Protein AF-A0A139ALV4-F1 (afdb_monomer)

Nearest PDB structures (foldseek):
  3fex-assembly3_C  TM=6.689E-01  e=2.279E-05  Homo sapiens
  5gxw-assembly1_A  TM=6.193E-01  e=1.418E-04  Mus musculus
  7jtk-assembly1_X  TM=6.219E-01  e=1.433E-03  Chlamydomonas reinhardtii
  3now-assembly1_A  TM=2.029E-01  e=1.352E-05  Drosophila melanogaster
  7ux2-assembly1_A  TM=3.585E-01  e=1.202E-02  Homo sapiens

Foldseek 3Di:
DDDDDDDDDDDDDDDDDDDDDDDDPDFWDKDKAWDAWAADPPAQWIKTKIWIWIWGQDPPPRDTDTDDDTDIDIDIGHDDDDDDLVCLLVSLVVCCVVPVNDDPVCSVVSSVRNVVSVVVVPPPDDDDDDDDDDDDDDDDDDDDDDDDDDDDDDDDDDDDDDDDDDDDDDDDDDDDDDDDDYDDDDDDDDDDDDDDDDDDDDDDDDDDDDDDDDDDDDDDDDDDDDDDDDDDDDDDDDDDDDDDDDDDPPPPDDPDPDPPPPLVLPVDPPDPDQQDPVCLVVLQVLLVDDDVSLLVSLSSLLSQLVDPVSVVVCLPPLSSLLSLLCCLQPVCVVDLSSLSSSLSSLLSLLVDPVSLVSCVVSVVLVSLLVVLVVVLVVLVVLLVVLVVLVVVCVVPVVPVVSVVVSVVSVVVSVVVVVSSLSSNLSSLSSLQSSVSPDVVVLVVCLVSCVLVSLLSQLQQDDADDSNLSSLLSLLVNLQDPSSLVVVLVQDVVLDLDDDPPPSPRRNDGSLLSLLVCLQRYDPSSVLSSLSSLLSNLVDVSSLVSNCSRRVQSLLVSLLCCLVPPPDCSNNVSSLSSLLSNLPDPVSLPDPSCLSVLLSLLVCLLVPPDLEDDLSSLSSLLSNLLDVVSLVSNCPPPCSLVSLVVSCLVSVHLSSLSNNLSSLLDPVCLVSCVVCLLSLLLSLLVCLVVVPLSSLLSSLSSNLSNLDAPDPVVCSCVVSVLLVSLLVLLVVLLVCLVDPVNQPDADPVGDRDDPPPDSSVSNNLSSLSSLLSCLQRDLVSLQVCLVVLVLLSLLSVCLSPVVPVSSVLSSLSNLLSNLQRVAPSSVVSNDPVNLVVLLVQCPPPDPSSVVSSVSSLVSVLVRDPVSVVVSVVSVVCVVCVVVVVVVCPDDDPVVVVVCVCVVPPDDDPDDPDPPVPPVVVVVVVPPDPDDDDDDDDDDDDDPDDDPPCVVVPPPDDPDDDDD

Sequence (962 aa):
MSGSSGAAITRSNASGSAGLSGDRERDVKKRLSFVAVYPHPSELALTLEYTQQPYVADPATGKNVPVGEKATKSKTIRLQSLSSPADIPPLAAEILDKCKFIPPSRAKDIHDQILVVLARSSSSFPASSTSTLAPKPPHSPDRDRHLYPASSTPAPSSTPSSPPRRPTTARPASASPTRATSANASRVPNPRADSPSTPPRTAPSPPTRPSPSSSASGSVSASPGYSYSPARSATSATSGWDDSGAGKRDGGFSFGRGTSIGTGLDDDNDDPTPPTMSLLPEYTELLYEDLPDKVKATRCLAKLARSRANLAVLSVNESLLSALSRVLRDDSRRSLDLATHIATFFYLLSLHPAYHHLITSHKVGDACLRIVQAEERRSEVWEDELRKVIRRVRENPGDQKRVREAEGEGRRYEVMRAKQERLLFACIHLLLNLSLHNATLDLKIVRRAILPLLLHCLRRSRPGDLQTLVVSYLARLACWRENVEEWERVVEEEGVGVVDTQDELGGGTVWGSVGEALERGGPPLVTQLLRLLSNIALHPPLRASLLKITGPSIVATLCKSFVTSPSPTISTPATRTLYLLTVEDRNRRHETMEAVVPLLTRLMVDYPSERVPPELAAAAVNLAHNARLAKLFGTPPGSFKTLLQRGIKTRDPLLLKLCRTLAVLPEHKTLMLDQIDDLAALVARCFDAADPDRGVEAVGVLAEVAVDGMDWARLTTKYSLLERIDAHLVDAIRRAEDPSSVTGFDVAGEAMPQGLSLNDDWLLEVIVLLGTMTQTDPTVAQMVVRRGIVKHLVEIMVAKEEDDEIILQVIYAMGGVWRWAGVESLEQSGAEFVAYLIDLLYDRNPEIRQLCDTCLDIITEMSPEWGPRIRYQRFRWHNAEWFLVALPNHDSSEFSTYSHQAGGRYVPEVEFHGKRSVARQLERSGGLSRLSDDNEDSGDNESDIYNFNDRRAMLDLEDIEP

pLDDT: mean 71.62, std 25.55, range [20.3, 98.25]

InterPro domains:
  IPR008658 Kinesin-associated protein 3 [PTHR15605] (274-891)
  IPR011989 Armadillo-like helical [G3DSA:1.25.10.10] (279-866)
  IPR016024 Armadillo-type fold [SSF48371] (290-906)

Structure (mmCIF, N/CA/C/O backbone):
data_AF-A0A139ALV4-F1
#
_entry.id   AF-A0A139ALV4-F1
#
loop_
_atom_site.group_PDB
_atom_site.id
_atom_site.type_symbol
_atom_site.label_atom_id
_atom_site.label_alt_id
_atom_site.label_comp_id
_atom_site.label_asym_id
_atom_site.label_entity_id
_atom_site.label_seq_id
_atom_site.pdbx_PDB_ins_code
_atom_site.Cartn_x
_atom_site.Cartn_y
_atom_site.Cartn_z
_atom_site.occupancy
_atom_site.B_iso_or_equiv
_atom_site.auth_seq_id
_atom_site.auth_comp_id
_atom_site.auth_asym_id
_atom_site.auth_atom_id
_atom_site.pdbx_PDB_model_num
ATOM 1 N N . MET A 1 1 ? -62.126 -40.297 -7.983 1.00 30.03 1 MET A N 1
ATOM 2 C CA . MET A 1 1 ? -60.876 -40.546 -7.220 1.00 30.03 1 MET A CA 1
ATOM 3 C C . MET A 1 1 ? -59.776 -39.675 -7.816 1.00 30.03 1 MET A C 1
ATOM 5 O O . MET A 1 1 ? -59.970 -39.259 -8.948 1.00 30.03 1 MET A O 1
ATOM 9 N N . SER A 1 2 ? -58.695 -39.404 -7.069 1.00 31.03 2 SER A N 1
ATOM 10 C CA . SER A 1 2 ? -57.429 -38.767 -7.513 1.00 31.03 2 SER A CA 1
ATOM 11 C C . SER A 1 2 ? -57.511 -37.512 -8.404 1.00 31.03 2 SER A C 1
ATOM 13 O O . SER A 1 2 ? -57.848 -37.588 -9.581 1.00 31.03 2 SER A O 1
ATOM 15 N N . GLY A 1 3 ? -57.051 -36.376 -7.878 1.00 31.62 3 GLY A N 1
ATOM 16 C CA . GLY A 1 3 ? -56.701 -35.190 -8.663 1.00 31.62 3 GLY A CA 1
ATOM 17 C C . GLY A 1 3 ? -55.470 -34.496 -8.076 1.00 31.62 3 GLY A C 1
ATOM 18 O O . GLY A 1 3 ? -55.074 -34.792 -6.949 1.00 31.62 3 GLY A O 1
ATOM 19 N N . SER A 1 4 ? -54.881 -33.564 -8.824 1.00 26.03 4 SER A N 1
ATOM 20 C CA . SER A 1 4 ? -53.775 -32.706 -8.378 1.00 26.03 4 SER A CA 1
ATOM 21 C C . SER A 1 4 ? -53.976 -31.286 -8.910 1.00 26.03 4 SER A C 1
ATOM 23 O O . SER A 1 4 ? -54.326 -31.113 -10.076 1.00 26.03 4 SER A O 1
ATOM 25 N N . SER A 1 5 ? -53.783 -30.277 -8.057 1.00 29.06 5 SER A N 1
ATOM 26 C CA . SER A 1 5 ? -54.089 -28.871 -8.366 1.00 29.06 5 SER A CA 1
ATOM 27 C C . SER A 1 5 ? -52.879 -28.106 -8.903 1.00 29.06 5 SER A C 1
ATOM 29 O O . SER A 1 5 ? -51.747 -28.392 -8.524 1.00 29.06 5 SER A O 1
ATOM 31 N N . GLY A 1 6 ? -53.128 -27.077 -9.718 1.00 26.08 6 GLY A N 1
ATOM 32 C CA . GLY A 1 6 ? -52.135 -26.064 -10.091 1.00 26.08 6 GLY A CA 1
ATOM 33 C C . GLY A 1 6 ? -52.351 -24.729 -9.364 1.00 26.08 6 GLY A C 1
ATOM 34 O O . GLY A 1 6 ? -53.472 -24.425 -8.963 1.00 26.08 6 GLY A O 1
ATOM 35 N N . ALA A 1 7 ? -51.268 -23.961 -9.202 1.00 24.88 7 ALA A N 1
ATOM 36 C CA . ALA A 1 7 ? -51.169 -22.535 -8.835 1.00 24.88 7 ALA A CA 1
ATOM 37 C C . ALA A 1 7 ? -49.668 -22.188 -8.667 1.00 24.88 7 ALA A C 1
ATOM 39 O O . ALA A 1 7 ? -48.880 -23.082 -8.379 1.00 24.88 7 ALA A O 1
ATOM 40 N N . ALA A 1 8 ? -49.174 -20.950 -8.754 1.00 23.88 8 ALA A N 1
ATOM 41 C CA . ALA A 1 8 ? -49.579 -19.765 -9.518 1.00 23.88 8 ALA A CA 1
ATOM 42 C C . ALA A 1 8 ? -48.360 -18.809 -9.552 1.00 23.88 8 ALA A C 1
ATOM 44 O O . ALA A 1 8 ? -47.697 -18.642 -8.530 1.00 23.88 8 ALA A O 1
ATOM 45 N N . ILE A 1 9 ? -48.048 -18.169 -10.687 1.00 27.97 9 ILE A N 1
ATOM 46 C CA . ILE A 1 9 ? -46.930 -17.204 -10.766 1.00 27.97 9 ILE A CA 1
ATOM 47 C C . ILE A 1 9 ? -47.459 -15.794 -10.489 1.00 27.97 9 ILE A C 1
ATOM 49 O O . ILE A 1 9 ? -48.195 -15.225 -11.295 1.00 27.97 9 ILE A O 1
ATOM 53 N N . THR A 1 10 ? -47.078 -15.221 -9.349 1.00 25.75 10 THR A N 1
ATOM 54 C CA . THR A 1 10 ? -47.499 -13.881 -8.927 1.00 25.75 10 THR A CA 1
ATOM 55 C C . THR A 1 10 ? -46.716 -12.780 -9.648 1.00 25.75 10 THR A C 1
ATOM 57 O O . THR A 1 10 ? -45.487 -12.767 -9.667 1.00 25.75 10 THR A O 1
ATOM 60 N N . ARG A 1 11 ? -47.441 -11.812 -10.226 1.00 25.70 11 ARG A N 1
ATOM 61 C CA . ARG A 1 11 ? -46.883 -10.527 -10.675 1.00 25.70 11 ARG A CA 1
ATOM 62 C C . ARG A 1 11 ? -47.036 -9.502 -9.554 1.00 25.70 11 ARG A C 1
ATOM 64 O O . ARG A 1 11 ? -48.137 -9.340 -9.034 1.00 25.70 11 ARG A O 1
ATOM 71 N N . SER A 1 12 ? -45.970 -8.784 -9.221 1.00 26.97 12 SER A N 1
ATOM 72 C CA . SER A 1 12 ? -46.042 -7.567 -8.410 1.00 26.97 12 SER A CA 1
ATOM 73 C C . SER A 1 12 ? -46.326 -6.360 -9.309 1.00 26.97 12 SER A C 1
ATOM 75 O O . SER A 1 12 ? -45.596 -6.103 -10.265 1.00 26.97 12 SER A O 1
ATOM 77 N N . ASN A 1 13 ? -47.387 -5.610 -9.003 1.00 25.58 13 ASN A N 1
ATOM 78 C CA . ASN A 1 13 ? -47.654 -4.319 -9.638 1.00 25.58 13 ASN A CA 1
ATOM 79 C C . ASN A 1 13 ? -46.879 -3.211 -8.912 1.00 25.58 13 ASN A C 1
ATOM 81 O O . ASN A 1 13 ? -46.843 -3.191 -7.682 1.00 25.58 13 ASN A O 1
ATOM 85 N N . ALA A 1 14 ? -46.332 -2.260 -9.669 1.00 27.58 14 ALA A N 1
ATOM 86 C CA . ALA A 1 14 ? -45.897 -0.967 -9.148 1.00 27.58 14 ALA A CA 1
ATOM 87 C C . ALA A 1 14 ? -47.008 0.077 -9.360 1.00 27.58 14 ALA A C 1
ATOM 89 O O . ALA A 1 14 ? -47.741 0.017 -10.349 1.00 27.58 14 ALA A O 1
ATOM 90 N N . SER A 1 15 ? -47.142 1.024 -8.431 1.00 28.75 15 SER A N 1
ATOM 91 C CA . SER A 1 15 ? -48.076 2.153 -8.523 1.00 28.75 15 SER A CA 1
ATOM 92 C C . SER A 1 15 ? -47.635 3.166 -9.585 1.00 28.75 15 SER A C 1
ATOM 94 O O . SER A 1 15 ? -46.443 3.436 -9.716 1.00 28.75 15 SER A O 1
ATOM 96 N N . GLY A 1 16 ? -48.588 3.736 -10.326 1.00 25.72 16 GLY A N 1
ATOM 97 C CA . GLY A 1 16 ? -48.305 4.668 -11.422 1.00 25.72 16 GLY A CA 1
ATOM 98 C C . GLY A 1 16 ? -48.315 6.152 -11.038 1.00 25.72 16 GLY A C 1
ATOM 99 O O . GLY A 1 16 ? -48.794 6.540 -9.974 1.00 25.72 16 GLY A O 1
ATOM 100 N N . SER A 1 17 ? -47.850 6.974 -11.977 1.00 26.61 17 SER A N 1
ATOM 101 C CA . SER A 1 17 ? -48.138 8.409 -12.103 1.00 26.61 17 SER A CA 1
ATOM 102 C C . SER A 1 17 ? -48.842 8.661 -13.448 1.00 26.61 17 SER A C 1
ATOM 104 O O . SER A 1 17 ? -48.895 7.768 -14.298 1.00 26.61 17 SER A O 1
ATOM 106 N N . ALA A 1 18 ? -49.479 9.823 -13.621 1.00 28.48 18 ALA A N 1
ATOM 107 C CA . ALA A 1 18 ? -50.549 9.988 -14.606 1.00 28.48 18 ALA A CA 1
ATOM 108 C C . ALA A 1 18 ? -50.206 10.890 -15.805 1.00 28.48 18 ALA A C 1
ATOM 110 O O . ALA A 1 18 ? -49.665 11.975 -15.632 1.00 28.48 18 ALA A O 1
ATOM 111 N N . GLY A 1 19 ? -50.699 10.474 -16.979 1.00 27.06 19 GLY A N 1
ATOM 112 C CA . GLY A 1 19 ? -51.191 11.361 -18.038 1.00 27.06 19 GLY A CA 1
ATOM 113 C C . GLY A 1 19 ? -50.177 11.941 -19.028 1.00 27.06 19 GLY A C 1
ATOM 114 O O . GLY A 1 19 ? -49.373 12.792 -18.675 1.00 27.06 19 GLY A O 1
ATOM 115 N N . LEU A 1 20 ? -50.349 11.600 -20.311 1.00 28.73 20 LEU A N 1
ATOM 116 C CA . LEU A 1 20 ? -50.591 12.584 -21.378 1.00 28.73 20 LEU A CA 1
ATOM 117 C C . LEU A 1 20 ? -51.175 11.903 -22.634 1.00 28.73 20 LEU A C 1
ATOM 119 O O . LEU A 1 20 ? -51.195 10.681 -22.756 1.00 28.73 20 LEU A O 1
ATOM 123 N N . SER A 1 21 ? -51.745 12.713 -23.520 1.00 29.77 21 SER A N 1
ATOM 124 C CA . SER A 1 21 ? -52.635 12.353 -24.633 1.00 29.77 21 SER A CA 1
ATOM 125 C C . SER A 1 21 ? -52.043 11.494 -25.769 1.00 29.77 21 SER A C 1
ATOM 127 O O . SER A 1 21 ? -51.047 11.880 -26.370 1.00 29.77 21 SER A O 1
ATOM 129 N N . GLY A 1 22 ? -52.787 10.453 -26.168 1.00 33.97 22 GLY A N 1
ATOM 130 C CA . GLY A 1 22 ? -53.322 10.271 -27.535 1.00 33.97 22 GLY A CA 1
ATOM 131 C C . GLY A 1 22 ? -52.390 10.148 -28.761 1.00 33.97 22 GLY A C 1
ATOM 132 O O . GLY A 1 22 ? -51.729 11.095 -29.171 1.00 33.97 22 GLY A O 1
ATOM 133 N N . ASP A 1 23 ? -52.511 9.011 -29.459 1.00 34.47 23 ASP A N 1
ATOM 134 C CA . ASP A 1 23 ? -52.347 8.858 -30.923 1.00 34.47 23 ASP A CA 1
ATOM 135 C C . ASP A 1 23 ? -50.991 9.165 -31.606 1.00 34.47 23 ASP A C 1
ATOM 137 O O . ASP A 1 23 ? -50.940 9.569 -32.769 1.00 34.47 23 ASP A O 1
ATOM 141 N N . ARG A 1 24 ? -49.859 8.821 -30.968 1.00 37.72 24 ARG A N 1
ATOM 142 C CA . ARG A 1 24 ? -48.585 8.548 -31.692 1.00 37.72 24 ARG A CA 1
ATOM 143 C C . ARG A 1 24 ? -47.844 7.260 -31.295 1.00 37.72 24 ARG A C 1
ATOM 145 O O . ARG A 1 24 ? -46.740 7.006 -31.767 1.00 37.72 24 ARG A O 1
ATOM 152 N N . GLU A 1 25 ? -48.438 6.401 -30.471 1.00 39.44 25 GLU A N 1
ATOM 153 C CA . GLU A 1 25 ? -47.726 5.312 -29.774 1.00 39.44 25 GLU A CA 1
ATOM 154 C C . GLU A 1 25 ? -47.538 4.002 -30.586 1.00 39.44 25 GLU A C 1
ATOM 156 O O . GLU A 1 25 ? -47.671 2.909 -30.039 1.00 39.44 25 GLU A O 1
ATOM 161 N N . ARG A 1 26 ? -47.264 4.065 -31.904 1.00 48.06 26 ARG A N 1
ATOM 162 C CA . ARG A 1 26 ? -47.329 2.868 -32.783 1.00 48.06 26 ARG A CA 1
ATOM 163 C C . ARG A 1 26 ? -46.021 2.301 -33.363 1.00 48.06 26 ARG A C 1
ATOM 165 O O . ARG A 1 26 ? -46.059 1.161 -33.808 1.00 48.06 26 ARG A O 1
ATOM 172 N N . ASP A 1 27 ? -44.878 2.997 -33.291 1.00 56.38 27 ASP A N 1
ATOM 173 C CA . ASP A 1 27 ? -43.600 2.505 -33.872 1.00 56.38 27 ASP A CA 1
ATOM 174 C C . ASP A 1 27 ? -42.332 2.721 -33.004 1.00 56.38 27 ASP A C 1
ATOM 176 O O . ASP A 1 27 ? -41.206 2.770 -33.505 1.00 56.38 27 ASP A O 1
ATOM 180 N N . VAL A 1 28 ? -42.477 2.805 -31.672 1.00 67.12 28 VAL A N 1
ATOM 181 C CA . VAL A 1 28 ? -41.322 2.875 -30.748 1.00 67.12 28 VAL A CA 1
ATOM 182 C C . VAL A 1 28 ? -40.752 1.475 -30.477 1.00 67.12 28 VAL A C 1
ATOM 184 O O . VAL A 1 28 ? -41.260 0.722 -29.639 1.00 67.12 28 VAL A O 1
ATOM 187 N N . LYS A 1 29 ? -39.653 1.127 -31.151 1.00 69.56 29 LYS A N 1
ATOM 188 C CA . LYS A 1 29 ? -38.923 -0.141 -30.969 1.00 69.56 29 LYS A CA 1
ATOM 189 C C . LYS A 1 29 ? -37.903 0.002 -29.836 1.00 69.56 29 LYS A C 1
ATOM 191 O O . LYS A 1 29 ? -37.263 1.035 -29.685 1.00 69.56 29 LYS A O 1
ATOM 196 N N . LYS A 1 30 ? -37.748 -1.025 -28.997 1.00 79.44 30 LYS A N 1
ATOM 197 C CA . LYS A 1 30 ? -36.866 -0.986 -27.813 1.00 79.44 30 LYS A CA 1
ATOM 198 C C . LYS A 1 30 ? -35.690 -1.935 -28.018 1.00 79.44 30 LYS A C 1
ATOM 200 O O . LYS A 1 30 ? -35.897 -3.144 -28.100 1.00 79.44 30 LYS A O 1
ATOM 205 N N . ARG A 1 31 ? -34.466 -1.401 -28.085 1.00 78.12 31 ARG A N 1
ATOM 206 C CA . ARG A 1 31 ? -33.239 -2.211 -28.063 1.00 78.12 31 ARG A CA 1
ATOM 207 C C . ARG A 1 31 ? -32.874 -2.504 -26.613 1.00 78.12 31 ARG A C 1
ATOM 209 O O . ARG A 1 31 ? -33.001 -1.642 -25.743 1.00 78.12 31 ARG A O 1
ATOM 216 N N . LEU A 1 32 ? -32.430 -3.728 -26.379 1.00 81.38 32 LEU A N 1
ATOM 217 C CA . LEU A 1 32 ? -32.040 -4.246 -25.077 1.00 81.38 32 LEU A CA 1
ATOM 218 C C . LEU A 1 32 ? -30.589 -4.710 -25.192 1.00 81.38 32 LEU A C 1
ATOM 220 O O . LEU A 1 32 ? -30.269 -5.453 -26.119 1.00 81.38 32 LEU A O 1
ATOM 224 N N . SER A 1 33 ? -29.737 -4.269 -24.273 1.00 79.38 33 SER A N 1
ATOM 225 C CA . SER A 1 33 ? -28.330 -4.671 -24.213 1.00 79.38 33 SER A CA 1
ATOM 226 C C . SER A 1 33 ? -28.015 -5.211 -22.825 1.00 79.38 33 SER A C 1
ATOM 228 O O . SER A 1 33 ? -28.257 -4.528 -21.830 1.00 79.38 33 SER A O 1
ATOM 230 N N . PHE A 1 34 ? -27.479 -6.428 -22.765 1.00 85.19 34 PHE A N 1
ATOM 231 C CA . PHE A 1 34 ? -26.946 -7.035 -21.546 1.00 85.19 34 PHE A CA 1
ATOM 232 C C . PHE A 1 34 ? -25.893 -6.131 -20.891 1.00 85.19 34 PHE A C 1
ATOM 234 O O . PHE A 1 34 ? -25.127 -5.475 -21.598 1.00 85.19 34 PHE A O 1
ATOM 241 N N . VAL A 1 35 ? -25.862 -6.111 -19.558 1.00 87.12 35 VAL A N 1
ATOM 242 C CA . VAL A 1 35 ? -24.795 -5.475 -18.771 1.00 87.12 35 VAL A CA 1
ATOM 243 C C . VAL A 1 35 ? -24.060 -6.546 -17.969 1.00 87.12 35 VAL A C 1
ATOM 245 O O . VAL A 1 35 ? -22.888 -6.797 -18.226 1.00 87.12 35 VAL A O 1
ATOM 248 N N . ALA A 1 36 ? -24.756 -7.218 -17.049 1.00 85.00 36 ALA A N 1
ATOM 249 C CA . ALA A 1 36 ? -24.170 -8.230 -16.174 1.00 85.00 36 ALA A CA 1
ATOM 250 C C . ALA A 1 36 ? -25.219 -9.246 -15.697 1.00 85.00 36 ALA A C 1
ATOM 252 O O . ALA A 1 36 ? -26.421 -8.972 -15.701 1.00 85.00 36 ALA A O 1
ATOM 253 N N . VAL A 1 37 ? -24.762 -10.404 -15.214 1.00 87.69 37 VAL A N 1
ATOM 254 C CA . VAL A 1 37 ? -25.572 -11.317 -14.397 1.00 87.69 37 VAL A CA 1
ATOM 255 C C . VAL A 1 37 ? -24.777 -11.695 -13.149 1.00 87.69 37 VAL A C 1
ATOM 257 O O . VAL A 1 37 ? -23.580 -11.959 -13.239 1.00 87.69 37 VAL A O 1
ATOM 260 N N . TYR A 1 38 ? -25.415 -11.676 -11.981 1.00 88.94 38 TYR A N 1
ATOM 261 C CA . TYR A 1 38 ? -24.754 -11.896 -10.690 1.00 88.94 38 TYR A CA 1
ATOM 262 C C . TYR A 1 38 ? -25.682 -12.604 -9.681 1.00 88.94 38 TYR A C 1
ATOM 264 O O . TYR A 1 38 ? -26.892 -12.696 -9.918 1.00 88.94 38 TYR A O 1
ATOM 272 N N . PRO A 1 39 ? -25.167 -13.141 -8.557 1.00 85.94 39 PRO A N 1
ATOM 273 C CA . PRO A 1 39 ? -25.973 -13.865 -7.577 1.00 85.94 39 PRO A CA 1
ATOM 274 C C . PRO A 1 39 ? -26.910 -12.901 -6.846 1.00 85.94 39 PRO A C 1
ATOM 276 O O . PRO A 1 39 ? -26.476 -11.842 -6.390 1.00 85.94 39 PRO A O 1
ATOM 279 N N . HIS A 1 40 ? -28.177 -13.268 -6.648 1.00 83.00 40 HIS A N 1
ATOM 280 C CA . HIS A 1 40 ? -29.069 -12.451 -5.827 1.00 83.00 40 HIS A CA 1
ATOM 281 C C . HIS A 1 40 ? -28.552 -12.411 -4.373 1.00 83.00 40 HIS A C 1
ATOM 283 O O . HIS A 1 40 ? -28.168 -13.452 -3.822 1.00 83.00 40 HIS A O 1
ATOM 289 N N . PRO A 1 41 ? -28.529 -11.246 -3.698 1.00 73.50 41 PRO A N 1
ATOM 290 C CA . PRO A 1 41 ? -27.889 -11.119 -2.388 1.00 73.50 41 PRO A CA 1
ATOM 291 C C . PRO A 1 41 ? -28.553 -11.958 -1.285 1.00 73.50 41 PRO A C 1
ATOM 293 O O . PRO A 1 41 ? -27.886 -12.285 -0.306 1.00 73.50 41 PRO A O 1
ATOM 296 N N . SER A 1 42 ? -29.820 -12.359 -1.436 1.00 71.81 42 SER A N 1
ATOM 297 C CA . SER A 1 42 ? -30.603 -13.015 -0.372 1.00 71.81 42 SER A CA 1
ATOM 298 C C . SER A 1 42 ? -31.563 -14.135 -0.809 1.00 71.81 42 SER A C 1
ATOM 300 O O . SER A 1 42 ? -32.249 -14.691 0.043 1.00 71.81 42 SER A O 1
ATOM 302 N N . GLU A 1 43 ? -31.638 -14.483 -2.099 1.00 77.62 43 GLU A N 1
ATOM 303 C CA . GLU A 1 43 ? -32.560 -15.522 -2.601 1.00 77.62 43 GLU A CA 1
ATOM 304 C C . GLU A 1 43 ? -31.810 -16.556 -3.451 1.00 77.62 43 GLU A C 1
ATOM 306 O O . GLU A 1 43 ? -30.731 -16.267 -3.969 1.00 77.62 43 GLU A O 1
ATOM 311 N N . LEU A 1 44 ? -32.417 -17.732 -3.654 1.00 82.62 44 LEU A N 1
ATOM 312 C CA . LEU A 1 44 ? -32.030 -18.693 -4.694 1.00 82.62 44 LEU A CA 1
ATOM 313 C C . LEU A 1 44 ? -32.392 -18.131 -6.080 1.00 82.62 44 LEU A C 1
ATOM 315 O O . LEU A 1 44 ? -33.375 -18.526 -6.706 1.00 82.62 44 LEU A O 1
ATOM 319 N N . ALA A 1 45 ? -31.636 -17.133 -6.527 1.00 84.88 45 ALA A N 1
ATOM 320 C CA . ALA A 1 45 ? -31.898 -16.400 -7.753 1.00 84.88 45 ALA A CA 1
ATOM 321 C C . ALA A 1 45 ? -30.624 -15.780 -8.337 1.00 84.88 45 ALA A C 1
ATOM 323 O O . ALA A 1 45 ? -29.657 -15.515 -7.623 1.00 84.88 45 ALA A O 1
ATOM 324 N N . LEU A 1 46 ? -30.670 -15.479 -9.631 1.00 87.62 46 LEU A N 1
ATOM 325 C CA . LEU A 1 46 ? -29.748 -14.566 -10.300 1.00 87.62 46 LEU A CA 1
ATOM 326 C C . LEU A 1 46 ? -30.403 -13.187 -10.436 1.00 87.62 46 LEU A C 1
ATOM 328 O O . LEU A 1 46 ? -31.608 -13.092 -10.679 1.00 87.62 46 LEU A O 1
ATOM 332 N N . THR A 1 47 ? -29.613 -12.125 -10.351 1.00 88.31 47 THR A N 1
ATOM 333 C CA . THR A 1 47 ? -30.000 -10.790 -10.813 1.00 88.31 47 THR A CA 1
ATOM 334 C C . THR A 1 47 ? -29.360 -10.554 -12.173 1.00 88.31 47 THR A C 1
ATOM 336 O O . THR A 1 47 ? -28.146 -10.655 -12.319 1.00 88.31 47 THR A O 1
ATOM 339 N N . LEU A 1 48 ? -30.181 -10.242 -13.169 1.00 89.56 48 LEU A N 1
ATOM 340 C CA . LEU A 1 48 ? -29.751 -9.791 -14.488 1.00 89.56 48 LEU A CA 1
ATOM 341 C C . LEU A 1 48 ? -29.864 -8.270 -14.560 1.00 89.56 48 LEU A C 1
ATOM 343 O O . LEU A 1 48 ? -30.943 -7.742 -14.296 1.00 89.56 48 LEU A O 1
ATOM 347 N N . GLU A 1 49 ? -28.818 -7.591 -15.018 1.00 89.00 49 GLU A N 1
ATOM 348 C CA . GLU A 1 49 ? -28.863 -6.190 -15.433 1.00 89.00 49 GLU A CA 1
ATOM 349 C C . GLU A 1 49 ? -28.784 -6.044 -16.952 1.00 89.00 49 GLU A C 1
ATOM 351 O O . GLU A 1 49 ? -28.000 -6.702 -17.642 1.00 89.00 49 GLU A O 1
ATOM 356 N N . TYR A 1 50 ? -29.615 -5.150 -17.477 1.00 87.25 50 TYR A N 1
ATOM 357 C CA . TYR A 1 50 ? -29.680 -4.804 -18.888 1.00 87.25 50 TYR A CA 1
ATOM 358 C C . TYR A 1 50 ? -30.028 -3.321 -19.048 1.00 87.25 50 TYR A C 1
ATOM 360 O O . TYR A 1 50 ? -30.720 -2.724 -18.224 1.00 87.25 50 TYR A O 1
ATOM 368 N N . THR A 1 51 ? -29.576 -2.716 -20.140 1.00 85.00 51 THR A N 1
ATOM 369 C CA . THR A 1 51 ? -29.975 -1.360 -20.533 1.00 85.00 51 THR A CA 1
ATOM 370 C C . THR A 1 51 ? -31.049 -1.421 -21.610 1.00 85.00 51 THR A C 1
ATOM 372 O O . THR A 1 51 ? -31.026 -2.286 -22.488 1.00 85.00 51 THR A O 1
ATOM 375 N N . GLN A 1 52 ? -32.019 -0.512 -21.529 1.00 87.31 52 GLN A N 1
ATOM 376 C CA . GLN A 1 52 ? -33.142 -0.407 -22.453 1.00 87.31 52 GLN A CA 1
ATOM 377 C C . GLN A 1 52 ? -33.127 0.974 -23.116 1.00 87.31 52 GLN A C 1
ATOM 379 O O . GLN A 1 52 ? -33.395 1.978 -22.462 1.00 87.31 52 GLN A O 1
ATOM 384 N N . GLN A 1 53 ? -32.885 1.008 -24.425 1.00 84.75 53 GLN A N 1
ATOM 385 C CA . GLN A 1 53 ? -32.897 2.230 -25.231 1.00 84.75 53 GLN A CA 1
ATOM 386 C C . GLN A 1 53 ? -34.110 2.208 -26.179 1.00 84.75 53 GLN A C 1
ATOM 388 O O . GLN A 1 53 ? -34.241 1.254 -26.959 1.00 84.75 53 GLN A O 1
ATOM 393 N N . PRO A 1 54 ? -35.012 3.206 -26.146 1.00 83.12 54 PRO A N 1
ATOM 394 C CA . PRO A 1 54 ? -36.048 3.355 -27.162 1.00 83.12 54 PRO A CA 1
ATOM 395 C C . PRO A 1 54 ? -35.464 3.929 -28.461 1.00 83.12 54 PRO A C 1
ATOM 397 O O . PRO A 1 54 ? -34.517 4.717 -28.441 1.00 83.12 54 PRO A O 1
ATOM 400 N N . TYR A 1 55 ? -36.052 3.525 -29.582 1.00 78.06 55 TYR A N 1
ATOM 401 C CA . TYR A 1 55 ? -35.747 3.971 -30.937 1.00 78.06 55 TYR A CA 1
ATOM 402 C C . TYR A 1 55 ? -37.044 4.190 -31.719 1.00 78.06 55 TYR A C 1
ATOM 404 O O . TYR A 1 55 ? -38.037 3.491 -31.502 1.00 78.06 55 TYR A O 1
ATOM 412 N N . VAL A 1 56 ? -37.005 5.104 -32.682 1.00 81.62 56 VAL A N 1
ATOM 413 C CA . VAL A 1 56 ? -38.034 5.284 -33.714 1.00 81.62 56 VAL A CA 1
ATOM 414 C C . VAL A 1 56 ? -37.360 5.129 -35.077 1.00 81.62 56 VAL A C 1
ATOM 416 O O . VAL A 1 56 ? -36.209 5.528 -35.249 1.00 81.62 56 VAL A O 1
ATOM 419 N N . ALA A 1 57 ? -38.044 4.513 -36.041 1.00 73.31 57 ALA A N 1
ATOM 420 C CA . ALA A 1 57 ? -37.552 4.466 -37.414 1.00 73.31 57 ALA A CA 1
ATOM 421 C C . ALA A 1 57 ? -37.752 5.838 -38.075 1.00 73.31 57 ALA A C 1
ATOM 423 O O . ALA A 1 57 ? -38.875 6.337 -38.122 1.00 73.31 57 ALA A O 1
ATOM 424 N N . ASP A 1 58 ? -36.675 6.440 -38.574 1.00 68.50 58 ASP A N 1
ATOM 425 C CA . ASP A 1 58 ? -36.737 7.674 -39.355 1.00 68.50 58 ASP A CA 1
ATOM 426 C C . ASP A 1 58 ? -37.481 7.422 -40.685 1.00 68.50 58 ASP A C 1
ATOM 428 O O . ASP A 1 58 ? -37.020 6.592 -41.477 1.00 68.50 58 ASP A O 1
ATOM 432 N N . PRO A 1 59 ? -38.597 8.125 -40.970 1.00 60.16 59 PRO A N 1
ATOM 433 C CA . PRO A 1 59 ? -39.337 7.971 -42.222 1.00 60.16 59 PRO A CA 1
ATOM 434 C C . PRO A 1 59 ? -38.536 8.315 -43.486 1.00 60.16 59 PRO A C 1
ATOM 436 O O . PRO A 1 59 ? -38.904 7.847 -44.561 1.00 60.16 59 PRO A O 1
ATOM 439 N N . ALA A 1 60 ? -37.477 9.127 -43.383 1.00 65.12 60 ALA A N 1
ATOM 440 C CA . ALA A 1 60 ? -36.682 9.568 -44.530 1.00 65.12 60 ALA A CA 1
ATOM 441 C C . ALA A 1 60 ? -35.525 8.612 -44.873 1.00 65.12 60 ALA A C 1
ATOM 443 O O . ALA A 1 60 ? -35.259 8.381 -46.051 1.00 65.12 60 ALA A O 1
ATOM 444 N N . THR A 1 61 ? -34.837 8.045 -43.873 1.00 70.56 61 THR A N 1
ATOM 445 C CA . THR A 1 61 ? -33.667 7.165 -44.093 1.00 70.56 61 THR A CA 1
ATOM 446 C C . THR A 1 61 ? -33.882 5.695 -43.726 1.00 70.56 61 THR A C 1
ATOM 448 O O . THR A 1 61 ? -33.003 4.870 -43.978 1.00 70.56 61 THR A O 1
ATOM 451 N N . GLY A 1 62 ? -35.004 5.342 -43.090 1.00 66.12 62 GLY A N 1
ATOM 452 C CA . GLY A 1 62 ? -35.291 3.987 -42.601 1.00 66.12 62 GLY A CA 1
ATOM 453 C C . GLY A 1 62 ? -34.408 3.520 -41.433 1.00 66.12 62 GLY A C 1
ATOM 454 O O . GLY A 1 62 ? -34.572 2.399 -40.946 1.00 66.12 62 GLY A O 1
ATOM 455 N N . LYS A 1 63 ? -33.469 4.352 -40.961 1.00 65.56 63 LYS A N 1
ATOM 456 C CA . LYS A 1 63 ? -32.577 4.031 -39.840 1.00 65.56 63 LYS A CA 1
ATOM 457 C C . LYS A 1 63 ? -33.307 4.201 -38.507 1.00 65.56 63 LYS A C 1
ATOM 459 O O . LYS A 1 63 ? -34.128 5.096 -38.332 1.00 65.56 63 LYS A O 1
ATOM 464 N N . ASN A 1 64 ? -32.988 3.342 -37.540 1.00 75.12 64 ASN A N 1
ATOM 465 C CA . ASN A 1 64 ? -33.511 3.464 -36.179 1.00 75.12 64 ASN A CA 1
ATOM 466 C C . ASN A 1 64 ? -32.725 4.553 -35.430 1.00 75.12 64 ASN A C 1
ATOM 468 O O . ASN A 1 64 ? -31.556 4.346 -35.105 1.00 75.12 64 ASN A O 1
ATOM 472 N N . VAL A 1 65 ? -33.369 5.679 -35.126 1.00 74.06 65 VAL A N 1
ATOM 473 C CA . VAL A 1 65 ? -32.806 6.795 -34.349 1.00 74.06 65 VAL A CA 1
ATOM 474 C C . VAL A 1 65 ? -33.186 6.616 -32.871 1.00 74.06 65 VAL A C 1
ATOM 476 O O . VAL A 1 65 ? -34.352 6.321 -32.594 1.00 74.06 65 VAL A O 1
ATOM 479 N N . PRO A 1 66 ? -32.249 6.731 -31.909 1.00 79.00 66 PRO A N 1
ATOM 480 C CA . PRO A 1 66 ? -32.568 6.615 -30.487 1.00 79.00 66 PRO A CA 1
ATOM 481 C C . PRO A 1 66 ? -33.422 7.800 -30.015 1.00 79.00 66 PRO A C 1
ATOM 483 O O . PRO A 1 66 ? -33.177 8.940 -30.397 1.00 79.00 66 PRO A O 1
ATOM 486 N N . VAL A 1 67 ? -34.417 7.533 -29.166 1.00 72.19 67 VAL A N 1
ATOM 487 C CA . VAL A 1 67 ? -35.325 8.552 -28.615 1.00 72.19 67 VAL A CA 1
ATOM 488 C C . VAL A 1 67 ? -35.470 8.344 -27.108 1.00 72.19 67 VAL A C 1
ATOM 490 O O . VAL A 1 67 ? -35.883 7.272 -26.669 1.00 72.19 67 VAL A O 1
ATOM 493 N N . GLY A 1 68 ? -35.157 9.374 -26.320 1.00 73.25 68 GLY A N 1
ATOM 494 C CA . GLY A 1 68 ? -35.160 9.315 -24.854 1.00 73.25 68 GLY A CA 1
ATOM 495 C C . GLY A 1 68 ? -33.921 8.640 -24.250 1.00 73.25 68 GLY A C 1
ATOM 496 O O . GLY A 1 68 ? -33.057 8.122 -24.958 1.00 73.25 68 GLY A O 1
ATOM 497 N N . GLU A 1 69 ? -33.831 8.668 -22.922 1.00 71.19 69 GLU A N 1
ATOM 498 C CA . GLU A 1 69 ? -32.647 8.238 -22.169 1.00 71.19 69 GLU A CA 1
ATOM 499 C C . GLU A 1 69 ? -32.454 6.711 -22.100 1.00 71.19 69 GLU A C 1
ATOM 501 O O . GLU A 1 69 ? -33.400 5.916 -22.156 1.00 71.19 69 GLU A O 1
ATOM 506 N N . LYS A 1 70 ? -31.193 6.303 -21.911 1.00 82.00 70 LYS A N 1
ATOM 507 C CA . LYS A 1 70 ? -30.764 4.907 -21.769 1.00 82.00 70 LYS A CA 1
ATOM 508 C C . LYS A 1 70 ? -30.999 4.406 -20.339 1.00 82.00 70 LYS A C 1
ATOM 510 O O . LYS A 1 70 ? -30.112 4.470 -19.494 1.00 82.00 70 LYS A O 1
ATOM 515 N N . ALA A 1 71 ? -32.178 3.854 -20.067 1.00 78.81 71 ALA A N 1
ATOM 516 C CA . ALA A 1 71 ? -32.511 3.349 -18.734 1.00 78.81 71 ALA A CA 1
ATOM 517 C C . ALA A 1 71 ? -31.860 1.980 -18.438 1.00 78.81 71 ALA A C 1
ATOM 519 O O . ALA A 1 71 ? -32.182 0.983 -19.094 1.00 78.81 71 ALA A O 1
ATOM 520 N N . THR A 1 72 ? -31.007 1.903 -17.412 1.00 85.75 72 THR A N 1
ATOM 521 C CA . THR A 1 72 ? -30.561 0.631 -16.807 1.00 85.75 72 THR A CA 1
ATOM 522 C C . THR A 1 72 ? -31.690 0.017 -15.978 1.00 85.75 72 THR A C 1
ATOM 524 O O . THR A 1 72 ? -32.408 0.724 -15.271 1.00 85.75 72 THR A O 1
ATOM 527 N N . LYS A 1 73 ? -31.878 -1.302 -16.074 1.00 82.50 73 LYS A N 1
ATOM 528 C CA . LYS A 1 73 ? -32.914 -2.057 -15.360 1.00 82.50 73 LYS A CA 1
ATOM 529 C C . LYS A 1 73 ? -32.385 -3.414 -14.913 1.00 82.50 73 LYS A C 1
ATOM 531 O O . LYS A 1 73 ? -31.628 -4.060 -15.633 1.00 82.50 73 LYS A O 1
ATOM 536 N N . SER A 1 74 ? -32.855 -3.872 -13.759 1.00 85.62 74 SER A N 1
ATOM 537 C CA . SER A 1 74 ? -32.586 -5.215 -13.251 1.00 85.62 74 SER A CA 1
ATOM 538 C C . SER A 1 74 ? -33.810 -6.134 -13.371 1.00 85.62 74 SER A C 1
ATOM 540 O O . SER A 1 74 ? -34.955 -5.683 -13.485 1.00 85.62 74 SER A O 1
ATOM 542 N N . LYS A 1 75 ? -33.578 -7.449 -13.387 1.00 84.62 75 LYS A N 1
ATOM 543 C CA . LYS A 1 75 ? -34.613 -8.490 -13.345 1.00 84.62 75 LYS A CA 1
ATOM 544 C C . LYS A 1 75 ? -34.105 -9.716 -12.586 1.00 84.62 75 LYS A C 1
ATOM 546 O O . LYS A 1 75 ? -33.103 -10.312 -12.967 1.00 84.62 75 LYS A O 1
ATOM 551 N N . THR A 1 76 ? -34.844 -10.135 -11.564 1.00 85.19 76 THR A N 1
ATOM 552 C CA . THR A 1 76 ? -34.551 -11.356 -10.803 1.00 85.19 76 THR A CA 1
ATOM 553 C C . THR A 1 76 ? -35.033 -12.604 -11.553 1.00 85.19 76 THR A C 1
ATOM 555 O O . THR A 1 76 ? -36.179 -12.669 -12.004 1.00 85.19 76 THR A O 1
ATOM 558 N N . ILE A 1 77 ? -34.166 -13.609 -11.668 1.00 85.50 77 ILE A N 1
ATOM 559 C CA . ILE A 1 77 ? -34.431 -14.935 -12.236 1.00 85.50 77 ILE A CA 1
ATOM 560 C C . ILE A 1 77 ? -34.318 -15.941 -11.087 1.00 85.50 77 ILE A C 1
ATOM 562 O O . ILE A 1 77 ? -33.215 -16.294 -10.676 1.00 85.50 77 ILE A O 1
ATOM 566 N N . ARG A 1 78 ? -35.454 -16.370 -10.527 1.00 81.38 78 ARG A N 1
ATOM 567 C CA . ARG A 1 78 ? -35.480 -17.359 -9.437 1.00 81.38 78 ARG A CA 1
ATOM 568 C C . ARG A 1 78 ? -35.136 -18.749 -9.966 1.00 81.38 78 ARG A C 1
ATOM 570 O O . ARG A 1 78 ? -35.711 -19.186 -10.961 1.00 81.38 78 ARG A O 1
ATOM 577 N N . LEU A 1 79 ? -34.212 -19.420 -9.287 1.00 80.12 79 LEU A N 1
ATOM 578 C CA . LEU A 1 79 ? -33.798 -20.789 -9.574 1.00 80.12 79 LEU A CA 1
ATOM 579 C C . LEU A 1 79 ? -34.718 -21.766 -8.827 1.00 80.12 79 LEU A C 1
ATOM 581 O O . LEU A 1 79 ? -35.232 -21.452 -7.752 1.00 80.12 79 LEU A O 1
ATOM 585 N N . GLN A 1 80 ? -34.923 -22.956 -9.387 1.00 69.94 80 GLN A N 1
ATOM 586 C CA . GLN A 1 80 ? -35.575 -24.053 -8.665 1.00 69.94 80 GLN A CA 1
ATOM 587 C C . GLN A 1 80 ? -34.551 -24.777 -7.777 1.00 69.94 80 GLN A C 1
ATOM 589 O O . GLN A 1 80 ? -33.347 -24.699 -8.024 1.00 69.94 80 GLN A O 1
ATOM 594 N N . SER A 1 81 ? -35.013 -25.478 -6.737 1.00 59.06 81 SER A N 1
ATOM 595 C CA . SER A 1 81 ? -34.119 -26.277 -5.887 1.00 59.06 81 SER A CA 1
ATOM 596 C C . SER A 1 81 ? -33.620 -27.492 -6.667 1.00 59.06 81 SER A C 1
ATOM 598 O O . SER A 1 81 ? -34.380 -28.430 -6.899 1.00 59.06 81 SER A O 1
ATOM 600 N N . LEU A 1 82 ? -32.350 -27.469 -7.069 1.00 61.41 82 LEU A N 1
ATOM 601 C CA . LEU A 1 82 ? -31.701 -28.594 -7.741 1.00 61.41 82 LEU A CA 1
ATOM 602 C C . LEU A 1 82 ? -31.399 -29.729 -6.757 1.00 61.41 82 LEU A C 1
ATOM 604 O O . LEU A 1 82 ? -31.238 -29.498 -5.557 1.00 61.41 82 LEU A O 1
ATOM 608 N N . SER A 1 83 ? -31.330 -30.955 -7.276 1.00 55.12 83 SER A N 1
ATOM 609 C CA . SER A 1 83 ? -31.076 -32.164 -6.479 1.00 55.12 83 SER A CA 1
ATOM 610 C C . SER A 1 83 ? -29.629 -32.645 -6.603 1.00 55.12 83 SER A C 1
ATOM 612 O O . SER A 1 83 ? -29.117 -33.305 -5.701 1.00 55.12 83 SER A O 1
ATOM 614 N N . SER A 1 84 ? -28.963 -32.303 -7.707 1.00 61.41 84 SER A N 1
ATOM 615 C CA . SER A 1 84 ? -27.602 -32.708 -8.047 1.00 61.41 84 SER A CA 1
ATOM 616 C C . SER A 1 84 ? -26.843 -31.564 -8.735 1.00 61.41 84 SER A C 1
ATOM 618 O O . SER A 1 84 ? -27.440 -30.812 -9.507 1.00 61.41 84 SER A O 1
ATOM 620 N N . PRO A 1 85 ? -25.512 -31.437 -8.560 1.00 61.09 85 PRO A N 1
ATOM 621 C CA . PRO A 1 85 ? -24.705 -30.537 -9.389 1.00 61.09 85 PRO A CA 1
ATOM 622 C C . PRO A 1 85 ? -24.722 -30.915 -10.884 1.00 61.09 85 PRO A C 1
ATOM 624 O O . PRO A 1 85 ? -24.423 -30.072 -11.726 1.00 61.09 85 PRO A O 1
ATOM 627 N N . ALA A 1 86 ? -25.125 -32.144 -11.237 1.00 62.78 86 ALA A N 1
ATOM 628 C CA . ALA A 1 86 ? -25.352 -32.546 -12.628 1.00 62.78 86 ALA A CA 1
ATOM 629 C C . ALA A 1 86 ? -26.537 -31.810 -13.292 1.00 62.78 86 ALA A C 1
ATOM 631 O O . ALA A 1 86 ? -26.610 -31.755 -14.518 1.00 62.78 86 ALA A O 1
ATOM 632 N N . ASP A 1 87 ? -27.434 -31.210 -12.501 1.00 71.12 87 ASP A N 1
ATOM 633 C CA . ASP A 1 87 ? -28.614 -30.491 -12.991 1.00 71.12 87 ASP A CA 1
ATOM 634 C C . ASP A 1 87 ? -28.275 -29.056 -13.466 1.00 71.12 87 ASP A C 1
ATOM 636 O O . ASP A 1 87 ? -29.126 -28.366 -14.028 1.00 71.12 87 ASP A O 1
ATOM 640 N N . ILE A 1 88 ? -27.041 -28.575 -13.250 1.00 76.25 88 ILE A N 1
ATOM 641 C CA . ILE A 1 88 ? -26.650 -27.177 -13.509 1.00 76.25 88 ILE A CA 1
ATOM 642 C C . ILE A 1 88 ? -26.535 -26.852 -15.014 1.00 76.25 88 ILE A C 1
ATOM 644 O O . ILE A 1 88 ? -27.128 -25.852 -15.429 1.00 76.25 88 ILE A O 1
ATOM 648 N N . PRO A 1 89 ? -25.854 -27.651 -15.867 1.00 77.25 89 PRO A N 1
ATOM 649 C CA . PRO A 1 89 ? -25.790 -27.381 -17.306 1.00 77.25 89 PRO A CA 1
ATOM 650 C C . PRO A 1 89 ? -27.158 -27.280 -18.015 1.00 77.25 89 PRO A C 1
ATOM 652 O O . PRO A 1 89 ? -27.345 -26.312 -18.758 1.00 77.25 89 PRO A O 1
ATOM 655 N N . PRO A 1 90 ? -28.145 -28.183 -17.800 1.00 78.00 90 PRO A N 1
ATOM 656 C CA . PRO A 1 90 ? -29.459 -28.024 -18.423 1.00 78.00 90 PRO A CA 1
ATOM 657 C C . PRO A 1 90 ? -30.234 -26.814 -17.877 1.00 78.00 90 PRO A C 1
ATOM 659 O O . PRO A 1 90 ? -30.921 -26.154 -18.654 1.00 78.00 90 PRO A O 1
ATOM 662 N N . LEU A 1 91 ? -30.084 -26.452 -16.594 1.00 79.31 91 LEU A N 1
ATOM 663 C CA . LEU A 1 91 ? -30.726 -25.255 -16.028 1.00 79.31 91 LEU A CA 1
ATOM 664 C C . LEU A 1 91 ? -30.133 -23.961 -16.621 1.00 79.31 91 LEU A C 1
ATOM 666 O O . LEU A 1 91 ? -30.869 -23.031 -16.948 1.00 79.31 91 LEU A O 1
ATOM 670 N N . ALA A 1 92 ? -28.814 -23.909 -16.837 1.00 81.69 92 ALA A N 1
ATOM 671 C CA . ALA A 1 92 ? -28.161 -22.788 -17.518 1.00 81.69 92 ALA A CA 1
ATOM 672 C C . ALA A 1 92 ? -28.651 -22.634 -18.973 1.00 81.69 92 ALA A C 1
ATOM 674 O O . ALA A 1 92 ? -28.948 -21.519 -19.409 1.00 81.69 92 ALA A O 1
ATOM 675 N N . ALA A 1 93 ? -28.815 -23.746 -19.700 1.00 80.06 93 ALA A N 1
ATOM 676 C CA . ALA A 1 93 ? -29.391 -23.752 -21.046 1.00 80.06 93 ALA A CA 1
ATOM 677 C C . ALA A 1 93 ? -30.870 -23.308 -21.061 1.00 80.06 93 ALA A C 1
ATOM 679 O O . ALA A 1 93 ? -31.262 -22.498 -21.902 1.00 80.06 93 ALA A O 1
ATOM 680 N N . GLU A 1 94 ? -31.680 -23.765 -20.099 1.00 81.38 94 GLU A N 1
ATOM 681 C CA . GLU A 1 94 ? -33.077 -23.342 -19.936 1.00 81.38 94 GLU A CA 1
ATOM 682 C C . GLU A 1 94 ? -33.191 -21.829 -19.668 1.00 81.38 94 GLU A C 1
ATOM 684 O O . GLU A 1 94 ? -34.074 -21.156 -20.208 1.00 81.38 94 GLU A O 1
ATOM 689 N N . ILE A 1 95 ? -32.285 -21.274 -18.857 1.00 82.25 95 ILE A N 1
ATOM 690 C CA . ILE A 1 95 ? -32.238 -19.838 -18.561 1.00 82.25 95 ILE A CA 1
ATOM 691 C C . ILE A 1 95 ? -31.869 -19.030 -19.807 1.00 82.25 95 ILE A C 1
ATOM 693 O O . ILE A 1 95 ? -32.481 -17.987 -20.022 1.00 82.25 95 ILE A O 1
ATOM 697 N N . LEU A 1 96 ? -30.944 -19.496 -20.651 1.00 82.75 96 LEU A N 1
ATOM 698 C CA . LEU A 1 96 ? -30.611 -18.829 -21.918 1.00 82.75 96 LEU A CA 1
ATOM 699 C C . LEU A 1 96 ? -31.803 -18.788 -22.886 1.00 82.75 96 LEU A C 1
ATOM 701 O O . LEU A 1 96 ? -32.148 -17.714 -23.379 1.00 82.75 96 LEU A O 1
ATOM 705 N N . ASP A 1 97 ? -32.474 -19.922 -23.109 1.00 77.81 97 ASP A N 1
ATOM 706 C CA . ASP A 1 97 ? -33.643 -20.006 -24.000 1.00 77.81 97 ASP A CA 1
ATOM 707 C C . ASP A 1 97 ? -34.794 -19.093 -23.530 1.00 77.81 97 ASP A C 1
ATOM 709 O O . ASP A 1 97 ? -35.356 -18.298 -24.295 1.00 77.81 97 ASP A O 1
ATOM 713 N N . LYS A 1 98 ? -35.097 -19.128 -22.225 1.00 75.81 98 LYS A N 1
ATOM 714 C CA . LYS A 1 98 ? -36.186 -18.338 -21.628 1.00 75.81 98 LYS A CA 1
ATOM 715 C C . LYS A 1 98 ? -35.819 -16.870 -21.387 1.00 75.81 98 LYS A C 1
ATOM 717 O O . LYS A 1 98 ? -36.720 -16.042 -21.223 1.00 75.81 98 LYS A O 1
ATOM 722 N N . CYS A 1 99 ? -34.534 -16.512 -21.370 1.00 77.25 99 CYS A N 1
ATOM 723 C CA . CYS A 1 99 ? -34.049 -15.168 -21.052 1.00 77.25 99 CYS A CA 1
ATOM 724 C C . CYS A 1 99 ? -33.273 -14.532 -22.216 1.00 77.25 99 CYS A C 1
ATOM 726 O O . CYS A 1 99 ? -32.084 -14.238 -22.115 1.00 77.25 99 CYS A O 1
ATOM 728 N N . LYS A 1 100 ? -34.006 -14.188 -23.285 1.00 70.25 100 LYS A N 1
ATOM 729 C CA . LYS A 1 100 ? -33.535 -13.502 -24.514 1.00 70.25 100 LYS A CA 1
ATOM 730 C C . LYS A 1 100 ? -32.842 -12.134 -24.318 1.00 70.25 100 LYS A C 1
ATOM 732 O O . LYS A 1 100 ? -32.573 -11.436 -25.290 1.00 70.25 100 LYS A O 1
ATOM 737 N N . PHE A 1 101 ? -32.596 -11.726 -23.076 1.00 76.44 101 PHE A N 1
ATOM 738 C CA . PHE A 1 101 ? -31.774 -10.574 -22.714 1.00 76.44 101 PHE A CA 1
ATOM 739 C C . PHE A 1 101 ? -30.282 -10.927 -22.583 1.00 76.44 101 PHE A C 1
ATOM 741 O O . PHE A 1 101 ? -29.459 -10.016 -22.579 1.00 76.44 101 PHE A O 1
ATOM 748 N N . ILE A 1 102 ? -29.932 -12.213 -22.433 1.00 79.19 102 ILE A N 1
ATOM 749 C CA . ILE A 1 102 ? -28.555 -12.670 -22.211 1.00 79.19 102 ILE A CA 1
ATOM 750 C C . ILE A 1 102 ? -27.991 -13.271 -23.514 1.00 79.19 102 ILE A C 1
ATOM 752 O O . ILE A 1 102 ? -28.644 -14.133 -24.105 1.00 79.19 102 ILE A O 1
ATOM 756 N N . PRO A 1 103 ? -26.803 -12.847 -23.988 1.00 78.19 103 PRO A N 1
ATOM 757 C CA . PRO A 1 103 ? -26.168 -13.430 -25.167 1.00 78.19 103 PRO A CA 1
ATOM 758 C C . PRO A 1 103 ? -25.784 -14.905 -24.951 1.00 78.19 103 PRO A C 1
ATOM 760 O O . PRO A 1 103 ? -25.271 -15.233 -23.880 1.00 78.19 103 PRO A O 1
ATOM 763 N N . PRO A 1 104 ? -25.905 -15.786 -25.966 1.00 73.88 104 PRO A N 1
ATOM 764 C CA . PRO A 1 104 ? -25.464 -17.183 -25.866 1.00 73.88 104 PRO A CA 1
ATOM 765 C C . PRO A 1 104 ? -23.984 -17.359 -25.490 1.00 73.88 104 PRO A C 1
ATOM 767 O O . PRO A 1 104 ? -23.624 -18.352 -24.866 1.00 73.88 104 PRO A O 1
ATOM 770 N N . SER A 1 105 ? -23.127 -16.383 -25.807 1.00 77.62 105 SER A N 1
ATOM 771 C CA . SER A 1 105 ? -21.712 -16.370 -25.407 1.00 77.62 105 SER A CA 1
ATOM 772 C C . SER A 1 105 ? -21.487 -16.248 -23.894 1.00 77.62 105 SER A C 1
ATOM 774 O O . SER A 1 105 ? -20.428 -16.633 -23.412 1.00 77.62 105 SER A O 1
ATOM 776 N N . ARG A 1 106 ? -22.479 -15.776 -23.124 1.00 79.38 106 ARG A N 1
ATOM 777 C CA . ARG A 1 106 ? -22.427 -15.634 -21.655 1.00 79.38 106 ARG A CA 1
ATOM 778 C C . ARG A 1 106 ? -22.948 -16.882 -20.915 1.00 79.38 106 ARG A C 1
ATOM 780 O O . ARG A 1 106 ? -23.324 -16.814 -19.747 1.00 79.38 106 ARG A O 1
ATOM 787 N N . ALA A 1 107 ? -22.980 -18.037 -21.589 1.00 76.00 107 ALA A N 1
ATOM 788 C CA . ALA A 1 107 ? -23.438 -19.308 -21.020 1.00 76.00 107 ALA A CA 1
ATOM 789 C C . ALA A 1 107 ? -22.590 -19.788 -19.830 1.00 76.00 107 ALA A C 1
ATOM 791 O O . ALA A 1 107 ? -23.142 -20.266 -18.837 1.00 76.00 107 ALA A O 1
ATOM 792 N N . LYS A 1 108 ? -21.261 -19.630 -19.918 1.00 77.38 108 LYS A N 1
ATOM 793 C CA . LYS A 1 108 ? -20.329 -19.969 -18.834 1.00 77.38 108 LYS A CA 1
ATOM 794 C C . LYS A 1 108 ? -20.589 -19.099 -17.602 1.00 77.38 108 LYS A C 1
ATOM 796 O O . LYS A 1 108 ? -20.746 -19.621 -16.507 1.00 77.38 108 LYS A O 1
ATOM 801 N N . ASP A 1 109 ? -20.743 -17.794 -17.801 1.00 79.06 109 ASP A N 1
ATOM 802 C CA . ASP A 1 109 ? -21.025 -16.828 -16.741 1.00 79.06 109 ASP A CA 1
ATOM 803 C C . ASP A 1 109 ? -22.302 -17.210 -15.971 1.00 79.06 109 ASP A C 1
ATOM 805 O O . ASP A 1 109 ? -22.290 -17.245 -14.744 1.00 79.06 109 ASP A O 1
ATOM 809 N N . ILE A 1 110 ? -23.390 -17.578 -16.665 1.00 83.50 110 ILE A N 1
ATOM 810 C CA . ILE A 1 110 ? -24.622 -18.071 -16.017 1.00 83.50 110 ILE A CA 1
ATOM 811 C C . ILE A 1 110 ? -24.346 -19.328 -15.181 1.00 83.50 110 ILE A C 1
ATOM 813 O O . ILE A 1 110 ? -24.773 -19.391 -14.029 1.00 83.50 110 ILE A O 1
ATOM 817 N N . HIS A 1 111 ? -23.659 -20.322 -15.750 1.00 82.44 111 HIS A N 1
ATOM 818 C CA . HIS A 1 111 ? -23.316 -21.573 -15.065 1.00 82.44 111 HIS A CA 1
ATOM 819 C C . HIS A 1 111 ? -22.528 -21.310 -13.770 1.00 82.44 111 HIS A C 1
ATOM 821 O O . HIS A 1 111 ? -22.878 -21.825 -12.704 1.00 82.44 111 HIS A O 1
ATOM 827 N N . ASP A 1 112 ? -21.528 -20.435 -13.840 1.00 81.62 112 ASP A N 1
ATOM 828 C CA . ASP A 1 112 ? -20.648 -20.123 -12.717 1.00 81.62 112 ASP A CA 1
ATOM 829 C C . ASP A 1 112 ? -21.375 -19.277 -11.648 1.00 81.62 112 ASP A C 1
ATOM 831 O O . ASP A 1 112 ? -21.213 -19.526 -10.451 1.00 81.62 112 ASP A O 1
ATOM 835 N N . GLN A 1 113 ? -22.287 -18.369 -12.030 1.00 86.38 113 GLN A N 1
ATOM 836 C CA . GLN A 1 113 ? -23.149 -17.687 -11.052 1.00 86.38 113 GLN A CA 1
ATOM 837 C C . GLN A 1 113 ? -24.197 -18.621 -10.417 1.00 86.38 113 GLN A C 1
ATOM 839 O O . GLN A 1 113 ? -24.512 -18.456 -9.236 1.00 86.38 113 GLN A O 1
ATOM 844 N N . ILE A 1 114 ? -24.717 -19.629 -11.133 1.00 81.38 114 ILE A N 1
ATOM 845 C CA . ILE A 1 114 ? -25.593 -20.660 -10.540 1.00 81.38 114 ILE A CA 1
ATOM 846 C C . ILE A 1 114 ? -24.822 -21.466 -9.490 1.00 81.38 114 ILE A C 1
ATOM 848 O O . ILE A 1 114 ? -25.339 -21.662 -8.388 1.00 81.38 114 ILE A O 1
ATOM 852 N N . LEU A 1 115 ? -23.577 -21.866 -9.777 1.00 78.50 115 LEU A N 1
ATOM 853 C CA . LEU A 1 115 ? -22.699 -22.513 -8.796 1.00 78.50 115 LEU A CA 1
ATOM 854 C C . LEU A 1 115 ? -22.525 -21.653 -7.534 1.00 78.50 115 LEU A C 1
ATOM 856 O O . LEU A 1 115 ? -22.671 -22.172 -6.427 1.00 78.50 115 LEU A O 1
ATOM 860 N N . VAL A 1 116 ? -22.303 -20.340 -7.671 1.00 79.69 116 VAL A N 1
ATOM 861 C CA . VAL A 1 116 ? -22.192 -19.417 -6.524 1.00 79.69 116 VAL A CA 1
ATOM 862 C C . VAL A 1 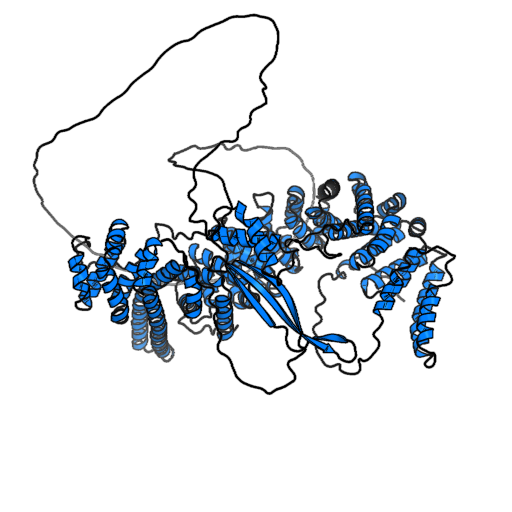116 ? -23.505 -19.303 -5.734 1.00 79.69 116 VAL A C 1
ATOM 864 O O . VAL A 1 116 ? -23.474 -19.279 -4.502 1.00 79.69 116 VAL A O 1
ATOM 867 N N . VAL A 1 117 ? -24.670 -19.267 -6.392 1.00 76.25 117 VAL A N 1
ATOM 868 C CA . VAL A 1 117 ? -25.977 -19.263 -5.701 1.00 76.25 117 VAL A CA 1
ATOM 869 C C . VAL A 1 117 ? -26.202 -20.571 -4.933 1.00 76.25 117 VAL A C 1
ATOM 871 O O . VAL A 1 117 ? -26.598 -20.537 -3.766 1.00 76.25 117 VAL A O 1
ATOM 874 N N . LEU A 1 118 ? -25.907 -21.720 -5.545 1.00 71.00 118 LEU A N 1
ATOM 875 C CA . LEU A 1 118 ? -26.090 -23.035 -4.926 1.00 71.00 118 LEU A CA 1
ATOM 876 C C . LEU A 1 118 ? -25.118 -23.261 -3.762 1.00 71.00 118 LEU A C 1
ATOM 878 O O . LEU A 1 118 ? -25.561 -23.687 -2.694 1.00 71.00 118 LEU A O 1
ATOM 882 N N . ALA A 1 119 ? -23.843 -22.888 -3.910 1.00 69.25 119 ALA A N 1
ATOM 883 C CA . ALA A 1 119 ? -22.820 -22.994 -2.864 1.00 69.25 119 ALA A CA 1
ATOM 884 C C . ALA A 1 119 ? -23.171 -22.206 -1.585 1.00 69.25 119 ALA A C 1
ATOM 886 O O . ALA A 1 119 ? -22.755 -22.562 -0.483 1.00 69.25 119 ALA A O 1
ATOM 887 N N . ARG A 1 120 ? -23.978 -21.143 -1.712 1.00 65.69 120 ARG A N 1
ATOM 888 C CA . ARG A 1 120 ? -24.507 -20.363 -0.579 1.00 65.69 120 ARG A CA 1
ATOM 889 C C . ARG A 1 120 ? -25.720 -21.011 0.099 1.00 65.69 120 ARG A C 1
ATOM 891 O O . ARG A 1 120 ? -26.052 -20.635 1.219 1.00 65.69 120 ARG A O 1
ATOM 898 N N . SER A 1 121 ? -26.369 -21.971 -0.560 1.00 59.28 121 SER A N 1
ATOM 899 C CA . SER A 1 121 ? -27.505 -22.745 -0.033 1.00 59.28 121 SER A CA 1
ATOM 900 C C . SER A 1 121 ? -27.118 -24.131 0.498 1.00 59.28 121 SER A C 1
ATOM 902 O O . SER A 1 121 ? -27.859 -24.724 1.280 1.00 59.28 121 SER A O 1
ATOM 904 N N . SER A 1 122 ? -25.943 -24.641 0.116 1.00 51.78 122 SER A N 1
ATOM 905 C CA . SER A 1 122 ? -25.442 -25.978 0.444 1.00 51.78 122 SER A CA 1
ATOM 906 C C . SER A 1 122 ? -24.873 -26.105 1.867 1.00 51.78 122 SER A C 1
ATOM 908 O O . SER A 1 122 ? -23.836 -26.728 2.078 1.00 51.78 122 SER A O 1
ATOM 910 N N . SER A 1 123 ? -25.576 -25.565 2.866 1.00 44.97 123 SER A N 1
ATOM 911 C CA . SER A 1 123 ? -25.459 -25.991 4.273 1.00 44.97 123 SER A CA 1
ATOM 912 C C . SER A 1 123 ? -26.326 -27.226 4.586 1.00 44.97 123 SER A C 1
ATOM 914 O O . SER A 1 123 ? -26.420 -27.653 5.734 1.00 44.97 123 SER A O 1
ATOM 916 N N . SER A 1 124 ? -26.967 -27.791 3.558 1.00 34.84 124 SER A N 1
ATOM 917 C CA . SER A 1 124 ? -28.030 -28.800 3.616 1.00 34.84 124 SER A CA 1
ATOM 918 C C . SER A 1 124 ? -27.646 -30.186 3.074 1.00 34.84 124 SER A C 1
ATOM 920 O O . SER A 1 124 ? -28.429 -31.120 3.230 1.00 34.84 124 SER A O 1
ATOM 922 N N . PHE A 1 125 ? -26.461 -30.354 2.473 1.00 33.66 125 PHE A N 1
ATOM 923 C CA . PHE A 1 125 ? -25.989 -31.650 1.966 1.00 33.66 125 PHE A CA 1
ATOM 924 C C . PHE A 1 125 ? -25.169 -32.401 3.035 1.00 33.66 125 PHE A C 1
ATOM 926 O O . PHE A 1 125 ? -24.062 -31.965 3.362 1.00 33.66 125 PHE A O 1
ATOM 933 N N . PRO A 1 126 ? -25.655 -33.533 3.585 1.00 28.67 126 PRO A N 1
ATOM 934 C CA . PRO A 1 126 ? -24.879 -34.349 4.514 1.00 28.67 126 PRO A CA 1
ATOM 935 C C . PRO A 1 126 ? -23.804 -35.154 3.768 1.00 28.67 126 PRO A C 1
ATOM 937 O O . PRO A 1 126 ? -24.097 -35.874 2.816 1.00 28.67 126 PRO A O 1
ATOM 940 N N . ALA A 1 127 ? -22.552 -35.068 4.218 1.00 30.56 127 ALA A N 1
ATOM 941 C CA . ALA A 1 127 ? -21.442 -35.789 3.597 1.00 30.56 127 ALA A CA 1
ATOM 942 C C . ALA A 1 127 ? -21.394 -37.266 4.043 1.00 30.56 127 ALA A C 1
ATOM 944 O O . ALA A 1 127 ? -21.080 -37.556 5.198 1.00 30.56 127 ALA A O 1
ATOM 945 N N . SER A 1 128 ? -21.635 -38.207 3.123 1.00 27.86 128 SER A N 1
ATOM 946 C CA . SER A 1 128 ? -21.466 -39.650 3.356 1.00 27.86 128 SER A CA 1
ATOM 947 C C . SER A 1 128 ? -20.197 -40.201 2.689 1.00 27.86 128 SER A C 1
ATOM 949 O O . SER A 1 128 ? -20.224 -40.673 1.556 1.00 27.86 128 SER A O 1
ATOM 951 N N . SER A 1 129 ? -19.089 -40.114 3.426 1.00 30.83 129 SER A N 1
ATOM 952 C CA . SER A 1 129 ? -17.947 -41.049 3.442 1.00 30.83 129 SER A CA 1
ATOM 953 C C . SER A 1 129 ? -17.553 -41.839 2.169 1.00 30.83 129 SER A C 1
ATOM 955 O O . SER A 1 129 ? -18.168 -42.843 1.822 1.00 30.83 129 SER A O 1
ATOM 957 N N . THR A 1 130 ? -16.357 -41.505 1.666 1.00 27.17 130 THR A N 1
ATOM 958 C CA . THR A 1 130 ? -15.284 -42.438 1.238 1.00 27.17 130 THR A CA 1
ATOM 959 C C . THR A 1 130 ? -15.524 -43.458 0.111 1.00 27.17 130 THR A C 1
ATOM 961 O O . THR A 1 130 ? -16.115 -44.512 0.325 1.00 27.17 130 THR A O 1
ATOM 964 N N . SER A 1 131 ? -14.763 -43.297 -0.980 1.00 26.72 131 SER A N 1
ATOM 965 C CA . SER A 1 131 ? -13.897 -44.391 -1.447 1.00 26.72 131 SER A CA 1
ATOM 966 C C . SER A 1 131 ? -12.543 -43.876 -1.947 1.00 26.72 131 SER A C 1
ATOM 968 O O . SER A 1 131 ? -12.451 -43.062 -2.860 1.00 26.72 131 SER A O 1
ATOM 970 N N . THR A 1 132 ? -11.502 -44.407 -1.320 1.00 27.08 132 THR A N 1
ATOM 971 C CA . THR A 1 132 ? -10.082 -44.409 -1.691 1.00 27.08 132 THR A CA 1
ATOM 972 C C . THR A 1 132 ? -9.769 -44.512 -3.188 1.00 27.08 132 THR A C 1
ATOM 974 O O . THR A 1 132 ? -10.235 -45.436 -3.854 1.00 27.08 132 THR A O 1
ATOM 977 N N . LEU A 1 133 ? -8.825 -43.683 -3.649 1.00 26.62 133 LEU A N 1
ATOM 978 C CA . LEU A 1 133 ? -7.988 -43.942 -4.825 1.00 26.62 133 LEU A CA 1
ATOM 979 C C . LEU A 1 133 ? -6.507 -43.891 -4.420 1.00 26.62 133 LEU A C 1
ATOM 981 O O . LEU A 1 133 ? -5.964 -42.831 -4.127 1.00 26.62 133 LEU A O 1
ATOM 985 N N . ALA A 1 134 ? -5.868 -45.057 -4.420 1.00 29.52 134 ALA A N 1
ATOM 986 C CA . ALA A 1 134 ? -4.419 -45.241 -4.388 1.00 29.52 134 ALA A CA 1
ATOM 987 C C . ALA A 1 134 ? -4.074 -46.299 -5.458 1.00 29.52 134 ALA A C 1
ATOM 989 O O . ALA A 1 134 ? -4.916 -47.158 -5.743 1.00 29.52 134 ALA A O 1
ATOM 990 N N . PRO A 1 135 ? -2.911 -46.211 -6.124 1.00 33.56 135 PRO A N 1
ATOM 991 C CA . PRO A 1 135 ? -2.728 -46.808 -7.444 1.00 33.56 135 PRO A CA 1
ATOM 992 C C . PRO A 1 135 ? -2.598 -48.333 -7.418 1.00 33.56 135 PRO A C 1
ATOM 994 O O . PRO A 1 135 ? -2.132 -48.925 -6.444 1.00 33.56 135 PRO A O 1
ATOM 997 N N . LYS A 1 136 ? -2.931 -48.964 -8.549 1.00 26.30 136 LYS A N 1
ATOM 998 C CA . LYS A 1 136 ? -2.633 -50.375 -8.810 1.00 26.30 136 LYS A CA 1
ATOM 999 C C . LYS A 1 136 ? -2.055 -50.552 -10.222 1.00 26.30 136 LYS A C 1
ATOM 1001 O O . LYS A 1 136 ? -2.668 -50.055 -11.166 1.00 26.30 136 LYS A O 1
ATOM 1006 N N . PRO A 1 137 ? -0.916 -51.250 -10.390 1.00 29.17 137 PRO A N 1
ATOM 1007 C CA . PRO A 1 137 ? -0.465 -51.710 -11.702 1.00 29.17 137 PRO A CA 1
ATOM 1008 C C . PRO A 1 137 ? -1.408 -52.806 -12.247 1.00 29.17 137 PRO A C 1
ATOM 1010 O O . PRO A 1 137 ? -2.176 -53.394 -11.477 1.00 29.17 137 PRO A O 1
ATOM 1013 N N . PRO A 1 138 ? -1.386 -53.079 -13.564 1.00 32.12 138 PRO A N 1
ATOM 1014 C CA . PRO A 1 138 ? -2.359 -53.957 -14.207 1.00 32.12 138 PRO A CA 1
ATOM 1015 C C . PRO A 1 138 ? -2.074 -55.444 -13.967 1.00 32.12 138 PRO A C 1
ATOM 1017 O O . PRO A 1 138 ? -0.924 -55.869 -13.970 1.00 32.12 138 PRO A O 1
ATOM 1020 N N . HIS A 1 139 ? -3.137 -56.247 -13.879 1.00 26.56 139 HIS A N 1
ATOM 1021 C CA . HIS A 1 139 ? -3.093 -57.685 -14.153 1.00 26.56 139 HIS A CA 1
ATOM 1022 C C . HIS A 1 139 ? -4.408 -58.151 -14.787 1.00 26.56 139 HIS A C 1
ATOM 1024 O O . HIS A 1 139 ? -5.492 -57.857 -14.282 1.00 26.56 139 HIS A O 1
ATOM 1030 N N . SER A 1 140 ? -4.291 -58.897 -15.883 1.00 30.84 140 SER A N 1
ATOM 1031 C CA . SER A 1 140 ? -5.356 -59.685 -16.508 1.00 30.84 140 SER A CA 1
ATOM 1032 C C . SER A 1 140 ? -5.343 -61.138 -15.998 1.00 30.84 140 SER A C 1
ATOM 1034 O O . SER A 1 140 ? -4.305 -61.603 -15.517 1.00 30.84 140 SER A O 1
ATOM 1036 N N . PRO A 1 141 ? -6.459 -61.878 -16.124 1.00 36.34 141 PRO A N 1
ATOM 1037 C CA . PRO A 1 141 ? -6.495 -63.334 -15.988 1.00 36.34 141 PRO A CA 1
ATOM 1038 C C . PRO A 1 141 ? -6.645 -64.059 -17.343 1.00 36.34 141 PRO A C 1
ATOM 1040 O O . PRO A 1 141 ? -7.299 -63.541 -18.242 1.00 36.34 141 PRO A O 1
ATOM 1043 N N . ASP A 1 142 ? -6.090 -65.277 -17.414 1.00 27.42 142 ASP A N 1
ATOM 1044 C CA . ASP A 1 142 ? -6.287 -66.361 -18.403 1.00 27.42 142 ASP A CA 1
ATOM 1045 C C . ASP A 1 142 ? -6.132 -66.044 -19.918 1.00 27.42 142 ASP A C 1
ATOM 1047 O O . ASP A 1 142 ? -6.766 -65.161 -20.482 1.00 27.42 142 ASP A O 1
ATOM 1051 N N . ARG A 1 143 ? -5.341 -66.807 -20.689 1.00 30.14 143 ARG A N 1
ATOM 1052 C CA . ARG A 1 143 ? -5.147 -68.270 -20.622 1.00 30.14 143 ARG A CA 1
ATOM 1053 C C . ARG A 1 143 ? -3.718 -68.770 -20.904 1.00 30.14 143 ARG A C 1
ATOM 1055 O O . ARG A 1 143 ? -2.940 -68.129 -21.597 1.00 30.14 143 ARG A O 1
ATOM 1062 N N . ASP A 1 144 ? -3.535 -70.028 -20.495 1.00 29.11 144 ASP A N 1
ATOM 1063 C CA . ASP A 1 144 ? -2.666 -71.076 -21.056 1.00 29.11 144 ASP A CA 1
ATOM 1064 C C . ASP A 1 144 ? -1.147 -71.116 -20.753 1.00 29.11 144 ASP A C 1
ATOM 1066 O O . ASP A 1 144 ? -0.351 -70.290 -21.183 1.00 29.11 144 ASP A O 1
ATOM 1070 N N . ARG A 1 145 ? -0.780 -72.284 -20.190 1.00 29.67 145 ARG A N 1
ATOM 1071 C CA . ARG A 1 145 ? 0.441 -73.094 -20.405 1.00 29.67 145 ARG A CA 1
ATOM 1072 C C . ARG A 1 145 ? 1.767 -72.824 -19.652 1.00 29.67 145 ARG A C 1
ATOM 1074 O O . ARG A 1 145 ? 2.622 -72.063 -20.077 1.00 29.67 145 ARG A O 1
ATOM 1081 N N . HIS A 1 146 ? 2.013 -73.787 -18.748 1.00 31.19 146 HIS A N 1
ATOM 1082 C CA . HIS A 1 146 ? 3.227 -74.621 -18.604 1.00 31.19 146 HIS A CA 1
ATOM 1083 C C . HIS A 1 146 ? 4.366 -74.246 -17.615 1.00 31.19 146 HIS A C 1
ATOM 1085 O O . HIS A 1 146 ? 5.092 -73.279 -17.790 1.00 31.19 146 HIS A O 1
ATOM 1091 N N . LEU A 1 147 ? 4.609 -75.234 -16.728 1.00 29.25 147 LEU A N 1
ATOM 1092 C CA . LEU A 1 147 ? 5.852 -75.660 -16.045 1.00 29.25 147 LEU A CA 1
ATOM 1093 C C . LEU A 1 147 ? 6.170 -75.164 -14.607 1.00 29.25 147 LEU A C 1
ATOM 1095 O O . LEU A 1 147 ? 6.250 -73.983 -14.301 1.00 29.25 147 LEU A O 1
ATOM 1099 N N . TYR A 1 148 ? 6.364 -76.177 -13.747 1.00 28.69 148 TYR A N 1
ATOM 1100 C CA . TYR A 1 148 ? 6.797 -76.213 -12.333 1.00 28.69 148 TYR A CA 1
ATOM 1101 C C . TYR A 1 148 ? 8.333 -76.035 -12.174 1.00 28.69 148 TYR A C 1
ATOM 1103 O O . TYR A 1 148 ? 9.008 -76.110 -13.205 1.00 28.69 148 TYR A O 1
ATOM 1111 N N . PRO A 1 149 ? 8.938 -75.951 -10.951 1.00 51.28 149 PRO A N 1
ATOM 1112 C CA . PRO A 1 149 ? 8.409 -76.012 -9.561 1.00 51.28 149 PRO A CA 1
ATOM 1113 C C . PRO A 1 149 ? 8.718 -74.690 -8.764 1.00 51.28 149 PRO A C 1
ATOM 1115 O O . PRO A 1 149 ? 8.855 -73.663 -9.413 1.00 51.28 149 PRO A O 1
ATOM 1118 N N . ALA A 1 150 ? 8.800 -74.534 -7.422 1.00 27.86 150 ALA A N 1
ATOM 1119 C CA . ALA A 1 150 ? 8.858 -75.448 -6.262 1.00 27.86 150 ALA A CA 1
ATOM 1120 C C . ALA A 1 150 ? 8.430 -74.809 -4.896 1.00 27.86 150 ALA A C 1
ATOM 1122 O O . ALA A 1 150 ? 8.053 -73.647 -4.820 1.00 27.86 150 ALA A O 1
ATOM 1123 N N . SER A 1 151 ? 8.518 -75.631 -3.835 1.00 28.50 151 SER A N 1
ATOM 1124 C CA . SER A 1 151 ? 8.717 -75.403 -2.371 1.00 28.50 151 SER A CA 1
ATOM 1125 C C . SER A 1 151 ? 9.053 -73.996 -1.805 1.00 28.50 151 SER A C 1
ATOM 1127 O O . SER A 1 151 ? 9.819 -73.267 -2.422 1.00 28.50 151 SER A O 1
ATOM 1129 N N . SER A 1 152 ? 8.668 -73.619 -0.564 1.00 29.50 152 SER A N 1
ATOM 1130 C CA . SER A 1 152 ? 8.040 -74.390 0.548 1.00 29.50 152 SER A CA 1
ATOM 1131 C C . SER A 1 152 ? 7.276 -73.550 1.607 1.00 29.50 152 SER A C 1
ATOM 1133 O O . SER A 1 152 ? 7.513 -72.364 1.796 1.00 29.50 152 SER A O 1
ATOM 1135 N N . THR A 1 153 ? 6.387 -74.245 2.328 1.00 31.23 153 THR A N 1
ATOM 1136 C CA . THR A 1 153 ? 5.527 -73.919 3.503 1.00 31.23 153 THR A CA 1
ATOM 1137 C C . THR A 1 153 ? 6.258 -73.952 4.879 1.00 31.23 153 THR A C 1
ATOM 1139 O O . THR A 1 153 ? 7.411 -74.381 4.875 1.00 31.23 153 THR A O 1
ATOM 1142 N N . PRO A 1 154 ? 5.613 -73.787 6.078 1.00 47.09 154 PRO A N 1
ATOM 1143 C CA . PRO A 1 154 ? 4.500 -72.896 6.537 1.00 47.09 154 PRO A CA 1
ATOM 1144 C C . PRO A 1 154 ? 4.605 -72.314 8.003 1.00 47.09 154 PRO A C 1
ATOM 1146 O O . PRO A 1 154 ? 5.262 -72.919 8.835 1.00 47.09 154 PRO A O 1
ATOM 1149 N N . ALA A 1 155 ? 3.807 -71.266 8.333 1.00 26.61 155 ALA A N 1
ATOM 1150 C CA . ALA A 1 155 ? 2.998 -70.990 9.580 1.00 26.61 155 ALA A CA 1
ATOM 1151 C C . ALA A 1 155 ? 3.578 -71.256 11.029 1.00 26.61 155 ALA A C 1
ATOM 1153 O O . ALA A 1 155 ? 4.764 -71.543 11.137 1.00 26.61 155 ALA A O 1
ATOM 1154 N N . PRO A 1 156 ? 2.827 -71.195 12.182 1.00 50.16 156 PRO A N 1
ATOM 1155 C CA . PRO A 1 156 ? 1.477 -70.659 12.522 1.00 50.16 156 PRO A CA 1
ATOM 1156 C C . PRO A 1 156 ? 1.366 -69.830 13.864 1.00 50.16 156 PRO A C 1
ATOM 1158 O O . PRO A 1 156 ? 2.361 -69.601 14.541 1.00 50.16 156 PRO A O 1
ATOM 1161 N N . SER A 1 157 ? 0.121 -69.534 14.321 1.00 30.33 157 SER A N 1
ATOM 1162 C CA . SER A 1 157 ? -0.347 -69.250 15.729 1.00 30.33 157 SER A CA 1
ATOM 1163 C C . SER A 1 157 ? -0.069 -67.862 16.383 1.00 30.33 157 SER A C 1
ATOM 1165 O O . SER A 1 157 ? 0.910 -67.223 16.025 1.00 30.33 157 SER A O 1
ATOM 1167 N N . SER A 1 158 ? -0.864 -67.292 17.326 1.00 31.17 158 SER A N 1
ATOM 1168 C CA . SER A 1 158 ? -2.200 -67.608 17.935 1.00 31.17 158 SER A CA 1
ATOM 1169 C C . SER A 1 158 ? -2.889 -66.368 18.599 1.00 31.17 158 SER A C 1
ATOM 1171 O O . SER A 1 158 ? -2.282 -65.308 18.712 1.00 31.17 158 SER A O 1
ATOM 1173 N N . THR A 1 159 ? -4.150 -66.501 19.058 1.00 28.16 159 THR A N 1
ATOM 1174 C CA . THR A 1 159 ? -5.041 -65.483 19.715 1.00 28.16 159 THR A CA 1
ATOM 1175 C C . THR A 1 159 ? -5.448 -65.939 21.159 1.00 28.16 159 THR A C 1
ATOM 1177 O O . THR A 1 159 ? -4.790 -66.878 21.613 1.00 28.16 159 THR A O 1
ATOM 1180 N N . PRO A 1 160 ? -6.502 -65.467 21.911 1.00 51.34 160 PRO A N 1
ATOM 1181 C CA . PRO A 1 160 ? -7.336 -64.223 21.967 1.00 51.34 160 PRO A CA 1
ATOM 1182 C C . PRO A 1 160 ? -7.668 -63.673 23.423 1.00 51.34 160 PRO A C 1
ATOM 1184 O O . PRO A 1 160 ? -7.210 -64.219 24.421 1.00 51.34 160 PRO A O 1
ATOM 1187 N N . SER A 1 161 ? -8.617 -62.704 23.546 1.00 28.73 161 SER A N 1
ATOM 1188 C CA . SER A 1 161 ? -9.656 -62.517 24.633 1.00 28.73 161 SER A CA 1
ATOM 1189 C C . SER A 1 161 ? -9.520 -61.458 25.787 1.00 28.73 161 SER A C 1
ATOM 1191 O O . SER A 1 161 ? -8.564 -60.688 25.814 1.00 28.73 161 SER A O 1
ATOM 1193 N N . SER A 1 162 ? -10.584 -61.249 26.615 1.00 31.25 162 SER A N 1
ATOM 1194 C CA . SER A 1 162 ? -10.871 -60.006 27.421 1.00 31.25 162 SER A CA 1
ATOM 1195 C C . SER A 1 162 ? -11.726 -60.185 28.751 1.00 31.25 162 SER A C 1
ATOM 1197 O O . SER A 1 162 ? -11.474 -61.171 29.429 1.00 31.25 162 SER A O 1
ATOM 1199 N N . PRO A 1 163 ? -12.661 -59.276 29.197 1.00 58.19 163 PRO A N 1
ATOM 1200 C CA . PRO A 1 163 ? -12.750 -58.487 30.484 1.00 58.19 163 PRO A CA 1
ATOM 1201 C C . PRO A 1 163 ? -13.793 -59.035 31.549 1.00 58.19 163 PRO A C 1
ATOM 1203 O O . PRO A 1 163 ? -14.030 -60.235 31.436 1.00 58.19 163 PRO A O 1
ATOM 1206 N N . PRO A 1 164 ? -14.488 -58.324 32.530 1.00 59.06 164 PRO A N 1
ATOM 1207 C CA . PRO A 1 164 ? -14.558 -56.891 32.999 1.00 59.06 164 PRO A CA 1
ATOM 1208 C C . PRO A 1 164 ? -14.849 -56.521 34.530 1.00 59.06 164 PRO A C 1
ATOM 1210 O O . PRO A 1 164 ? -15.322 -57.325 35.317 1.00 59.06 164 PRO A O 1
ATOM 1213 N N . ARG A 1 165 ? -14.706 -55.214 34.892 1.00 32.81 165 ARG A N 1
ATOM 1214 C CA . ARG A 1 165 ? -15.460 -54.307 35.861 1.00 32.81 165 ARG A CA 1
ATOM 1215 C C . ARG A 1 165 ? -15.943 -54.666 37.330 1.00 32.81 165 ARG A C 1
ATOM 1217 O O . ARG A 1 165 ? -16.938 -55.360 37.474 1.00 32.81 165 ARG A O 1
ATOM 1224 N N . ARG A 1 166 ? -15.527 -53.808 38.318 1.00 33.28 166 ARG A N 1
ATOM 1225 C CA . ARG A 1 166 ? -16.238 -53.230 39.548 1.00 33.28 166 ARG A CA 1
ATOM 1226 C C . ARG A 1 166 ? -16.659 -54.166 40.742 1.00 33.28 166 ARG A C 1
ATOM 1228 O O . ARG A 1 166 ? -16.620 -55.366 40.516 1.00 33.28 166 ARG A O 1
ATOM 1235 N N . PRO A 1 167 ? -17.142 -53.705 41.958 1.00 52.75 167 PRO A N 1
ATOM 1236 C CA . PRO A 1 167 ? -17.176 -52.370 42.664 1.00 52.75 167 PRO A CA 1
ATOM 1237 C C . PRO A 1 167 ? -16.911 -52.302 44.241 1.00 52.75 167 PRO A C 1
ATOM 1239 O O . PRO A 1 167 ? -16.934 -53.322 44.917 1.00 52.75 167 PRO A O 1
ATOM 1242 N N . THR A 1 168 ? -16.863 -51.074 44.845 1.00 34.94 168 THR A N 1
ATOM 1243 C CA . THR A 1 168 ? -17.147 -50.663 46.295 1.00 34.94 168 THR A CA 1
ATOM 1244 C C . THR A 1 168 ? -16.148 -51.045 47.456 1.00 34.94 168 THR A C 1
ATOM 1246 O O . THR A 1 168 ? -15.208 -51.766 47.160 1.00 34.94 168 THR A O 1
ATOM 1249 N N . THR A 1 169 ? -16.138 -50.562 48.745 1.00 33.22 169 THR A N 1
ATOM 1250 C CA . THR A 1 169 ? -17.071 -49.770 49.643 1.00 33.22 169 THR A CA 1
ATOM 1251 C C . THR A 1 169 ? -16.425 -48.981 50.861 1.00 33.22 169 THR A C 1
ATOM 1253 O O . THR A 1 169 ? -15.429 -49.416 51.416 1.00 33.22 169 THR A O 1
ATOM 1256 N N . ALA A 1 170 ? -17.070 -47.866 51.287 1.00 32.16 170 ALA A N 1
ATOM 1257 C CA . ALA A 1 170 ? -17.191 -47.029 52.543 1.00 32.16 170 ALA A CA 1
ATOM 1258 C C . ALA A 1 170 ? -16.434 -47.128 53.943 1.00 32.16 170 ALA A C 1
ATOM 1260 O O . ALA A 1 170 ? -16.535 -48.143 54.619 1.00 32.16 170 ALA A O 1
ATOM 1261 N N . ARG A 1 171 ? -16.019 -45.927 54.475 1.00 30.77 171 ARG A N 1
ATOM 1262 C CA . ARG A 1 171 ? -16.062 -45.319 55.884 1.00 30.77 171 ARG A CA 1
ATOM 1263 C C . ARG A 1 171 ? -15.290 -45.961 57.101 1.00 30.77 171 ARG A C 1
ATOM 1265 O O . ARG A 1 171 ? -14.867 -47.096 56.936 1.00 30.77 171 ARG A O 1
ATOM 1272 N N . PRO A 1 172 ? -15.150 -45.346 58.338 1.00 52.84 172 PRO A N 1
ATOM 1273 C CA . PRO A 1 172 ? -15.436 -43.970 58.879 1.00 52.84 172 PRO A CA 1
ATOM 1274 C C . PRO A 1 172 ? -14.420 -43.298 59.903 1.00 52.84 172 PRO A C 1
ATOM 1276 O O . PRO A 1 172 ? -13.482 -43.941 60.348 1.00 52.84 172 PRO A O 1
ATOM 1279 N N . ALA A 1 173 ? -14.743 -42.061 60.382 1.00 32.47 173 ALA A N 1
ATOM 1280 C CA . ALA A 1 173 ? -14.372 -41.389 61.683 1.00 32.47 173 ALA A CA 1
ATOM 1281 C C . ALA A 1 173 ? -12.919 -40.836 61.925 1.00 32.47 173 ALA A C 1
ATOM 1283 O O . ALA A 1 173 ? -11.989 -41.342 61.319 1.00 32.47 173 ALA A O 1
ATOM 1284 N N . SER A 1 174 ? -12.608 -39.831 62.793 1.00 32.25 174 SER A N 1
ATOM 1285 C CA . SER A 1 174 ? -13.362 -38.703 63.442 1.00 32.25 174 SER A CA 1
ATOM 1286 C C . SER A 1 174 ? -12.463 -37.705 64.254 1.00 32.25 174 SER A C 1
ATOM 1288 O O . SER A 1 174 ? -11.413 -38.116 64.731 1.00 32.25 174 SER A O 1
ATOM 1290 N N . ALA A 1 175 ? -12.985 -36.493 64.563 1.00 29.44 175 ALA A N 1
ATOM 1291 C CA . ALA A 1 175 ? -12.659 -35.570 65.697 1.00 29.44 175 ALA A CA 1
ATOM 1292 C C . ALA A 1 175 ? -11.530 -34.487 65.612 1.00 29.44 175 ALA A C 1
ATOM 1294 O O . ALA A 1 175 ? -10.597 -34.564 64.821 1.00 29.44 175 ALA A O 1
ATOM 1295 N N . SER A 1 176 ? -11.673 -33.442 66.454 1.00 31.72 176 SER A N 1
ATOM 1296 C CA . SER A 1 176 ? -10.820 -32.233 66.679 1.00 31.72 176 SER A CA 1
ATOM 1297 C C . SER A 1 176 ? -10.689 -31.972 68.204 1.00 31.72 176 SER A C 1
ATOM 1299 O O . SER A 1 176 ? -11.436 -32.642 68.927 1.00 31.72 176 SER A O 1
ATOM 1301 N N . PRO A 1 177 ? -9.834 -31.049 68.747 1.00 47.03 177 PRO A N 1
ATOM 1302 C CA . PRO A 1 177 ? -10.296 -29.656 69.054 1.00 47.03 177 PRO A CA 1
ATOM 1303 C C . PRO A 1 177 ? -9.222 -28.526 69.336 1.00 47.03 177 PRO A C 1
ATOM 1305 O O . PRO A 1 177 ? -8.055 -28.822 69.531 1.00 47.03 177 PRO A O 1
ATOM 1308 N N . THR A 1 178 ? -9.664 -27.242 69.434 1.00 31.77 178 THR A N 1
ATOM 1309 C CA . THR A 1 178 ? -9.257 -26.092 70.349 1.00 31.77 178 THR A CA 1
ATOM 1310 C C . THR A 1 178 ? -7.779 -25.754 70.734 1.00 31.77 178 THR A C 1
ATOM 1312 O O . THR A 1 178 ? -6.976 -26.659 70.872 1.00 31.77 178 THR A O 1
ATOM 1315 N N . ARG A 1 179 ? -7.338 -24.522 71.123 1.00 29.61 179 ARG A N 1
ATOM 1316 C CA . ARG A 1 179 ? -7.865 -23.113 71.209 1.00 29.61 179 ARG A CA 1
ATOM 1317 C C . ARG A 1 179 ? -6.712 -22.107 71.578 1.00 29.61 179 ARG A C 1
ATOM 1319 O O . ARG A 1 179 ? -5.674 -22.542 72.048 1.00 29.61 179 ARG A O 1
ATOM 1326 N N . ALA A 1 180 ? -6.937 -20.792 71.364 1.00 28.59 180 ALA A N 1
ATOM 1327 C CA . ALA A 1 180 ? -6.120 -19.557 71.608 1.00 28.59 180 ALA A CA 1
ATOM 1328 C C . ALA A 1 180 ? -5.295 -19.429 72.940 1.00 28.59 180 ALA A C 1
ATOM 1330 O O . ALA A 1 180 ? -5.534 -20.217 73.845 1.00 28.59 180 ALA A O 1
ATOM 1331 N N . THR A 1 181 ? -4.349 -18.473 73.157 1.00 29.97 181 THR A N 1
ATOM 1332 C CA . THR A 1 181 ? -4.547 -16.989 73.339 1.00 29.97 181 THR A CA 1
ATOM 1333 C C . THR A 1 181 ? -3.272 -16.080 73.419 1.00 29.97 181 THR A C 1
ATOM 1335 O O . THR A 1 181 ? -2.382 -16.417 74.186 1.00 29.97 181 THR A O 1
ATOM 1338 N N . SER A 1 182 ? -3.314 -14.861 72.815 1.00 31.20 182 SER A N 1
ATOM 1339 C CA . SER A 1 182 ? -2.887 -13.496 73.320 1.00 31.20 182 SER A CA 1
ATOM 1340 C C . SER A 1 182 ? -1.420 -13.198 73.805 1.00 31.20 182 SER A C 1
ATOM 1342 O O . SER A 1 182 ? -0.743 -14.125 74.215 1.00 31.20 182 SER A O 1
ATOM 1344 N N . ALA A 1 183 ? -0.839 -11.969 73.878 1.00 31.86 183 ALA A N 1
ATOM 1345 C CA . ALA A 1 183 ? -1.175 -10.575 73.462 1.00 31.86 183 ALA A CA 1
ATOM 1346 C C . ALA A 1 183 ? 0.050 -9.589 73.538 1.00 31.86 183 ALA A C 1
ATOM 1348 O O . ALA A 1 183 ? 0.939 -9.826 74.345 1.00 31.86 183 ALA A O 1
ATOM 1349 N N . ASN A 1 184 ? -0.029 -8.424 72.847 1.00 33.56 184 ASN A N 1
ATOM 1350 C CA . ASN A 1 184 ? 0.519 -7.068 73.192 1.00 33.56 184 ASN A CA 1
ATOM 1351 C C . ASN A 1 184 ? 2.055 -6.794 73.355 1.00 33.56 184 ASN A C 1
ATOM 1353 O O . ASN A 1 184 ? 2.805 -7.688 73.711 1.00 33.56 184 ASN A O 1
ATOM 1357 N N . ALA A 1 185 ? 2.605 -5.561 73.198 1.00 32.62 185 ALA A N 1
ATOM 1358 C CA . ALA A 1 185 ? 2.161 -4.291 72.551 1.00 32.62 185 ALA A CA 1
ATOM 1359 C C . ALA A 1 185 ? 3.281 -3.191 72.479 1.00 32.62 185 ALA A C 1
ATOM 1361 O O . ALA A 1 185 ? 4.204 -3.215 73.285 1.00 32.62 185 ALA A O 1
ATOM 1362 N N . SER A 1 186 ? 3.070 -2.136 71.654 1.00 32.62 186 SER A N 1
ATOM 1363 C CA . SER A 1 186 ? 3.704 -0.772 71.676 1.00 32.62 186 SER A CA 1
ATOM 1364 C C . SER A 1 186 ? 5.198 -0.635 71.255 1.00 32.62 186 SER A C 1
ATOM 1366 O O . SER A 1 186 ? 5.950 -1.585 71.398 1.00 32.62 186 SER A O 1
ATOM 1368 N N . ARG A 1 187 ? 5.735 0.500 70.737 1.00 29.17 187 ARG A N 1
ATOM 1369 C CA . ARG A 1 187 ? 5.273 1.918 70.619 1.00 29.17 187 ARG A CA 1
ATOM 1370 C C . ARG A 1 187 ? 5.992 2.698 69.466 1.00 29.17 187 ARG A C 1
ATOM 1372 O O . ARG A 1 187 ? 7.018 2.249 68.976 1.00 29.17 187 ARG A O 1
ATOM 1379 N N . VAL A 1 188 ? 5.478 3.883 69.090 1.00 35.62 188 VAL A N 1
ATOM 1380 C CA . VAL A 1 188 ? 6.047 4.926 68.163 1.00 35.62 188 VAL A CA 1
ATOM 1381 C C . VAL A 1 188 ? 6.880 5.996 68.953 1.00 35.62 188 VAL A C 1
ATOM 1383 O O . VAL A 1 188 ? 6.833 5.869 70.183 1.00 35.62 188 VAL A O 1
ATOM 1386 N N . PRO A 1 189 ? 7.589 7.043 68.400 1.00 50.12 189 PRO A N 1
ATOM 1387 C CA . PRO A 1 189 ? 7.353 7.817 67.148 1.00 50.12 189 PRO A CA 1
ATOM 1388 C C . PRO A 1 189 ? 8.582 8.337 66.316 1.00 50.12 189 PRO A C 1
ATOM 1390 O O . PRO A 1 189 ? 9.740 8.081 66.622 1.00 50.12 189 PRO A O 1
ATOM 1393 N N . ASN A 1 190 ? 8.277 9.116 65.260 1.00 34.72 190 ASN A N 1
ATOM 1394 C CA . ASN A 1 190 ? 9.141 9.906 64.337 1.00 34.72 190 ASN A CA 1
ATOM 1395 C C . ASN A 1 190 ? 9.288 11.385 64.826 1.00 34.72 190 ASN A C 1
ATOM 1397 O O . ASN A 1 190 ? 8.436 11.779 65.631 1.00 34.72 190 ASN A O 1
ATOM 1401 N N . PRO A 1 191 ? 10.269 12.230 64.387 1.00 52.75 191 PRO A N 1
ATOM 1402 C CA . PRO A 1 191 ? 9.926 13.302 63.406 1.00 52.75 191 PRO A CA 1
ATOM 1403 C C . PRO A 1 191 ? 11.048 13.973 62.528 1.00 52.75 191 PRO A C 1
ATOM 1405 O O . PRO A 1 191 ? 12.125 14.298 63.010 1.00 52.75 191 PRO A O 1
ATOM 1408 N N . ARG A 1 192 ? 10.649 14.394 61.306 1.00 33.94 192 ARG A N 1
ATOM 1409 C CA . ARG A 1 192 ? 10.894 15.692 60.580 1.00 33.94 192 ARG A CA 1
ATOM 1410 C C . ARG A 1 192 ? 12.302 16.229 60.153 1.00 33.94 192 ARG A C 1
ATOM 1412 O O . ARG A 1 192 ? 13.057 16.703 60.988 1.00 33.94 192 ARG A O 1
ATOM 1419 N N . ALA A 1 193 ? 12.401 16.462 58.822 1.00 33.50 193 ALA A N 1
ATOM 1420 C CA . ALA A 1 193 ? 12.887 17.685 58.110 1.00 33.50 193 ALA A CA 1
ATOM 1421 C C . ALA A 1 193 ? 14.422 17.981 58.024 1.00 33.50 193 ALA A C 1
ATOM 1423 O O . ALA A 1 193 ? 15.194 17.299 58.685 1.00 33.50 193 ALA A O 1
ATOM 1424 N N . ASP A 1 194 ? 14.964 18.913 57.201 1.00 30.52 194 ASP A N 1
ATOM 1425 C CA . ASP A 1 194 ? 14.388 19.906 56.240 1.00 30.52 194 ASP A CA 1
ATOM 1426 C C . ASP A 1 194 ? 15.332 20.215 55.010 1.00 30.52 194 ASP A C 1
ATOM 1428 O O . ASP A 1 194 ? 16.062 19.333 54.563 1.00 30.52 194 ASP A O 1
ATOM 1432 N N . SER A 1 195 ? 15.287 21.439 54.447 1.00 30.95 195 SER A N 1
ATOM 1433 C CA . SER A 1 195 ? 15.840 21.970 53.164 1.00 30.95 195 SER A CA 1
ATOM 1434 C C . SER A 1 195 ? 17.007 22.996 53.387 1.00 30.95 195 SER A C 1
ATOM 1436 O O . SER A 1 195 ? 17.408 23.107 54.547 1.00 30.95 195 SER A O 1
ATOM 1438 N N . PRO A 1 196 ? 17.545 23.821 52.422 1.00 48.03 196 PRO A N 1
ATOM 1439 C CA . PRO A 1 196 ? 17.307 23.988 50.959 1.00 48.03 196 PRO A CA 1
ATOM 1440 C C . PRO A 1 196 ? 18.555 24.316 50.037 1.00 48.03 196 PRO A C 1
ATOM 1442 O O . PRO A 1 196 ? 19.697 24.386 50.475 1.00 48.03 196 PRO A O 1
ATOM 1445 N N . SER A 1 197 ? 18.281 24.627 48.747 1.00 30.31 197 SER A N 1
ATOM 1446 C CA . SER A 1 197 ? 18.864 25.715 47.886 1.00 30.31 197 SER A CA 1
ATOM 1447 C C . SER A 1 197 ? 20.269 25.693 47.189 1.00 30.31 197 SER A C 1
ATOM 1449 O O . SER A 1 197 ? 21.236 26.209 47.735 1.00 30.31 197 SER A O 1
ATOM 1451 N N . THR A 1 198 ? 20.261 25.370 45.872 1.00 32.75 198 THR A N 1
ATOM 1452 C CA . THR A 1 198 ? 20.746 26.170 44.679 1.00 32.75 198 THR A CA 1
ATOM 1453 C C . THR A 1 198 ? 22.265 26.495 44.398 1.00 32.75 198 THR A C 1
ATOM 1455 O O . THR A 1 198 ? 23.105 26.187 45.234 1.00 32.75 198 THR A O 1
ATOM 1458 N N . PRO A 1 199 ? 22.674 26.977 43.173 1.00 55.72 199 PRO A N 1
ATOM 1459 C CA . PRO A 1 199 ? 23.987 26.688 42.527 1.00 55.72 199 PRO A CA 1
ATOM 1460 C C . PRO A 1 199 ? 24.844 27.947 42.174 1.00 55.72 199 PRO A C 1
ATOM 1462 O O . PRO A 1 199 ? 24.585 29.002 42.757 1.00 55.72 199 PRO A O 1
ATOM 1465 N N . PRO A 1 200 ? 25.848 27.905 41.244 1.00 51.28 200 PRO A N 1
ATOM 1466 C CA . PRO A 1 200 ? 25.571 28.217 39.814 1.00 51.28 200 PRO A CA 1
ATOM 1467 C C . PRO A 1 200 ? 26.517 27.617 38.715 1.00 51.28 200 PRO A C 1
ATOM 1469 O O . PRO A 1 200 ? 27.545 27.033 39.020 1.00 51.28 200 PRO A O 1
ATOM 1472 N N . ARG A 1 201 ? 26.110 27.809 37.434 1.00 32.81 201 ARG A N 1
ATOM 1473 C CA . ARG A 1 201 ? 26.826 28.145 36.148 1.00 32.81 201 ARG A CA 1
ATOM 1474 C C . ARG A 1 201 ? 28.373 27.933 36.015 1.00 32.81 201 ARG A C 1
ATOM 1476 O O . ARG A 1 201 ? 29.096 28.067 36.985 1.00 32.81 201 ARG A O 1
ATOM 1483 N N . THR A 1 202 ? 29.001 27.736 34.835 1.00 33.62 202 THR A N 1
ATOM 1484 C CA . THR A 1 202 ? 28.746 28.284 33.466 1.00 33.62 202 THR A CA 1
ATOM 1485 C C . THR A 1 202 ? 29.481 27.481 32.352 1.00 33.62 202 THR A C 1
ATOM 1487 O O . THR A 1 202 ? 30.404 26.733 32.652 1.00 33.62 202 THR A O 1
ATOM 1490 N N . ALA A 1 203 ? 29.117 27.680 31.073 1.00 31.23 203 ALA A N 1
ATOM 1491 C CA . ALA A 1 203 ? 29.877 27.306 29.847 1.00 31.23 203 ALA A CA 1
ATOM 1492 C C . ALA A 1 203 ? 30.826 28.485 29.407 1.00 31.23 203 ALA A C 1
ATOM 1494 O O . ALA A 1 203 ? 30.927 29.398 30.234 1.00 31.23 203 ALA A O 1
ATOM 1495 N N . PRO A 1 204 ? 31.465 28.602 28.195 1.00 46.16 204 PRO A N 1
ATOM 1496 C CA . PRO A 1 204 ? 31.373 27.781 26.958 1.00 46.16 204 PRO A CA 1
ATOM 1497 C C . PRO A 1 204 ? 32.633 27.595 26.026 1.00 46.16 204 PRO A C 1
ATOM 1499 O O . PRO A 1 204 ? 33.512 28.445 25.941 1.00 46.16 204 PRO A O 1
ATOM 1502 N N . SER A 1 205 ? 32.581 26.559 25.167 1.00 31.67 205 SER A N 1
ATOM 1503 C CA . SER A 1 205 ? 33.071 26.513 23.752 1.00 31.67 205 SER A CA 1
ATOM 1504 C C . SER A 1 205 ? 34.614 26.625 23.440 1.00 31.67 205 SER A C 1
ATOM 1506 O O . SER A 1 205 ? 35.389 26.261 24.319 1.00 31.67 205 SER A O 1
ATOM 1508 N N . PRO A 1 206 ? 35.109 26.844 22.179 1.00 49.34 206 PRO A N 1
ATOM 1509 C CA . PRO A 1 206 ? 35.843 25.796 21.420 1.00 49.34 206 PRO A CA 1
ATOM 1510 C C . PRO A 1 206 ? 37.129 26.345 20.701 1.00 49.34 206 PRO A C 1
ATOM 1512 O O . PRO A 1 206 ? 37.801 27.180 21.297 1.00 49.34 206 PRO A O 1
ATOM 1515 N N . PRO A 1 207 ? 37.426 26.085 19.397 1.00 52.00 207 PRO A N 1
ATOM 1516 C CA . PRO A 1 207 ? 37.700 24.841 18.639 1.00 52.00 207 PRO A CA 1
ATOM 1517 C C . PRO A 1 207 ? 39.161 24.772 18.089 1.00 52.00 207 PRO A C 1
ATOM 1519 O O . PRO A 1 207 ? 39.875 25.771 18.112 1.00 52.00 207 PRO A O 1
ATOM 1522 N N . THR A 1 208 ? 39.584 23.668 17.436 1.00 32.25 208 THR A N 1
ATOM 1523 C CA . THR A 1 208 ? 40.523 23.736 16.273 1.00 32.25 208 THR A CA 1
ATOM 1524 C C . THR A 1 208 ? 40.606 22.447 15.424 1.00 32.25 208 THR A C 1
ATOM 1526 O O . THR A 1 208 ? 40.507 21.336 15.936 1.00 32.25 208 THR A O 1
ATOM 1529 N N . ARG A 1 209 ? 40.819 22.623 14.109 1.00 34.69 209 ARG A N 1
ATOM 1530 C CA . ARG A 1 209 ? 41.364 21.658 13.111 1.00 34.69 209 ARG A CA 1
ATOM 1531 C C . ARG A 1 209 ? 42.891 21.953 12.939 1.00 34.69 209 ARG A C 1
ATOM 1533 O O . ARG A 1 209 ? 43.304 22.948 13.537 1.00 34.69 209 ARG A O 1
ATOM 1540 N N . PRO A 1 210 ? 43.731 21.224 12.148 1.00 40.25 210 PRO A N 1
ATOM 1541 C CA . PRO A 1 210 ? 43.412 20.361 10.997 1.00 40.25 210 PRO A CA 1
ATOM 1542 C C . PRO A 1 210 ? 44.176 19.006 10.893 1.00 40.25 210 PRO A C 1
ATOM 1544 O O . PRO A 1 210 ? 44.984 18.636 11.736 1.00 40.25 210 PRO A O 1
ATOM 1547 N N . SER A 1 211 ? 43.892 18.278 9.806 1.00 31.64 211 SER A N 1
ATOM 1548 C CA . SER A 1 211 ? 44.643 17.156 9.188 1.00 31.64 211 SER A CA 1
ATOM 1549 C C . SER A 1 211 ? 45.679 17.695 8.148 1.00 31.64 211 SER A C 1
ATOM 1551 O O . SER A 1 211 ? 45.761 18.923 8.066 1.00 31.64 211 SER A O 1
ATOM 1553 N N . PRO A 1 212 ? 46.410 16.912 7.293 1.00 49.44 212 PRO A N 1
ATOM 1554 C CA . PRO A 1 212 ? 46.361 15.460 7.003 1.00 49.44 212 PRO A CA 1
ATOM 1555 C C . PRO A 1 212 ? 47.737 14.750 6.752 1.00 49.44 212 PRO A C 1
ATOM 1557 O O . PRO A 1 212 ? 48.799 15.333 6.942 1.00 49.44 212 PRO A O 1
ATOM 1560 N N . SER A 1 213 ? 47.686 13.525 6.187 1.00 29.80 213 SER A N 1
ATOM 1561 C CA . SER A 1 213 ? 48.792 12.720 5.596 1.00 29.80 213 SER A CA 1
ATOM 1562 C C . SER A 1 213 ? 49.776 12.055 6.592 1.00 29.80 213 SER A C 1
ATOM 1564 O O . SER A 1 213 ? 49.855 12.474 7.739 1.00 29.80 213 SER A O 1
ATOM 1566 N N . SER A 1 214 ? 50.505 10.973 6.264 1.00 29.70 214 SER A N 1
ATOM 1567 C CA . SER A 1 214 ? 50.734 10.288 4.969 1.00 29.70 214 SER A CA 1
ATOM 1568 C C . SER A 1 214 ? 50.884 8.744 5.111 1.00 29.70 214 SER A C 1
ATOM 1570 O O . SER A 1 214 ? 50.693 8.192 6.192 1.00 29.70 214 SER A O 1
ATOM 1572 N N . SER A 1 215 ? 51.166 8.043 4.003 1.00 28.36 215 SER A N 1
ATOM 1573 C CA . SER A 1 215 ? 51.426 6.587 3.873 1.00 28.36 215 SER A CA 1
ATOM 1574 C C . SER A 1 215 ? 52.730 6.124 4.582 1.00 28.36 215 SER A C 1
ATOM 1576 O O . SER A 1 215 ? 53.559 6.966 4.894 1.00 28.36 215 SER A O 1
ATOM 1578 N N . ALA A 1 216 ? 53.058 4.840 4.818 1.00 27.03 216 ALA A N 1
ATOM 1579 C CA . ALA A 1 216 ? 52.793 3.620 4.038 1.00 27.03 216 ALA A CA 1
ATOM 1580 C C . ALA A 1 216 ? 53.115 2.307 4.815 1.00 27.03 216 ALA A C 1
ATOM 1582 O O . ALA A 1 216 ? 53.774 2.352 5.845 1.00 27.03 216 ALA A O 1
ATOM 1583 N N . SER A 1 217 ? 52.760 1.152 4.216 1.00 27.92 217 SER A N 1
ATOM 1584 C CA . SER A 1 217 ? 53.413 -0.186 4.306 1.00 27.92 217 SER A CA 1
ATOM 1585 C C . SER A 1 217 ? 53.696 -0.865 5.668 1.00 27.92 217 SER A C 1
ATOM 1587 O O . SER A 1 217 ? 54.397 -0.321 6.510 1.00 27.92 217 SER A O 1
ATOM 1589 N N . GLY A 1 218 ? 53.328 -2.152 5.807 1.00 25.66 218 GLY A N 1
ATOM 1590 C CA . GLY A 1 218 ? 53.876 -3.025 6.866 1.00 25.66 218 GLY A CA 1
ATOM 1591 C C . GLY A 1 218 ? 53.010 -4.235 7.243 1.00 25.66 218 GLY A C 1
ATOM 1592 O O . GLY A 1 218 ? 52.211 -4.166 8.168 1.00 25.66 218 GLY A O 1
ATOM 1593 N N . SER A 1 219 ? 53.175 -5.359 6.546 1.00 24.86 219 SER A N 1
ATOM 1594 C CA . SER A 1 219 ? 52.510 -6.643 6.838 1.00 24.86 219 SER A CA 1
ATOM 1595 C C . SER A 1 219 ? 52.912 -7.274 8.181 1.00 24.86 219 SER A C 1
ATOM 1597 O O . SER A 1 219 ? 54.095 -7.234 8.506 1.00 24.86 219 SER A O 1
ATOM 1599 N N . VAL A 1 220 ? 52.001 -8.017 8.834 1.00 26.91 220 VAL A N 1
ATOM 1600 C CA . VAL A 1 220 ? 52.183 -9.442 9.232 1.00 26.91 220 VAL A CA 1
ATOM 1601 C C . VAL A 1 220 ? 50.889 -10.024 9.845 1.00 26.91 220 VAL A C 1
ATOM 1603 O O . VAL A 1 220 ? 49.995 -9.301 10.274 1.00 26.91 220 VAL A O 1
ATOM 1606 N N . SER A 1 221 ? 50.768 -11.352 9.809 1.00 25.44 221 SER A N 1
ATOM 1607 C CA . SER A 1 221 ? 49.618 -12.177 10.206 1.00 25.44 221 SER A CA 1
ATOM 1608 C C . SER A 1 221 ? 49.199 -12.127 11.683 1.00 25.44 221 SER A C 1
ATOM 1610 O O . SER A 1 221 ? 50.060 -12.223 12.555 1.00 25.44 221 SER A O 1
ATOM 1612 N N . ALA A 1 222 ? 47.890 -12.262 11.940 1.00 25.69 222 ALA A N 1
ATOM 1613 C CA . ALA A 1 222 ? 47.355 -13.209 12.933 1.00 25.69 222 ALA A CA 1
ATOM 1614 C C . ALA A 1 222 ? 45.850 -13.475 12.721 1.00 25.69 222 ALA A C 1
ATOM 1616 O O . ALA A 1 222 ? 45.061 -12.541 12.607 1.00 25.69 222 ALA A O 1
ATOM 1617 N N . SER A 1 223 ? 45.434 -14.745 12.754 1.00 25.55 223 SER A N 1
ATOM 1618 C CA . SER A 1 223 ? 44.072 -15.114 13.172 1.00 25.55 223 SER A CA 1
ATOM 1619 C C . SER A 1 223 ? 44.072 -15.336 14.687 1.00 25.55 223 SER A C 1
ATOM 1621 O O . SER A 1 223 ? 45.086 -15.769 15.239 1.00 25.55 223 SER A O 1
ATOM 1623 N N . PRO A 1 224 ? 42.938 -15.113 15.365 1.00 29.53 224 PRO A N 1
ATOM 1624 C CA . PRO A 1 224 ? 42.280 -16.282 15.950 1.00 29.53 224 PRO A CA 1
ATOM 1625 C C . PRO A 1 224 ? 40.754 -16.252 15.791 1.00 29.53 224 PRO A C 1
ATOM 1627 O O . PRO A 1 224 ? 40.109 -15.219 15.957 1.00 29.53 224 PRO A O 1
ATOM 1630 N N . GLY A 1 225 ? 40.161 -17.417 15.531 1.00 21.34 225 GLY A N 1
ATOM 1631 C CA . GLY A 1 225 ? 38.722 -17.609 15.711 1.00 21.34 225 GLY A CA 1
ATOM 1632 C C . GLY A 1 225 ? 38.391 -17.860 17.184 1.00 21.34 225 GLY A C 1
ATOM 1633 O O . GLY A 1 225 ? 39.160 -18.521 17.879 1.00 21.34 225 GLY A O 1
ATOM 1634 N N . TYR A 1 226 ? 37.230 -17.386 17.642 1.00 25.52 226 TYR A N 1
ATOM 1635 C CA . TYR A 1 226 ? 36.675 -17.754 18.946 1.00 25.52 226 TYR A CA 1
ATOM 1636 C C . TYR A 1 226 ? 35.380 -18.545 18.778 1.00 25.52 226 TYR A C 1
ATOM 1638 O O . TYR A 1 226 ? 34.358 -18.030 18.332 1.00 25.52 226 TYR A O 1
ATOM 1646 N N . SER A 1 227 ? 35.437 -19.818 19.158 1.00 20.61 227 SER A N 1
ATOM 1647 C CA . SER A 1 227 ? 34.281 -20.701 19.272 1.00 20.61 227 SER A CA 1
ATOM 1648 C C . SER A 1 227 ? 33.457 -20.376 20.517 1.00 20.61 227 SER A C 1
ATOM 1650 O O . SER A 1 227 ? 34.027 -20.258 21.602 1.00 20.61 227 SER A O 1
ATOM 1652 N N . TYR A 1 228 ? 32.129 -20.386 20.401 1.00 22.69 228 TYR A N 1
ATOM 1653 C CA . TYR A 1 228 ? 31.237 -20.616 21.541 1.00 22.69 228 TYR A CA 1
ATOM 1654 C C . TYR A 1 228 ? 30.185 -21.673 21.197 1.00 22.69 228 TYR A C 1
ATOM 1656 O O . TYR A 1 228 ? 29.689 -21.760 20.076 1.00 22.69 228 TYR A O 1
ATOM 1664 N N . SER A 1 229 ? 29.910 -22.547 22.159 1.00 22.31 229 SER A N 1
ATOM 1665 C CA . SER A 1 229 ? 29.088 -23.759 22.046 1.00 22.31 229 SER A CA 1
ATOM 1666 C C . SER A 1 229 ? 28.528 -24.091 23.446 1.00 22.31 229 SER A C 1
ATOM 1668 O O . SER A 1 229 ? 29.034 -23.548 24.429 1.00 22.31 229 SER A O 1
ATOM 1670 N N . PRO A 1 230 ? 27.400 -24.816 23.576 1.00 30.89 230 PRO A N 1
ATOM 1671 C CA . PRO A 1 230 ? 26.226 -24.149 24.146 1.00 30.89 230 PRO A CA 1
ATOM 1672 C C . PRO A 1 230 ? 25.698 -24.726 25.469 1.00 30.89 230 PRO A C 1
ATOM 1674 O O . PRO A 1 230 ? 25.832 -25.914 25.759 1.00 30.89 230 PRO A O 1
ATOM 1677 N N . ALA A 1 231 ? 24.986 -23.885 26.227 1.00 23.11 231 ALA A N 1
ATOM 1678 C CA . ALA A 1 231 ? 24.319 -24.259 27.474 1.00 23.11 231 ALA A CA 1
ATOM 1679 C C . ALA A 1 231 ? 22.848 -24.686 27.261 1.00 23.11 231 ALA A C 1
ATOM 1681 O O . ALA A 1 231 ? 21.956 -23.873 27.025 1.00 23.11 231 ALA A O 1
ATOM 1682 N N . ARG A 1 232 ? 22.611 -25.994 27.389 1.00 22.94 232 ARG A N 1
ATOM 1683 C CA . ARG A 1 232 ? 21.322 -26.648 27.708 1.00 22.94 232 ARG A CA 1
ATOM 1684 C C . ARG A 1 232 ? 20.947 -26.394 29.193 1.00 22.94 232 ARG A C 1
ATOM 1686 O O . ARG A 1 232 ? 21.840 -26.066 29.962 1.00 22.94 232 ARG A O 1
ATOM 1693 N N . SER A 1 233 ? 19.730 -26.601 29.723 1.00 22.89 233 SER A N 1
ATOM 1694 C CA . SER A 1 233 ? 18.372 -26.871 29.182 1.00 22.89 233 SER A CA 1
ATOM 1695 C C . SER A 1 233 ? 17.344 -26.999 30.331 1.00 22.89 233 SER A C 1
ATOM 1697 O O . SER A 1 233 ? 17.699 -27.591 31.347 1.00 22.89 233 SER A O 1
ATOM 1699 N N . ALA A 1 234 ? 16.075 -26.606 30.131 1.00 22.53 234 ALA A N 1
ATOM 1700 C CA . ALA A 1 234 ? 14.880 -27.138 30.833 1.00 22.53 234 ALA A CA 1
ATOM 1701 C C . ALA A 1 234 ? 13.592 -26.666 30.095 1.00 22.53 234 ALA A C 1
ATOM 1703 O O . ALA A 1 234 ? 13.364 -25.465 30.023 1.00 22.53 234 ALA A O 1
ATOM 1704 N N . THR A 1 235 ? 12.863 -27.463 29.296 1.00 22.52 235 THR A N 1
ATOM 1705 C CA . THR A 1 235 ? 11.897 -28.559 29.605 1.00 22.52 235 THR A CA 1
ATOM 1706 C C . THR A 1 235 ? 10.598 -28.137 30.322 1.00 22.52 235 THR A C 1
ATOM 1708 O O . THR A 1 235 ? 10.694 -27.522 31.375 1.00 22.52 235 THR A O 1
ATOM 1711 N N . SER A 1 236 ? 9.370 -28.555 29.952 1.00 22.08 236 SER A N 1
ATOM 1712 C CA . SER A 1 236 ? 8.747 -28.972 28.660 1.00 22.08 236 SER A CA 1
ATOM 1713 C C . SER A 1 236 ? 7.319 -29.518 28.899 1.00 22.08 236 SER A C 1
ATOM 1715 O O . SER A 1 236 ? 7.189 -30.469 29.665 1.00 22.08 236 SER A O 1
ATOM 1717 N N . ALA A 1 237 ? 6.293 -29.000 28.204 1.00 23.17 237 ALA A N 1
ATOM 1718 C CA . ALA A 1 237 ? 5.007 -29.662 27.866 1.00 23.17 237 ALA A CA 1
ATOM 1719 C C . ALA A 1 237 ? 4.154 -28.668 27.033 1.00 23.17 237 ALA A C 1
ATOM 1721 O O . ALA A 1 237 ? 3.817 -27.618 27.566 1.00 23.17 237 ALA A O 1
ATOM 1722 N N . THR A 1 238 ? 3.828 -28.773 25.735 1.00 21.58 238 THR A N 1
ATOM 1723 C CA . THR A 1 238 ? 3.610 -29.852 24.737 1.00 21.58 238 THR A CA 1
ATOM 1724 C C . THR A 1 238 ? 2.262 -30.585 24.787 1.00 21.58 238 THR A C 1
ATOM 1726 O O . THR A 1 238 ? 2.166 -31.707 25.275 1.00 21.58 238 THR A O 1
ATOM 1729 N N . SER A 1 239 ? 1.236 -29.983 24.178 1.00 24.27 239 SER A N 1
ATOM 1730 C CA . SER A 1 239 ? 0.371 -30.634 23.169 1.00 24.27 239 SER A CA 1
ATOM 1731 C C . SER A 1 239 ? -0.491 -29.567 22.458 1.00 24.27 239 SER A C 1
ATOM 1733 O O . SER A 1 239 ? -1.046 -28.701 23.125 1.00 24.27 239 SER A O 1
ATOM 1735 N N . GLY A 1 240 ? -0.626 -29.511 21.128 1.00 20.30 240 GLY A N 1
ATOM 1736 C CA . GLY A 1 240 ? 0.084 -30.246 20.070 1.00 20.30 240 GLY A CA 1
ATOM 1737 C C . GLY A 1 240 ? -0.863 -30.925 19.081 1.00 20.30 240 GLY A C 1
ATOM 1738 O O . GLY A 1 240 ? -1.159 -32.100 19.267 1.00 20.30 240 GLY A O 1
ATOM 1739 N N . TRP A 1 241 ? -1.308 -30.184 18.063 1.00 22.34 241 TRP A N 1
ATOM 1740 C CA . TRP A 1 241 ? -1.940 -30.685 16.835 1.00 22.34 241 TRP A CA 1
ATOM 1741 C C . TRP A 1 241 ? -1.604 -29.716 15.696 1.00 22.34 241 TRP A C 1
ATOM 1743 O O . TRP A 1 241 ? -2.046 -28.567 15.723 1.00 22.34 241 TRP A O 1
ATOM 1753 N N . ASP A 1 242 ? -0.825 -30.181 14.725 1.00 21.36 242 ASP A N 1
ATOM 1754 C CA . ASP A 1 242 ? -0.607 -29.515 13.439 1.00 21.36 242 ASP A CA 1
ATOM 1755 C C . ASP A 1 242 ? -1.689 -29.950 12.433 1.00 21.36 242 ASP A C 1
ATOM 1757 O O . ASP A 1 242 ? -2.243 -31.041 12.578 1.00 21.36 242 ASP A O 1
ATOM 1761 N N . ASP A 1 243 ? -1.982 -29.127 11.417 1.00 22.55 243 ASP A N 1
ATOM 1762 C CA . ASP A 1 243 ? -1.713 -29.461 10.000 1.00 22.55 243 ASP A CA 1
ATOM 1763 C C . ASP A 1 243 ? -2.178 -28.340 9.029 1.00 22.55 243 ASP A C 1
ATOM 1765 O O . ASP A 1 243 ? -3.123 -27.606 9.308 1.00 22.55 243 ASP A O 1
ATOM 1769 N N . SER A 1 244 ? -1.471 -28.242 7.897 1.00 22.52 244 SER A N 1
ATOM 1770 C CA . SER A 1 244 ? -1.822 -27.737 6.554 1.00 22.52 244 SER A CA 1
ATOM 1771 C C . SER A 1 244 ? -2.734 -26.511 6.358 1.00 22.52 244 SER A C 1
ATOM 1773 O O . SER A 1 244 ? -3.881 -26.427 6.790 1.00 22.52 244 SER A O 1
ATOM 1775 N N . GLY A 1 245 ? -2.241 -25.568 5.548 1.00 27.02 245 GLY A N 1
ATOM 1776 C CA . GLY A 1 245 ? -2.942 -24.330 5.207 1.00 27.02 245 GLY A CA 1
ATOM 1777 C C . GLY A 1 245 ? -3.890 -24.427 4.005 1.00 27.02 245 GLY A C 1
ATOM 1778 O O . GLY A 1 245 ? -3.548 -24.973 2.960 1.00 27.02 245 GLY A O 1
ATOM 1779 N N . ALA A 1 246 ? -5.044 -23.765 4.121 1.00 22.55 246 ALA A N 1
ATOM 1780 C CA . ALA A 1 246 ? -5.883 -23.337 3.002 1.00 22.55 246 ALA A CA 1
ATOM 1781 C C . ALA A 1 246 ? -6.393 -21.910 3.281 1.00 22.55 246 ALA A C 1
ATOM 1783 O O . ALA A 1 246 ? -6.852 -21.609 4.384 1.00 22.55 246 ALA A O 1
ATOM 1784 N N . GLY A 1 247 ? -6.276 -21.006 2.306 1.00 28.56 247 GLY A N 1
ATOM 1785 C CA . GLY A 1 247 ? -6.467 -19.570 2.528 1.00 28.56 247 GLY A CA 1
ATOM 1786 C C . GLY A 1 247 ? -7.923 -19.152 2.763 1.00 28.56 247 GLY A C 1
ATOM 1787 O O . GLY A 1 247 ? -8.676 -18.979 1.808 1.00 28.56 247 GLY A O 1
ATOM 1788 N N . LYS A 1 248 ? -8.298 -18.882 4.019 1.00 23.73 248 LYS A N 1
ATOM 1789 C CA . LYS A 1 248 ? -9.535 -18.167 4.381 1.00 23.73 248 LYS A CA 1
ATOM 1790 C C . LYS A 1 248 ? -9.233 -16.780 4.939 1.00 23.73 248 LYS A C 1
ATOM 1792 O O . LYS A 1 248 ? -8.435 -16.637 5.860 1.00 23.73 248 LYS A O 1
ATOM 1797 N N . ARG A 1 249 ? -9.928 -15.756 4.430 1.00 26.45 249 ARG A N 1
ATOM 1798 C CA . ARG A 1 249 ? -9.857 -14.364 4.922 1.00 26.45 249 ARG A CA 1
ATOM 1799 C C . ARG A 1 249 ? -10.738 -14.135 6.166 1.00 26.45 249 ARG A C 1
ATOM 1801 O O . ARG A 1 249 ? -11.373 -13.093 6.292 1.00 26.45 249 ARG A O 1
ATOM 1808 N N . ASP A 1 250 ? -10.776 -15.100 7.082 1.00 26.44 250 ASP A N 1
ATOM 1809 C CA . ASP A 1 250 ? -11.549 -15.015 8.325 1.00 26.44 250 ASP A CA 1
ATOM 1810 C C . ASP A 1 250 ? -10.681 -14.424 9.446 1.00 26.44 250 ASP A C 1
ATOM 1812 O O . ASP A 1 250 ? -10.039 -15.138 10.217 1.00 26.44 250 ASP A O 1
ATOM 1816 N N . GLY A 1 251 ? -10.654 -13.091 9.534 1.00 27.69 251 GLY A N 1
ATOM 1817 C CA . GLY A 1 251 ? -9.961 -12.331 10.582 1.00 27.69 251 GLY A CA 1
ATOM 1818 C C . GLY A 1 251 ? -10.633 -12.441 11.957 1.00 27.69 251 GLY A C 1
ATOM 1819 O O . GLY A 1 251 ? -11.077 -11.435 12.507 1.00 27.69 251 GLY A O 1
ATOM 1820 N N . GLY A 1 252 ? -10.735 -13.660 12.496 1.00 26.17 252 GLY A N 1
ATOM 1821 C CA . GLY A 1 252 ? -11.405 -13.989 13.757 1.00 26.17 252 GLY A CA 1
ATOM 1822 C C . GLY A 1 252 ? -10.809 -13.249 14.956 1.00 26.17 252 GLY A C 1
ATOM 1823 O O . GLY A 1 252 ? -9.786 -13.641 15.511 1.00 26.17 252 GLY A O 1
ATOM 1824 N N . PHE A 1 253 ? -11.463 -12.163 15.359 1.00 35.59 253 PHE A N 1
ATOM 1825 C CA . PHE A 1 253 ? -10.934 -11.199 16.318 1.00 35.59 253 PHE A CA 1
ATOM 1826 C C . PHE A 1 253 ? -11.196 -11.654 17.765 1.00 35.59 253 PHE A C 1
ATOM 1828 O O . PHE A 1 253 ? -12.216 -11.321 18.365 1.00 35.59 253 PHE A O 1
ATOM 1835 N N . SER A 1 254 ? -10.277 -12.423 18.353 1.00 30.77 254 SER A N 1
ATOM 1836 C CA . SER A 1 254 ? -10.358 -12.782 19.773 1.00 30.77 254 SER A CA 1
ATOM 1837 C C . SER A 1 254 ? -9.713 -11.713 20.658 1.00 30.77 254 SER A C 1
ATOM 1839 O O . SER A 1 254 ? -8.484 -11.609 20.703 1.00 30.77 254 SER A O 1
ATOM 1841 N N . PHE A 1 255 ? -10.516 -10.985 21.440 1.00 36.50 255 PHE A N 1
ATOM 1842 C CA . PHE A 1 255 ? -9.996 -10.376 22.668 1.00 36.50 255 PHE A CA 1
ATOM 1843 C C . PHE A 1 255 ? -9.467 -11.502 23.568 1.00 36.50 255 PHE A C 1
ATOM 1845 O O . PHE A 1 255 ? -10.156 -12.498 23.807 1.00 36.50 255 PHE A O 1
ATOM 1852 N N . GLY A 1 256 ? -8.209 -11.384 24.001 1.00 27.72 256 GLY A N 1
ATOM 1853 C CA . GLY A 1 256 ? -7.525 -12.442 24.740 1.00 27.72 256 GLY A CA 1
ATOM 1854 C C . GLY A 1 256 ? -8.264 -12.805 26.028 1.00 27.72 256 GLY A C 1
ATOM 1855 O O . GLY A 1 256 ? -8.750 -11.931 26.741 1.00 27.72 256 GLY A O 1
ATOM 1856 N N . ARG A 1 257 ? -8.306 -14.101 26.362 1.00 29.83 257 ARG A N 1
ATOM 1857 C CA . ARG A 1 257 ? -9.072 -14.690 27.485 1.00 29.83 257 ARG A CA 1
ATOM 1858 C C . ARG A 1 257 ? -8.575 -14.299 28.896 1.00 29.83 257 ARG A C 1
ATOM 1860 O O . ARG A 1 257 ? -8.822 -15.025 29.853 1.00 29.83 257 ARG A O 1
ATOM 1867 N N . GLY A 1 258 ? -7.834 -13.198 28.997 1.00 26.55 258 GLY A N 1
ATOM 1868 C CA . GLY A 1 258 ? -7.111 -12.724 30.173 1.00 26.55 258 GLY A CA 1
ATOM 1869 C C . GLY A 1 258 ? -7.003 -11.199 30.274 1.00 26.55 258 GLY A C 1
ATOM 1870 O O . GLY A 1 258 ? -6.241 -10.725 31.110 1.00 26.55 258 GLY A O 1
ATOM 1871 N N . THR A 1 259 ? -7.752 -10.410 29.489 1.00 32.34 259 THR A N 1
ATOM 1872 C CA . THR A 1 259 ? -8.009 -9.014 29.884 1.00 32.34 259 THR A CA 1
ATOM 1873 C C . THR A 1 259 ? -8.806 -9.024 31.185 1.00 32.34 259 THR A C 1
ATOM 1875 O O . THR A 1 259 ? -9.969 -9.434 31.203 1.00 32.34 259 THR A O 1
ATOM 1878 N N . SER A 1 260 ? -8.191 -8.575 32.276 1.00 32.56 260 SER A N 1
ATOM 1879 C CA . SER A 1 260 ? -8.848 -8.335 33.561 1.00 32.56 260 SER A CA 1
ATOM 1880 C C . SER A 1 260 ? -9.696 -7.062 33.473 1.00 32.56 260 SER A C 1
ATOM 1882 O O . SER A 1 260 ? -9.333 -6.028 34.028 1.00 32.56 260 SER A O 1
ATOM 1884 N N . ILE A 1 261 ? -10.796 -7.124 32.712 1.00 43.00 261 ILE A N 1
ATOM 1885 C CA . ILE A 1 261 ? -11.655 -5.967 32.434 1.00 43.00 261 IL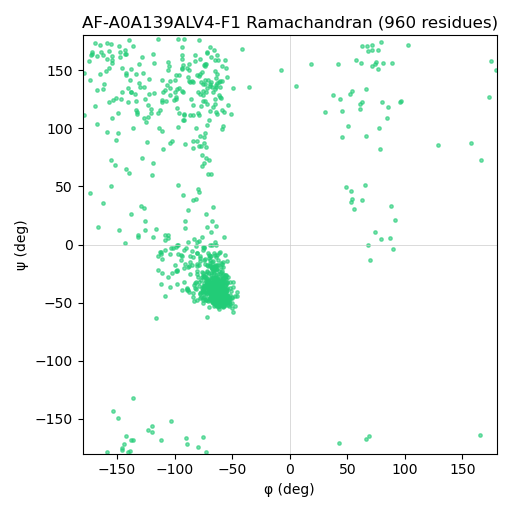E A CA 1
ATOM 1886 C C . ILE A 1 261 ? -12.178 -5.411 33.761 1.00 43.00 261 ILE A C 1
ATOM 1888 O O . ILE A 1 261 ? -12.953 -6.078 34.460 1.00 43.00 261 ILE A O 1
ATOM 1892 N N . GLY A 1 262 ? -11.785 -4.171 34.068 1.00 42.72 262 GLY A N 1
ATOM 1893 C CA . GLY A 1 262 ? -12.192 -3.388 35.238 1.00 42.72 262 GLY A CA 1
ATOM 1894 C C . GLY A 1 262 ? -13.667 -2.984 35.197 1.00 42.72 262 GLY A C 1
ATOM 1895 O O . GLY A 1 262 ? -14.007 -1.806 35.193 1.00 42.72 262 GLY A O 1
ATOM 1896 N N . THR A 1 263 ? -14.551 -3.981 35.172 1.00 51.47 263 THR A N 1
ATOM 1897 C CA . THR A 1 263 ? -16.019 -3.877 35.063 1.00 51.47 263 THR A CA 1
ATOM 1898 C C . THR A 1 263 ? -16.690 -3.196 36.264 1.00 51.47 263 THR A C 1
ATOM 1900 O O . THR A 1 263 ? -17.913 -3.121 36.308 1.00 51.47 263 THR A O 1
ATOM 1903 N N . GLY A 1 264 ? -15.928 -2.729 37.259 1.00 52.28 264 GLY A N 1
ATOM 1904 C CA . GLY A 1 264 ? -16.418 -2.036 38.456 1.00 52.28 264 GLY A CA 1
ATOM 1905 C C . GLY A 1 264 ? -17.188 -2.900 39.458 1.00 52.28 264 GLY A C 1
ATOM 1906 O O . GLY A 1 264 ? -17.366 -2.494 40.598 1.00 52.28 264 GLY A O 1
ATOM 1907 N N . LEU A 1 265 ? -17.600 -4.110 39.070 1.00 60.75 265 LEU A N 1
ATOM 1908 C CA . LEU A 1 265 ? -18.377 -5.023 39.914 1.00 60.75 265 LEU A CA 1
ATOM 1909 C C . LEU A 1 265 ? -17.669 -5.378 41.237 1.00 60.75 265 LEU A C 1
ATOM 1911 O O . LEU A 1 265 ? -18.344 -5.735 42.200 1.00 60.75 265 LEU A O 1
ATOM 1915 N N . ASP A 1 266 ? -16.338 -5.307 41.287 1.00 60.34 266 ASP A N 1
ATOM 1916 C CA . ASP A 1 266 ? -15.519 -5.756 42.421 1.00 60.34 266 ASP A CA 1
ATOM 1917 C C . ASP A 1 266 ? -14.931 -4.609 43.271 1.00 60.34 266 ASP A C 1
ATOM 1919 O O . ASP A 1 266 ? -14.164 -4.893 44.184 1.00 60.34 266 ASP A O 1
ATOM 1923 N N . ASP A 1 267 ? -15.285 -3.343 43.000 1.00 52.06 267 ASP A N 1
ATOM 1924 C CA . ASP A 1 267 ? -14.748 -2.176 43.735 1.00 52.06 267 ASP A CA 1
ATOM 1925 C C . ASP A 1 267 ? -15.367 -1.982 45.140 1.00 52.06 267 ASP A C 1
ATOM 1927 O O . ASP A 1 267 ? -14.746 -1.363 46.004 1.00 52.06 267 ASP A O 1
ATOM 1931 N N . ASP A 1 268 ? -16.580 -2.497 45.384 1.00 51.88 268 ASP A N 1
ATOM 1932 C CA . ASP A 1 268 ? -17.349 -2.234 46.612 1.00 51.88 268 ASP A CA 1
ATOM 1933 C C . ASP A 1 268 ? -17.221 -3.373 47.648 1.00 51.88 268 ASP A C 1
ATOM 1935 O O . ASP A 1 268 ? -17.584 -4.520 47.372 1.00 51.88 268 ASP A O 1
ATOM 1939 N N . ASN A 1 269 ? -16.803 -3.045 48.880 1.00 50.28 269 ASN A N 1
ATOM 1940 C CA . A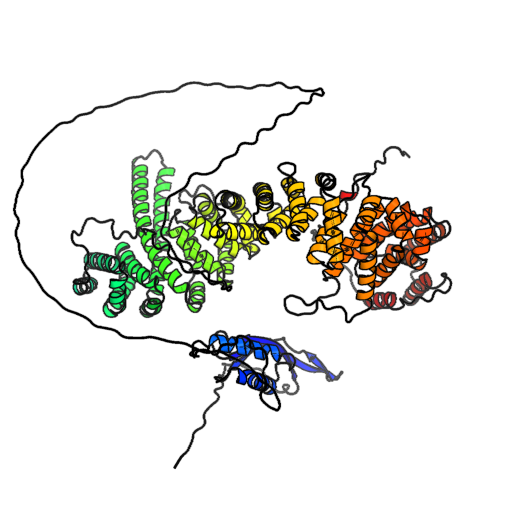SN A 1 269 ? -16.711 -3.975 50.027 1.00 50.28 269 ASN A CA 1
ATOM 1941 C C . ASN A 1 269 ? -18.068 -4.269 50.723 1.00 50.28 269 ASN A C 1
ATOM 1943 O O . ASN A 1 269 ? -18.100 -4.963 51.739 1.00 50.28 269 ASN A O 1
ATOM 1947 N N . ASP A 1 270 ? -19.181 -3.738 50.209 1.00 51.12 270 ASP A N 1
ATOM 1948 C CA . ASP A 1 270 ? -20.438 -3.562 50.961 1.00 51.12 270 ASP A CA 1
ATOM 1949 C C . ASP A 1 270 ? -21.353 -4.799 51.085 1.00 51.12 270 ASP A C 1
ATOM 1951 O O . ASP A 1 270 ? -22.406 -4.710 51.719 1.00 51.12 270 ASP A O 1
ATOM 1955 N N . ASP A 1 271 ? -21.004 -5.955 50.509 1.00 55.06 271 ASP A N 1
ATOM 1956 C CA . ASP A 1 271 ? -21.777 -7.193 50.705 1.00 55.06 271 ASP A CA 1
ATOM 1957 C C . ASP A 1 271 ? -20.862 -8.384 51.049 1.00 55.06 271 ASP A C 1
ATOM 1959 O O . ASP A 1 271 ? -20.087 -8.828 50.196 1.00 55.06 271 ASP A O 1
ATOM 1963 N N . PRO A 1 272 ? -20.927 -8.927 52.283 1.00 55.81 272 PRO A N 1
ATOM 1964 C CA . PRO A 1 272 ? -20.052 -10.011 52.727 1.00 55.81 272 PRO A CA 1
ATOM 1965 C C . PRO A 1 272 ? -20.424 -11.381 52.136 1.00 55.81 272 PRO A C 1
ATOM 1967 O O . PRO A 1 272 ? -19.742 -12.367 52.424 1.00 55.81 272 PRO A O 1
ATOM 1970 N N . THR A 1 273 ? -21.496 -11.479 51.339 1.00 65.31 273 THR A N 1
ATOM 1971 C CA . THR A 1 273 ? -21.936 -12.739 50.727 1.00 65.31 273 THR A CA 1
ATOM 1972 C C . THR A 1 273 ? -21.650 -12.777 49.218 1.00 65.31 273 THR A C 1
ATOM 1974 O O . THR A 1 273 ? -22.103 -11.906 48.475 1.00 65.31 273 THR A O 1
ATOM 1977 N N . PRO A 1 274 ? -20.905 -13.780 48.705 1.00 76.12 274 PRO A N 1
ATOM 1978 C CA . PRO A 1 274 ? -20.708 -13.920 47.267 1.00 76.12 274 PRO A CA 1
ATOM 1979 C C . PRO A 1 274 ? -22.028 -14.342 46.595 1.00 76.12 274 PRO A C 1
ATOM 1981 O O . PRO A 1 274 ? -22.718 -15.226 47.112 1.00 76.12 274 PRO A O 1
ATOM 1984 N N . PRO A 1 275 ? -22.392 -13.767 45.433 1.00 84.19 275 PRO A N 1
ATOM 1985 C CA . PRO A 1 275 ? -23.666 -14.068 44.793 1.00 84.19 275 PRO A CA 1
ATOM 1986 C C . PRO A 1 275 ? -23.709 -15.513 44.289 1.00 84.19 275 PRO A C 1
ATOM 1988 O O . PRO A 1 275 ? -22.759 -16.005 43.675 1.00 84.19 275 PRO A O 1
ATOM 1991 N N . THR A 1 276 ? -24.830 -16.196 44.528 1.00 88.50 276 THR A N 1
ATOM 1992 C CA . THR A 1 276 ? -25.000 -17.632 44.247 1.00 88.50 276 THR A CA 1
ATOM 1993 C C . THR A 1 276 ? -26.249 -17.908 43.412 1.00 88.50 276 THR A C 1
ATOM 1995 O O . THR A 1 276 ? -27.263 -17.228 43.533 1.00 88.50 276 THR A O 1
ATOM 1998 N N . MET A 1 277 ? -26.188 -18.937 42.557 1.00 90.12 277 MET A N 1
ATOM 1999 C CA . MET A 1 277 ? -27.297 -19.312 41.659 1.00 90.12 277 MET A CA 1
ATOM 2000 C C . MET A 1 277 ? -28.565 -19.778 42.397 1.00 90.12 277 MET A C 1
ATOM 2002 O O . MET A 1 277 ? -29.638 -19.784 41.804 1.00 90.12 277 MET A O 1
ATOM 2006 N N . SER A 1 278 ? -28.458 -20.154 43.674 1.00 88.25 278 SER A N 1
ATOM 2007 C CA . SER A 1 278 ? -29.594 -20.489 44.543 1.00 88.25 278 SER A CA 1
ATOM 2008 C C . SER A 1 278 ? -30.504 -19.294 44.831 1.00 88.25 278 SER A C 1
ATOM 2010 O O . SER A 1 278 ? -31.711 -19.475 44.926 1.00 88.25 278 SER A O 1
ATOM 2012 N N . LEU A 1 279 ? -29.941 -18.084 44.910 1.00 90.19 279 LEU A N 1
ATOM 2013 C CA . LEU A 1 279 ? -30.662 -16.843 45.227 1.00 90.19 279 LEU A CA 1
ATOM 2014 C C . LEU A 1 279 ? -31.184 -16.135 43.957 1.00 90.19 279 LEU A C 1
ATOM 2016 O O . LEU A 1 279 ? -31.578 -14.973 43.982 1.00 90.19 279 LEU A O 1
ATOM 2020 N N . LEU A 1 280 ? -31.188 -16.833 42.813 1.00 90.81 280 LEU A N 1
ATOM 2021 C CA . LEU A 1 280 ? -31.672 -16.298 41.539 1.00 90.81 280 LEU A CA 1
ATOM 2022 C C . LEU A 1 280 ? -33.145 -15.828 41.564 1.00 90.81 280 LEU A C 1
ATOM 2024 O O . LEU A 1 280 ? -33.417 -14.819 40.909 1.00 90.81 280 LEU A O 1
ATOM 2028 N N . PRO A 1 281 ? -34.087 -16.478 42.285 1.00 91.44 281 PRO A N 1
ATOM 2029 C CA . PRO A 1 281 ? -35.449 -15.959 42.436 1.00 91.44 281 PRO A CA 1
ATOM 2030 C C . PRO A 1 281 ? -35.464 -14.598 43.140 1.00 91.44 281 PRO A C 1
ATOM 2032 O O . PRO A 1 281 ? -35.985 -13.639 42.580 1.00 91.44 281 PRO A O 1
ATOM 2035 N N . GLU A 1 282 ? -34.777 -14.481 44.279 1.00 92.12 282 GLU A N 1
ATOM 2036 C CA . GLU A 1 282 ? -34.657 -13.243 45.066 1.00 92.12 282 GLU A CA 1
ATOM 2037 C C . GLU A 1 282 ? -34.051 -12.107 44.223 1.00 92.12 282 GLU A C 1
ATOM 2039 O O . GLU A 1 282 ? -34.593 -11.005 44.151 1.00 92.12 282 GLU A O 1
ATOM 2044 N N . TYR A 1 283 ? -32.972 -12.384 43.477 1.00 92.69 283 TYR A N 1
ATOM 2045 C CA . TYR A 1 283 ? -32.384 -11.415 42.542 1.00 92.69 283 TYR A CA 1
ATOM 2046 C C . TYR A 1 283 ? -33.306 -11.045 41.369 1.00 92.69 283 TYR A C 1
ATOM 2048 O O . TYR A 1 283 ? -33.051 -10.044 40.705 1.00 92.69 283 TYR A O 1
ATOM 2056 N N . THR A 1 284 ? -34.338 -11.839 41.075 1.00 91.12 284 THR A N 1
ATOM 2057 C CA . THR A 1 284 ? -35.333 -11.537 40.033 1.00 91.12 284 THR A CA 1
ATOM 2058 C C . THR A 1 284 ? -36.494 -10.717 40.602 1.00 91.12 284 THR A C 1
ATOM 2060 O O . THR A 1 284 ? -36.965 -9.801 39.931 1.00 91.12 284 THR A O 1
ATOM 2063 N N . GLU A 1 285 ? -36.916 -10.986 41.839 1.00 92.50 285 GLU A N 1
ATOM 2064 C CA . GLU A 1 285 ? -37.939 -10.222 42.570 1.00 92.50 285 GLU A CA 1
ATOM 2065 C C . GLU A 1 285 ? -37.467 -8.786 42.851 1.00 92.50 285 GLU A C 1
ATOM 2067 O O . GLU A 1 285 ? -38.155 -7.829 42.500 1.00 92.50 285 GLU A O 1
ATOM 2072 N N . LEU A 1 286 ? -36.221 -8.613 43.307 1.00 92.44 286 LEU A N 1
ATOM 2073 C CA . LEU A 1 286 ? -35.590 -7.301 43.533 1.00 92.44 286 LEU A CA 1
ATOM 2074 C C . LEU A 1 286 ? -35.450 -6.425 42.259 1.00 92.44 286 LEU A C 1
ATOM 2076 O O . LEU A 1 286 ? -35.078 -5.257 42.354 1.00 92.44 286 LEU A O 1
ATOM 2080 N N . LEU A 1 287 ? -35.760 -6.934 41.054 1.00 93.06 287 LEU A N 1
ATOM 2081 C CA . LEU A 1 287 ? -35.865 -6.116 39.829 1.00 93.06 287 LEU A CA 1
ATOM 2082 C C . LEU A 1 287 ? -37.186 -5.331 39.724 1.00 93.06 287 LEU A C 1
ATOM 2084 O O . LEU A 1 287 ? -37.315 -4.470 38.846 1.00 93.06 287 LEU A O 1
ATOM 2088 N N . TYR A 1 288 ? -38.171 -5.636 40.570 1.00 92.31 288 TYR A N 1
ATOM 2089 C CA . TYR A 1 288 ? -39.481 -4.977 40.607 1.00 92.31 288 TYR A CA 1
ATOM 2090 C C . TYR A 1 288 ? -39.564 -3.890 41.688 1.00 92.31 288 TYR A C 1
ATOM 2092 O O . TYR A 1 288 ? -40.357 -2.963 41.530 1.00 92.31 288 TYR A O 1
ATOM 2100 N N . GLU A 1 289 ? -38.693 -3.974 42.695 1.00 93.50 289 GLU A N 1
ATOM 2101 C CA . GLU A 1 289 ? -38.585 -3.069 43.844 1.00 93.50 289 GLU A CA 1
ATOM 2102 C C . GLU A 1 289 ? -37.924 -1.711 43.505 1.00 93.50 289 GLU A C 1
ATOM 2104 O O . GLU A 1 289 ? -37.794 -1.303 42.340 1.00 93.50 289 GLU A O 1
ATOM 2109 N N . ASP A 1 290 ? -37.526 -0.972 44.541 1.00 92.69 290 ASP A N 1
ATOM 2110 C CA . ASP A 1 290 ? -36.932 0.357 44.439 1.00 92.69 290 ASP A CA 1
ATOM 2111 C C . ASP A 1 290 ? -35.514 0.373 43.828 1.00 92.69 290 ASP A C 1
ATOM 2113 O O . ASP A 1 290 ? -34.856 -0.644 43.588 1.00 92.69 290 ASP A O 1
ATOM 2117 N N . LEU A 1 291 ? -35.028 1.581 43.519 1.00 91.94 291 LEU A N 1
ATOM 2118 C CA . LEU A 1 291 ? -33.754 1.783 42.816 1.00 91.94 291 LEU A CA 1
ATOM 2119 C C . LEU A 1 291 ? -32.516 1.155 43.509 1.00 91.94 291 LEU A C 1
ATOM 2121 O O . LEU A 1 291 ? -31.683 0.609 42.779 1.00 91.94 291 LEU A O 1
ATOM 2125 N N . PRO A 1 292 ? -32.349 1.188 44.851 1.00 92.50 292 PRO A N 1
ATOM 2126 C CA . PRO A 1 292 ? -31.208 0.549 45.517 1.00 92.50 292 PRO A CA 1
ATOM 2127 C C . PRO A 1 292 ? -31.202 -0.974 45.336 1.00 92.50 292 PRO A C 1
ATOM 2129 O O . PRO A 1 292 ? -30.165 -1.559 45.014 1.00 92.50 292 PRO A O 1
ATOM 2132 N N . ASP A 1 293 ? -32.368 -1.604 45.462 1.00 92.88 293 ASP A N 1
ATOM 2133 C CA . ASP A 1 293 ? -32.554 -3.049 45.336 1.00 92.88 293 ASP A CA 1
ATOM 2134 C C . ASP A 1 293 ? -32.319 -3.523 43.903 1.00 92.88 293 ASP A C 1
ATOM 2136 O O . ASP A 1 293 ? -31.551 -4.462 43.680 1.00 92.88 293 ASP A O 1
ATOM 2140 N N . LYS A 1 294 ? -32.824 -2.777 42.913 1.00 94.44 294 LYS A N 1
ATOM 2141 C CA . LYS A 1 294 ? -32.484 -2.971 41.494 1.00 94.44 294 LYS A CA 1
ATOM 2142 C C . LYS A 1 294 ? -30.977 -2.885 41.239 1.00 94.44 294 LYS A C 1
ATOM 2144 O O . LYS A 1 294 ? -30.433 -3.706 40.495 1.00 94.44 294 LYS A O 1
ATOM 2149 N N . VAL A 1 295 ? -30.271 -1.922 41.841 1.00 92.94 295 VAL A N 1
ATOM 2150 C CA . VAL A 1 295 ? -28.804 -1.798 41.709 1.00 92.94 295 VAL A CA 1
ATOM 2151 C C . VAL A 1 295 ? -28.093 -3.003 42.335 1.00 92.94 295 VAL A C 1
ATOM 2153 O O . VAL A 1 295 ? -27.204 -3.571 41.694 1.00 92.94 295 VAL A O 1
ATOM 2156 N N . LYS A 1 296 ? -28.505 -3.448 43.531 1.00 90.81 296 LYS A N 1
ATOM 2157 C CA . LYS A 1 296 ? -27.955 -4.637 44.203 1.00 90.81 296 LYS A CA 1
ATOM 2158 C C . LYS A 1 296 ? -28.196 -5.915 43.393 1.00 90.81 296 LYS A C 1
ATOM 2160 O O . LYS A 1 296 ? -27.245 -6.640 43.096 1.00 90.81 296 LYS A O 1
ATOM 2165 N N . ALA A 1 297 ? -29.436 -6.162 42.982 1.00 93.44 297 ALA A N 1
ATOM 2166 C CA . ALA A 1 297 ? -29.841 -7.331 42.208 1.00 93.44 297 ALA A CA 1
ATOM 2167 C C . ALA A 1 297 ? -29.074 -7.441 40.886 1.00 93.44 297 ALA A C 1
ATOM 2169 O O . ALA A 1 297 ? -28.480 -8.476 40.579 1.00 93.44 297 ALA A O 1
ATOM 2170 N N . THR A 1 298 ? -29.009 -6.347 40.125 1.00 94.56 298 THR A N 1
ATOM 2171 C CA . THR A 1 298 ? -28.292 -6.320 38.844 1.00 94.56 298 THR A CA 1
ATOM 2172 C C . THR A 1 298 ? -26.782 -6.500 39.012 1.00 94.56 298 THR A C 1
ATOM 2174 O O . THR A 1 298 ? -26.182 -7.205 38.199 1.00 94.56 298 THR A O 1
ATOM 2177 N N . ARG A 1 299 ? -26.171 -5.976 40.090 1.00 92.31 299 ARG A N 1
ATOM 2178 C CA . ARG A 1 299 ? -24.761 -6.243 40.445 1.00 92.31 299 ARG A CA 1
ATOM 2179 C C . ARG A 1 299 ? -24.523 -7.746 40.645 1.00 92.31 299 ARG A C 1
ATOM 2181 O O . ARG A 1 299 ? -23.581 -8.303 40.079 1.00 92.31 299 ARG A O 1
ATOM 2188 N N . CYS A 1 300 ? -25.394 -8.417 41.403 1.00 91.81 300 CYS A N 1
ATOM 2189 C CA . CYS A 1 300 ? -25.321 -9.860 41.654 1.00 91.81 300 CYS A CA 1
ATOM 2190 C C . CYS A 1 300 ? -25.513 -10.688 40.374 1.00 91.81 300 CYS A C 1
ATOM 2192 O O . CYS A 1 300 ? -24.719 -11.588 40.100 1.00 91.81 300 CYS A O 1
ATOM 2194 N N . LEU A 1 301 ? -26.504 -10.347 39.546 1.00 94.31 301 LEU A N 1
ATOM 2195 C CA . LEU A 1 301 ? -26.770 -11.013 38.265 1.00 94.31 301 LEU A CA 1
ATOM 2196 C C . LEU A 1 301 ? -25.602 -10.854 37.276 1.00 94.31 301 LEU A C 1
ATOM 2198 O O . LEU A 1 301 ? -25.195 -11.829 36.643 1.00 94.31 301 LEU A O 1
ATOM 2202 N N . ALA A 1 302 ? -25.007 -9.660 37.183 1.00 91.81 302 ALA A N 1
ATOM 2203 C CA . ALA A 1 302 ? -23.827 -9.407 36.356 1.00 91.81 302 ALA A CA 1
ATOM 2204 C C . ALA A 1 302 ? -22.589 -10.182 36.851 1.00 91.81 302 ALA A C 1
ATOM 2206 O O . ALA A 1 302 ? -21.853 -10.745 36.037 1.00 91.81 302 ALA A O 1
ATOM 2207 N N . LYS A 1 303 ? -22.388 -10.291 38.175 1.00 91.44 303 LYS A N 1
ATOM 2208 C CA . LYS A 1 303 ? -21.354 -11.161 38.765 1.00 91.44 303 LYS A CA 1
ATOM 2209 C C . LYS A 1 303 ? -21.588 -12.636 38.428 1.00 91.44 303 LYS A C 1
ATOM 2211 O O . LYS A 1 303 ? -20.650 -13.302 37.994 1.00 91.44 303 LYS A O 1
ATOM 2216 N N . LEU A 1 304 ? -22.820 -13.139 38.560 1.00 92.25 304 LEU A N 1
ATOM 2217 C CA . LEU A 1 304 ? -23.163 -14.523 38.208 1.00 92.25 304 LEU A CA 1
ATOM 2218 C C . LEU A 1 304 ? -22.898 -14.825 36.728 1.00 92.25 304 LEU A C 1
ATOM 2220 O O . LEU A 1 304 ? -22.339 -15.880 36.424 1.00 92.25 304 LEU A O 1
ATOM 2224 N N . ALA A 1 305 ? -23.241 -13.901 35.825 1.00 92.38 305 ALA A N 1
ATOM 2225 C CA . ALA A 1 305 ? -23.068 -14.054 34.380 1.00 92.38 305 ALA A CA 1
ATOM 2226 C C . ALA A 1 305 ? -21.600 -14.191 33.926 1.00 92.38 305 ALA A C 1
ATOM 2228 O O . ALA A 1 305 ? -21.357 -14.701 32.835 1.00 92.38 305 ALA A O 1
ATOM 2229 N N . ARG A 1 306 ? -20.607 -13.816 34.751 1.00 89.81 306 ARG A N 1
ATOM 2230 C CA . ARG A 1 306 ? -19.176 -14.047 34.448 1.00 89.81 306 ARG A CA 1
ATOM 2231 C C . ARG A 1 306 ? -18.829 -15.534 34.295 1.00 89.81 306 ARG A C 1
ATOM 2233 O O . ARG A 1 306 ? -17.894 -15.878 33.575 1.00 89.81 306 ARG A O 1
ATOM 2240 N N . SER A 1 307 ? -19.560 -16.426 34.967 1.00 89.75 307 SER A N 1
ATOM 2241 C CA . SER A 1 307 ? -19.372 -17.875 34.842 1.00 89.75 307 SER A CA 1
ATOM 2242 C C . SER A 1 307 ? -20.127 -18.412 33.629 1.00 89.75 307 SER A C 1
ATOM 2244 O O . SER A 1 307 ? -21.355 -18.366 33.588 1.00 89.75 307 SER A O 1
ATOM 2246 N N . ARG A 1 308 ? -19.414 -19.019 32.669 1.00 88.00 308 ARG A N 1
ATOM 2247 C CA . ARG A 1 308 ? -20.022 -19.644 31.476 1.00 88.00 308 ARG A CA 1
ATOM 2248 C C . ARG A 1 308 ? -21.054 -20.732 31.817 1.00 88.00 308 ARG A C 1
ATOM 2250 O O . ARG A 1 308 ? -21.988 -20.929 31.045 1.00 88.00 308 ARG A O 1
ATOM 2257 N N . ALA A 1 309 ? -20.905 -21.415 32.955 1.00 88.94 309 ALA A N 1
ATOM 2258 C CA . ALA A 1 309 ? -21.877 -22.404 33.427 1.00 88.94 309 ALA A CA 1
ATOM 2259 C C . ALA A 1 309 ? -23.180 -21.738 33.906 1.00 88.94 309 ALA A C 1
ATOM 2261 O O . ALA A 1 309 ? -24.265 -22.157 33.514 1.00 88.94 309 ALA A O 1
ATOM 2262 N N . ASN A 1 310 ? -23.070 -20.652 34.678 1.00 92.50 310 ASN A N 1
ATOM 2263 C CA . ASN A 1 310 ? -24.221 -19.860 35.121 1.00 92.50 310 ASN A CA 1
ATOM 2264 C C . ASN A 1 310 ? -24.921 -19.202 33.926 1.00 92.50 310 ASN A C 1
ATOM 2266 O O . ASN A 1 310 ? -26.141 -19.249 33.819 1.00 92.50 310 ASN A O 1
ATOM 2270 N N . LEU A 1 311 ? -24.142 -18.621 33.009 1.00 90.88 311 LEU A N 1
ATOM 2271 C CA . LEU A 1 311 ? -24.611 -17.918 31.813 1.00 90.88 311 LEU A CA 1
ATOM 2272 C C . LEU A 1 311 ? -25.518 -18.817 30.953 1.00 90.88 311 LEU A C 1
ATOM 2274 O O . LEU A 1 311 ? -26.566 -18.362 30.506 1.00 90.88 311 LEU A O 1
ATOM 2278 N N . ALA A 1 312 ? -25.193 -20.108 30.813 1.00 89.44 312 ALA A N 1
ATOM 2279 C CA . ALA A 1 312 ? -26.044 -21.076 30.114 1.00 89.44 312 ALA A CA 1
ATOM 2280 C C . ALA A 1 312 ? -27.419 -21.292 30.787 1.00 89.44 312 ALA A C 1
ATOM 2282 O O . ALA A 1 312 ? -28.408 -21.470 30.086 1.00 89.44 312 ALA A O 1
ATOM 2283 N N . VAL A 1 313 ? -27.516 -21.207 32.120 1.00 92.12 313 VAL A N 1
ATOM 2284 C CA . VAL A 1 313 ? -28.800 -21.260 32.853 1.00 92.12 313 VAL A CA 1
ATOM 2285 C C . VAL A 1 313 ? -29.547 -19.925 32.744 1.00 92.12 313 VAL A C 1
ATOM 2287 O O . VAL A 1 313 ? -30.736 -19.893 32.438 1.00 92.12 313 VAL A O 1
ATOM 2290 N N . LEU A 1 314 ? -28.835 -18.810 32.933 1.00 93.56 314 LEU A N 1
ATOM 2291 C CA . LEU A 1 314 ? -29.375 -17.447 32.867 1.00 93.56 314 LEU A CA 1
ATOM 2292 C C . LEU A 1 314 ? -29.947 -17.117 31.476 1.00 93.56 314 LEU A C 1
ATOM 2294 O O . LEU A 1 314 ? -30.954 -16.422 31.383 1.00 93.56 314 LEU A O 1
ATOM 2298 N N . SER A 1 315 ? -29.346 -17.651 30.406 1.00 91.94 315 SER A N 1
ATOM 2299 C CA . SER A 1 315 ? -29.786 -17.448 29.017 1.00 91.94 315 SER A CA 1
ATOM 2300 C C . SER A 1 315 ? -31.115 -18.124 28.653 1.00 91.94 315 SER A C 1
ATOM 2302 O O . SER A 1 315 ? -31.735 -17.729 27.673 1.00 91.94 315 SER A O 1
ATOM 2304 N N . VAL A 1 316 ? -31.566 -19.115 29.433 1.00 92.94 316 VAL A N 1
ATOM 2305 C CA . VAL A 1 316 ? -32.831 -19.841 29.196 1.00 92.94 316 VAL A CA 1
ATOM 2306 C C . VAL A 1 316 ? -33.994 -19.234 30.000 1.00 92.94 316 VAL A C 1
ATOM 2308 O O . VAL A 1 316 ? -35.159 -19.504 29.718 1.00 92.94 316 VAL A O 1
ATOM 2311 N N . ASN A 1 317 ? -33.717 -18.369 30.983 1.00 93.44 317 ASN A N 1
ATOM 2312 C CA . ASN A 1 317 ? -34.754 -17.717 31.784 1.00 93.44 317 ASN A CA 1
ATOM 2313 C C . ASN A 1 317 ? -35.308 -16.465 31.076 1.00 93.44 317 ASN A C 1
ATOM 2315 O O . ASN A 1 317 ? -34.915 -15.336 31.378 1.00 93.44 317 ASN A O 1
ATOM 2319 N N . GLU A 1 318 ? -36.260 -16.657 30.161 1.00 92.31 318 GLU A N 1
ATOM 2320 C CA . GLU A 1 318 ? -36.913 -15.561 29.426 1.00 92.31 318 GLU A CA 1
ATOM 2321 C C . GLU A 1 318 ? -37.532 -14.489 30.339 1.00 92.31 318 GLU A C 1
ATOM 2323 O O . GLU A 1 318 ? -37.531 -13.310 29.983 1.00 92.31 318 GLU A O 1
ATOM 2328 N N . SER A 1 319 ? -38.029 -14.861 31.527 1.00 92.06 319 SER A N 1
ATOM 2329 C CA . SER A 1 319 ? -38.642 -13.903 32.458 1.00 92.06 319 SER A CA 1
ATOM 2330 C C . SER A 1 319 ? -37.606 -12.924 33.027 1.00 92.06 319 SER A C 1
ATOM 2332 O O . SER A 1 319 ? -37.834 -11.712 33.026 1.00 92.06 319 SER A O 1
ATOM 2334 N N . LEU A 1 320 ? -36.423 -13.432 33.390 1.00 95.38 320 LEU A N 1
ATOM 2335 C CA . LEU A 1 320 ? -35.268 -12.645 33.819 1.00 95.38 320 LEU A CA 1
ATOM 2336 C C . LEU A 1 320 ? -34.743 -11.753 32.687 1.00 95.38 320 LEU A C 1
ATOM 2338 O O . LEU A 1 320 ? -34.530 -10.559 32.897 1.00 95.38 320 LEU A O 1
ATOM 2342 N N . LEU A 1 321 ? -34.560 -12.303 31.480 1.00 96.00 321 LEU A N 1
ATOM 2343 C CA . LEU A 1 321 ? -34.087 -11.528 30.325 1.00 96.00 321 LEU A CA 1
ATOM 2344 C C . LEU A 1 321 ? -35.080 -10.416 29.950 1.00 96.00 321 LEU A C 1
ATOM 2346 O O . LEU A 1 321 ? -34.675 -9.284 29.675 1.00 96.00 321 LEU A O 1
ATOM 2350 N N . SER A 1 322 ? -36.383 -10.704 30.009 1.00 95.06 322 SER A N 1
ATOM 2351 C CA . SER A 1 322 ? -37.447 -9.724 29.796 1.00 95.06 322 SER A CA 1
ATOM 2352 C C . SER A 1 322 ? -37.409 -8.614 30.852 1.00 95.06 322 SER A C 1
ATOM 2354 O O . SER A 1 322 ? -37.342 -7.436 30.482 1.00 95.06 322 SER A O 1
ATOM 2356 N N . ALA A 1 323 ? -37.345 -8.968 32.143 1.00 95.81 323 ALA A N 1
ATOM 2357 C CA . ALA A 1 323 ? -37.264 -8.024 33.259 1.00 95.81 323 ALA A CA 1
ATOM 2358 C C . ALA A 1 323 ? -36.025 -7.117 33.164 1.00 95.81 323 ALA A C 1
ATOM 2360 O O . ALA A 1 323 ? -36.163 -5.893 33.181 1.00 95.81 323 ALA A O 1
ATOM 2361 N N . LEU A 1 324 ? -34.835 -7.692 32.955 1.00 97.00 324 LEU A N 1
ATOM 2362 C CA . LEU A 1 324 ? -33.592 -6.940 32.749 1.00 97.00 324 LEU A CA 1
ATOM 2363 C C . LEU A 1 324 ? -33.680 -6.016 31.527 1.00 97.00 324 LEU A C 1
ATOM 2365 O O . LEU A 1 324 ? -33.287 -4.853 31.608 1.00 97.00 324 LEU A O 1
ATOM 2369 N N . SER A 1 325 ? -34.254 -6.481 30.410 1.00 96.19 325 SER A N 1
ATOM 2370 C CA . SER A 1 325 ? -34.444 -5.638 29.222 1.00 96.19 325 SER A CA 1
ATOM 2371 C C . SER A 1 325 ? -35.404 -4.468 29.470 1.00 96.19 325 SER A C 1
ATOM 2373 O O . SER A 1 325 ? -35.234 -3.408 28.872 1.00 96.19 325 SER A O 1
ATOM 2375 N N . ARG A 1 326 ? -36.404 -4.641 30.349 1.00 95.88 326 ARG A N 1
ATOM 2376 C CA . ARG A 1 326 ? -37.343 -3.587 30.755 1.00 95.88 326 ARG A CA 1
ATOM 2377 C C . ARG A 1 326 ? -36.639 -2.548 31.622 1.00 95.88 326 ARG A C 1
ATOM 2379 O O . ARG A 1 326 ? -36.604 -1.385 31.244 1.00 95.88 326 ARG A O 1
ATOM 2386 N N . VAL A 1 327 ? -35.983 -2.974 32.703 1.00 95.94 327 VAL A N 1
ATOM 2387 C CA . VAL A 1 327 ? -35.240 -2.070 33.601 1.00 95.94 327 VAL A CA 1
ATOM 2388 C C . VAL A 1 327 ? -34.150 -1.293 32.837 1.00 95.94 327 VAL A C 1
ATOM 2390 O O . VAL A 1 327 ? -33.993 -0.093 33.051 1.00 95.94 327 VAL A O 1
ATOM 2393 N N . LEU A 1 328 ? -33.474 -1.910 31.856 1.00 96.38 328 LEU A N 1
ATOM 2394 C CA . LEU A 1 328 ? -32.510 -1.223 30.981 1.00 96.38 328 LEU A CA 1
ATOM 2395 C C . LEU A 1 328 ? -33.145 -0.152 30.072 1.00 96.38 328 LEU A C 1
ATOM 2397 O O . LEU A 1 328 ? -32.502 0.852 29.772 1.00 96.38 328 LEU A O 1
ATOM 2401 N N . ARG A 1 329 ? -34.381 -0.346 29.599 1.00 94.56 329 ARG A N 1
ATOM 2402 C CA . ARG A 1 329 ? -35.076 0.647 28.760 1.00 94.56 329 ARG A CA 1
ATOM 2403 C C . ARG A 1 329 ? -35.666 1.793 29.578 1.00 94.56 329 ARG A C 1
ATOM 2405 O O . ARG A 1 329 ? -35.651 2.922 29.092 1.00 94.56 329 ARG A O 1
ATOM 2412 N N . ASP A 1 330 ? -36.150 1.492 30.780 1.00 93.12 330 ASP A N 1
ATOM 2413 C CA . ASP A 1 330 ? -37.058 2.372 31.518 1.00 93.12 330 ASP A CA 1
ATOM 2414 C C . ASP A 1 330 ? -36.346 3.114 32.671 1.00 93.12 330 ASP A C 1
ATOM 2416 O O . ASP A 1 330 ? -36.608 4.294 32.899 1.00 93.12 330 ASP A O 1
ATOM 2420 N N . ASP A 1 331 ? -35.388 2.466 33.353 1.00 93.12 331 ASP A N 1
ATOM 2421 C CA . ASP A 1 331 ? -34.698 3.007 34.538 1.00 93.12 331 ASP A CA 1
ATOM 2422 C C . ASP A 1 331 ? -33.205 3.344 34.307 1.00 93.12 331 ASP A C 1
ATOM 2424 O O . ASP A 1 331 ? -32.583 3.963 35.171 1.00 93.12 331 ASP A O 1
ATOM 2428 N N . SER A 1 332 ? -32.611 3.027 33.147 1.00 89.88 332 SER A N 1
ATOM 2429 C CA . SER A 1 332 ? -31.172 3.262 32.874 1.00 89.88 332 SER A CA 1
ATOM 2430 C C . SER A 1 332 ? -30.714 4.719 33.006 1.00 89.88 332 SER A C 1
ATOM 2432 O O . SER A 1 332 ? -29.576 4.974 33.388 1.00 89.88 332 SER A O 1
ATOM 2434 N N . ARG A 1 333 ? -31.601 5.692 32.763 1.00 88.94 333 ARG A N 1
ATOM 2435 C CA . ARG A 1 333 ? -31.313 7.124 32.970 1.00 88.94 333 ARG A CA 1
ATOM 2436 C C . ARG A 1 333 ? -31.284 7.550 34.445 1.00 88.94 333 ARG A C 1
ATOM 2438 O O . ARG A 1 333 ? -30.843 8.659 34.725 1.00 88.94 333 ARG A O 1
ATOM 2445 N N . ARG A 1 334 ? -31.751 6.710 35.380 1.00 90.62 334 ARG A N 1
ATOM 2446 C CA . ARG A 1 334 ? -31.785 7.015 36.824 1.00 90.62 334 ARG A CA 1
ATOM 2447 C C . ARG A 1 334 ? -30.484 6.669 37.550 1.00 90.62 334 ARG A C 1
ATOM 2449 O O . ARG A 1 334 ? -30.211 7.248 38.594 1.00 90.62 334 ARG A O 1
ATOM 2456 N N . SER A 1 335 ? -29.703 5.716 37.038 1.00 91.88 335 SER A N 1
ATOM 2457 C CA . SER A 1 335 ? -28.435 5.295 37.644 1.00 91.88 335 SER A CA 1
ATOM 2458 C C . SER A 1 335 ? -27.479 4.711 36.603 1.00 91.88 335 SER A C 1
ATOM 2460 O O . SER A 1 335 ? -27.798 3.726 35.933 1.00 91.88 335 SER A O 1
ATOM 2462 N N . LEU A 1 336 ? -26.275 5.291 36.524 1.00 91.06 336 LEU A N 1
ATOM 2463 C CA . LEU A 1 336 ? -25.168 4.762 35.720 1.00 91.06 336 LEU A CA 1
ATOM 2464 C C . LEU A 1 336 ? -24.778 3.349 36.155 1.00 91.06 336 LEU A C 1
ATOM 2466 O O . LEU A 1 336 ? -24.481 2.514 35.306 1.00 91.06 336 LEU A O 1
ATOM 2470 N N . ASP A 1 337 ? -24.795 3.067 37.459 1.00 91.00 337 ASP A N 1
ATOM 2471 C CA . ASP A 1 337 ? -24.391 1.768 38.000 1.00 91.00 337 ASP A CA 1
ATOM 2472 C C . ASP A 1 337 ? -25.406 0.684 37.604 1.00 91.00 337 ASP A C 1
ATOM 2474 O O . ASP A 1 337 ? -25.022 -0.364 37.086 1.00 91.00 337 ASP A O 1
ATOM 2478 N N . LEU A 1 338 ? -26.710 0.985 37.715 1.00 93.88 338 LEU A N 1
ATOM 2479 C CA . LEU A 1 338 ? -27.794 0.119 37.233 1.00 93.88 338 LEU A CA 1
ATOM 2480 C C . LEU A 1 338 ? -27.641 -0.195 35.738 1.00 93.88 338 LEU A C 1
ATOM 2482 O O . LEU A 1 338 ? -27.668 -1.358 35.330 1.00 93.88 338 LEU A O 1
ATOM 2486 N N . ALA A 1 339 ? -27.455 0.846 34.920 1.00 95.69 339 ALA A N 1
ATOM 2487 C CA . ALA A 1 339 ? -27.256 0.694 33.485 1.00 95.69 339 ALA A CA 1
ATOM 2488 C C . ALA A 1 339 ? -25.996 -0.134 33.178 1.00 95.69 339 ALA A C 1
ATOM 2490 O O . ALA A 1 339 ? -26.043 -1.017 32.323 1.00 95.69 339 ALA A O 1
ATOM 2491 N N . THR A 1 340 ? -24.898 0.091 33.910 1.00 95.00 340 THR A N 1
ATOM 2492 C CA . THR A 1 340 ? -23.615 -0.606 33.722 1.00 95.00 340 THR A CA 1
ATOM 2493 C C . THR A 1 340 ? -23.733 -2.083 34.061 1.00 95.00 340 THR A C 1
ATOM 2495 O O . THR A 1 340 ? -23.265 -2.918 33.287 1.00 95.00 340 THR A O 1
ATOM 2498 N N . HIS A 1 341 ? -24.394 -2.439 35.166 1.00 94.81 341 HIS A N 1
ATOM 2499 C CA . HIS A 1 341 ? -24.605 -3.834 35.550 1.00 94.81 341 HIS A CA 1
ATOM 2500 C C . HIS A 1 341 ? -25.422 -4.593 34.494 1.00 94.81 341 HIS A C 1
ATOM 2502 O O . HIS A 1 341 ? -25.002 -5.659 34.036 1.00 94.81 341 HIS A O 1
ATOM 2508 N N . ILE A 1 342 ? -26.555 -4.035 34.050 1.00 96.69 342 ILE A N 1
ATOM 2509 C CA . ILE A 1 342 ? -27.423 -4.705 33.069 1.00 96.69 342 ILE A CA 1
ATOM 2510 C C . ILE A 1 342 ? -26.765 -4.749 31.679 1.00 96.69 342 ILE A C 1
ATOM 2512 O O . ILE A 1 342 ? -26.808 -5.784 31.011 1.00 96.69 342 ILE A O 1
ATOM 2516 N N . ALA A 1 343 ? -26.099 -3.670 31.252 1.00 96.75 343 ALA A N 1
ATOM 2517 C CA . ALA A 1 343 ? -25.321 -3.665 30.014 1.00 96.75 343 ALA A CA 1
ATOM 2518 C C . ALA A 1 343 ? -24.186 -4.700 30.063 1.00 96.75 343 ALA A C 1
ATOM 2520 O O . ALA A 1 343 ? -23.989 -5.421 29.090 1.00 96.75 343 ALA A O 1
ATOM 2521 N N . THR A 1 344 ? -23.498 -4.847 31.202 1.00 95.44 344 THR A N 1
ATOM 2522 C CA . THR A 1 344 ? -22.448 -5.863 31.405 1.00 95.44 344 THR A CA 1
ATOM 2523 C C . THR A 1 344 ? -23.011 -7.283 31.327 1.00 95.44 344 THR A C 1
ATOM 2525 O O . THR A 1 344 ? -22.414 -8.136 30.675 1.00 95.44 344 THR A O 1
ATOM 2528 N N . PHE A 1 345 ? -24.182 -7.545 31.916 1.00 96.38 345 PHE A N 1
ATOM 2529 C CA . PHE A 1 345 ? -24.866 -8.840 31.816 1.00 96.38 345 PHE A CA 1
ATOM 2530 C C . PHE A 1 345 ? -25.156 -9.226 30.352 1.00 96.38 345 PHE A C 1
ATOM 2532 O O . PHE A 1 345 ? -24.796 -10.320 29.911 1.00 96.38 345 PHE A O 1
ATOM 2539 N N . PHE A 1 346 ? -25.743 -8.319 29.562 1.00 97.00 346 PHE A N 1
ATOM 2540 C CA . PHE A 1 346 ? -26.009 -8.590 28.145 1.00 97.00 346 PHE A CA 1
ATOM 2541 C C . PHE A 1 346 ? -24.742 -8.568 27.274 1.00 97.00 346 PHE A C 1
ATOM 2543 O O . PHE A 1 346 ? -24.677 -9.287 26.278 1.00 97.00 346 PHE A O 1
ATOM 2550 N N . TYR A 1 347 ? -23.710 -7.812 27.653 1.00 94.69 347 TYR A N 1
ATOM 2551 C CA . TYR A 1 347 ? -22.390 -7.874 27.026 1.00 94.69 347 TYR A CA 1
ATOM 2552 C C . TYR A 1 347 ? -21.763 -9.266 27.202 1.00 94.69 347 TYR A C 1
ATOM 2554 O O . TYR A 1 347 ? -21.294 -9.842 26.221 1.00 94.69 347 TYR A O 1
ATOM 2562 N N . LEU A 1 348 ? -21.832 -9.860 28.396 1.00 94.69 348 LEU A N 1
ATOM 2563 C CA . LEU A 1 348 ? -21.329 -11.217 28.639 1.00 94.69 348 LEU A CA 1
ATOM 2564 C C . LEU A 1 348 ? -22.083 -12.264 27.799 1.00 94.69 348 LEU A C 1
ATOM 2566 O O . LEU A 1 348 ? -21.449 -13.152 27.233 1.00 94.69 348 LEU A O 1
ATOM 2570 N N . LEU A 1 349 ? -23.403 -12.115 27.613 1.00 94.06 349 LEU A N 1
ATOM 2571 C CA . LEU A 1 349 ? -24.167 -12.900 26.627 1.00 94.06 349 LEU A CA 1
ATOM 2572 C C . LEU A 1 349 ? -23.671 -12.660 25.185 1.00 94.06 349 LEU A C 1
ATOM 2574 O O . LEU A 1 349 ? -23.553 -13.609 24.411 1.00 94.06 349 LEU A O 1
ATOM 2578 N N . SER A 1 350 ? -23.338 -11.416 24.819 1.00 93.62 350 SER A N 1
ATOM 2579 C CA . SER A 1 350 ? -22.890 -11.049 23.463 1.00 93.62 350 SER A CA 1
ATOM 2580 C C . SER A 1 350 ? -21.544 -11.662 23.060 1.00 93.62 350 SER A C 1
ATOM 2582 O O . SER A 1 350 ? -21.287 -11.815 21.869 1.00 93.62 350 SER A O 1
ATOM 2584 N N . LEU A 1 351 ? -20.716 -12.094 24.018 1.00 92.38 351 LEU A N 1
ATOM 2585 C CA . LEU A 1 351 ? -19.462 -12.812 23.746 1.00 92.38 351 LEU A CA 1
ATOM 2586 C C . LEU A 1 351 ? -19.678 -14.180 23.071 1.00 92.38 351 LEU A C 1
ATOM 2588 O O . LEU A 1 351 ? -18.711 -14.827 22.663 1.00 92.38 351 LEU A O 1
ATOM 2592 N N . HIS A 1 352 ? -20.918 -14.673 22.992 1.00 91.44 352 HIS A N 1
ATOM 2593 C CA . HIS A 1 352 ? -21.263 -15.966 22.407 1.00 91.44 352 HIS A CA 1
ATOM 2594 C C . HIS A 1 352 ? -22.366 -15.787 21.340 1.00 91.44 352 HIS A C 1
ATOM 2596 O O . HIS A 1 352 ? -23.522 -15.560 21.704 1.00 91.44 352 HIS A O 1
ATOM 2602 N N . PRO A 1 353 ? -22.058 -15.940 20.031 1.00 90.75 353 PRO A N 1
ATOM 2603 C CA . PRO A 1 353 ? -23.014 -15.720 18.935 1.00 90.75 353 PRO A CA 1
ATOM 2604 C C . PRO A 1 353 ? -24.330 -16.497 19.048 1.00 90.75 353 PRO A C 1
ATOM 2606 O O . PRO A 1 353 ? -25.376 -16.014 18.622 1.00 90.75 353 PRO A O 1
ATOM 2609 N N . ALA A 1 354 ? -24.305 -17.657 19.713 1.00 90.81 354 ALA A N 1
ATOM 2610 C CA . ALA A 1 354 ? -25.497 -18.435 20.043 1.00 90.81 354 ALA A CA 1
ATOM 2611 C C . ALA A 1 354 ? -26.597 -17.613 20.751 1.00 90.81 354 ALA A C 1
ATOM 2613 O O . ALA A 1 354 ? -27.773 -17.863 20.510 1.00 90.81 354 ALA A O 1
ATOM 2614 N N . TYR A 1 355 ? -26.249 -16.608 21.565 1.00 93.00 355 TYR A N 1
ATOM 2615 C CA . TYR A 1 355 ? -27.210 -15.791 22.321 1.00 93.00 355 TYR A CA 1
ATOM 2616 C C . TYR A 1 355 ? -27.563 -14.451 21.657 1.00 93.00 355 TYR A C 1
ATOM 2618 O O . TYR A 1 355 ? -28.395 -13.709 22.179 1.00 93.00 355 TYR A O 1
ATOM 2626 N N . HIS A 1 356 ? -26.993 -14.121 20.490 1.00 91.81 356 HIS A N 1
ATOM 2627 C CA . HIS A 1 356 ? -27.279 -12.853 19.792 1.00 91.81 356 HIS A CA 1
ATOM 2628 C C . HIS A 1 356 ? -28.758 -12.698 19.424 1.00 91.81 356 HIS A C 1
ATOM 2630 O O . HIS A 1 356 ? -29.283 -11.582 19.425 1.00 91.81 356 HIS A O 1
ATOM 2636 N N . HIS A 1 357 ? -29.453 -13.811 19.175 1.00 90.25 357 HIS A N 1
ATOM 2637 C CA . HIS A 1 357 ? -30.889 -13.811 18.910 1.00 90.25 357 HIS A CA 1
ATOM 2638 C C . HIS A 1 357 ? -31.712 -13.340 20.126 1.00 90.25 357 HIS A C 1
ATOM 2640 O O . HIS A 1 357 ? -32.644 -12.563 19.937 1.00 90.25 357 HIS A O 1
ATOM 2646 N N . LEU A 1 358 ? -31.319 -13.702 21.357 1.00 92.62 358 LEU A N 1
ATOM 2647 C CA . LEU A 1 358 ? -31.960 -13.258 22.608 1.00 92.62 358 LEU A CA 1
ATOM 2648 C C . LEU A 1 358 ? -31.762 -11.751 22.838 1.00 92.62 358 LEU A C 1
ATOM 2650 O O . LEU A 1 358 ? -32.696 -11.011 23.139 1.00 92.62 358 LEU A O 1
ATOM 2654 N N . ILE A 1 359 ? -30.534 -11.267 22.637 1.00 92.75 359 ILE A N 1
ATOM 2655 C CA . ILE A 1 359 ? -30.190 -9.839 22.759 1.00 92.75 359 ILE A CA 1
ATOM 2656 C C . ILE A 1 359 ? -30.991 -9.008 21.735 1.00 92.75 359 ILE A C 1
ATOM 2658 O O . ILE A 1 359 ? -31.427 -7.889 22.022 1.00 92.75 359 ILE A O 1
ATOM 2662 N N . THR A 1 360 ? -31.230 -9.578 20.550 1.00 90.00 360 THR A N 1
ATOM 2663 C CA . THR A 1 360 ? -32.011 -8.954 19.475 1.00 90.00 360 THR A CA 1
ATOM 2664 C C . THR A 1 360 ? -33.519 -8.991 19.752 1.00 90.00 360 THR A C 1
ATOM 2666 O O . THR A 1 360 ? -34.177 -7.958 19.611 1.00 90.00 360 THR A O 1
ATOM 2669 N N . SER A 1 361 ? -34.081 -10.126 20.190 1.00 91.56 361 SER A N 1
ATOM 2670 C CA . SER A 1 361 ? -35.521 -10.276 20.468 1.00 91.56 361 SER A CA 1
ATOM 2671 C C . SER A 1 361 ? -35.982 -9.373 21.615 1.00 91.56 361 SER A C 1
ATOM 2673 O O . SER A 1 361 ? -36.986 -8.670 21.484 1.00 91.56 361 SER A O 1
ATOM 2675 N N . HIS A 1 362 ? -35.192 -9.276 22.689 1.00 94.56 362 HIS A N 1
ATOM 2676 C CA . HIS A 1 362 ? -35.433 -8.361 23.809 1.00 94.56 362 HIS A CA 1
ATOM 2677 C C . HIS A 1 362 ? -35.074 -6.888 23.502 1.00 94.56 362 HIS A C 1
ATOM 2679 O O . HIS A 1 362 ? -35.139 -6.037 24.393 1.00 94.56 362 HIS A O 1
ATOM 2685 N N . LYS A 1 363 ? -34.725 -6.556 22.247 1.00 92.44 363 LYS A N 1
ATOM 2686 C CA . LYS A 1 363 ? -34.392 -5.199 21.759 1.00 92.44 363 LYS A CA 1
ATOM 2687 C C . LYS A 1 363 ? -33.260 -4.516 22.545 1.00 92.44 363 LYS A C 1
ATOM 2689 O O . LYS A 1 363 ? -33.227 -3.291 22.655 1.00 92.44 363 LYS A O 1
ATOM 2694 N N . VAL A 1 364 ? -32.320 -5.289 23.088 1.00 94.06 364 VAL A N 1
ATOM 2695 C CA . VAL A 1 364 ? -31.258 -4.771 23.967 1.00 94.06 364 VAL A CA 1
ATOM 2696 C C . VAL A 1 364 ? -30.261 -3.909 23.196 1.00 94.06 364 VAL A C 1
ATOM 2698 O O . VAL A 1 364 ? -29.916 -2.835 23.672 1.00 94.06 364 VAL A O 1
ATOM 2701 N N . GLY A 1 365 ? -29.872 -4.293 21.975 1.00 90.81 365 GLY A N 1
ATOM 2702 C CA . GLY A 1 365 ? -28.992 -3.461 21.138 1.00 90.81 365 GLY A CA 1
ATOM 2703 C C . GLY A 1 365 ? -29.573 -2.069 20.838 1.00 90.81 365 GLY A C 1
ATOM 2704 O O . GLY A 1 365 ? -28.844 -1.082 20.804 1.00 90.81 365 GLY A O 1
ATOM 2705 N N . ASP A 1 366 ? -30.899 -1.959 20.706 1.00 89.56 366 ASP A N 1
ATOM 2706 C CA . ASP A 1 366 ? -31.583 -0.670 20.545 1.00 89.56 366 ASP A CA 1
ATOM 2707 C C . ASP A 1 366 ? -31.555 0.172 21.833 1.00 89.56 366 ASP A C 1
ATOM 2709 O O . ASP A 1 366 ? -31.344 1.383 21.775 1.00 89.56 366 ASP A O 1
ATOM 2713 N N . ALA A 1 367 ? -31.705 -0.471 22.997 1.00 93.50 367 ALA A N 1
ATOM 2714 C CA . ALA A 1 367 ? -31.555 0.183 24.294 1.00 93.50 367 ALA A CA 1
ATOM 2715 C C . ALA A 1 367 ? -30.111 0.668 24.519 1.00 93.50 367 ALA A C 1
ATOM 2717 O O . ALA A 1 367 ? -29.916 1.827 24.870 1.00 93.50 367 ALA A O 1
ATOM 2718 N N . CYS A 1 368 ? -29.104 -0.168 24.240 1.00 93.88 368 CYS A N 1
ATOM 2719 C CA . CYS A 1 368 ? -27.689 0.198 24.343 1.00 93.88 368 CYS A CA 1
ATOM 2720 C C . CYS A 1 368 ? -27.330 1.386 23.440 1.00 93.88 368 CYS A C 1
ATOM 2722 O O . CYS A 1 368 ? -26.658 2.302 23.903 1.00 93.88 368 CYS A O 1
ATOM 2724 N N . LEU A 1 369 ? -27.826 1.438 22.197 1.00 91.19 369 LEU A N 1
ATOM 2725 C CA . LEU A 1 369 ? -27.618 2.606 21.333 1.00 91.19 369 LEU A CA 1
ATOM 2726 C C . LEU A 1 369 ? -28.249 3.880 21.919 1.00 91.19 369 LEU A C 1
ATOM 2728 O O . LEU A 1 369 ? -27.596 4.920 21.970 1.00 91.19 369 LEU A O 1
ATOM 2732 N N . ARG A 1 370 ? -29.498 3.804 22.399 1.00 91.69 370 ARG A N 1
ATOM 2733 C CA . ARG A 1 370 ? -30.184 4.950 23.024 1.00 91.69 370 ARG A CA 1
ATOM 2734 C C . ARG A 1 370 ? -29.563 5.383 24.355 1.00 91.69 370 ARG A C 1
ATOM 2736 O O . ARG A 1 370 ? -29.772 6.524 24.759 1.00 91.69 370 ARG A O 1
ATOM 2743 N N . ILE A 1 371 ? -28.812 4.500 25.016 1.00 93.88 371 ILE A N 1
ATOM 2744 C CA . ILE A 1 371 ? -27.966 4.832 26.168 1.00 93.88 371 ILE A CA 1
ATOM 2745 C C . ILE A 1 371 ? -26.711 5.570 25.693 1.00 93.88 371 ILE A C 1
ATOM 2747 O O . ILE A 1 371 ? -26.473 6.666 26.180 1.00 93.88 371 ILE A O 1
ATOM 2751 N N . VAL A 1 372 ? -25.974 5.067 24.692 1.00 92.25 372 VAL A N 1
ATOM 2752 C CA . VAL A 1 372 ? -24.801 5.771 24.120 1.00 92.25 372 VAL A CA 1
ATOM 2753 C C . VAL A 1 372 ? -25.170 7.205 23.701 1.00 92.25 372 VAL A C 1
ATOM 2755 O O . VAL A 1 372 ? -24.547 8.152 24.167 1.00 92.25 372 VAL A O 1
ATOM 2758 N N . GLN A 1 373 ? -26.268 7.372 22.954 1.00 91.06 373 GLN A N 1
ATOM 2759 C CA . GLN A 1 373 ? -26.839 8.668 22.536 1.00 91.06 373 GLN A CA 1
ATOM 2760 C C . GLN A 1 373 ? -27.389 9.551 23.678 1.00 91.06 373 GLN A C 1
ATOM 2762 O O . GLN A 1 373 ? -27.872 10.655 23.424 1.00 91.06 373 GLN A O 1
ATOM 2767 N N . ALA A 1 374 ? -27.452 9.054 24.914 1.00 91.38 374 ALA A N 1
ATOM 2768 C CA . ALA A 1 374 ? -27.898 9.800 26.096 1.00 91.38 374 ALA A CA 1
ATOM 2769 C C . ALA A 1 374 ? -26.772 10.012 27.123 1.00 91.38 374 ALA A C 1
ATOM 2771 O O . ALA A 1 374 ? -26.963 10.752 28.091 1.00 91.38 374 ALA A O 1
ATOM 2772 N N . GLU A 1 375 ? -25.634 9.347 26.926 1.00 90.81 375 GLU A N 1
ATOM 2773 C CA . GLU A 1 375 ? -24.392 9.545 27.661 1.00 90.81 375 GLU A CA 1
ATOM 2774 C C . GLU A 1 375 ? -23.469 10.538 26.946 1.00 90.81 375 GLU A C 1
ATOM 2776 O O . GLU A 1 375 ? -22.882 11.375 27.621 1.00 90.81 375 GLU A O 1
ATOM 2781 N N . GLU A 1 376 ? -23.380 10.518 25.610 1.00 85.44 376 GLU A N 1
ATOM 2782 C CA . GLU A 1 376 ? -22.584 11.498 24.846 1.00 85.44 376 GLU A CA 1
ATOM 2783 C C . GLU A 1 376 ? -23.115 12.928 25.062 1.00 85.44 376 GLU A C 1
ATOM 2785 O O . GLU A 1 376 ? -22.419 13.726 25.684 1.00 85.44 376 GLU A O 1
ATOM 2790 N N . ARG A 1 377 ? -24.401 13.194 24.796 1.00 88.06 377 ARG A N 1
ATOM 2791 C CA . ARG A 1 377 ? -25.095 14.439 25.204 1.00 88.06 377 ARG A CA 1
ATOM 2792 C C . ARG A 1 377 ? -25.036 14.791 26.696 1.00 88.06 377 ARG A C 1
ATOM 2794 O O . ARG A 1 377 ? -25.390 15.903 27.078 1.00 88.06 377 ARG A O 1
ATOM 2801 N N . ARG A 1 378 ? -24.640 13.862 27.574 1.00 88.75 378 ARG A N 1
ATOM 2802 C CA . ARG A 1 378 ? -24.387 14.157 28.996 1.00 88.75 378 ARG A CA 1
ATOM 2803 C C . ARG A 1 378 ? -22.921 14.512 29.258 1.00 88.75 378 ARG A C 1
ATOM 2805 O O . ARG A 1 378 ? -22.673 15.348 30.119 1.00 88.75 378 ARG A O 1
ATOM 2812 N N . SER A 1 379 ? -21.993 13.923 28.499 1.00 85.31 379 SER A N 1
ATOM 2813 C CA . SER A 1 379 ? -20.580 14.315 28.432 1.00 85.31 379 SER A CA 1
ATOM 2814 C C . SER A 1 379 ? -20.480 15.787 28.034 1.00 85.31 379 SER A C 1
ATOM 2816 O O . SER A 1 379 ? -19.926 16.564 28.799 1.00 85.31 379 SER A O 1
ATOM 2818 N N . GLU A 1 380 ? -21.155 16.193 26.950 1.00 83.62 380 GLU A N 1
ATOM 2819 C CA . GLU A 1 380 ? -21.207 17.588 26.475 1.00 83.62 380 GLU A CA 1
ATOM 2820 C C . GLU A 1 380 ? -21.615 18.574 27.584 1.00 83.62 380 GLU A C 1
ATOM 2822 O O . GLU A 1 380 ? -20.912 19.544 27.855 1.00 83.62 380 GLU A O 1
ATOM 2827 N N . VAL A 1 381 ? -22.720 18.298 28.288 1.00 88.75 381 VAL A N 1
ATOM 2828 C CA . VAL A 1 381 ? -23.216 19.160 29.377 1.00 88.75 381 VAL A CA 1
ATOM 2829 C C . VAL A 1 381 ? -22.251 19.197 30.568 1.00 88.75 381 VAL A C 1
ATOM 2831 O O . VAL A 1 381 ? -22.066 20.255 31.168 1.00 88.75 381 VAL A O 1
ATOM 2834 N N . TRP A 1 382 ? -21.625 18.073 30.930 1.00 87.75 382 TRP A N 1
ATOM 2835 C CA . TRP A 1 382 ? -20.628 18.040 32.007 1.00 87.75 382 TRP A CA 1
ATOM 2836 C C . TRP A 1 382 ? -19.337 18.777 31.635 1.00 87.75 382 TRP A C 1
ATOM 2838 O O . TRP A 1 382 ? -18.776 19.486 32.470 1.00 87.75 382 TRP A O 1
ATOM 2848 N N . GLU A 1 383 ? -18.884 18.633 30.392 1.00 83.62 383 GLU A N 1
ATOM 2849 C CA . GLU A 1 383 ? -17.718 19.326 29.847 1.00 83.62 383 GLU A CA 1
ATOM 2850 C C . GLU A 1 383 ? -17.965 20.836 29.801 1.00 83.62 383 GLU A C 1
ATOM 2852 O O . GLU A 1 383 ? -17.117 21.599 30.254 1.00 83.62 383 GLU A O 1
ATOM 2857 N N . ASP A 1 384 ? -19.147 21.283 29.373 1.00 85.62 384 ASP A N 1
ATOM 2858 C CA . ASP A 1 384 ? -19.499 22.704 29.330 1.00 85.62 384 ASP A CA 1
ATOM 2859 C C . ASP A 1 384 ? -19.679 23.342 30.713 1.00 85.62 384 ASP A C 1
ATOM 2861 O O . ASP A 1 384 ? -19.279 24.492 30.906 1.00 85.62 384 ASP A O 1
ATOM 2865 N N . GLU A 1 385 ? -20.237 22.637 31.702 1.00 87.88 385 GLU A N 1
ATOM 2866 C CA . GLU A 1 385 ? -20.215 23.131 33.086 1.00 87.88 385 GLU A CA 1
ATOM 2867 C C . GLU A 1 385 ? -18.778 23.226 33.618 1.00 87.88 385 GLU A C 1
ATOM 2869 O O . GLU A 1 385 ? -18.413 24.238 34.224 1.00 87.88 385 GLU A O 1
ATOM 2874 N N . LEU A 1 386 ? -17.914 22.253 33.316 1.00 87.44 386 LEU A N 1
ATOM 2875 C CA . LEU A 1 386 ? -16.506 22.309 33.709 1.00 87.44 386 LEU A CA 1
ATOM 2876 C C . LEU A 1 386 ? -15.748 23.451 32.997 1.00 87.44 386 LEU A C 1
ATOM 2878 O O . LEU A 1 386 ? -15.035 24.196 33.673 1.00 87.44 386 LEU A O 1
ATOM 2882 N N . ARG A 1 387 ? -15.983 23.694 31.694 1.00 85.94 387 ARG A N 1
ATOM 2883 C CA . ARG A 1 387 ? -15.491 24.882 30.958 1.00 85.94 387 ARG A CA 1
ATOM 2884 C C . ARG A 1 387 ? -15.900 26.176 31.668 1.00 85.94 387 ARG A C 1
ATOM 2886 O O . ARG A 1 387 ? -15.059 27.047 31.889 1.00 85.94 387 ARG A O 1
ATOM 2893 N N . LYS A 1 388 ? -17.172 26.310 32.073 1.00 88.94 388 LYS A N 1
ATOM 2894 C CA . LYS A 1 388 ? -17.689 27.496 32.792 1.00 88.94 388 LYS A CA 1
ATOM 2895 C C . LYS A 1 388 ? -17.029 27.684 34.159 1.00 88.94 388 LYS A C 1
ATOM 2897 O O . LYS A 1 388 ? -16.842 28.822 34.589 1.00 88.94 388 LYS A O 1
ATOM 2902 N N . VAL A 1 389 ? -16.680 26.609 34.867 1.00 87.75 389 VAL A N 1
ATOM 2903 C CA . VAL A 1 389 ? -15.981 26.695 36.161 1.00 87.75 389 VAL A CA 1
ATOM 2904 C C . VAL A 1 389 ? -14.509 27.086 35.962 1.00 87.75 389 VAL A C 1
ATOM 2906 O O . VAL A 1 389 ? -14.049 28.032 36.600 1.00 87.75 389 VAL A O 1
ATOM 2909 N N . ILE A 1 390 ? -13.797 26.441 35.029 1.00 86.56 390 ILE A N 1
ATOM 2910 C CA . ILE A 1 390 ? -12.392 26.741 34.690 1.00 86.56 390 ILE A CA 1
ATOM 2911 C C . ILE A 1 390 ? -12.244 28.191 34.208 1.00 86.56 390 ILE A C 1
ATOM 2913 O O . ILE A 1 390 ? -11.414 28.943 34.725 1.00 86.56 390 ILE A O 1
ATOM 2917 N N . ARG A 1 391 ? -13.116 28.642 33.299 1.00 86.62 391 ARG A N 1
ATOM 2918 C CA . ARG A 1 391 ? -13.126 30.026 32.806 1.00 86.62 391 ARG A CA 1
ATOM 2919 C C . ARG A 1 391 ? -13.280 31.048 33.939 1.00 86.62 391 ARG A C 1
ATOM 2921 O O . ARG A 1 391 ? -12.539 32.028 33.970 1.00 86.62 391 ARG A O 1
ATOM 2928 N N . ARG A 1 392 ? -14.163 30.798 34.916 1.00 87.19 392 ARG A N 1
ATOM 2929 C CA . ARG A 1 392 ? -14.337 31.672 36.096 1.00 87.19 392 ARG A CA 1
ATOM 2930 C C . ARG A 1 392 ? -13.093 31.744 36.993 1.00 87.19 392 ARG A C 1
ATOM 2932 O O . ARG A 1 392 ? -12.983 32.714 37.747 1.00 87.19 392 ARG A O 1
ATOM 2939 N N . VAL A 1 393 ? -12.182 30.767 36.930 1.00 87.88 393 VAL A N 1
ATOM 2940 C CA . VAL A 1 393 ? -10.850 30.828 37.561 1.00 87.88 393 VAL A CA 1
ATOM 2941 C C . VAL A 1 393 ? -9.878 31.634 36.699 1.00 87.88 393 VAL A C 1
ATOM 2943 O O . VAL A 1 393 ? -9.235 32.539 37.222 1.00 87.88 393 VAL A O 1
ATOM 2946 N N . ARG A 1 394 ? -9.802 31.374 35.386 1.00 85.25 394 ARG A N 1
ATOM 2947 C CA . ARG A 1 394 ? -8.917 32.100 34.449 1.00 85.25 394 ARG A CA 1
ATOM 2948 C C . ARG A 1 394 ? -9.208 33.609 34.411 1.00 85.25 394 ARG A C 1
ATOM 2950 O O . ARG A 1 394 ? -8.281 34.403 34.303 1.00 85.25 394 ARG A O 1
ATOM 2957 N N . GLU A 1 395 ? -10.469 34.007 34.584 1.00 87.81 395 GLU A N 1
ATOM 2958 C CA . GLU A 1 395 ? -10.901 35.411 34.711 1.00 87.81 395 GLU A CA 1
ATOM 2959 C C . GLU A 1 395 ? -10.549 36.065 36.068 1.00 87.81 395 GLU A C 1
ATOM 2961 O O . GLU A 1 395 ? -10.595 37.289 36.177 1.00 87.81 395 GLU A O 1
ATOM 2966 N N . ASN A 1 396 ? -10.215 35.295 37.114 1.00 87.00 396 ASN A N 1
ATOM 2967 C CA . ASN A 1 396 ? -9.796 35.832 38.417 1.00 87.00 396 ASN A CA 1
ATOM 2968 C C . ASN A 1 396 ? -8.907 34.837 39.206 1.00 87.00 396 ASN A C 1
ATOM 2970 O O . ASN A 1 396 ? -9.359 34.255 40.199 1.00 87.00 396 ASN A O 1
ATOM 2974 N N . PRO A 1 397 ? -7.638 34.629 38.800 1.00 81.69 397 PRO A N 1
ATOM 2975 C CA . PRO A 1 397 ? -6.792 33.549 39.324 1.00 81.69 397 PRO A CA 1
ATOM 2976 C C . PRO A 1 397 ? -6.349 33.733 40.786 1.00 81.69 397 PRO A C 1
ATOM 2978 O O . PRO A 1 397 ? -5.847 32.792 41.396 1.00 81.69 397 PRO A O 1
ATOM 2981 N N . GLY A 1 398 ? -6.549 34.920 41.373 1.00 81.94 398 GLY A N 1
ATOM 2982 C CA . GLY A 1 398 ? -6.331 35.162 42.804 1.00 81.94 398 GLY A CA 1
ATOM 2983 C C . GLY A 1 398 ? -7.457 34.640 43.710 1.00 81.94 398 GLY A C 1
ATOM 2984 O O . GLY A 1 398 ? -7.270 34.542 44.923 1.00 81.94 398 GLY A O 1
ATOM 2985 N N . ASP A 1 399 ? -8.624 34.291 43.156 1.00 88.81 399 ASP A N 1
ATOM 2986 C CA . ASP A 1 399 ? -9.765 33.790 43.927 1.00 88.81 399 ASP A CA 1
ATOM 2987 C C . ASP A 1 399 ? -9.573 32.307 44.294 1.00 88.81 399 ASP A C 1
ATOM 2989 O O . ASP A 1 399 ? -10.060 31.378 43.642 1.00 88.81 399 ASP A O 1
ATOM 2993 N N . GLN A 1 400 ? -8.861 32.082 45.399 1.00 87.94 400 GLN A N 1
ATOM 2994 C CA . GLN A 1 400 ? -8.541 30.747 45.909 1.00 87.94 400 GLN A CA 1
ATOM 2995 C C . GLN A 1 400 ? -9.781 29.938 46.356 1.00 87.94 400 GLN A C 1
ATOM 2997 O O . GLN A 1 400 ? -9.667 28.737 46.614 1.00 87.94 400 GLN A O 1
ATOM 3002 N N . LYS A 1 401 ? -10.977 30.550 46.420 1.00 88.62 401 LYS A N 1
ATOM 3003 C CA . LYS A 1 401 ? -12.247 29.825 46.575 1.00 88.62 401 LYS A CA 1
ATOM 3004 C C . LYS A 1 401 ? -12.678 29.213 45.239 1.00 88.62 401 LYS A C 1
ATOM 3006 O O . LYS A 1 401 ? -13.003 28.028 45.218 1.00 88.62 401 LYS A O 1
ATOM 3011 N N . ARG A 1 402 ? -12.617 29.968 44.133 1.00 86.94 402 ARG A N 1
ATOM 3012 C CA . ARG A 1 402 ? -12.919 29.448 42.782 1.00 86.94 402 ARG A CA 1
ATOM 3013 C C . ARG A 1 402 ? -11.959 28.345 42.355 1.00 86.94 402 ARG A C 1
ATOM 3015 O O . ARG A 1 402 ? -12.406 27.371 41.767 1.00 86.94 402 ARG A O 1
ATOM 3022 N N . VAL A 1 403 ? -10.671 28.452 42.692 1.00 86.38 403 VAL A N 1
ATOM 3023 C CA . VAL A 1 403 ? -9.692 27.380 42.418 1.00 86.38 403 VAL A CA 1
ATOM 3024 C C . VAL A 1 403 ? -10.143 26.062 43.066 1.00 86.38 403 VAL A C 1
ATOM 3026 O O . VAL A 1 403 ? -10.209 25.034 42.398 1.00 86.38 403 VAL A O 1
ATOM 3029 N N . ARG A 1 404 ? -10.562 26.097 44.339 1.00 88.12 404 ARG A N 1
ATOM 3030 C CA . ARG A 1 404 ? -11.074 24.914 45.057 1.00 88.12 404 ARG A CA 1
ATOM 3031 C C . ARG A 1 404 ? -12.420 24.413 44.521 1.00 88.12 404 ARG A C 1
ATOM 3033 O O . ARG A 1 404 ? -12.666 23.210 44.560 1.00 88.12 404 ARG A O 1
ATOM 3040 N N . GLU A 1 405 ? -13.273 25.308 44.022 1.00 88.12 405 GLU A N 1
ATOM 3041 C CA . GLU A 1 405 ? -14.518 24.967 43.314 1.00 88.12 405 GLU A CA 1
ATOM 3042 C C . GLU A 1 405 ? -14.212 24.201 42.013 1.00 88.12 405 GLU A C 1
ATOM 3044 O O . GLU A 1 405 ? -14.762 23.123 41.798 1.00 88.12 405 GLU A O 1
ATOM 3049 N N . ALA A 1 406 ? -13.260 24.691 41.209 1.00 87.19 406 ALA A N 1
ATOM 3050 C CA . ALA A 1 406 ? -12.809 24.057 39.970 1.00 87.19 406 ALA A CA 1
ATOM 3051 C C . ALA A 1 406 ? -12.149 22.693 40.198 1.00 87.19 406 ALA A C 1
ATOM 3053 O O . ALA A 1 406 ? -12.499 21.727 39.524 1.00 87.19 406 ALA A O 1
ATOM 3054 N N . GLU A 1 407 ? -11.255 22.569 41.182 1.00 88.00 407 GLU A N 1
ATOM 3055 C CA . GLU A 1 407 ? -10.712 21.259 41.555 1.00 88.00 407 GLU A CA 1
ATOM 3056 C C . GLU A 1 407 ? -11.806 20.294 42.053 1.00 88.00 407 GLU A C 1
ATOM 3058 O O . GLU A 1 407 ? -11.721 19.083 41.845 1.00 88.00 407 GLU A O 1
ATOM 3063 N N . GLY A 1 408 ? -12.809 20.806 42.777 1.00 89.38 408 GLY A N 1
ATOM 3064 C CA . GLY A 1 408 ? -13.929 20.023 43.296 1.00 89.38 408 GLY A CA 1
ATOM 3065 C C . GLY A 1 408 ? -14.776 19.432 42.173 1.00 89.38 408 GLY A C 1
ATOM 3066 O O . GLY A 1 408 ? -14.973 18.216 42.128 1.00 89.38 408 GLY A O 1
ATOM 3067 N N . GLU A 1 409 ? -15.213 20.277 41.240 1.00 88.31 409 GLU A N 1
ATOM 3068 C CA . GLU A 1 409 ? -16.024 19.845 40.103 1.00 88.31 409 GLU A CA 1
ATOM 3069 C C . GLU A 1 409 ? -15.201 19.027 39.094 1.00 88.31 409 GLU A C 1
ATOM 3071 O O . GLU A 1 409 ? -15.709 18.049 38.556 1.00 88.31 409 GLU A O 1
ATOM 3076 N N . GLY A 1 410 ? -13.904 19.314 38.926 1.00 87.00 410 GLY A N 1
ATOM 3077 C CA . GLY A 1 410 ? -12.981 18.487 38.139 1.00 87.00 410 GLY A CA 1
ATOM 3078 C C . GLY A 1 410 ? -12.852 17.058 38.683 1.00 87.00 410 GLY A C 1
ATOM 3079 O O . GLY A 1 410 ? -13.046 16.096 37.942 1.00 87.00 410 GLY A O 1
ATOM 3080 N N . ARG A 1 411 ? -12.631 16.891 39.997 1.00 88.06 411 ARG A N 1
ATOM 3081 C CA . ARG A 1 411 ? -12.616 15.562 40.648 1.00 88.06 411 ARG A CA 1
ATOM 3082 C C . ARG A 1 411 ? -13.957 14.832 40.502 1.00 88.06 411 ARG A C 1
ATOM 3084 O O . ARG A 1 411 ? -13.983 13.621 40.293 1.00 88.06 411 ARG A O 1
ATOM 3091 N N . ARG A 1 412 ? -15.077 15.557 40.587 1.00 88.25 412 ARG A N 1
ATOM 3092 C CA . ARG A 1 412 ? -16.427 15.005 40.384 1.00 88.25 412 ARG A CA 1
ATOM 3093 C C . ARG A 1 412 ? -16.649 14.560 38.936 1.00 88.25 412 ARG A C 1
ATOM 3095 O O . ARG A 1 412 ? -17.169 13.466 38.720 1.00 88.25 412 ARG A O 1
ATOM 3102 N N . TYR A 1 413 ? -16.222 15.370 37.969 1.00 88.00 413 TYR A N 1
ATOM 3103 C CA . TYR A 1 413 ? -16.248 15.053 36.544 1.00 88.00 413 TYR A CA 1
ATOM 3104 C C . TYR A 1 413 ? -15.454 13.779 36.249 1.00 88.00 413 TYR A C 1
ATOM 3106 O O . TYR A 1 413 ? -16.004 12.870 35.635 1.00 88.00 413 TYR A O 1
ATOM 3114 N N . GLU A 1 414 ? -14.225 13.638 36.760 1.00 85.81 414 GLU A N 1
ATOM 3115 C CA . GLU A 1 414 ? -13.427 12.421 36.549 1.00 85.81 414 GLU A CA 1
ATOM 3116 C C . GLU A 1 414 ? -14.104 11.151 37.089 1.00 85.81 414 GLU A C 1
ATOM 3118 O O . GLU A 1 414 ? -14.115 10.130 36.402 1.00 85.81 414 GLU A O 1
ATOM 3123 N N . VAL A 1 415 ? -14.734 11.204 38.270 1.00 87.69 415 VAL A N 1
ATOM 3124 C CA . VAL A 1 415 ? -15.475 10.058 38.834 1.00 87.69 415 VAL A CA 1
ATOM 3125 C C . VAL A 1 415 ? -16.711 9.712 37.994 1.00 87.69 415 VAL A C 1
ATOM 3127 O O . VAL A 1 415 ? -16.947 8.539 37.692 1.00 87.69 415 VAL A O 1
ATOM 3130 N N . MET A 1 416 ? -17.494 10.714 37.580 1.00 86.94 416 MET A N 1
ATOM 3131 C CA . MET A 1 416 ? -18.678 10.506 36.733 1.00 86.94 416 MET A CA 1
ATOM 3132 C C . MET A 1 416 ? -18.297 9.966 35.351 1.00 86.94 416 MET A C 1
ATOM 3134 O O . MET A 1 416 ? -18.919 9.023 34.856 1.00 86.94 416 MET A O 1
ATOM 3138 N N . ARG A 1 417 ? -17.226 10.506 34.766 1.00 85.69 417 ARG A N 1
ATOM 3139 C CA . ARG A 1 417 ? -16.642 10.069 33.501 1.00 85.69 417 ARG A CA 1
ATOM 3140 C C . ARG A 1 417 ? -16.119 8.634 33.592 1.00 85.69 417 ARG A C 1
ATOM 3142 O O . ARG A 1 417 ? -16.443 7.837 32.721 1.00 85.69 417 ARG A O 1
ATOM 3149 N N . ALA A 1 418 ? -15.414 8.252 34.658 1.00 85.69 418 ALA A N 1
ATOM 3150 C CA . ALA A 1 418 ? -14.949 6.875 34.855 1.00 85.69 418 ALA A CA 1
ATOM 3151 C C . ALA A 1 418 ? -16.112 5.866 34.962 1.00 85.69 418 ALA A C 1
ATOM 3153 O O . ALA A 1 418 ? -16.047 4.777 34.384 1.00 85.69 418 ALA A O 1
ATOM 3154 N N . LYS A 1 419 ? -17.218 6.228 35.633 1.00 87.88 419 LYS A N 1
ATOM 3155 C CA . LYS A 1 419 ? -18.453 5.419 35.619 1.00 87.88 419 LYS A CA 1
ATOM 3156 C C . LYS A 1 419 ? -19.065 5.329 34.219 1.00 87.88 419 LYS A C 1
ATOM 3158 O O . LYS A 1 419 ? -19.497 4.256 33.803 1.00 87.88 419 LYS A O 1
ATOM 3163 N N . GLN A 1 420 ? -19.070 6.430 33.472 1.00 90.31 420 GLN A N 1
ATOM 3164 C CA . GLN A 1 420 ? -19.596 6.462 32.112 1.00 90.31 420 GLN A CA 1
ATOM 3165 C C . GLN A 1 420 ? -18.739 5.653 31.119 1.00 90.31 420 GLN A C 1
ATOM 3167 O O . GLN A 1 420 ? -19.290 4.958 30.269 1.00 90.31 420 GLN A O 1
ATOM 3172 N N . GLU A 1 421 ? -17.410 5.674 31.239 1.00 89.38 421 GLU A N 1
ATOM 3173 C CA . GLU A 1 421 ? -16.504 4.865 30.412 1.00 89.38 421 GLU A CA 1
ATOM 3174 C C . GLU A 1 421 ? -16.770 3.357 30.598 1.00 89.38 421 GLU A C 1
ATOM 3176 O O . GLU A 1 421 ? -16.804 2.620 29.611 1.00 89.38 421 GLU A O 1
ATOM 3181 N N . ARG A 1 422 ? -17.080 2.904 31.826 1.00 89.69 422 ARG A N 1
ATOM 3182 C CA . ARG A 1 422 ? -17.511 1.517 32.116 1.00 89.69 422 ARG A CA 1
ATOM 3183 C C . ARG A 1 422 ? -18.833 1.160 31.418 1.00 89.69 422 ARG A C 1
ATOM 3185 O O . ARG A 1 422 ? -18.920 0.115 30.769 1.00 89.69 422 ARG A O 1
ATOM 3192 N N . LEU A 1 423 ? -19.842 2.033 31.505 1.00 93.06 423 LEU A N 1
ATOM 3193 C CA . LEU A 1 423 ? -21.141 1.856 30.837 1.00 93.06 423 LEU A CA 1
ATOM 3194 C C . LEU A 1 423 ? -20.998 1.778 29.311 1.00 93.06 423 LEU A C 1
ATOM 3196 O O . LEU A 1 423 ? -21.570 0.899 28.657 1.00 93.06 423 LEU A O 1
ATOM 3200 N N . LEU A 1 424 ? -20.228 2.705 28.744 1.00 93.00 424 LEU A N 1
ATOM 3201 C CA . LEU A 1 424 ? -20.037 2.823 27.305 1.00 93.00 424 LEU A CA 1
ATOM 3202 C C . LEU A 1 424 ? -19.173 1.697 26.747 1.00 93.00 424 LEU A C 1
ATOM 3204 O O . LEU A 1 424 ? -19.490 1.209 25.667 1.00 93.00 424 LEU A O 1
ATOM 3208 N N . PHE A 1 425 ? -18.187 1.194 27.496 1.00 92.94 425 PHE A N 1
ATOM 3209 C CA . PHE A 1 425 ? -17.489 -0.039 27.132 1.00 92.94 425 PHE A CA 1
ATOM 3210 C C . PHE A 1 425 ? -18.481 -1.200 26.981 1.00 92.94 425 PHE A C 1
ATOM 3212 O O . PHE A 1 425 ? -18.536 -1.814 25.919 1.00 92.94 425 PHE A O 1
ATOM 3219 N N . ALA A 1 426 ? -19.328 -1.460 27.983 1.00 94.06 426 ALA A N 1
ATOM 3220 C CA . ALA A 1 426 ? -20.304 -2.550 27.913 1.00 94.06 426 ALA A CA 1
ATOM 3221 C C . ALA A 1 426 ? -21.300 -2.383 26.744 1.00 94.06 426 ALA A C 1
ATOM 3223 O O . ALA A 1 426 ? -21.548 -3.336 26.002 1.00 94.06 426 ALA A O 1
ATOM 3224 N N . CYS A 1 427 ? -21.831 -1.173 26.529 1.00 94.88 427 CYS A N 1
ATOM 3225 C CA . CYS A 1 427 ? -22.773 -0.901 25.438 1.00 94.88 427 CYS A CA 1
ATOM 3226 C C . CYS A 1 427 ? -22.128 -1.006 24.046 1.00 94.88 427 CYS A C 1
ATOM 3228 O O . CYS A 1 427 ? -22.698 -1.638 23.156 1.00 94.88 427 CYS A O 1
ATOM 3230 N N . ILE A 1 428 ? -20.947 -0.417 23.843 1.00 93.19 428 ILE A N 1
ATOM 3231 C CA . ILE A 1 428 ? -20.259 -0.402 22.543 1.00 93.19 428 ILE A CA 1
ATOM 3232 C C . ILE A 1 428 ? -19.720 -1.798 22.201 1.00 93.19 428 ILE A C 1
ATOM 3234 O O . ILE A 1 428 ? -19.826 -2.221 21.052 1.00 93.19 428 ILE A O 1
ATOM 3238 N N . HIS A 1 429 ? -19.229 -2.560 23.184 1.00 93.44 429 HIS A N 1
ATOM 3239 C CA . HIS A 1 429 ? -18.734 -3.924 22.971 1.00 93.44 429 HIS A CA 1
ATOM 3240 C C . HIS A 1 429 ? -19.880 -4.890 22.642 1.00 93.44 429 HIS A C 1
ATOM 3242 O O . HIS A 1 429 ? -19.738 -5.724 21.751 1.00 93.44 429 HIS A O 1
ATOM 3248 N N . LEU A 1 430 ? -21.053 -4.732 23.271 1.00 93.50 430 LEU A N 1
ATOM 3249 C CA . LEU A 1 430 ? -22.270 -5.447 22.871 1.00 93.50 430 LEU A CA 1
ATOM 3250 C C . LEU A 1 430 ? -22.656 -5.129 21.419 1.00 93.50 430 LEU A C 1
ATOM 3252 O O . LEU A 1 430 ? -22.930 -6.047 20.648 1.00 93.50 430 LEU A O 1
ATOM 3256 N N . LEU A 1 431 ? -22.661 -3.848 21.031 1.00 91.69 431 LEU A N 1
ATOM 3257 C CA . LEU A 1 431 ? -23.001 -3.426 19.667 1.00 91.69 431 LEU A CA 1
ATOM 3258 C C . LEU A 1 431 ? -22.005 -3.961 18.623 1.00 91.69 431 LEU A C 1
ATOM 3260 O O . LEU A 1 431 ? -22.437 -4.433 17.572 1.00 91.69 431 LEU A O 1
ATOM 3264 N N . LEU A 1 432 ? -20.704 -3.946 18.926 1.00 90.81 432 LEU A N 1
ATOM 3265 C CA . LEU A 1 432 ? -19.655 -4.538 18.090 1.00 90.81 432 LEU A CA 1
ATOM 3266 C C . LEU A 1 432 ? -19.829 -6.060 17.958 1.00 90.81 432 LEU A C 1
ATOM 3268 O O . LEU A 1 432 ? -19.788 -6.596 16.855 1.00 90.81 432 LEU A O 1
ATOM 3272 N N . ASN A 1 433 ? -20.089 -6.768 19.059 1.00 91.06 433 ASN A N 1
ATOM 3273 C CA . ASN A 1 433 ? -20.286 -8.218 19.023 1.00 91.06 433 ASN A CA 1
ATOM 3274 C C . ASN A 1 433 ? -21.508 -8.617 18.180 1.00 91.06 433 ASN A C 1
ATOM 3276 O O . ASN A 1 433 ? -21.432 -9.589 17.430 1.00 91.06 433 ASN A O 1
ATOM 3280 N N . LEU A 1 434 ? -22.609 -7.857 18.252 1.00 88.62 434 LEU A N 1
ATOM 3281 C CA . LEU A 1 434 ? -23.780 -8.073 17.394 1.00 88.62 434 LEU A CA 1
ATOM 3282 C C . LEU A 1 434 ? -23.493 -7.786 15.911 1.00 88.62 434 LEU A C 1
ATOM 3284 O O . LEU A 1 434 ? -24.049 -8.471 15.051 1.00 88.62 434 LEU A O 1
ATOM 3288 N N . SER A 1 435 ? -22.652 -6.795 15.594 1.00 83.94 435 SER A N 1
ATOM 3289 C CA . SER A 1 435 ? -22.304 -6.476 14.204 1.00 83.94 435 SER A CA 1
ATOM 3290 C C . SER A 1 435 ? -21.415 -7.555 13.582 1.00 83.94 435 SER A C 1
ATOM 3292 O O . SER A 1 435 ? -21.677 -7.982 12.457 1.00 83.94 435 SER A O 1
ATOM 3294 N N . LEU A 1 436 ? -20.448 -8.090 14.344 1.00 81.12 436 LEU A N 1
ATOM 3295 C CA . LEU A 1 436 ? -19.449 -9.067 13.886 1.00 81.12 436 LEU A CA 1
ATOM 3296 C C . LEU A 1 436 ? -20.020 -10.223 13.052 1.00 81.12 436 LEU A C 1
ATOM 3298 O O . LEU A 1 436 ? -19.412 -10.603 12.052 1.00 81.12 436 LEU A O 1
ATOM 3302 N N . HIS A 1 437 ? -21.180 -10.752 13.449 1.00 70.56 437 HIS A N 1
ATOM 3303 C CA . HIS A 1 437 ? -21.780 -11.963 12.880 1.00 70.56 437 HIS A CA 1
ATOM 3304 C C . HIS A 1 437 ? -23.033 -11.713 12.021 1.00 70.56 437 HIS A C 1
ATOM 3306 O O . HIS A 1 437 ? -23.701 -12.675 11.638 1.00 70.56 437 HIS A O 1
ATOM 3312 N N . ASN A 1 438 ? -23.389 -10.459 11.705 1.00 70.44 438 ASN A N 1
ATOM 3313 C CA . ASN A 1 438 ? -24.601 -10.167 10.934 1.00 70.44 438 ASN A CA 1
ATOM 3314 C C . ASN A 1 438 ? -24.486 -8.899 10.065 1.00 70.44 438 ASN A C 1
ATOM 3316 O O . ASN A 1 438 ? -24.831 -7.800 10.495 1.00 70.44 438 ASN A O 1
ATOM 3320 N N . ALA A 1 439 ? -24.145 -9.077 8.785 1.00 64.62 439 ALA A N 1
ATOM 3321 C CA . ALA A 1 439 ? -24.072 -7.990 7.800 1.00 64.62 439 ALA A CA 1
ATOM 3322 C C . ALA A 1 439 ? -25.398 -7.213 7.607 1.00 64.62 439 ALA A C 1
ATOM 3324 O O . ALA A 1 439 ? -25.395 -6.048 7.211 1.00 64.62 439 ALA A O 1
ATOM 3325 N N . THR A 1 440 ? -26.557 -7.805 7.939 1.00 66.88 440 THR A N 1
ATOM 3326 C CA . THR A 1 440 ? -27.847 -7.083 7.912 1.00 66.88 440 THR A CA 1
ATOM 3327 C C . THR A 1 440 ? -28.056 -6.168 9.124 1.00 66.88 440 THR A C 1
ATOM 3329 O O . THR A 1 440 ? -29.028 -5.405 9.151 1.00 66.88 440 THR A O 1
ATOM 3332 N N . LEU A 1 441 ? -27.188 -6.258 10.140 1.00 67.44 441 LEU A N 1
ATOM 3333 C CA . LEU A 1 441 ? -27.060 -5.269 11.206 1.00 67.44 441 LEU A CA 1
ATOM 3334 C C . LEU A 1 441 ? -26.048 -4.184 10.832 1.00 67.44 441 LEU A C 1
ATOM 3336 O O . LEU A 1 441 ? -26.366 -3.030 11.089 1.00 67.44 441 LEU A O 1
ATOM 3340 N N . ASP A 1 442 ? -24.925 -4.492 10.166 1.00 64.00 442 ASP A N 1
ATOM 3341 C CA . ASP A 1 442 ? -23.971 -3.466 9.687 1.00 64.00 442 ASP A CA 1
ATOM 3342 C C . ASP A 1 442 ? -24.694 -2.388 8.838 1.00 64.00 442 ASP A C 1
ATOM 3344 O O . ASP A 1 442 ? -24.641 -1.201 9.158 1.00 64.00 442 ASP A O 1
ATOM 3348 N N . LEU A 1 443 ? -25.535 -2.786 7.871 1.00 62.25 443 LEU A N 1
ATOM 3349 C CA . LEU A 1 443 ? -26.369 -1.856 7.076 1.00 62.25 443 LEU A CA 1
ATOM 3350 C C . LEU A 1 443 ? -27.414 -1.057 7.891 1.00 62.25 443 LEU A C 1
ATOM 3352 O O . LEU A 1 443 ? -27.908 -0.021 7.441 1.00 62.25 443 LEU A O 1
ATOM 3356 N N . LYS A 1 444 ? -27.791 -1.525 9.088 1.00 66.69 444 LYS A N 1
ATOM 3357 C CA . LYS A 1 444 ? -28.683 -0.803 10.021 1.00 66.69 444 LYS A CA 1
ATOM 3358 C C . LYS A 1 444 ? -27.905 0.070 11.008 1.00 66.69 444 LYS A C 1
ATOM 3360 O O . LYS A 1 444 ? -28.497 0.978 11.581 1.00 66.69 444 LYS A O 1
ATOM 3365 N N . ILE A 1 445 ? -26.619 -0.211 11.206 1.00 65.62 445 ILE A N 1
ATOM 3366 C CA . ILE A 1 445 ? -25.683 0.536 12.048 1.00 65.62 445 ILE A CA 1
ATOM 3367 C C . ILE A 1 445 ? -25.283 1.843 11.350 1.00 65.62 445 ILE A C 1
ATOM 3369 O O . ILE A 1 445 ? -25.362 2.896 11.984 1.00 65.62 445 ILE A O 1
ATOM 3373 N N . VAL A 1 446 ? -25.010 1.791 10.036 1.00 58.66 446 VAL A N 1
ATOM 3374 C CA . VAL A 1 446 ? -24.854 2.970 9.153 1.00 58.66 446 VAL A CA 1
ATOM 3375 C C . VAL A 1 446 ? -26.031 3.938 9.345 1.00 58.66 446 VAL A C 1
ATOM 3377 O O . VAL A 1 446 ? -25.871 5.065 9.807 1.00 58.66 446 VAL A O 1
ATOM 3380 N N . ARG A 1 447 ? -27.261 3.452 9.114 1.00 62.97 447 ARG A N 1
ATOM 3381 C CA . ARG A 1 447 ? -28.524 4.224 9.188 1.00 62.97 447 ARG A CA 1
ATOM 3382 C C . ARG A 1 447 ? -28.933 4.677 10.601 1.00 62.97 447 ARG A C 1
ATOM 3384 O O . ARG A 1 447 ? -30.077 5.077 10.810 1.00 62.97 447 ARG A O 1
ATOM 3391 N N . ARG A 1 448 ? -28.046 4.554 11.590 1.00 73.25 448 ARG A N 1
ATOM 3392 C CA . ARG A 1 448 ? -28.283 4.875 13.005 1.00 73.25 448 ARG A CA 1
ATOM 3393 C C . ARG A 1 448 ? -27.253 5.850 13.590 1.00 73.25 448 ARG A C 1
ATOM 3395 O O . ARG A 1 448 ? -27.230 6.015 14.808 1.00 73.25 448 ARG A O 1
ATOM 3402 N N . ALA A 1 449 ? -26.446 6.494 12.739 1.00 75.50 449 ALA A N 1
ATOM 3403 C CA . ALA A 1 449 ? -25.433 7.487 13.118 1.00 75.50 449 ALA A CA 1
ATOM 3404 C C . ALA A 1 449 ? -24.447 6.977 14.190 1.00 75.50 449 ALA A C 1
ATOM 3406 O O . ALA A 1 449 ? -24.022 7.708 15.081 1.00 75.50 449 ALA A O 1
ATOM 3407 N N . ILE A 1 450 ? -24.079 5.692 14.117 1.00 84.75 450 ILE A N 1
ATOM 3408 C CA . ILE A 1 450 ? -23.133 5.085 15.064 1.00 84.75 450 ILE A CA 1
ATOM 3409 C C . ILE A 1 450 ? -21.699 5.577 14.833 1.00 84.75 450 ILE A C 1
ATOM 3411 O O . ILE A 1 450 ? -20.937 5.664 15.793 1.00 84.75 450 ILE A O 1
ATOM 3415 N N . LEU A 1 451 ? -21.337 5.952 13.602 1.00 87.81 451 LEU A N 1
ATOM 3416 C CA . LEU A 1 451 ? -20.001 6.462 13.297 1.00 87.81 451 LEU A CA 1
ATOM 3417 C C . LEU A 1 451 ? -19.714 7.818 13.981 1.00 87.81 451 LEU A C 1
ATOM 3419 O O . LEU A 1 451 ? -18.743 7.855 14.735 1.00 87.81 451 LEU A O 1
ATOM 3423 N N . PRO A 1 452 ? -20.567 8.863 13.888 1.00 86.81 452 PRO A N 1
ATOM 3424 C CA . PRO A 1 452 ? -20.419 10.082 14.695 1.00 86.81 452 PRO A CA 1
ATOM 3425 C C . PRO A 1 452 ? -20.292 9.833 16.207 1.00 86.81 452 PRO A C 1
ATOM 3427 O O . PRO A 1 452 ? -19.396 10.379 16.848 1.00 86.81 452 PRO A O 1
ATOM 3430 N N . LEU A 1 453 ? -21.110 8.938 16.780 1.00 87.75 453 LEU A N 1
ATOM 3431 C CA . LEU A 1 453 ? -21.037 8.583 18.208 1.00 87.75 453 LEU A CA 1
ATOM 3432 C C . LEU A 1 453 ? -19.691 7.947 18.590 1.00 87.75 453 LEU A C 1
ATOM 3434 O O . LEU A 1 453 ? -19.167 8.192 19.680 1.00 87.75 453 LEU A O 1
ATOM 3438 N N . LEU A 1 454 ? -19.124 7.123 17.705 1.00 90.75 454 LEU A N 1
ATOM 3439 C CA . LEU A 1 454 ? -17.809 6.513 17.894 1.00 90.75 454 LEU A CA 1
ATOM 3440 C C . LEU A 1 454 ? -16.672 7.523 17.689 1.00 90.75 454 LEU A C 1
ATOM 3442 O O . LEU A 1 454 ? -15.703 7.469 18.441 1.00 90.75 454 LEU A O 1
ATOM 3446 N N . LEU A 1 455 ? -16.795 8.468 16.752 1.00 88.75 455 LEU A N 1
ATOM 3447 C CA . LEU A 1 455 ? -15.837 9.565 16.565 1.00 88.75 455 LEU A CA 1
ATOM 3448 C C . LEU A 1 455 ? -15.803 10.499 17.783 1.00 88.75 455 LEU A C 1
ATOM 3450 O O . LEU A 1 455 ? -14.733 10.743 18.336 1.00 88.75 455 LEU A O 1
ATOM 3454 N N . HIS A 1 456 ? -16.961 10.927 18.291 1.00 85.19 456 HIS A N 1
ATOM 3455 C CA . HIS A 1 456 ? -17.052 11.691 19.539 1.00 85.19 456 HIS A CA 1
ATOM 3456 C C . HIS A 1 456 ? -16.490 10.889 20.733 1.00 85.19 456 HIS A C 1
ATOM 3458 O O . HIS A 1 456 ? -15.754 11.420 21.568 1.00 85.19 456 HIS A O 1
ATOM 3464 N N . CYS A 1 457 ? -16.746 9.575 20.802 1.00 87.06 457 CYS A N 1
ATOM 3465 C CA . CYS A 1 457 ? -16.109 8.721 21.808 1.00 87.06 457 CYS A CA 1
ATOM 3466 C C . CYS A 1 457 ? -14.587 8.604 21.638 1.00 87.06 457 CYS A C 1
ATOM 3468 O O . CYS A 1 457 ? -13.899 8.528 22.654 1.00 87.06 457 CYS A O 1
ATOM 3470 N N . LEU A 1 458 ? -14.047 8.612 20.416 1.00 87.50 458 LEU A N 1
ATOM 3471 C CA . LEU A 1 458 ? -12.603 8.627 20.173 1.00 87.50 458 LEU A CA 1
ATOM 3472 C C . LEU A 1 458 ? -11.977 9.935 20.671 1.00 87.50 458 LEU A C 1
ATOM 3474 O O . LEU A 1 458 ? -10.970 9.866 21.375 1.00 87.50 458 LEU A O 1
ATOM 3478 N N . ARG A 1 459 ? -12.607 11.083 20.371 1.00 80.88 459 ARG A N 1
ATOM 3479 C CA . ARG A 1 459 ? -12.125 12.425 20.745 1.00 80.88 459 ARG A CA 1
ATOM 3480 C C . ARG A 1 459 ? -11.926 12.586 22.253 1.00 80.88 459 ARG A C 1
ATOM 3482 O O . ARG A 1 459 ? -10.884 13.060 22.688 1.00 80.88 459 ARG A O 1
ATOM 3489 N N . ARG A 1 460 ? -12.886 12.123 23.060 1.00 74.88 460 ARG A N 1
ATOM 3490 C CA . ARG A 1 460 ? -12.854 12.284 24.528 1.00 74.88 460 ARG A CA 1
ATOM 3491 C C . ARG A 1 460 ? -12.186 11.140 25.308 1.00 74.88 460 ARG A C 1
ATOM 3493 O O . ARG A 1 460 ? -11.885 11.322 26.489 1.00 74.88 460 ARG A O 1
ATOM 3500 N N . SER A 1 461 ? -11.988 9.951 24.726 1.00 65.50 461 SER A N 1
ATOM 3501 C CA . SER A 1 461 ? -11.461 8.780 25.460 1.00 65.50 461 SER A CA 1
ATOM 3502 C C . SER A 1 461 ? -9.975 8.916 25.799 1.00 65.50 461 SER A C 1
ATOM 3504 O O . SER A 1 461 ? -9.164 9.221 24.933 1.00 65.50 461 SER A O 1
ATOM 3506 N N . ARG A 1 462 ? -9.598 8.599 27.045 1.00 73.06 462 ARG A N 1
ATOM 3507 C CA . ARG A 1 462 ? -8.187 8.418 27.430 1.00 73.06 462 ARG A CA 1
ATOM 3508 C C . ARG A 1 462 ? -7.640 7.093 26.854 1.00 73.06 462 ARG A C 1
ATOM 3510 O O . ARG A 1 462 ? -8.431 6.164 26.651 1.00 73.06 462 ARG A O 1
ATOM 3517 N N . PRO A 1 463 ? -6.315 6.962 26.643 1.00 69.25 463 PRO A N 1
ATOM 3518 C CA . PRO A 1 463 ? -5.689 5.708 26.221 1.00 69.25 463 PRO A CA 1
ATOM 3519 C C . PRO A 1 463 ? -6.050 4.531 27.137 1.00 69.25 463 PRO A C 1
ATOM 3521 O O . PRO A 1 463 ? -5.775 4.555 28.335 1.00 69.25 463 PRO A O 1
ATOM 3524 N N . GLY A 1 464 ? -6.669 3.492 26.570 1.00 80.56 464 GLY A N 1
ATOM 3525 C CA . GLY A 1 464 ? -7.141 2.330 27.327 1.00 80.56 464 GLY A CA 1
ATOM 3526 C C . GLY A 1 464 ? -8.114 1.433 26.556 1.00 80.56 464 GLY A C 1
ATOM 3527 O O . GLY A 1 464 ? -8.242 1.522 25.330 1.00 80.56 464 GLY A O 1
ATOM 3528 N N . ASP A 1 465 ? -8.815 0.565 27.290 1.00 86.19 465 ASP A N 1
ATOM 3529 C CA . ASP A 1 465 ? -9.713 -0.459 26.735 1.00 86.19 465 ASP A CA 1
ATOM 3530 C C . ASP A 1 465 ? -10.867 0.137 25.913 1.00 86.19 465 ASP A C 1
ATOM 3532 O O . ASP A 1 465 ? -11.176 -0.374 24.836 1.00 86.19 465 ASP A O 1
ATOM 3536 N N . LEU A 1 466 ? -11.477 1.243 26.367 1.00 90.12 466 LEU A N 1
ATOM 3537 C CA . LEU A 1 466 ? -12.566 1.904 25.637 1.00 90.12 466 LEU A CA 1
ATOM 3538 C C . LEU A 1 466 ? -12.086 2.504 24.311 1.00 90.12 466 LEU A C 1
ATOM 3540 O O . LEU A 1 466 ? -12.724 2.278 23.287 1.00 90.12 466 LEU A O 1
ATOM 3544 N N . GLN A 1 467 ? -10.952 3.211 24.297 1.00 90.25 467 GLN A N 1
ATOM 3545 C CA . GLN A 1 467 ? -10.409 3.775 23.057 1.00 90.25 467 GLN A CA 1
ATOM 3546 C C . GLN A 1 467 ? -10.003 2.657 22.081 1.00 90.25 467 GLN A C 1
ATOM 3548 O O . GLN A 1 467 ? -10.320 2.723 20.897 1.00 90.25 467 GLN A O 1
ATOM 3553 N N . THR A 1 468 ? -9.405 1.570 22.587 1.00 92.56 468 THR A N 1
ATOM 3554 C CA . THR A 1 468 ? -9.065 0.376 21.789 1.00 92.56 468 THR A CA 1
ATOM 3555 C C . THR A 1 468 ? -10.310 -0.274 21.178 1.00 92.56 468 THR A C 1
ATOM 3557 O O . THR A 1 468 ? -10.305 -0.637 20.001 1.00 92.56 468 THR A O 1
ATOM 3560 N N . LEU A 1 469 ? -11.396 -0.389 21.946 1.00 93.19 469 LEU A N 1
ATOM 3561 C CA . LEU A 1 469 ? -12.689 -0.903 21.493 1.00 93.19 469 LEU A CA 1
ATOM 3562 C C . LEU A 1 469 ? -13.340 0.004 20.434 1.00 93.19 469 LEU A C 1
ATOM 3564 O O . LEU A 1 469 ? -13.793 -0.489 19.402 1.00 93.19 469 LEU A O 1
ATOM 3568 N N . VAL A 1 470 ? -13.362 1.319 20.669 1.00 93.56 470 VAL A N 1
ATOM 3569 C CA . VAL A 1 470 ? -13.912 2.317 19.737 1.00 93.56 470 VAL A CA 1
ATOM 3570 C C . VAL A 1 470 ? -13.162 2.272 18.407 1.00 93.56 470 VAL A C 1
ATOM 3572 O O . VAL A 1 470 ? -13.794 2.119 17.365 1.00 93.56 470 VAL A O 1
ATOM 3575 N N . VAL A 1 471 ? -11.826 2.290 18.430 1.00 94.00 471 VAL A N 1
ATOM 3576 C CA . VAL A 1 471 ? -10.998 2.174 17.218 1.00 94.00 471 VAL A CA 1
ATOM 3577 C C . VAL A 1 471 ? -11.184 0.813 16.534 1.00 94.00 471 VAL A C 1
ATOM 3579 O O . VAL A 1 471 ? -11.251 0.766 15.309 1.00 94.00 471 VAL A O 1
ATOM 3582 N N . SER A 1 472 ? -11.352 -0.286 17.283 1.00 92.19 472 SER A N 1
ATOM 3583 C CA . SER A 1 472 ? -11.673 -1.606 16.701 1.00 92.19 472 SER A CA 1
ATOM 3584 C C . SER A 1 472 ? -12.989 -1.590 15.915 1.00 92.19 472 SER A C 1
ATOM 3586 O O . SER A 1 472 ? -13.086 -2.201 14.850 1.00 92.19 472 SER A O 1
ATOM 3588 N N . TYR A 1 473 ? -14.006 -0.885 16.421 1.00 92.19 473 TYR A N 1
ATOM 3589 C CA . TYR A 1 473 ? -15.301 -0.767 15.752 1.00 92.19 473 TYR A CA 1
ATOM 3590 C C . TYR A 1 473 ? -15.219 0.186 14.552 1.00 92.19 473 TYR A C 1
ATOM 3592 O O . TYR A 1 473 ? -15.645 -0.182 13.460 1.00 92.19 473 TYR A O 1
ATOM 3600 N N . LEU A 1 474 ? -14.584 1.352 14.703 1.00 92.31 474 LEU A N 1
ATOM 3601 C CA . LEU A 1 474 ? -14.313 2.272 13.592 1.00 92.31 474 LEU A CA 1
ATOM 3602 C C . LEU A 1 474 ? -13.550 1.572 12.452 1.00 92.31 474 LEU A C 1
ATOM 3604 O O . LEU A 1 474 ? -13.931 1.716 11.295 1.00 92.31 474 LEU A O 1
ATOM 3608 N N . ALA A 1 475 ? -12.553 0.734 12.763 1.00 91.25 475 ALA A N 1
ATOM 3609 C CA . ALA A 1 475 ? -11.808 -0.037 11.765 1.00 91.25 475 ALA A CA 1
ATOM 3610 C C . ALA A 1 475 ? -12.696 -1.026 10.986 1.00 91.25 475 ALA A C 1
ATOM 3612 O O . ALA A 1 475 ? -12.484 -1.213 9.790 1.00 91.25 475 ALA A O 1
ATOM 3613 N N . ARG A 1 476 ? -13.713 -1.630 11.629 1.00 86.88 476 ARG A N 1
ATOM 3614 C CA . ARG A 1 476 ? -14.736 -2.451 10.949 1.00 86.88 476 ARG A CA 1
ATOM 3615 C C . ARG A 1 476 ? -15.652 -1.596 10.068 1.00 86.88 476 ARG A C 1
ATOM 3617 O O . ARG A 1 476 ? -16.010 -2.024 8.973 1.00 86.88 476 ARG A O 1
ATOM 3624 N N . LEU A 1 477 ? -16.065 -0.423 10.548 1.00 86.44 477 LEU A N 1
ATOM 3625 C CA . LEU A 1 477 ? -16.981 0.462 9.823 1.00 86.44 477 LEU A CA 1
ATOM 3626 C C . LEU A 1 477 ? -16.324 1.069 8.576 1.00 86.44 477 LEU A C 1
ATOM 3628 O O . LEU A 1 477 ? -16.974 1.121 7.536 1.00 86.44 477 LEU A O 1
ATOM 3632 N N . ALA A 1 478 ? -15.032 1.403 8.642 1.00 88.88 478 ALA A N 1
ATOM 3633 C CA . ALA A 1 478 ? -14.225 1.921 7.531 1.00 88.88 478 ALA A CA 1
ATOM 3634 C C . ALA A 1 478 ? -14.035 0.944 6.346 1.00 88.88 478 ALA A C 1
ATOM 3636 O O . ALA A 1 478 ? -13.398 1.299 5.362 1.00 88.88 478 ALA A O 1
ATOM 3637 N N . CYS A 1 479 ? -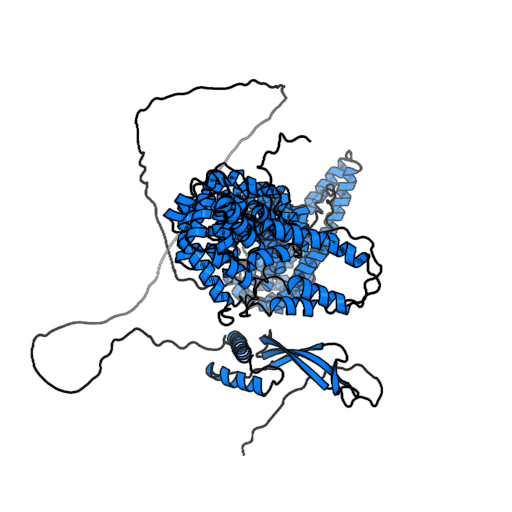14.583 -0.275 6.410 1.00 85.44 479 CYS A N 1
ATOM 3638 C CA . CYS A 1 479 ? -14.670 -1.192 5.267 1.00 85.44 479 CYS A CA 1
ATOM 3639 C C . CYS A 1 479 ? -15.902 -0.950 4.367 1.00 85.44 479 CYS A C 1
ATOM 3641 O O . CYS A 1 479 ? -16.054 -1.640 3.360 1.00 85.44 479 CYS A O 1
ATOM 3643 N N . TRP A 1 480 ? -16.810 -0.042 4.744 1.00 83.06 480 TRP A N 1
ATOM 3644 C CA . TRP A 1 480 ? -18.082 0.197 4.054 1.00 83.06 480 TRP A CA 1
ATOM 3645 C C . TRP A 1 480 ? -18.149 1.624 3.517 1.00 83.06 480 TRP A C 1
ATOM 3647 O O . TRP A 1 480 ? -17.931 2.576 4.266 1.00 83.06 480 TRP A O 1
ATOM 3657 N N . ARG A 1 481 ? -18.511 1.761 2.240 1.00 84.50 481 ARG A N 1
ATOM 3658 C CA . ARG A 1 481 ? -18.569 3.035 1.511 1.00 84.50 481 ARG A CA 1
ATOM 3659 C C . ARG A 1 481 ? -19.344 4.115 2.273 1.00 84.50 481 ARG A C 1
ATOM 3661 O O . ARG A 1 481 ? -18.809 5.190 2.509 1.00 84.50 481 ARG A O 1
ATOM 3668 N N . GLU A 1 482 ? -20.546 3.792 2.734 1.00 83.88 482 GLU A N 1
ATOM 3669 C CA . GLU A 1 482 ? -21.462 4.746 3.367 1.00 83.88 482 GLU A CA 1
ATOM 3670 C C . GLU A 1 482 ? -20.960 5.252 4.734 1.00 83.88 482 GLU A C 1
ATOM 3672 O O . GLU A 1 482 ? -21.329 6.337 5.172 1.00 83.88 482 GLU A O 1
ATOM 3677 N N . ASN A 1 483 ? -20.109 4.479 5.420 1.00 85.88 483 ASN A N 1
ATOM 3678 C CA . ASN A 1 483 ? -19.439 4.925 6.647 1.00 85.88 483 ASN A CA 1
ATOM 3679 C C . ASN A 1 483 ? -18.250 5.843 6.339 1.00 85.88 483 ASN A C 1
ATOM 3681 O O . ASN A 1 483 ? -17.930 6.718 7.138 1.00 85.88 483 ASN A O 1
ATOM 3685 N N . VAL A 1 484 ? -17.572 5.622 5.213 1.00 87.94 484 VAL A N 1
ATOM 3686 C CA . VAL A 1 484 ? -16.430 6.441 4.799 1.00 87.94 484 VAL A CA 1
ATOM 3687 C C . VAL A 1 484 ? -16.900 7.790 4.258 1.00 87.94 484 VAL A C 1
ATOM 3689 O O . VAL A 1 484 ? -16.332 8.805 4.631 1.00 87.94 484 VAL A O 1
ATOM 3692 N N . GLU A 1 485 ? -17.986 7.815 3.485 1.00 88.19 485 GLU A N 1
ATOM 3693 C CA . GLU A 1 485 ? -18.639 9.047 3.016 1.00 88.19 485 GLU A CA 1
ATOM 3694 C C . GLU A 1 485 ? -19.144 9.907 4.202 1.00 88.19 485 GLU A C 1
ATOM 3696 O O . GLU A 1 485 ? -18.987 11.125 4.202 1.00 88.19 485 GLU A O 1
ATOM 3701 N N . GLU A 1 486 ? -19.644 9.285 5.279 1.00 86.56 486 GLU A N 1
ATOM 3702 C CA . GLU A 1 486 ? -19.979 9.982 6.536 1.00 86.56 486 GLU A CA 1
ATOM 3703 C C . GLU A 1 486 ? -18.733 10.442 7.326 1.00 86.56 486 GLU A C 1
ATOM 3705 O O . GLU A 1 486 ? -18.768 11.491 7.968 1.00 86.56 486 GLU A O 1
ATOM 3710 N N . TRP A 1 487 ? -17.617 9.701 7.282 1.00 88.38 487 TRP A N 1
ATOM 3711 C CA . TRP A 1 487 ? -16.342 10.152 7.866 1.00 88.38 487 TRP A CA 1
ATOM 3712 C C . TRP A 1 487 ? -15.803 11.377 7.116 1.00 88.38 487 TRP A C 1
ATOM 3714 O O . TRP A 1 487 ? -15.334 12.322 7.746 1.00 88.38 487 TRP A O 1
ATOM 3724 N N . GLU A 1 488 ? -15.891 11.371 5.786 1.00 88.44 488 GLU A N 1
ATOM 3725 C CA . GLU A 1 488 ? -15.500 12.475 4.906 1.00 88.44 488 GLU A CA 1
ATOM 3726 C C . GLU A 1 488 ? -16.288 13.740 5.245 1.00 88.44 488 GLU A C 1
ATOM 3728 O O . GLU A 1 488 ? -15.673 14.737 5.618 1.00 88.44 488 GLU A O 1
ATOM 3733 N N . ARG A 1 489 ? -17.624 13.649 5.317 1.00 87.50 489 ARG A N 1
ATOM 3734 C CA . ARG A 1 489 ? -18.492 14.749 5.769 1.00 87.50 489 ARG A CA 1
ATOM 3735 C C . ARG A 1 489 ? -18.081 15.314 7.137 1.00 87.50 489 ARG A C 1
ATOM 3737 O O . ARG A 1 489 ? -18.018 16.527 7.298 1.00 87.50 489 ARG A O 1
ATOM 3744 N N . VAL A 1 490 ? -17.779 14.462 8.123 1.00 84.75 490 VAL A N 1
ATOM 3745 C CA . VAL A 1 490 ? -17.356 14.922 9.464 1.00 84.75 490 VAL A CA 1
ATOM 3746 C C . VAL A 1 490 ? -15.979 15.602 9.433 1.00 84.75 490 VAL A C 1
ATOM 3748 O O . VAL A 1 490 ? -15.772 16.588 10.135 1.00 84.75 490 VAL A O 1
ATOM 3751 N N . VAL A 1 491 ? -15.039 15.117 8.616 1.00 84.06 491 VAL A N 1
ATOM 3752 C CA . VAL A 1 491 ? -13.712 15.739 8.447 1.00 84.06 491 VAL A CA 1
ATOM 3753 C C . VAL A 1 491 ? -13.797 17.070 7.692 1.00 84.06 491 VAL A C 1
ATOM 3755 O O . VAL A 1 491 ? -13.043 17.989 8.006 1.00 84.06 491 VAL A O 1
ATOM 3758 N N . GLU A 1 492 ? -14.718 17.208 6.739 1.00 83.62 492 GLU A N 1
ATOM 3759 C CA . GLU A 1 492 ? -14.999 18.481 6.065 1.00 83.62 492 GLU A CA 1
ATOM 3760 C C . GLU A 1 492 ? -15.672 19.496 7.002 1.00 83.62 492 GLU A C 1
ATOM 3762 O O . GLU A 1 492 ? -15.280 20.662 7.011 1.00 83.62 492 GLU A O 1
ATOM 3767 N N . GLU A 1 493 ? -16.619 19.059 7.840 1.00 83.00 493 GLU A N 1
ATOM 3768 C CA . GLU A 1 493 ? -17.306 19.908 8.828 1.00 83.00 493 GLU A CA 1
ATOM 3769 C C . GLU A 1 493 ? -16.399 20.362 9.986 1.00 83.00 493 GLU A C 1
ATOM 3771 O O . GLU A 1 493 ? -16.551 21.481 10.476 1.00 83.00 493 GLU A O 1
ATOM 3776 N N . GLU A 1 494 ? -15.435 19.538 10.414 1.00 76.88 494 GLU A N 1
ATOM 3777 C CA . GLU A 1 494 ? -14.372 19.962 11.342 1.00 76.88 494 GLU A CA 1
ATOM 3778 C C . GLU A 1 494 ? -13.297 20.828 10.656 1.00 76.88 494 GLU A C 1
ATOM 3780 O O . GLU A 1 494 ? -12.661 21.665 11.302 1.00 76.88 494 GLU A O 1
ATOM 3785 N N . GLY A 1 495 ? -13.111 20.648 9.345 1.00 65.38 495 GLY A N 1
ATOM 3786 C CA . GLY A 1 495 ? -12.154 21.368 8.514 1.00 65.38 495 GLY A CA 1
ATOM 3787 C C . GLY A 1 495 ? -10.685 20.994 8.756 1.00 65.38 495 GLY A C 1
ATOM 3788 O O . GLY A 1 495 ? -10.309 20.304 9.702 1.00 65.38 495 GLY A O 1
ATOM 3789 N N . VAL A 1 496 ? -9.800 21.513 7.898 1.00 56.69 496 VAL A N 1
ATOM 3790 C CA . VAL A 1 496 ? -8.332 21.356 8.032 1.00 56.69 496 VAL A CA 1
ATOM 3791 C C . VAL A 1 496 ? -7.729 22.471 8.909 1.00 56.69 496 VAL A C 1
ATOM 3793 O O . VAL A 1 496 ? -6.600 22.912 8.704 1.00 56.69 496 VAL A O 1
ATOM 3796 N N . GLY A 1 497 ? -8.510 22.988 9.860 1.00 51.22 497 GLY A N 1
ATOM 3797 C CA . GLY A 1 497 ? -8.089 24.059 10.756 1.00 51.22 497 GLY A CA 1
ATOM 3798 C C . GLY A 1 497 ? -7.100 23.565 11.811 1.00 51.22 497 GLY A C 1
ATOM 3799 O O . GLY A 1 497 ? -7.265 22.484 12.378 1.00 51.22 497 GLY A O 1
ATOM 3800 N N . VAL A 1 498 ? -6.098 24.387 12.130 1.00 46.12 498 VAL A N 1
ATOM 3801 C CA . VAL A 1 498 ? -5.355 24.224 13.386 1.00 46.12 498 VAL A CA 1
ATOM 3802 C C . VAL A 1 498 ? -6.344 24.481 14.518 1.00 46.12 498 VAL A C 1
ATOM 3804 O O . VAL A 1 498 ? -6.845 25.596 14.655 1.00 46.12 498 VAL A O 1
ATOM 3807 N N . VAL A 1 499 ? -6.642 23.452 15.312 1.00 49.34 499 VAL A N 1
ATOM 3808 C CA . VAL A 1 499 ? -7.469 23.615 16.514 1.00 49.34 499 VAL A CA 1
ATOM 3809 C C . VAL A 1 499 ? -6.758 24.585 17.444 1.00 49.34 499 VAL A C 1
ATOM 3811 O O . VAL A 1 499 ? -5.585 24.380 17.758 1.00 49.34 499 VAL A O 1
ATOM 3814 N N . ASP A 1 500 ? -7.464 25.628 17.882 1.00 43.38 500 ASP A N 1
ATOM 3815 C CA . ASP A 1 500 ? -6.931 26.598 18.835 1.00 43.38 500 ASP A CA 1
ATOM 3816 C C . ASP A 1 500 ? -6.496 25.846 20.101 1.00 43.38 500 ASP A C 1
ATOM 3818 O O . ASP A 1 500 ? -7.310 25.239 20.804 1.00 43.38 500 ASP A O 1
ATOM 3822 N N . THR A 1 501 ? -5.190 25.836 20.374 1.00 43.50 501 THR A N 1
ATOM 3823 C CA . THR A 1 501 ? -4.545 24.977 21.386 1.00 43.50 501 THR A CA 1
ATOM 3824 C C . THR A 1 501 ? -4.849 25.405 22.830 1.00 43.50 501 THR A C 1
ATOM 3826 O O . THR A 1 501 ? -4.193 24.968 23.774 1.00 43.50 501 THR A O 1
ATOM 3829 N N . GLN A 1 502 ? -5.867 26.250 22.997 1.00 44.34 502 GLN A N 1
ATOM 3830 C CA . GLN A 1 502 ? -6.371 26.809 24.243 1.00 44.34 502 GLN A CA 1
ATOM 3831 C C . GLN A 1 502 ? -7.670 26.162 24.752 1.00 44.34 502 GLN A C 1
ATOM 3833 O O . GLN A 1 502 ? -8.116 26.548 25.833 1.00 44.34 502 GLN A O 1
ATOM 3838 N N . ASP A 1 503 ? -8.287 25.201 24.047 1.00 52.00 503 ASP A N 1
ATOM 3839 C CA . ASP A 1 503 ? -9.372 24.404 24.651 1.00 52.00 503 ASP A CA 1
ATOM 3840 C C . ASP A 1 503 ? -8.784 23.387 25.642 1.00 52.00 503 ASP A C 1
ATOM 3842 O O . ASP A 1 503 ? -8.491 22.239 25.307 1.00 52.00 503 ASP A O 1
ATOM 3846 N N . GLU A 1 504 ? -8.612 23.839 26.887 1.00 52.50 504 GLU A N 1
ATOM 3847 C CA . GLU A 1 504 ? -7.996 23.131 28.025 1.00 52.50 504 GLU A CA 1
ATOM 3848 C C . GLU A 1 504 ? -8.649 21.763 28.356 1.00 52.50 504 GLU A C 1
ATOM 3850 O O . GLU A 1 504 ? -8.107 20.995 29.151 1.00 52.50 504 GLU A O 1
ATOM 3855 N N . LEU A 1 505 ? -9.794 21.439 27.739 1.00 52.66 505 LEU A N 1
ATOM 3856 C CA . LEU A 1 505 ? -10.524 20.171 27.865 1.00 52.66 505 LEU A CA 1
ATOM 3857 C C . LEU A 1 505 ? -10.335 19.191 26.690 1.00 52.66 505 LEU A C 1
ATOM 3859 O O . LEU A 1 505 ? -10.814 18.060 26.776 1.00 52.66 505 LEU A O 1
ATOM 3863 N N . GLY A 1 506 ? -9.591 19.567 25.645 1.00 51.34 506 GLY A N 1
ATOM 3864 C CA . GLY A 1 506 ? -9.144 18.646 24.595 1.00 51.34 506 GLY A CA 1
ATOM 3865 C C . GLY A 1 506 ? -10.104 18.457 23.418 1.00 51.34 506 GLY A C 1
ATOM 3866 O O . GLY A 1 506 ? -10.124 17.378 22.830 1.00 51.34 506 GLY A O 1
ATOM 3867 N N . GLY A 1 507 ? -10.868 19.482 23.026 1.00 53.22 507 GLY A N 1
ATOM 3868 C CA . GLY A 1 507 ? -11.776 19.474 21.869 1.00 53.22 507 GLY A CA 1
ATOM 3869 C C . GLY A 1 507 ? -11.120 19.369 20.480 1.00 53.22 507 GLY A C 1
ATOM 3870 O O . GLY A 1 507 ? -11.670 19.900 19.517 1.00 53.22 507 GLY A O 1
ATOM 3871 N N . GLY A 1 508 ? -9.981 18.680 20.342 1.00 67.00 508 GLY A N 1
ATOM 3872 C CA . GLY A 1 508 ? -9.267 18.463 19.075 1.00 67.00 508 GLY A CA 1
ATOM 3873 C C . GLY A 1 508 ? -10.123 17.807 17.984 1.00 67.00 508 GLY A C 1
ATOM 3874 O O . GLY A 1 508 ? -11.121 17.165 18.303 1.00 67.00 508 GLY A O 1
ATOM 3875 N N . THR A 1 509 ? -9.742 17.947 16.709 1.00 79.81 509 THR A N 1
ATOM 3876 C CA . THR A 1 509 ? -10.394 17.243 15.585 1.00 79.81 509 THR A CA 1
ATOM 3877 C C . THR A 1 509 ? -10.241 15.727 15.709 1.00 79.81 509 THR A C 1
ATOM 3879 O O . THR A 1 509 ? -9.343 15.237 16.400 1.00 79.81 509 THR A O 1
ATOM 3882 N N . VAL A 1 510 ? -11.056 14.965 14.975 1.00 84.00 510 VAL A N 1
ATOM 3883 C CA . VAL A 1 510 ? -10.908 13.512 14.782 1.00 84.00 510 VAL A CA 1
ATOM 3884 C C . VAL A 1 510 ? -9.459 13.149 14.454 1.00 84.00 510 VAL A C 1
ATOM 3886 O O . VAL A 1 510 ? -8.912 12.219 15.047 1.00 84.00 510 VAL A O 1
ATOM 3889 N N . TRP A 1 511 ? -8.808 13.912 13.571 1.00 86.00 511 TRP A N 1
ATOM 3890 C CA . TRP A 1 511 ? -7.400 13.704 13.244 1.00 86.00 511 TRP A CA 1
ATOM 3891 C C . TRP A 1 511 ? -6.462 14.030 14.407 1.00 86.00 511 TRP A C 1
ATOM 3893 O O . TRP A 1 511 ? -5.613 13.201 14.724 1.00 86.00 511 TRP A O 1
ATOM 3903 N N . GLY A 1 512 ? -6.650 15.148 15.115 1.00 83.62 512 GLY A N 1
ATOM 3904 C CA . GLY A 1 512 ? -5.880 15.445 16.330 1.00 83.62 512 GLY A CA 1
ATOM 3905 C C . GLY A 1 512 ? -5.950 14.314 17.367 1.00 83.62 512 GLY A C 1
ATOM 3906 O O . GLY A 1 512 ? -4.923 13.877 17.888 1.00 83.62 512 GLY A O 1
ATOM 3907 N N . SER A 1 513 ? -7.141 13.756 17.597 1.00 85.25 513 SER A N 1
ATOM 3908 C CA . SER A 1 513 ? -7.345 12.632 18.519 1.00 85.25 513 SER A CA 1
ATOM 3909 C C . SER A 1 513 ? -6.778 11.301 18.008 1.00 85.25 513 SER A C 1
ATOM 3911 O O . SER A 1 513 ? -6.323 10.491 18.814 1.00 85.25 513 SER A O 1
ATOM 3913 N N . VAL A 1 514 ? -6.744 11.066 16.690 1.00 89.19 514 VAL A N 1
ATOM 3914 C CA . VAL A 1 514 ? -6.009 9.934 16.090 1.00 89.19 514 VAL A CA 1
ATOM 3915 C C . VAL A 1 514 ? -4.500 10.094 16.303 1.00 89.19 514 VAL A C 1
ATOM 3917 O O . VAL A 1 514 ? -3.851 9.128 16.703 1.00 89.19 514 VAL A O 1
ATOM 3920 N N . GLY A 1 515 ? -3.947 11.296 16.108 1.00 88.00 515 GLY A N 1
ATOM 3921 C CA . GLY A 1 515 ? -2.540 11.616 16.382 1.00 88.00 515 GLY A CA 1
ATOM 3922 C C . GLY A 1 515 ? -2.158 11.365 17.843 1.00 88.00 515 GLY A C 1
ATOM 3923 O O . GLY A 1 515 ? -1.221 10.615 18.123 1.00 88.00 515 GLY A O 1
ATOM 3924 N N . GLU A 1 516 ? -2.954 11.882 18.783 1.00 85.50 516 GLU A N 1
ATOM 3925 C CA . GLU A 1 516 ? -2.771 11.619 20.214 1.00 85.50 516 GLU A CA 1
ATOM 3926 C C . GLU A 1 516 ? -2.833 10.115 20.542 1.00 85.50 516 GLU A C 1
ATOM 3928 O O . GLU A 1 516 ? -1.986 9.600 21.279 1.00 85.50 516 GLU A O 1
ATOM 3933 N N . ALA A 1 517 ? -3.816 9.393 19.996 1.00 88.69 517 ALA A N 1
ATOM 3934 C CA . ALA A 1 517 ? -3.997 7.969 20.263 1.00 88.69 517 ALA A CA 1
ATOM 3935 C C . ALA A 1 517 ? -2.852 7.104 19.694 1.00 88.69 517 ALA A C 1
ATOM 3937 O O . ALA A 1 517 ? -2.543 6.053 20.261 1.00 88.69 517 ALA A O 1
ATOM 3938 N N . LEU A 1 518 ? -2.199 7.542 18.610 1.00 89.19 518 LEU A N 1
ATOM 3939 C CA . LEU A 1 518 ? -0.988 6.921 18.059 1.00 89.19 518 LEU A CA 1
ATOM 3940 C C . LEU A 1 518 ? 0.219 7.115 18.994 1.00 89.19 518 LEU A C 1
ATOM 3942 O O . LEU A 1 518 ? 0.939 6.159 19.291 1.00 89.19 518 LEU A O 1
ATOM 3946 N N . GLU A 1 519 ? 0.419 8.334 19.498 1.00 86.31 519 GLU A N 1
ATOM 3947 C CA . GLU A 1 519 ? 1.554 8.691 20.360 1.00 86.31 519 GLU A CA 1
ATOM 3948 C C . GLU A 1 519 ? 1.458 8.077 21.761 1.00 86.31 519 GLU A C 1
ATOM 3950 O O . GLU A 1 519 ? 2.421 7.484 22.259 1.00 86.31 519 GLU A O 1
ATOM 3955 N N . ARG A 1 520 ? 0.286 8.212 22.396 1.00 85.50 520 ARG A N 1
ATOM 3956 C CA . ARG A 1 520 ? 0.029 7.815 23.792 1.00 85.50 520 ARG A CA 1
ATOM 3957 C C . ARG A 1 520 ? -0.494 6.378 23.913 1.00 85.50 520 ARG A C 1
ATOM 3959 O O . ARG A 1 520 ? -0.662 5.873 25.022 1.00 85.50 520 ARG A O 1
ATOM 3966 N N . GLY A 1 521 ? -0.750 5.710 22.788 1.00 85.50 521 GLY A N 1
ATOM 3967 C CA . GLY A 1 521 ? -1.339 4.378 22.742 1.00 85.50 521 GLY A CA 1
ATOM 3968 C C . GLY A 1 521 ? -0.380 3.233 23.068 1.00 85.50 521 GLY A C 1
ATOM 3969 O O . GLY A 1 521 ? 0.764 3.174 22.611 1.00 85.50 521 GLY A O 1
ATOM 3970 N N . GLY A 1 522 ? -0.890 2.252 23.817 1.00 86.06 522 GLY A N 1
ATOM 3971 C CA . GLY A 1 522 ? -0.243 0.947 23.965 1.00 86.06 522 GLY A CA 1
ATOM 3972 C C . GLY A 1 522 ? -0.348 0.093 22.686 1.00 86.06 522 GLY A C 1
ATOM 3973 O O . GLY A 1 522 ? -1.204 0.360 21.836 1.00 86.06 522 GLY A O 1
ATOM 3974 N N . PRO A 1 523 ? 0.454 -0.984 22.549 1.00 85.44 523 PRO A N 1
ATOM 3975 C CA . PRO A 1 523 ? 0.483 -1.813 21.339 1.00 85.44 523 PRO A CA 1
ATOM 3976 C C . PRO A 1 523 ? -0.884 -2.327 20.836 1.00 85.44 523 PRO A C 1
ATOM 3978 O O . PRO A 1 523 ? -1.080 -2.323 19.618 1.00 85.44 523 PRO A O 1
ATOM 3981 N N . PRO A 1 524 ? -1.861 -2.716 21.690 1.00 87.81 524 PRO A N 1
ATOM 3982 C CA . PRO A 1 524 ? -3.187 -3.123 21.218 1.00 87.81 524 PRO A CA 1
ATOM 3983 C C . PRO A 1 524 ? -3.938 -2.006 20.483 1.00 87.81 524 PRO A C 1
ATOM 3985 O O . PRO A 1 524 ? -4.502 -2.264 19.421 1.00 87.81 524 PRO A O 1
ATOM 3988 N N . LEU A 1 525 ? -3.898 -0.776 21.009 1.00 90.50 525 LEU A N 1
ATOM 3989 C CA . LEU A 1 525 ? -4.532 0.405 20.417 1.00 90.50 525 LEU A CA 1
ATOM 3990 C C . LEU A 1 525 ? -3.841 0.796 19.107 1.00 90.50 525 LEU A C 1
ATOM 3992 O O . LEU A 1 525 ? -4.508 0.906 18.081 1.00 90.50 525 LEU A O 1
ATOM 3996 N N . VAL A 1 526 ? -2.507 0.896 19.111 1.00 90.19 526 VAL A N 1
ATOM 3997 C CA . VAL A 1 526 ? -1.700 1.187 17.910 1.00 90.19 526 VAL A CA 1
ATOM 3998 C C . VAL A 1 526 ? -1.973 0.172 16.794 1.00 90.19 526 VAL A C 1
ATOM 4000 O O . VAL A 1 526 ? -2.139 0.559 15.639 1.00 90.19 526 VAL A O 1
ATOM 4003 N N . THR A 1 527 ? -2.129 -1.114 17.131 1.00 89.81 527 THR A N 1
ATOM 4004 C CA . THR A 1 527 ? -2.502 -2.159 16.159 1.00 89.81 527 THR A CA 1
ATOM 4005 C C . THR A 1 527 ? -3.837 -1.858 15.467 1.00 89.81 527 THR A C 1
ATOM 4007 O O . THR A 1 527 ? -3.964 -2.089 14.265 1.00 89.81 527 THR A O 1
ATOM 4010 N N . GLN A 1 528 ? -4.842 -1.353 16.193 1.00 91.81 528 GLN A N 1
ATOM 4011 C CA . GLN A 1 528 ? -6.149 -1.042 15.600 1.00 91.81 528 GLN A CA 1
ATOM 4012 C C . GLN A 1 528 ? -6.163 0.309 14.889 1.00 91.81 528 GLN A C 1
ATOM 4014 O O . GLN A 1 528 ? -6.829 0.425 13.865 1.00 91.81 528 GLN A O 1
ATOM 4019 N N . LEU A 1 529 ? -5.392 1.292 15.365 1.00 93.12 529 LEU A N 1
ATOM 4020 C CA . LEU A 1 529 ? -5.198 2.562 14.666 1.00 93.12 529 LEU A CA 1
ATOM 4021 C C . LEU A 1 529 ? -4.561 2.320 13.296 1.00 93.12 529 LEU A C 1
ATOM 4023 O O . LEU A 1 529 ? -5.116 2.750 12.297 1.00 93.12 529 LEU A O 1
ATOM 4027 N N . LEU A 1 530 ? -3.481 1.539 13.207 1.00 92.31 530 LEU A N 1
ATOM 4028 C CA . LEU A 1 530 ? -2.865 1.199 11.917 1.00 92.31 530 LEU A CA 1
ATOM 4029 C C . LEU A 1 530 ? -3.813 0.424 10.984 1.00 92.31 530 LEU A C 1
ATOM 4031 O O . LEU A 1 530 ? -3.748 0.592 9.772 1.00 92.31 530 LEU A O 1
ATOM 4035 N N . ARG A 1 531 ? -4.731 -0.395 11.518 1.00 93.00 531 ARG A N 1
ATOM 4036 C CA . ARG A 1 531 ? -5.768 -1.067 10.710 1.00 93.00 531 ARG A CA 1
ATOM 4037 C C . ARG A 1 531 ? -6.818 -0.085 10.190 1.00 93.00 531 ARG A C 1
ATOM 4039 O O . ARG A 1 531 ? -7.103 -0.090 8.997 1.00 93.00 531 ARG A O 1
ATOM 4046 N N . LEU A 1 532 ? -7.341 0.773 11.067 1.00 93.94 532 LEU A N 1
ATOM 4047 C CA . LEU A 1 532 ? -8.255 1.866 10.729 1.00 93.94 532 LEU A CA 1
ATOM 4048 C C . LEU A 1 532 ? -7.655 2.765 9.639 1.00 93.94 532 LEU A C 1
ATOM 4050 O O . LEU A 1 532 ? -8.291 2.987 8.613 1.00 93.94 532 LEU A O 1
ATOM 4054 N N . LEU A 1 533 ? -6.405 3.196 9.824 1.00 92.69 533 LEU A N 1
ATOM 4055 C CA . LEU A 1 533 ? -5.648 3.997 8.864 1.00 92.69 533 LEU A CA 1
ATOM 4056 C C . LEU A 1 533 ? -5.448 3.261 7.535 1.00 92.69 533 LEU A C 1
ATOM 4058 O O . LEU A 1 533 ? -5.676 3.857 6.489 1.00 92.69 533 LEU A O 1
ATOM 4062 N N . SER A 1 534 ? -5.108 1.966 7.548 1.00 92.50 534 SER A N 1
ATOM 4063 C CA . SER A 1 534 ? -4.961 1.181 6.312 1.00 92.50 534 SER A CA 1
ATOM 4064 C C . SER A 1 534 ? -6.270 0.970 5.538 1.00 92.50 534 SER A C 1
ATOM 4066 O O . SER A 1 534 ? -6.219 0.747 4.333 1.00 92.50 534 SER A O 1
ATOM 4068 N N . ASN A 1 535 ? -7.430 1.070 6.197 1.00 92.44 535 ASN A N 1
ATOM 4069 C CA . ASN A 1 535 ? -8.737 1.034 5.534 1.00 92.44 535 ASN A CA 1
ATOM 4070 C C . ASN A 1 535 ? -9.107 2.427 4.995 1.00 92.44 535 ASN A C 1
ATOM 4072 O O . ASN A 1 535 ? -9.426 2.578 3.820 1.00 92.44 535 ASN A O 1
ATOM 4076 N N . ILE A 1 536 ? -8.984 3.463 5.831 1.00 90.88 536 ILE A N 1
ATOM 4077 C CA . ILE A 1 536 ? -9.264 4.861 5.470 1.00 90.88 536 ILE A CA 1
ATOM 4078 C C . ILE A 1 536 ? -8.383 5.342 4.310 1.00 90.88 536 ILE A C 1
ATOM 4080 O O . ILE A 1 536 ? -8.880 5.982 3.388 1.00 90.88 536 ILE A O 1
ATOM 4084 N N . ALA A 1 537 ? -7.088 5.014 4.315 1.00 90.38 537 ALA A N 1
ATOM 4085 C CA . ALA A 1 537 ? -6.134 5.471 3.305 1.00 90.38 537 ALA A CA 1
ATOM 4086 C C . ALA A 1 537 ? -6.353 4.854 1.907 1.00 90.38 537 ALA A C 1
ATOM 4088 O O . ALA A 1 537 ? -5.639 5.206 0.967 1.00 90.38 537 ALA A O 1
ATOM 4089 N N . LEU A 1 538 ? -7.345 3.974 1.728 1.00 90.88 538 LEU A N 1
ATOM 4090 C CA . LEU A 1 538 ? -7.841 3.594 0.402 1.00 90.88 538 LEU A CA 1
ATOM 4091 C C . LEU A 1 538 ? -8.571 4.762 -0.291 1.00 90.88 538 LEU A C 1
ATOM 4093 O O . LEU A 1 538 ? -8.586 4.824 -1.518 1.00 90.88 538 LEU A O 1
ATOM 4097 N N . HIS A 1 539 ? -9.127 5.703 0.477 1.00 89.75 539 HIS A N 1
ATOM 4098 C CA . HIS A 1 539 ? -9.971 6.792 -0.014 1.00 89.75 539 HIS A CA 1
ATOM 4099 C C . HIS A 1 539 ? -9.165 8.098 -0.175 1.00 89.75 539 HIS A C 1
ATOM 4101 O O . HIS A 1 539 ? -8.653 8.617 0.822 1.00 89.75 539 HIS A O 1
ATOM 4107 N N . PRO A 1 540 ? -9.029 8.648 -1.403 1.00 87.75 540 PRO A N 1
ATOM 4108 C CA . PRO A 1 540 ? -8.157 9.796 -1.668 1.00 87.75 540 PRO A CA 1
ATOM 4109 C C . PRO A 1 540 ? -8.427 11.065 -0.834 1.00 87.75 540 PRO A C 1
ATOM 4111 O O . PRO A 1 540 ? -7.446 11.651 -0.374 1.00 87.75 540 PRO A O 1
ATOM 4114 N N . PRO A 1 541 ? -9.680 11.501 -0.579 1.00 85.69 541 PRO A N 1
ATOM 4115 C CA . PRO A 1 541 ? -9.937 12.735 0.177 1.00 85.69 541 PRO A CA 1
ATOM 4116 C C . PRO A 1 541 ? -9.485 12.623 1.639 1.00 85.69 541 PRO A C 1
ATOM 4118 O O . PRO A 1 541 ? -8.714 13.450 2.132 1.00 85.69 541 PRO A O 1
ATOM 4121 N N . LEU A 1 542 ? -9.857 11.528 2.311 1.00 87.62 542 LEU A N 1
ATOM 4122 C CA . LEU A 1 542 ? -9.408 11.254 3.677 1.00 87.62 542 LEU A CA 1
ATOM 4123 C C . LEU A 1 542 ? -7.885 11.100 3.750 1.00 87.62 542 LEU A C 1
ATOM 4125 O O . LEU A 1 542 ? -7.250 11.715 4.609 1.00 87.62 542 LEU A O 1
ATOM 4129 N N . ARG A 1 543 ? -7.278 10.363 2.812 1.00 88.06 543 ARG A N 1
ATOM 4130 C CA . ARG A 1 543 ? -5.818 10.219 2.706 1.00 88.06 543 ARG A CA 1
ATOM 4131 C C . ARG A 1 543 ? -5.105 11.569 2.529 1.00 88.06 543 ARG A C 1
ATOM 4133 O O . ARG A 1 543 ? -4.062 11.768 3.148 1.00 88.06 543 ARG A O 1
ATOM 4140 N N . ALA A 1 544 ? -5.687 12.508 1.778 1.00 80.56 544 ALA A N 1
ATOM 4141 C CA . ALA A 1 544 ? -5.169 13.870 1.612 1.00 80.56 544 ALA A CA 1
ATOM 4142 C C . ALA A 1 544 ? -5.136 14.664 2.927 1.00 80.56 544 ALA A C 1
ATOM 4144 O O . ALA A 1 544 ? -4.198 15.420 3.184 1.00 80.56 544 ALA A O 1
ATOM 4145 N N . SER A 1 545 ? -6.180 14.521 3.750 1.00 80.81 545 SER A N 1
ATOM 4146 C CA . SER A 1 545 ? -6.284 15.202 5.048 1.00 80.81 545 SER A CA 1
ATOM 4147 C C . SER A 1 545 ? -5.344 14.608 6.104 1.00 80.81 545 SER A C 1
ATOM 4149 O O . SER A 1 545 ? -4.849 15.321 6.978 1.00 80.81 545 SER A O 1
ATOM 4151 N N . LEU A 1 546 ? -5.043 13.312 5.983 1.00 81.56 546 LEU A N 1
ATOM 4152 C CA . LEU A 1 546 ? -4.388 12.517 7.012 1.00 81.56 546 LEU A CA 1
ATOM 4153 C C . LEU A 1 546 ? -2.972 13.009 7.355 1.00 81.56 546 LEU A C 1
ATOM 4155 O O . LEU A 1 546 ? -2.675 13.244 8.530 1.00 81.56 546 LEU A O 1
ATOM 4159 N N . LEU A 1 547 ? -2.101 13.218 6.358 1.00 75.12 547 LEU A N 1
ATOM 4160 C CA . LEU A 1 547 ? -0.737 13.707 6.620 1.00 75.12 547 LEU A CA 1
ATOM 4161 C C . LEU A 1 547 ? -0.702 15.155 7.111 1.00 75.12 547 LEU A C 1
ATOM 4163 O O . LEU A 1 547 ? 0.115 15.457 7.977 1.00 75.12 547 LEU A O 1
ATOM 4167 N N . LYS A 1 548 ? -1.605 16.018 6.623 1.00 75.25 548 LYS A N 1
ATOM 4168 C CA . LYS A 1 548 ? -1.629 17.450 6.973 1.00 75.25 548 LYS A CA 1
ATOM 4169 C C . LYS A 1 548 ? -1.765 17.699 8.478 1.00 75.25 548 LYS A C 1
ATOM 4171 O O . LYS A 1 548 ? -1.251 18.697 8.965 1.00 75.25 548 LYS A O 1
ATOM 4176 N N . ILE A 1 549 ? -2.457 16.808 9.196 1.00 70.44 549 ILE A N 1
ATOM 4177 C CA . ILE A 1 549 ? -2.709 16.941 10.641 1.00 70.44 549 ILE A CA 1
ATOM 4178 C C . ILE A 1 549 ? -1.968 15.872 11.464 1.00 70.44 549 ILE A C 1
ATOM 4180 O O . ILE A 1 549 ? -1.520 16.165 12.568 1.00 70.44 549 ILE A O 1
ATOM 4184 N N . THR A 1 550 ? -1.796 14.645 10.952 1.00 76.44 550 THR A N 1
ATOM 4185 C CA . THR A 1 550 ? -1.204 13.523 11.721 1.00 76.44 550 THR A CA 1
ATOM 4186 C C . THR A 1 550 ? 0.084 12.945 11.138 1.00 76.44 550 THR A C 1
ATOM 4188 O O . THR A 1 550 ? 0.600 11.954 11.655 1.00 76.44 550 THR A O 1
ATOM 4191 N N . GLY A 1 551 ? 0.648 13.559 10.093 1.00 78.62 551 GLY A N 1
ATOM 4192 C CA . GLY A 1 551 ? 1.867 13.093 9.426 1.00 78.62 551 GLY A CA 1
ATOM 4193 C C . GLY A 1 551 ? 3.043 12.787 10.367 1.00 78.62 551 GLY A C 1
ATOM 4194 O O . GLY A 1 551 ? 3.620 11.705 10.234 1.00 78.62 551 GLY A O 1
ATOM 4195 N N . PRO A 1 552 ? 3.381 13.655 11.344 1.00 81.56 552 PRO A N 1
ATOM 4196 C CA . PRO A 1 552 ? 4.437 13.380 12.321 1.00 81.56 552 PRO A CA 1
ATOM 4197 C C . PRO A 1 552 ? 4.126 12.172 13.217 1.00 81.56 552 PRO A C 1
ATOM 4199 O O . PRO A 1 552 ? 4.941 11.255 13.316 1.00 81.56 552 PRO A O 1
ATOM 4202 N N . SER A 1 553 ? 2.931 12.126 13.816 1.00 86.56 553 SER A N 1
ATOM 4203 C CA . SER A 1 553 ? 2.493 11.060 14.730 1.00 86.56 553 SER A CA 1
ATOM 4204 C C . SER A 1 553 ? 2.394 9.698 14.029 1.00 86.56 553 SER A C 1
ATOM 4206 O O . SER A 1 553 ? 2.788 8.672 14.591 1.00 86.56 553 SER A O 1
ATOM 4208 N N . ILE A 1 554 ? 1.926 9.678 12.773 1.00 86.31 554 ILE A N 1
ATOM 4209 C CA . ILE A 1 554 ? 1.894 8.480 11.924 1.00 86.31 554 ILE A CA 1
ATOM 4210 C C . ILE A 1 554 ? 3.310 8.014 11.605 1.00 86.31 554 ILE A C 1
ATOM 4212 O O . ILE A 1 554 ? 3.619 6.855 11.870 1.00 86.31 554 ILE A O 1
ATOM 4216 N N . VAL A 1 555 ? 4.185 8.885 11.091 1.00 86.31 555 VAL A N 1
ATOM 4217 C CA . VAL A 1 555 ? 5.572 8.511 10.764 1.00 86.31 555 VAL A CA 1
ATOM 4218 C C . VAL A 1 555 ? 6.304 7.989 11.997 1.00 86.31 555 VAL A C 1
ATOM 4220 O O . VAL A 1 555 ? 6.861 6.894 11.949 1.00 86.31 555 VAL A O 1
ATOM 4223 N N . ALA A 1 556 ? 6.235 8.697 13.127 1.00 87.38 556 ALA A N 1
ATOM 4224 C CA . ALA A 1 556 ? 6.835 8.247 14.380 1.00 87.38 556 ALA A CA 1
ATOM 4225 C C . ALA A 1 556 ? 6.316 6.858 14.795 1.00 87.38 556 ALA A C 1
ATOM 4227 O O . ALA A 1 556 ? 7.093 6.006 15.232 1.00 87.38 556 ALA A O 1
ATOM 4228 N N . THR A 1 557 ? 5.021 6.592 14.598 1.00 88.56 557 THR A N 1
ATOM 4229 C CA . THR A 1 557 ? 4.403 5.295 14.906 1.00 88.56 557 THR A CA 1
ATOM 4230 C C . THR A 1 557 ? 4.795 4.197 13.922 1.00 88.56 557 THR A C 1
ATOM 4232 O O . THR A 1 557 ? 5.025 3.068 14.356 1.00 88.56 557 THR A O 1
ATOM 4235 N N . LEU A 1 558 ? 4.932 4.493 12.628 1.00 87.06 558 LEU A N 1
ATOM 4236 C CA . LEU A 1 558 ? 5.437 3.558 11.618 1.00 87.06 558 LEU A CA 1
ATOM 4237 C C . LEU A 1 558 ? 6.888 3.171 11.932 1.00 87.06 558 LEU A C 1
ATOM 4239 O O . LEU A 1 558 ? 7.179 1.990 12.116 1.00 87.06 558 LEU A O 1
ATOM 4243 N N . CYS A 1 559 ? 7.770 4.156 12.121 1.00 86.31 559 CYS A N 1
ATOM 4244 C CA . CYS A 1 559 ? 9.173 3.947 12.483 1.00 86.31 559 CYS A CA 1
ATOM 4245 C C . CYS A 1 559 ? 9.316 3.140 13.789 1.00 86.31 559 CYS A C 1
ATOM 4247 O O . CYS A 1 559 ? 10.046 2.149 13.837 1.00 86.31 559 CYS A O 1
ATOM 4249 N N . LYS A 1 560 ? 8.548 3.493 14.831 1.00 86.38 560 LYS A N 1
ATOM 4250 C CA . LYS A 1 560 ? 8.471 2.743 16.098 1.00 86.38 560 LYS A CA 1
ATOM 4251 C C . LYS A 1 560 ? 7.973 1.312 15.886 1.00 86.38 560 LYS A C 1
ATOM 4253 O O . LYS A 1 560 ? 8.543 0.391 16.466 1.00 86.38 560 LYS A O 1
ATOM 4258 N N . SER A 1 561 ? 6.951 1.105 15.057 1.00 84.56 561 SER A N 1
ATOM 4259 C CA . SER A 1 561 ? 6.385 -0.220 14.762 1.00 84.56 561 SER A CA 1
ATOM 4260 C C . SER A 1 561 ? 7.405 -1.130 14.079 1.00 84.56 561 SER A C 1
ATOM 4262 O O . SER A 1 561 ? 7.617 -2.256 14.528 1.00 84.56 561 SER A O 1
ATOM 4264 N N . PHE A 1 562 ? 8.091 -0.618 13.055 1.00 82.75 562 PHE A N 1
ATOM 4265 C CA . PHE A 1 562 ? 9.127 -1.341 12.320 1.00 82.75 562 PHE A CA 1
ATOM 4266 C C . PHE A 1 562 ? 10.330 -1.729 13.193 1.00 82.75 562 PHE A C 1
ATOM 4268 O O . PHE A 1 562 ? 10.853 -2.830 13.044 1.00 82.75 562 PHE A O 1
ATOM 4275 N N . VAL A 1 563 ? 10.746 -0.867 14.130 1.00 81.25 563 VAL A N 1
ATOM 4276 C CA . VAL A 1 563 ? 11.887 -1.138 15.024 1.00 81.25 563 VAL A CA 1
ATOM 4277 C C . VAL A 1 563 ? 11.512 -2.028 16.217 1.00 81.25 563 VAL A C 1
ATOM 4279 O O . VAL A 1 563 ? 12.309 -2.869 16.625 1.00 81.25 563 VAL A O 1
ATOM 4282 N N . THR A 1 564 ? 10.322 -1.857 16.804 1.00 73.94 564 THR A N 1
ATOM 4283 C CA . THR A 1 564 ? 9.970 -2.472 18.103 1.00 73.94 564 THR A CA 1
ATOM 4284 C C . THR A 1 564 ? 9.045 -3.686 18.020 1.00 73.94 564 THR A C 1
ATOM 4286 O O . THR A 1 564 ? 8.804 -4.334 19.039 1.00 73.94 564 THR A O 1
ATOM 4289 N N . SER A 1 565 ? 8.492 -4.021 16.849 1.00 66.25 565 SER A N 1
ATOM 4290 C CA . SER A 1 565 ? 7.568 -5.155 16.705 1.00 66.25 565 SER A CA 1
ATOM 4291 C C . SER A 1 565 ? 7.617 -5.795 15.311 1.00 66.25 565 SER A C 1
ATOM 4293 O O . SER A 1 565 ? 6.784 -5.481 14.461 1.00 66.25 565 SER A O 1
ATOM 4295 N N . PRO A 1 566 ? 8.492 -6.798 15.091 1.00 63.56 566 PRO A N 1
ATOM 4296 C CA . PRO A 1 566 ? 8.481 -7.609 13.868 1.00 63.56 566 PRO A CA 1
ATOM 4297 C C . PRO A 1 566 ? 7.235 -8.512 13.732 1.00 63.56 566 PRO A C 1
ATOM 4299 O O . PRO A 1 566 ? 7.101 -9.225 12.740 1.00 63.56 566 PRO A O 1
ATOM 4302 N N . SER A 1 567 ? 6.312 -8.499 14.704 1.00 72.50 567 SER A N 1
ATOM 4303 C CA . SER A 1 567 ? 5.064 -9.265 14.640 1.00 72.50 567 SER A CA 1
ATOM 4304 C C . SER A 1 567 ? 4.194 -8.828 13.448 1.00 72.50 567 SER A C 1
ATOM 4306 O O . SER A 1 567 ? 3.852 -7.641 13.364 1.00 72.50 567 SER A O 1
ATOM 4308 N N . PRO A 1 568 ? 3.725 -9.761 12.590 1.00 76.31 568 PRO A N 1
ATOM 4309 C CA . PRO A 1 568 ? 2.868 -9.445 11.440 1.00 76.31 568 PRO A CA 1
ATOM 4310 C C . PRO A 1 568 ? 1.547 -8.773 11.840 1.00 76.31 568 PRO A C 1
ATOM 4312 O O . PRO A 1 568 ? 0.922 -8.090 11.031 1.00 76.31 568 PRO A O 1
ATOM 4315 N N . THR A 1 569 ? 1.128 -8.901 13.105 1.00 77.56 569 THR A N 1
ATOM 4316 C CA . THR A 1 569 ? -0.052 -8.206 13.642 1.00 77.56 569 THR A CA 1
ATOM 4317 C C . THR A 1 569 ? 0.047 -6.684 13.546 1.00 77.56 569 THR A C 1
ATOM 4319 O O . THR A 1 569 ? -0.988 -6.042 13.385 1.00 77.56 569 THR A O 1
ATOM 4322 N N . ILE A 1 570 ? 1.260 -6.129 13.657 1.00 80.50 570 ILE A N 1
ATOM 4323 C CA . ILE A 1 570 ? 1.555 -4.688 13.651 1.00 80.50 570 ILE A CA 1
ATOM 4324 C C . ILE A 1 570 ? 2.242 -4.285 12.343 1.00 80.50 570 ILE A C 1
ATOM 4326 O O . ILE A 1 570 ? 1.853 -3.287 11.736 1.00 80.50 570 ILE A O 1
ATOM 4330 N N . SER A 1 571 ? 3.222 -5.066 11.876 1.00 81.25 571 SER A N 1
ATOM 4331 C CA . SER A 1 571 ? 4.004 -4.704 10.691 1.00 81.25 571 SER A CA 1
ATOM 4332 C C . SER A 1 571 ? 3.179 -4.730 9.400 1.00 81.25 571 SER A C 1
ATOM 4334 O O . SER A 1 571 ? 3.324 -3.818 8.594 1.00 81.25 571 SER A O 1
ATOM 4336 N N . THR A 1 572 ? 2.244 -5.671 9.209 1.00 85.69 572 THR A N 1
ATOM 4337 C CA . THR A 1 572 ? 1.407 -5.690 7.991 1.00 85.69 572 THR A CA 1
ATOM 4338 C C . THR A 1 572 ? 0.477 -4.464 7.883 1.00 85.69 572 THR A C 1
ATOM 4340 O O . THR A 1 572 ? 0.484 -3.829 6.827 1.00 85.69 572 THR A O 1
ATOM 4343 N N . PRO A 1 573 ? -0.274 -4.048 8.929 1.00 89.06 573 PRO A N 1
ATOM 4344 C CA . PRO A 1 573 ? -0.987 -2.765 8.913 1.00 89.06 573 PRO A CA 1
ATOM 4345 C C . PRO A 1 573 ? -0.076 -1.537 8.740 1.00 89.06 573 PRO A C 1
ATOM 4347 O O . PRO A 1 573 ? -0.447 -0.611 8.018 1.00 89.06 573 PRO A O 1
ATOM 4350 N N . ALA A 1 574 ? 1.118 -1.530 9.348 1.00 89.81 574 ALA A N 1
ATOM 4351 C CA . ALA A 1 574 ? 2.085 -0.438 9.199 1.00 89.81 574 ALA A CA 1
ATOM 4352 C C . ALA A 1 574 ? 2.554 -0.281 7.743 1.00 89.81 574 ALA A C 1
ATOM 4354 O O . ALA A 1 574 ? 2.402 0.792 7.160 1.00 89.81 574 ALA A O 1
ATOM 4355 N N . THR A 1 575 ? 3.045 -1.357 7.122 1.00 88.94 575 THR A N 1
ATOM 4356 C CA . THR A 1 575 ? 3.516 -1.343 5.729 1.00 88.94 575 THR A CA 1
ATOM 4357 C C . THR A 1 575 ? 2.400 -0.959 4.755 1.00 88.94 575 THR A C 1
ATOM 4359 O O . THR A 1 575 ? 2.642 -0.183 3.837 1.00 88.94 575 THR A O 1
ATOM 4362 N N . ARG A 1 576 ? 1.160 -1.420 4.975 1.00 91.81 576 ARG A N 1
ATOM 4363 C CA . ARG A 1 576 ? 0.002 -1.026 4.149 1.00 91.81 576 ARG A CA 1
ATOM 4364 C C . ARG A 1 576 ? -0.366 0.441 4.290 1.00 91.81 576 ARG A C 1
ATOM 4366 O O . ARG A 1 576 ? -0.611 1.094 3.283 1.00 91.81 576 ARG A O 1
ATOM 4373 N N . THR A 1 577 ? -0.383 0.956 5.519 1.00 91.94 577 THR A N 1
ATOM 4374 C CA . THR A 1 577 ? -0.630 2.382 5.774 1.00 91.94 577 THR A CA 1
ATOM 4375 C C . THR A 1 577 ? 0.424 3.231 5.067 1.00 91.94 577 THR A C 1
ATOM 4377 O O . THR A 1 577 ? 0.074 4.172 4.363 1.00 91.94 577 THR A O 1
ATOM 4380 N N . LEU A 1 578 ? 1.703 2.855 5.180 1.00 91.81 578 LEU A N 1
ATOM 4381 C CA . LEU A 1 578 ? 2.793 3.531 4.483 1.00 91.81 578 LEU A CA 1
ATOM 4382 C C . LEU A 1 578 ? 2.628 3.470 2.958 1.00 91.81 578 LEU A C 1
ATOM 4384 O O . LEU A 1 578 ? 2.639 4.515 2.318 1.00 91.81 578 LEU A O 1
ATOM 4388 N N . TYR A 1 579 ? 2.431 2.282 2.378 1.00 93.88 579 TYR A N 1
ATOM 4389 C CA . TYR A 1 579 ? 2.227 2.126 0.936 1.00 93.88 579 TYR A CA 1
ATOM 4390 C C . TYR A 1 579 ? 1.110 3.039 0.423 1.00 93.88 579 TYR A C 1
ATOM 4392 O O . TYR A 1 579 ? 1.353 3.850 -0.469 1.00 93.88 579 TYR A O 1
ATOM 4400 N N . LEU A 1 580 ? -0.074 2.980 1.041 1.00 92.62 580 LEU A N 1
ATOM 4401 C CA . LEU A 1 580 ? -1.221 3.793 0.640 1.00 92.62 580 LEU A CA 1
ATOM 4402 C C . LEU A 1 580 ? -0.927 5.293 0.735 1.00 92.62 580 LEU A C 1
ATOM 4404 O O . LEU A 1 580 ? -1.269 6.028 -0.186 1.00 92.62 580 LEU A O 1
ATOM 4408 N N . LEU A 1 581 ? -0.241 5.747 1.790 1.00 89.75 581 LEU A N 1
ATOM 4409 C CA . LEU A 1 581 ? 0.213 7.136 1.907 1.00 89.75 581 LEU A CA 1
ATOM 4410 C C . LEU A 1 581 ? 1.134 7.537 0.746 1.00 89.75 581 LEU A C 1
ATOM 4412 O O . LEU A 1 581 ? 0.934 8.601 0.165 1.00 89.75 581 LEU A O 1
ATOM 4416 N N . THR A 1 582 ? 2.096 6.686 0.371 1.00 91.94 582 THR A N 1
ATOM 4417 C CA . THR A 1 582 ? 3.063 6.971 -0.707 1.00 91.94 582 THR A CA 1
ATOM 4418 C C . THR A 1 582 ? 2.479 6.987 -2.120 1.00 91.94 582 THR A C 1
ATOM 4420 O O . THR A 1 582 ? 3.186 7.391 -3.036 1.00 91.94 582 THR A O 1
ATOM 4423 N N . VAL A 1 583 ? 1.221 6.586 -2.336 1.00 90.62 583 VAL A N 1
ATOM 4424 C CA . VAL A 1 583 ? 0.610 6.616 -3.680 1.00 90.62 583 VAL A CA 1
ATOM 4425 C C . VAL A 1 583 ? 0.577 8.041 -4.252 1.00 90.62 583 VAL A C 1
ATOM 4427 O O . VAL A 1 583 ? 0.800 8.225 -5.443 1.00 90.62 583 VAL A O 1
ATOM 4430 N N . GLU A 1 584 ? 0.374 9.067 -3.423 1.00 85.00 584 GLU A N 1
ATOM 4431 C CA . GLU A 1 584 ? 0.162 10.448 -3.886 1.00 85.00 584 GLU A CA 1
ATOM 4432 C C . GLU A 1 584 ? 1.439 11.302 -3.831 1.00 85.00 584 GLU A C 1
ATOM 4434 O O . GLU A 1 584 ? 2.112 11.358 -2.800 1.00 85.00 584 GLU A O 1
ATOM 4439 N N . ASP A 1 585 ? 1.734 12.055 -4.892 1.00 83.50 585 ASP A N 1
ATOM 4440 C CA . ASP A 1 585 ? 2.919 12.922 -5.002 1.00 83.50 585 ASP A CA 1
ATOM 4441 C C . ASP A 1 585 ? 3.048 13.930 -3.858 1.00 83.50 585 ASP A C 1
ATOM 4443 O O . ASP A 1 585 ? 4.107 14.047 -3.240 1.00 83.50 585 ASP A O 1
ATOM 4447 N N . ARG A 1 586 ? 1.943 14.594 -3.497 1.00 82.69 586 ARG A N 1
ATOM 4448 C CA . ARG A 1 586 ? 1.870 15.505 -2.339 1.00 82.69 586 ARG A CA 1
ATOM 4449 C C . ARG A 1 586 ? 2.328 14.855 -1.026 1.00 82.69 586 ARG A C 1
ATOM 4451 O O . ARG A 1 586 ? 2.941 15.519 -0.197 1.00 82.69 586 ARG A O 1
ATOM 4458 N N . ASN A 1 587 ? 2.085 13.555 -0.859 1.00 82.94 587 ASN A N 1
ATOM 4459 C CA . ASN A 1 587 ? 2.465 12.801 0.334 1.00 82.94 587 ASN A CA 1
ATOM 4460 C C . ASN A 1 587 ? 3.937 12.369 0.263 1.00 82.94 587 ASN A C 1
ATOM 4462 O O . ASN A 1 587 ? 4.642 12.436 1.267 1.00 82.94 587 ASN A O 1
ATOM 4466 N N . ARG A 1 588 ? 4.428 12.000 -0.930 1.00 86.75 588 ARG A N 1
ATOM 4467 C CA . ARG A 1 588 ? 5.853 11.721 -1.203 1.00 86.75 588 ARG A CA 1
ATOM 4468 C C . ARG A 1 588 ? 6.748 12.959 -1.067 1.00 86.75 588 ARG A C 1
ATOM 4470 O O . ARG A 1 588 ? 7.952 12.820 -0.877 1.00 86.75 588 ARG A O 1
ATOM 4477 N N . ARG A 1 589 ? 6.182 14.165 -1.164 1.00 86.06 589 ARG A N 1
ATOM 4478 C CA . ARG A 1 589 ? 6.871 15.453 -0.954 1.00 86.06 589 ARG A CA 1
ATOM 4479 C C . ARG A 1 589 ? 6.817 15.947 0.507 1.00 86.06 589 ARG A C 1
ATOM 4481 O O . ARG A 1 589 ? 7.430 16.965 0.812 1.00 86.06 589 ARG A O 1
ATOM 4488 N N . HIS A 1 590 ? 6.127 15.244 1.414 1.00 84.31 590 HIS A N 1
ATOM 4489 C CA . HIS A 1 590 ? 5.971 15.652 2.817 1.00 84.31 590 HIS A CA 1
ATOM 4490 C C . HIS A 1 590 ? 7.250 15.417 3.643 1.00 84.31 590 HIS A C 1
ATOM 4492 O O . HIS A 1 590 ? 7.807 14.319 3.629 1.00 84.31 590 HIS A O 1
ATOM 4498 N N . GLU A 1 591 ? 7.683 16.419 4.417 1.00 83.06 591 GLU A N 1
ATOM 4499 C CA . GLU A 1 591 ? 8.973 16.420 5.136 1.00 83.06 591 GLU A CA 1
ATOM 4500 C C . GLU A 1 591 ? 9.182 15.216 6.069 1.00 83.06 591 GLU A C 1
ATOM 4502 O O . GLU A 1 591 ? 10.286 14.688 6.182 1.00 83.06 591 GLU A O 1
ATOM 4507 N N . THR A 1 592 ? 8.111 14.711 6.687 1.00 85.38 592 THR A N 1
ATOM 4508 C CA . THR A 1 592 ? 8.200 13.581 7.621 1.00 85.38 592 THR A CA 1
ATOM 4509 C C . THR A 1 592 ? 8.610 12.266 6.947 1.00 85.38 592 THR A C 1
ATOM 4511 O O . THR A 1 592 ? 9.100 11.370 7.632 1.00 85.38 592 THR A O 1
ATOM 4514 N N . MET A 1 593 ? 8.473 12.126 5.622 1.00 88.81 593 MET A N 1
ATOM 4515 C CA . MET A 1 593 ? 8.828 10.888 4.913 1.00 88.81 593 MET A CA 1
ATOM 4516 C C . MET A 1 593 ? 10.333 10.576 4.943 1.00 88.81 593 MET A C 1
ATOM 4518 O O . MET A 1 593 ? 10.706 9.405 4.864 1.00 88.81 593 MET A O 1
ATOM 4522 N N . GLU A 1 594 ? 11.204 11.575 5.134 1.00 91.38 594 GLU A N 1
ATOM 4523 C CA . GLU A 1 594 ? 12.659 11.365 5.226 1.00 91.38 594 GLU A CA 1
ATOM 4524 C C . GLU A 1 594 ? 13.048 10.404 6.354 1.00 91.38 594 GLU A C 1
ATOM 4526 O O . GLU A 1 594 ? 13.904 9.540 6.172 1.00 91.38 594 GLU A O 1
ATOM 4531 N N . ALA A 1 595 ? 12.372 10.497 7.504 1.00 89.19 595 ALA A N 1
ATOM 4532 C CA . ALA A 1 595 ? 12.632 9.647 8.665 1.00 89.19 595 ALA A CA 1
ATOM 4533 C C . ALA A 1 595 ? 12.253 8.170 8.439 1.00 89.19 595 ALA A C 1
ATOM 4535 O O . ALA A 1 595 ? 12.656 7.303 9.217 1.00 89.19 595 ALA A O 1
ATOM 4536 N N . VAL A 1 596 ? 11.475 7.877 7.392 1.00 90.69 596 VAL A N 1
ATOM 4537 C CA . VAL A 1 596 ? 11.039 6.522 7.041 1.00 90.69 596 VAL A CA 1
ATOM 4538 C C . VAL A 1 596 ? 12.069 5.832 6.142 1.00 90.69 596 VAL A C 1
ATOM 4540 O O . VAL A 1 596 ? 12.361 4.656 6.354 1.00 90.69 596 VAL A O 1
ATOM 4543 N N . VAL A 1 597 ? 12.655 6.545 5.170 1.00 93.69 597 VAL A N 1
ATOM 4544 C CA . VAL A 1 597 ? 13.459 5.938 4.089 1.00 93.69 597 VAL A CA 1
ATOM 4545 C C . VAL A 1 597 ? 14.626 5.069 4.593 1.00 93.69 597 VAL A C 1
ATOM 4547 O O . VAL A 1 597 ? 14.653 3.894 4.220 1.00 93.69 597 VAL A O 1
ATOM 4550 N N . PRO A 1 598 ? 15.530 5.524 5.490 1.00 91.69 598 PRO A N 1
ATOM 4551 C CA . PRO A 1 598 ? 16.638 4.687 5.968 1.00 91.69 598 PRO A CA 1
ATOM 4552 C C . PRO A 1 598 ? 16.179 3.424 6.717 1.00 91.69 598 PRO A C 1
ATOM 4554 O O . PRO A 1 598 ? 16.884 2.412 6.732 1.00 91.69 598 PRO A O 1
ATOM 4557 N N . LEU A 1 599 ? 14.981 3.446 7.314 1.00 90.19 599 LEU A N 1
ATOM 4558 C CA . LEU A 1 599 ? 14.388 2.264 7.938 1.00 90.19 599 LEU A CA 1
ATOM 4559 C C . LEU A 1 599 ? 13.845 1.283 6.893 1.00 90.19 599 LEU A C 1
ATOM 4561 O O . LEU A 1 599 ? 13.999 0.082 7.091 1.00 90.19 599 LEU A O 1
ATOM 4565 N N . LEU A 1 600 ? 13.281 1.750 5.771 1.00 92.56 600 LEU A N 1
ATOM 4566 C CA . LEU A 1 600 ? 12.883 0.866 4.663 1.00 92.56 600 LEU A CA 1
ATOM 4567 C C . LEU A 1 600 ? 14.103 0.205 4.027 1.00 92.56 600 LEU A C 1
ATOM 4569 O O . LEU A 1 600 ? 14.114 -1.015 3.869 1.00 92.56 600 LEU A O 1
ATOM 4573 N N . THR A 1 601 ? 15.140 0.994 3.724 1.00 94.06 601 THR A N 1
ATOM 4574 C CA . THR A 1 601 ? 16.443 0.519 3.235 1.00 94.06 601 THR A CA 1
ATOM 4575 C C . THR A 1 601 ? 16.938 -0.638 4.092 1.00 94.06 601 THR A C 1
ATOM 4577 O O . THR A 1 601 ? 17.184 -1.735 3.588 1.00 94.06 601 THR A O 1
ATOM 4580 N N . ARG A 1 602 ? 16.987 -0.429 5.414 1.00 91.44 602 ARG A N 1
ATOM 4581 C CA . ARG A 1 602 ? 17.397 -1.458 6.364 1.00 91.44 602 ARG A CA 1
ATOM 4582 C C . ARG A 1 602 ? 16.448 -2.659 6.391 1.00 91.44 602 ARG A C 1
ATOM 4584 O O . ARG A 1 602 ? 16.930 -3.783 6.337 1.00 91.44 602 ARG A O 1
ATOM 4591 N N . LEU A 1 603 ? 15.131 -2.455 6.461 1.00 90.44 603 LEU A N 1
ATOM 4592 C CA . LEU A 1 603 ? 14.146 -3.547 6.486 1.00 90.44 603 LEU A CA 1
ATOM 4593 C C . LEU A 1 603 ? 14.243 -4.458 5.258 1.00 90.44 603 LEU A C 1
ATOM 4595 O O . LEU A 1 603 ? 14.029 -5.659 5.391 1.00 90.44 603 LEU A O 1
ATOM 4599 N N . MET A 1 604 ? 14.541 -3.899 4.082 1.00 92.94 604 MET A N 1
ATOM 4600 C CA . MET A 1 604 ? 14.707 -4.656 2.839 1.00 92.94 604 MET A CA 1
ATOM 4601 C C . MET A 1 604 ? 16.061 -5.374 2.785 1.00 92.94 604 MET A C 1
ATOM 4603 O O . MET A 1 604 ? 16.108 -6.540 2.397 1.00 92.94 604 MET A O 1
ATOM 4607 N N . VAL A 1 605 ? 17.148 -4.728 3.225 1.00 92.19 605 VAL A N 1
ATOM 4608 C CA . VAL A 1 605 ? 18.476 -5.360 3.351 1.00 92.19 605 VAL A CA 1
ATOM 4609 C C . VAL A 1 605 ? 18.442 -6.528 4.344 1.00 92.19 605 VAL A C 1
ATOM 4611 O O . VAL A 1 605 ? 18.799 -7.645 3.967 1.00 92.19 605 VAL A O 1
ATOM 4614 N N . ASP A 1 606 ? 17.937 -6.302 5.560 1.00 89.25 606 ASP A N 1
ATOM 4615 C CA . ASP A 1 606 ? 17.893 -7.271 6.667 1.00 89.25 606 ASP A CA 1
ATOM 4616 C C . ASP A 1 606 ? 16.799 -8.360 6.484 1.00 89.25 606 ASP A C 1
ATOM 4618 O O . ASP A 1 606 ? 16.667 -9.247 7.331 1.00 89.25 606 ASP A O 1
ATOM 4622 N N . TYR A 1 607 ? 15.985 -8.326 5.415 1.00 89.19 607 TYR A N 1
ATOM 4623 C CA . TYR A 1 607 ? 14.798 -9.189 5.303 1.00 89.19 607 TYR A CA 1
ATOM 4624 C C . TYR A 1 607 ? 15.147 -10.692 5.188 1.00 89.19 607 TYR A C 1
ATOM 4626 O O . TYR A 1 607 ? 15.955 -11.068 4.333 1.00 89.19 607 TYR A O 1
ATOM 4634 N N . PRO A 1 608 ? 14.526 -11.594 5.977 1.00 86.00 608 PRO A N 1
ATOM 4635 C CA . PRO A 1 608 ? 14.969 -12.991 6.065 1.00 86.00 608 PRO A CA 1
ATOM 4636 C C . PRO A 1 608 ? 14.502 -13.894 4.911 1.00 86.00 608 PRO A C 1
ATOM 4638 O O . PRO A 1 608 ? 15.117 -14.930 4.677 1.00 86.00 608 PRO A O 1
ATOM 4641 N N . SER A 1 609 ? 13.423 -13.539 4.205 1.00 87.12 609 SER A N 1
ATOM 4642 C CA . SER A 1 609 ? 12.928 -14.303 3.041 1.00 87.12 609 SER A CA 1
ATOM 4643 C C . SER A 1 609 ? 13.524 -13.755 1.747 1.00 87.12 609 SER A C 1
ATOM 4645 O O . SER A 1 609 ? 13.849 -12.575 1.702 1.00 87.12 609 SER A O 1
ATOM 4647 N N . GLU A 1 610 ? 13.640 -14.568 0.691 1.00 85.88 610 GLU A N 1
ATOM 4648 C CA . GLU A 1 610 ? 14.224 -14.134 -0.592 1.00 85.88 610 GLU A CA 1
ATOM 4649 C C . GLU A 1 610 ? 13.540 -12.876 -1.141 1.00 85.88 610 GLU A C 1
ATOM 4651 O O . GLU A 1 610 ? 14.213 -11.874 -1.381 1.00 85.88 610 GLU A O 1
ATOM 4656 N N . ARG A 1 611 ? 12.204 -12.903 -1.236 1.00 88.44 611 ARG A N 1
ATOM 4657 C CA . ARG A 1 611 ? 11.395 -11.735 -1.597 1.00 88.44 611 ARG A CA 1
ATOM 4658 C C . ARG A 1 611 ? 11.013 -10.905 -0.378 1.00 88.44 611 ARG A C 1
ATOM 4660 O O . ARG A 1 611 ? 10.713 -11.455 0.686 1.00 88.44 611 ARG A O 1
ATOM 4667 N N . VAL A 1 612 ? 10.973 -9.588 -0.552 1.00 89.88 612 VAL A N 1
ATOM 4668 C CA . VAL A 1 612 ? 10.410 -8.649 0.434 1.00 89.88 612 VAL A CA 1
ATOM 4669 C C . VAL A 1 612 ? 8.877 -8.561 0.297 1.00 89.88 612 VAL A C 1
ATOM 4671 O O . VAL A 1 612 ? 8.328 -8.982 -0.723 1.00 89.88 612 VAL A O 1
ATOM 4674 N N . PRO A 1 613 ? 8.138 -8.034 1.295 1.00 89.94 613 PRO A N 1
ATOM 4675 C CA . PRO A 1 613 ? 6.700 -7.812 1.156 1.00 89.94 613 PRO A CA 1
ATOM 4676 C C . PRO A 1 613 ? 6.416 -6.834 0.005 1.00 89.94 613 PRO A C 1
ATOM 4678 O O . PRO A 1 613 ? 7.078 -5.793 -0.062 1.00 89.94 613 PRO A O 1
ATOM 4681 N N . PRO A 1 614 ? 5.433 -7.099 -0.874 1.00 91.94 614 PRO A N 1
ATOM 4682 C CA . PRO A 1 614 ? 5.195 -6.253 -2.040 1.00 91.94 614 PRO A CA 1
ATOM 4683 C C . PRO A 1 614 ? 4.774 -4.837 -1.638 1.00 91.94 614 PRO A C 1
ATOM 4685 O O . PRO A 1 614 ? 5.234 -3.876 -2.247 1.00 91.94 614 PRO A O 1
ATOM 4688 N N . GLU A 1 615 ? 4.002 -4.677 -0.555 1.00 92.12 615 GLU A N 1
ATOM 4689 C CA . GLU A 1 615 ? 3.657 -3.351 -0.028 1.00 92.12 615 GLU A CA 1
ATOM 4690 C C . GLU A 1 615 ? 4.893 -2.581 0.493 1.00 92.12 615 GLU A C 1
ATOM 4692 O O . GLU A 1 615 ? 4.903 -1.354 0.460 1.00 92.12 615 GLU A O 1
ATOM 4697 N N . LEU A 1 616 ? 5.953 -3.271 0.948 1.00 92.38 616 LEU A N 1
ATOM 4698 C CA . LEU A 1 616 ? 7.189 -2.631 1.425 1.00 92.38 616 LEU A CA 1
ATOM 4699 C C . LEU A 1 616 ? 8.023 -2.109 0.252 1.00 92.38 616 LEU A C 1
ATOM 4701 O O . LEU A 1 616 ? 8.458 -0.958 0.272 1.00 92.38 616 LEU A O 1
ATOM 4705 N N . ALA A 1 617 ? 8.222 -2.944 -0.769 1.00 94.31 617 ALA A N 1
ATOM 4706 C CA . ALA A 1 617 ? 8.978 -2.557 -1.953 1.00 94.31 617 ALA A CA 1
ATOM 4707 C C . ALA A 1 617 ? 8.242 -1.490 -2.772 1.00 94.31 617 ALA A C 1
ATOM 4709 O O . ALA A 1 617 ? 8.861 -0.512 -3.170 1.00 94.31 617 ALA A O 1
ATOM 4710 N N . ALA A 1 618 ? 6.923 -1.608 -2.952 1.00 94.75 618 ALA A N 1
ATOM 4711 C CA . ALA A 1 618 ? 6.137 -0.596 -3.656 1.00 94.75 618 ALA A CA 1
ATOM 4712 C C . ALA A 1 618 ? 6.165 0.764 -2.933 1.00 94.75 618 ALA A C 1
ATOM 4714 O O . ALA A 1 618 ? 6.322 1.794 -3.582 1.00 94.75 618 ALA A O 1
ATOM 4715 N N . ALA A 1 619 ? 6.107 0.786 -1.594 1.00 94.94 619 ALA A N 1
ATOM 4716 C CA . ALA A 1 619 ? 6.299 2.020 -0.828 1.00 94.94 619 ALA A CA 1
ATOM 4717 C C . ALA A 1 619 ? 7.698 2.628 -1.038 1.00 94.94 619 ALA A C 1
ATOM 4719 O O . ALA A 1 619 ? 7.829 3.843 -1.187 1.00 94.94 619 ALA A O 1
ATOM 4720 N N . ALA A 1 620 ? 8.743 1.794 -1.081 1.00 96.12 620 ALA A N 1
ATOM 4721 C CA . ALA A 1 620 ? 10.105 2.246 -1.342 1.00 96.12 620 ALA A CA 1
ATOM 4722 C C . ALA A 1 620 ? 10.283 2.791 -2.771 1.00 96.12 620 ALA A C 1
ATOM 4724 O O . ALA A 1 620 ? 10.847 3.869 -2.931 1.00 96.12 620 ALA A O 1
ATOM 4725 N N . VAL A 1 621 ? 9.754 2.097 -3.786 1.00 96.31 621 VAL A N 1
ATOM 4726 C CA . VAL A 1 621 ? 9.749 2.536 -5.194 1.00 96.31 621 VAL A CA 1
ATOM 4727 C C . VAL A 1 621 ? 9.038 3.881 -5.329 1.00 96.31 621 VAL A C 1
ATOM 4729 O O . VAL A 1 621 ? 9.612 4.813 -5.885 1.00 96.31 621 VAL A O 1
ATOM 4732 N N . ASN A 1 622 ? 7.841 4.026 -4.754 1.00 95.62 622 ASN A N 1
ATOM 4733 C CA . ASN A 1 622 ? 7.104 5.290 -4.745 1.00 95.62 622 ASN A CA 1
ATOM 4734 C C . ASN A 1 622 ? 7.959 6.433 -4.162 1.00 95.62 622 ASN A C 1
ATOM 4736 O O . ASN A 1 622 ? 8.083 7.493 -4.771 1.00 95.62 622 ASN A O 1
ATOM 4740 N N . LEU A 1 623 ? 8.580 6.224 -2.995 1.00 95.25 623 LEU A N 1
ATOM 4741 C CA . LEU A 1 623 ? 9.438 7.232 -2.358 1.00 95.25 623 LEU A CA 1
ATOM 4742 C C . LEU A 1 623 ? 10.695 7.540 -3.191 1.00 95.25 623 LEU A C 1
ATOM 4744 O O . LEU A 1 623 ? 11.106 8.695 -3.244 1.00 95.25 623 LEU A O 1
ATOM 4748 N N . ALA A 1 624 ? 11.274 6.550 -3.876 1.00 95.56 624 ALA A N 1
ATOM 4749 C CA . ALA A 1 624 ? 12.458 6.721 -4.720 1.00 95.56 624 ALA A CA 1
ATOM 4750 C C . ALA A 1 624 ? 12.216 7.580 -5.978 1.00 95.56 624 ALA A C 1
ATOM 4752 O O . ALA A 1 624 ? 13.172 8.149 -6.491 1.00 95.56 624 ALA A O 1
ATOM 4753 N N . HIS A 1 625 ? 10.967 7.766 -6.427 1.00 93.00 625 HIS A N 1
ATOM 4754 C CA . HIS A 1 625 ? 10.643 8.719 -7.505 1.00 93.00 625 HIS A CA 1
ATOM 4755 C C . HIS A 1 625 ? 10.814 10.195 -7.084 1.00 93.00 625 HIS A C 1
ATOM 4757 O O . HIS A 1 625 ? 10.772 11.089 -7.923 1.00 93.00 625 HIS A O 1
ATOM 4763 N N . ASN A 1 626 ? 11.018 10.486 -5.793 1.00 91.94 626 ASN A N 1
ATOM 4764 C CA . ASN A 1 626 ? 11.410 11.814 -5.323 1.00 91.94 626 ASN A CA 1
ATOM 4765 C C . ASN A 1 626 ? 12.937 11.866 -5.149 1.00 91.94 626 ASN A C 1
ATOM 4767 O O . ASN A 1 626 ? 13.471 11.242 -4.233 1.00 91.94 626 ASN A O 1
ATOM 4771 N N . ALA A 1 627 ? 13.637 12.660 -5.966 1.00 89.94 627 ALA A N 1
ATOM 4772 C CA . ALA A 1 627 ? 15.103 12.751 -5.969 1.00 89.94 627 ALA A CA 1
ATOM 4773 C C . ALA A 1 627 ? 15.736 13.094 -4.599 1.00 89.94 627 ALA A C 1
ATOM 4775 O O . ALA A 1 627 ? 16.836 12.627 -4.297 1.00 89.94 627 ALA A O 1
ATOM 4776 N N . ARG A 1 628 ? 15.043 13.846 -3.725 1.00 91.06 628 ARG A N 1
ATOM 4777 C CA . ARG A 1 628 ? 15.495 14.113 -2.341 1.00 91.06 628 ARG A CA 1
ATOM 4778 C C . ARG A 1 628 ? 15.496 12.837 -1.494 1.00 91.06 628 ARG A C 1
ATOM 4780 O O . ARG A 1 628 ? 16.423 12.607 -0.724 1.00 91.06 628 ARG A O 1
ATOM 4787 N N . LEU A 1 629 ? 14.474 11.999 -1.657 1.00 94.12 629 LEU A N 1
ATOM 4788 C CA . LEU A 1 629 ? 14.304 10.747 -0.918 1.00 94.12 629 LEU A CA 1
ATOM 4789 C C . LEU A 1 629 ? 15.118 9.596 -1.521 1.00 94.12 629 LEU A C 1
ATOM 4791 O O . LEU A 1 629 ? 15.641 8.774 -0.772 1.00 94.12 629 LEU A O 1
ATOM 4795 N N . ALA A 1 630 ? 15.294 9.568 -2.845 1.00 94.56 630 ALA A N 1
ATOM 4796 C CA . ALA A 1 630 ? 16.153 8.621 -3.556 1.00 94.56 630 ALA A CA 1
ATOM 4797 C C . ALA A 1 630 ? 17.563 8.564 -2.939 1.00 94.56 630 ALA A C 1
ATOM 4799 O O . ALA A 1 630 ? 18.079 7.490 -2.624 1.00 94.56 630 ALA A O 1
ATOM 4800 N N . LYS A 1 631 ? 18.145 9.735 -2.647 1.00 92.94 631 LYS A N 1
ATOM 4801 C CA . LYS A 1 631 ? 19.473 9.867 -2.024 1.00 92.94 631 LYS A CA 1
ATOM 4802 C C . LYS A 1 631 ? 19.541 9.283 -0.608 1.00 92.94 631 LYS A C 1
ATOM 4804 O O . LYS A 1 631 ? 20.585 8.774 -0.205 1.00 92.94 631 LYS A O 1
ATOM 4809 N N . LEU A 1 632 ? 18.428 9.259 0.131 1.00 95.00 632 LEU A N 1
ATOM 4810 C CA . LEU A 1 632 ? 18.368 8.653 1.466 1.00 95.00 632 LEU A CA 1
ATOM 4811 C C . LEU A 1 632 ? 18.426 7.114 1.426 1.00 95.00 632 LEU A C 1
ATOM 4813 O O . LEU A 1 632 ? 18.899 6.514 2.394 1.00 95.00 632 LEU A O 1
ATOM 4817 N N . PHE A 1 633 ? 18.059 6.454 0.318 1.00 95.56 633 PHE A N 1
ATOM 4818 C CA . PHE A 1 633 ? 18.287 5.005 0.155 1.00 95.56 633 PHE A CA 1
ATOM 4819 C C . PHE A 1 633 ? 19.779 4.644 0.040 1.00 95.56 633 PHE A C 1
ATOM 4821 O O . PHE A 1 633 ? 20.173 3.518 0.348 1.00 95.56 633 PHE A O 1
ATOM 4828 N N . GLY A 1 634 ? 20.630 5.610 -0.322 1.00 90.31 634 GLY A N 1
ATOM 4829 C CA . GLY A 1 634 ? 22.087 5.494 -0.256 1.00 90.31 634 GLY A CA 1
ATOM 4830 C C . GLY A 1 634 ? 22.666 5.574 1.166 1.00 90.31 634 GLY A C 1
ATOM 4831 O O . GLY A 1 634 ? 23.877 5.420 1.323 1.00 90.31 634 GLY A O 1
ATOM 4832 N N . THR A 1 635 ? 21.843 5.803 2.203 1.00 89.75 635 THR A N 1
ATOM 4833 C CA . THR A 1 635 ? 22.296 6.016 3.591 1.00 89.75 635 THR A CA 1
ATOM 4834 C C . 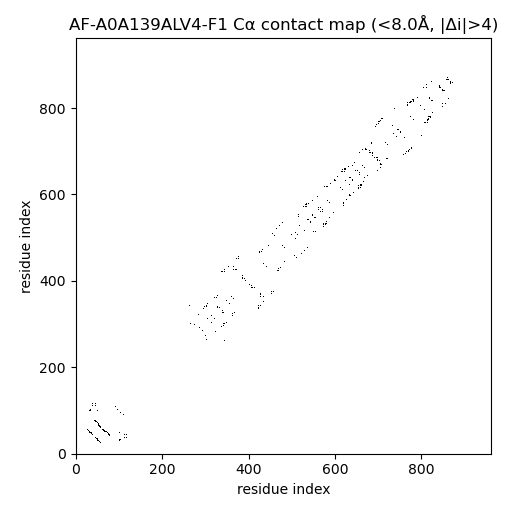THR A 1 635 ? 21.980 4.823 4.515 1.00 89.75 635 THR A C 1
ATOM 4836 O O . THR A 1 635 ? 20.847 4.338 4.511 1.00 89.75 635 THR A O 1
ATOM 4839 N N . PRO A 1 636 ? 22.940 4.347 5.343 1.00 90.56 636 PRO A N 1
ATOM 4840 C CA . PRO A 1 636 ? 24.366 4.708 5.364 1.00 90.56 636 PRO A CA 1
ATOM 4841 C C . PRO A 1 636 ? 25.104 4.292 4.070 1.00 90.56 636 PRO A C 1
ATOM 4843 O O . PRO A 1 636 ? 24.623 3.397 3.370 1.00 90.56 636 PRO A O 1
ATOM 4846 N N . PRO A 1 637 ? 26.265 4.903 3.750 1.00 89.81 637 PRO A N 1
ATOM 4847 C CA . PRO A 1 637 ? 26.996 4.644 2.506 1.00 89.81 637 PRO A CA 1
ATOM 4848 C C . PRO A 1 637 ? 27.213 3.153 2.218 1.00 89.81 637 PRO A C 1
ATOM 4850 O O . PRO A 1 637 ? 27.589 2.386 3.102 1.00 89.81 637 PRO A O 1
ATOM 4853 N N . GLY A 1 638 ? 26.968 2.747 0.969 1.00 90.25 638 GLY A N 1
ATOM 4854 C CA . GLY A 1 638 ? 26.987 1.340 0.543 1.00 90.25 638 GLY A CA 1
ATOM 4855 C C . GLY A 1 638 ? 25.639 0.611 0.661 1.00 90.25 638 GLY A C 1
ATOM 4856 O O . GLY A 1 638 ? 25.525 -0.530 0.207 1.00 90.25 638 GLY A O 1
ATOM 4857 N N . SER A 1 639 ? 24.592 1.254 1.193 1.00 93.81 639 SER A N 1
ATOM 4858 C CA . SER A 1 639 ? 23.252 0.648 1.274 1.00 93.81 639 SER A CA 1
ATOM 4859 C C . SER A 1 639 ? 22.650 0.337 -0.100 1.00 93.81 639 SER A C 1
ATOM 4861 O O . SER A 1 639 ? 22.153 -0.770 -0.293 1.00 93.81 639 SER A O 1
ATOM 4863 N N . PHE A 1 640 ? 22.786 1.236 -1.085 1.00 95.19 640 PHE A N 1
ATOM 4864 C CA . PHE A 1 640 ? 22.372 0.978 -2.473 1.00 95.19 640 PHE A CA 1
ATOM 4865 C C . PHE A 1 640 ? 23.057 -0.266 -3.066 1.00 95.19 640 PHE A C 1
ATOM 4867 O O . PHE A 1 640 ? 22.378 -1.154 -3.573 1.00 95.19 640 PHE A O 1
ATOM 4874 N N . LYS A 1 641 ? 24.384 -0.395 -2.915 1.00 95.38 641 LYS A N 1
ATOM 4875 C CA . LYS A 1 641 ? 25.139 -1.587 -3.344 1.00 95.38 641 LYS A CA 1
ATOM 4876 C C . LYS A 1 641 ? 24.643 -2.859 -2.642 1.00 95.38 641 LYS A C 1
ATOM 4878 O O . LYS A 1 641 ? 24.515 -3.908 -3.260 1.00 95.38 641 LYS A O 1
ATOM 4883 N N . THR A 1 642 ? 24.288 -2.769 -1.362 1.00 95.69 642 THR A N 1
ATOM 4884 C CA . THR A 1 642 ? 23.738 -3.914 -0.614 1.00 95.69 642 THR A CA 1
ATOM 4885 C C . THR A 1 642 ? 22.337 -4.307 -1.111 1.00 95.69 642 THR A C 1
ATOM 4887 O O . THR A 1 642 ? 22.049 -5.497 -1.254 1.00 95.69 642 THR A O 1
ATOM 4890 N N . LEU A 1 643 ? 21.481 -3.330 -1.441 1.00 96.19 643 LEU A N 1
ATOM 4891 C CA . LEU A 1 643 ? 20.184 -3.561 -2.091 1.00 96.19 643 LEU A CA 1
ATOM 4892 C C . LEU A 1 643 ? 20.351 -4.185 -3.485 1.00 96.19 643 LEU A C 1
ATOM 4894 O O . LEU A 1 643 ? 19.678 -5.169 -3.782 1.00 96.19 643 LEU A O 1
ATOM 4898 N N . LEU A 1 644 ? 21.283 -3.683 -4.301 1.00 96.94 644 LEU A N 1
ATOM 4899 C CA . LEU A 1 644 ? 21.580 -4.207 -5.637 1.00 96.94 644 LEU A CA 1
ATOM 4900 C C . LEU A 1 644 ? 22.095 -5.651 -5.576 1.00 96.94 644 LEU A C 1
ATOM 4902 O O . LEU A 1 644 ? 21.546 -6.530 -6.242 1.00 96.94 644 LEU A O 1
ATOM 4906 N N . GLN A 1 645 ? 23.069 -5.940 -4.706 1.00 96.44 645 GLN A N 1
ATOM 4907 C CA . GLN A 1 645 ? 23.544 -7.303 -4.458 1.00 96.44 645 GLN A CA 1
ATOM 4908 C C . GLN A 1 645 ? 22.409 -8.243 -4.044 1.00 96.44 645 GLN A C 1
ATOM 4910 O O . GLN A 1 645 ? 22.350 -9.389 -4.499 1.00 96.44 645 GLN A O 1
ATOM 4915 N N . ARG A 1 646 ? 21.489 -7.766 -3.200 1.00 95.50 646 ARG A N 1
ATOM 4916 C CA . ARG A 1 646 ? 20.315 -8.532 -2.785 1.00 95.50 646 ARG A CA 1
ATOM 4917 C C . ARG A 1 646 ? 19.353 -8.775 -3.950 1.00 95.50 646 ARG A C 1
ATOM 4919 O O . ARG A 1 646 ? 18.950 -9.922 -4.148 1.00 95.50 646 ARG A O 1
ATOM 4926 N N . GLY A 1 647 ? 19.004 -7.742 -4.716 1.00 95.62 647 GLY A N 1
ATOM 4927 C CA . GLY A 1 647 ? 18.107 -7.826 -5.872 1.00 95.62 647 GLY A CA 1
ATOM 4928 C C . GLY A 1 647 ? 18.630 -8.794 -6.932 1.00 95.62 647 GLY A C 1
ATOM 4929 O O . GLY A 1 647 ? 17.905 -9.696 -7.346 1.00 95.62 647 GLY A O 1
ATOM 4930 N N . ILE A 1 648 ? 19.922 -8.707 -7.272 1.00 96.69 648 ILE A N 1
ATOM 4931 C CA . ILE A 1 648 ? 20.571 -9.624 -8.222 1.00 96.69 648 ILE A CA 1
ATOM 4932 C C . ILE A 1 648 ? 20.550 -11.074 -7.705 1.00 96.69 648 ILE A C 1
ATOM 4934 O O . ILE A 1 648 ? 20.222 -12.003 -8.446 1.00 96.69 648 ILE A O 1
ATOM 4938 N N . LYS A 1 649 ? 20.870 -11.284 -6.420 1.00 95.38 649 LYS A N 1
ATOM 4939 C CA . LYS A 1 649 ? 20.935 -12.622 -5.808 1.00 95.38 649 LYS A CA 1
ATOM 4940 C C . LYS A 1 649 ? 19.565 -13.297 -5.692 1.00 95.38 649 LYS A C 1
ATOM 4942 O O . LYS A 1 649 ? 19.459 -14.492 -5.952 1.00 95.38 649 LYS A O 1
ATOM 4947 N N . THR A 1 650 ? 18.544 -12.553 -5.271 1.00 93.94 650 THR A N 1
ATOM 4948 C CA . THR A 1 650 ? 17.184 -13.071 -5.008 1.00 93.94 650 THR A CA 1
ATOM 4949 C C . THR A 1 650 ? 16.288 -13.058 -6.245 1.00 93.94 650 THR A C 1
ATOM 4951 O O . THR A 1 650 ? 15.305 -13.796 -6.290 1.00 93.94 650 THR A O 1
ATOM 4954 N N . ARG A 1 651 ? 16.639 -12.260 -7.264 1.00 93.81 651 ARG A N 1
ATOM 4955 C CA . ARG A 1 651 ? 15.861 -12.059 -8.497 1.00 93.81 651 ARG A CA 1
ATOM 4956 C C . ARG A 1 651 ? 14.419 -11.621 -8.202 1.00 93.81 651 ARG A C 1
ATOM 4958 O O . ARG A 1 651 ? 13.470 -12.098 -8.831 1.00 93.81 651 ARG A O 1
ATOM 4965 N N . ASP A 1 652 ? 14.277 -10.757 -7.198 1.00 92.19 652 ASP A N 1
ATOM 4966 C CA . ASP A 1 652 ? 13.022 -10.117 -6.807 1.00 92.19 652 ASP A CA 1
ATOM 4967 C C . ASP A 1 652 ? 12.794 -8.877 -7.694 1.00 92.19 652 ASP A C 1
ATOM 4969 O O . ASP A 1 652 ? 13.545 -7.902 -7.569 1.00 92.19 652 ASP A O 1
ATOM 4973 N N . PRO A 1 653 ? 11.793 -8.886 -8.597 1.00 91.31 653 PRO A N 1
ATOM 4974 C CA . PRO A 1 653 ? 11.590 -7.795 -9.545 1.00 91.31 653 PRO A CA 1
ATOM 4975 C C . PRO A 1 653 ? 11.234 -6.472 -8.858 1.00 91.31 653 PRO A C 1
ATOM 4977 O O . PRO A 1 653 ? 11.582 -5.415 -9.371 1.00 91.31 653 PRO A O 1
ATOM 4980 N N . LEU A 1 654 ? 10.632 -6.488 -7.661 1.00 92.88 654 LEU A N 1
ATOM 4981 C CA . LEU A 1 654 ? 10.316 -5.246 -6.946 1.00 92.88 654 LEU A CA 1
ATOM 4982 C C . LEU A 1 654 ? 11.557 -4.612 -6.294 1.00 92.88 654 LEU A C 1
ATOM 4984 O O . LEU A 1 654 ? 11.625 -3.389 -6.176 1.00 92.88 654 LEU A O 1
ATOM 4988 N N . LEU A 1 655 ? 12.562 -5.416 -5.922 1.00 95.19 655 LEU A N 1
ATOM 4989 C CA . LEU A 1 655 ? 13.872 -4.892 -5.516 1.00 95.19 655 LEU A CA 1
ATOM 4990 C C . LEU A 1 655 ? 14.677 -4.401 -6.722 1.00 95.19 655 LEU A C 1
ATOM 4992 O O . LEU A 1 655 ? 15.332 -3.370 -6.616 1.00 95.19 655 LEU A O 1
ATOM 4996 N N . LEU A 1 656 ? 14.602 -5.088 -7.867 1.00 95.88 656 LEU A N 1
ATOM 4997 C CA . LEU A 1 656 ? 15.243 -4.627 -9.102 1.00 95.88 656 LEU A CA 1
ATOM 4998 C C . LEU A 1 656 ? 14.623 -3.305 -9.594 1.00 95.88 656 LEU A C 1
ATOM 5000 O O . LEU A 1 656 ? 15.376 -2.381 -9.885 1.00 95.88 656 LEU A O 1
ATOM 5004 N N . LYS A 1 657 ? 13.291 -3.145 -9.541 1.00 95.94 657 LYS A N 1
ATOM 5005 C CA . LYS A 1 657 ? 12.585 -1.876 -9.816 1.00 95.94 657 LYS A CA 1
ATOM 5006 C C . LYS A 1 657 ? 13.059 -0.728 -8.924 1.00 95.94 657 LYS A C 1
ATOM 5008 O O . LYS A 1 657 ? 13.332 0.374 -9.405 1.00 95.94 657 LYS A O 1
ATOM 5013 N N . LEU A 1 658 ? 13.209 -0.984 -7.621 1.00 97.19 658 LEU A N 1
ATOM 5014 C CA . LEU A 1 658 ? 13.782 -0.006 -6.693 1.00 97.19 658 LEU A CA 1
ATOM 5015 C C . LEU A 1 658 ? 15.228 0.335 -7.074 1.00 97.19 658 LEU A C 1
ATOM 5017 O O . LEU A 1 658 ? 15.573 1.510 -7.155 1.00 97.19 658 LEU A O 1
ATOM 5021 N N . CYS A 1 659 ? 16.065 -0.668 -7.345 1.00 96.75 659 CYS A N 1
ATOM 5022 C CA . CYS A 1 659 ? 17.442 -0.449 -7.781 1.00 96.75 659 CYS A CA 1
ATOM 5023 C C . CYS A 1 659 ? 17.517 0.346 -9.090 1.00 96.75 659 CYS A C 1
ATOM 5025 O O . CYS A 1 659 ? 18.392 1.196 -9.193 1.00 96.75 659 CYS A O 1
ATOM 5027 N N . ARG A 1 660 ? 16.590 0.145 -10.036 1.00 95.56 660 ARG A N 1
ATOM 5028 C CA . ARG A 1 660 ? 16.497 0.918 -11.283 1.00 95.56 660 ARG A CA 1
ATOM 5029 C C . ARG A 1 660 ? 16.171 2.382 -11.008 1.00 95.56 660 ARG A C 1
ATOM 5031 O O . ARG A 1 660 ? 16.915 3.259 -11.427 1.00 95.56 660 ARG A O 1
ATOM 5038 N N . THR A 1 661 ? 15.116 2.633 -10.230 1.00 95.50 661 THR A N 1
ATOM 5039 C CA . THR A 1 661 ? 14.702 3.994 -9.832 1.00 95.50 661 THR A CA 1
ATOM 5040 C C . THR A 1 661 ? 15.847 4.739 -9.128 1.00 95.50 661 THR A C 1
ATOM 5042 O O . THR A 1 661 ? 16.036 5.935 -9.319 1.00 95.50 661 THR A O 1
ATOM 5045 N N . LEU A 1 662 ? 16.655 4.024 -8.336 1.00 95.88 662 LEU A N 1
ATOM 5046 C CA . LEU A 1 662 ? 17.822 4.579 -7.650 1.00 95.88 662 LEU A CA 1
ATOM 5047 C C . LEU A 1 662 ? 19.073 4.708 -8.538 1.00 95.88 662 LEU A C 1
ATOM 5049 O O . LEU A 1 662 ? 19.911 5.553 -8.233 1.00 95.88 662 LEU A O 1
ATOM 5053 N N . ALA A 1 663 ? 19.222 3.908 -9.598 1.00 94.12 663 ALA A N 1
ATOM 5054 C CA . ALA A 1 663 ? 20.392 3.902 -10.486 1.00 94.12 663 ALA A CA 1
ATOM 5055 C C . ALA A 1 663 ? 20.497 5.152 -11.377 1.00 94.12 663 ALA A C 1
ATOM 5057 O O . ALA A 1 663 ? 21.586 5.471 -11.846 1.00 94.12 663 ALA A O 1
ATOM 5058 N N . VAL A 1 664 ? 19.397 5.890 -11.556 1.00 90.44 664 VAL A N 1
ATOM 5059 C CA . VAL A 1 664 ? 19.377 7.188 -12.255 1.00 90.44 664 VAL A CA 1
ATOM 5060 C C . VAL A 1 664 ? 20.326 8.201 -11.590 1.00 90.44 664 VAL A C 1
ATOM 5062 O O . VAL A 1 664 ? 20.941 9.015 -12.275 1.00 90.44 664 VAL A O 1
ATOM 5065 N N . LEU A 1 665 ? 20.504 8.122 -10.263 1.00 91.19 665 LEU A N 1
ATOM 5066 C CA . LEU A 1 665 ? 21.389 9.012 -9.507 1.00 91.19 665 LEU A CA 1
ATOM 5067 C C . LEU A 1 665 ? 22.872 8.830 -9.906 1.00 91.19 665 LEU A C 1
ATOM 5069 O O . LEU A 1 665 ? 23.398 7.719 -9.767 1.00 91.19 665 LEU A O 1
ATOM 5073 N N . PRO A 1 666 ? 23.596 9.897 -10.309 1.00 89.38 666 PRO A N 1
ATOM 5074 C CA . PRO A 1 666 ? 25.010 9.811 -10.688 1.00 89.38 666 PRO A CA 1
ATOM 5075 C C . PRO A 1 666 ? 25.908 9.183 -9.613 1.00 89.38 666 PRO A C 1
ATOM 5077 O O . PRO A 1 666 ? 26.798 8.392 -9.926 1.00 89.38 666 PRO A O 1
ATOM 5080 N N . GLU A 1 667 ? 25.637 9.461 -8.332 1.00 87.25 667 GLU A N 1
ATOM 5081 C CA . GLU A 1 667 ? 26.365 8.881 -7.196 1.00 87.25 667 GLU A CA 1
ATOM 5082 C C . GLU A 1 667 ? 26.170 7.361 -7.023 1.00 87.25 667 GLU A C 1
ATOM 5084 O O . GLU A 1 667 ? 26.925 6.725 -6.286 1.00 87.25 667 GLU A O 1
ATOM 5089 N N . HIS A 1 668 ? 25.183 6.762 -7.695 1.00 91.19 668 HIS A N 1
ATOM 5090 C CA . HIS A 1 668 ? 24.929 5.323 -7.669 1.00 91.19 668 HIS A CA 1
ATOM 5091 C C . HIS A 1 668 ? 25.524 4.581 -8.872 1.00 91.19 668 HIS A C 1
ATOM 5093 O O . HIS A 1 668 ? 26.003 3.462 -8.683 1.00 91.19 668 HIS A O 1
ATOM 5099 N N . LYS A 1 669 ? 25.575 5.186 -10.068 1.00 90.94 669 LYS A N 1
ATOM 5100 C CA . LYS A 1 669 ? 26.050 4.537 -11.313 1.00 90.94 669 LYS A CA 1
ATOM 5101 C C . LYS A 1 669 ? 27.446 3.916 -11.173 1.00 90.94 669 LYS A C 1
ATOM 5103 O O . LYS A 1 669 ? 27.658 2.762 -11.539 1.00 90.94 669 LYS A O 1
ATOM 5108 N N . THR A 1 670 ? 28.383 4.627 -10.546 1.00 89.50 670 THR A N 1
ATOM 5109 C CA . THR A 1 670 ? 29.749 4.124 -10.298 1.00 89.50 670 THR A CA 1
ATOM 5110 C C . THR A 1 670 ? 29.801 2.973 -9.285 1.00 89.50 670 THR A C 1
ATOM 5112 O O . THR A 1 670 ? 30.639 2.083 -9.415 1.00 89.50 670 THR A O 1
ATOM 5115 N N . LEU A 1 671 ? 28.875 2.915 -8.318 1.00 90.94 671 LEU A N 1
ATOM 5116 C CA . LEU A 1 671 ? 28.782 1.826 -7.332 1.00 90.94 671 LEU A CA 1
ATOM 5117 C C . LEU A 1 671 ? 28.270 0.508 -7.939 1.00 90.94 671 LEU A C 1
ATOM 5119 O O . LEU A 1 671 ? 28.437 -0.552 -7.333 1.00 90.94 671 LEU A O 1
ATOM 5123 N N . MET A 1 672 ? 27.648 0.559 -9.121 1.00 93.56 672 MET A N 1
ATOM 5124 C CA . MET A 1 672 ? 27.153 -0.619 -9.847 1.00 93.56 672 MET A CA 1
ATOM 5125 C C . MET A 1 672 ? 28.290 -1.399 -10.518 1.00 93.56 672 MET A C 1
ATOM 5127 O O . MET A 1 672 ? 28.170 -2.609 -10.709 1.00 93.56 672 MET A O 1
ATOM 5131 N N . LEU A 1 673 ? 29.414 -0.735 -10.818 1.00 92.81 673 LEU A N 1
ATOM 5132 C CA . LEU A 1 673 ? 30.576 -1.331 -11.488 1.00 92.81 673 LEU A CA 1
ATOM 5133 C C . LEU A 1 673 ? 31.180 -2.494 -10.687 1.00 92.81 673 LEU A C 1
ATOM 5135 O O . LEU A 1 673 ? 31.544 -3.516 -11.265 1.00 92.81 673 LEU A O 1
ATOM 5139 N N . ASP A 1 674 ? 31.164 -2.400 -9.353 1.00 92.00 674 ASP A N 1
ATOM 5140 C CA . ASP A 1 674 ? 31.564 -3.475 -8.429 1.00 92.00 674 ASP A CA 1
ATOM 5141 C C . ASP A 1 674 ? 30.760 -4.782 -8.598 1.00 92.00 674 ASP A C 1
ATOM 5143 O O . ASP A 1 674 ? 31.126 -5.815 -8.034 1.00 92.00 674 ASP A O 1
ATOM 5147 N N . GLN A 1 675 ? 29.628 -4.733 -9.307 1.00 95.44 675 GLN A N 1
ATOM 5148 C CA . GLN A 1 675 ? 28.669 -5.829 -9.466 1.00 95.44 675 GLN A CA 1
ATOM 5149 C C . GLN A 1 675 ? 28.251 -6.067 -10.923 1.00 95.44 675 GLN A C 1
ATOM 5151 O O . GLN A 1 675 ? 27.372 -6.891 -11.182 1.00 95.44 675 GLN A O 1
ATOM 5156 N N . ILE A 1 676 ? 28.877 -5.371 -11.877 1.00 96.00 676 ILE A N 1
ATOM 5157 C CA . ILE A 1 676 ? 28.459 -5.343 -13.285 1.00 96.00 676 ILE A CA 1
ATOM 5158 C C . ILE A 1 676 ? 28.462 -6.735 -13.929 1.00 96.00 676 ILE A C 1
ATO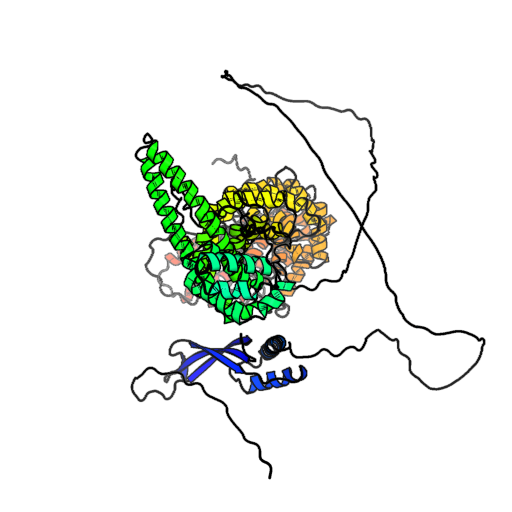M 5160 O O . ILE A 1 676 ? 27.590 -7.072 -14.725 1.00 96.00 676 ILE A O 1
ATOM 5164 N N . ASP A 1 677 ? 29.410 -7.575 -13.515 1.00 97.12 677 ASP A N 1
ATOM 5165 C CA . ASP A 1 677 ? 29.548 -8.958 -13.954 1.00 97.12 677 ASP A CA 1
ATOM 5166 C C . ASP A 1 677 ? 28.416 -9.866 -13.410 1.00 97.12 677 ASP A C 1
ATOM 5168 O O . ASP A 1 677 ? 27.875 -10.678 -14.160 1.00 97.12 677 ASP A O 1
ATOM 5172 N N . ASP A 1 678 ? 27.980 -9.692 -12.155 1.00 97.81 678 ASP A N 1
ATOM 5173 C CA . ASP A 1 678 ? 26.829 -10.425 -11.592 1.00 97.81 678 ASP A CA 1
ATOM 5174 C C . ASP A 1 678 ? 25.498 -9.971 -12.223 1.00 97.81 678 ASP A C 1
ATOM 5176 O O . ASP A 1 678 ? 24.610 -10.794 -12.478 1.00 97.81 678 ASP A O 1
ATOM 5180 N N . LEU A 1 679 ? 25.369 -8.668 -12.499 1.00 97.56 679 LEU A N 1
ATOM 5181 C CA . LEU A 1 679 ? 24.200 -8.050 -13.129 1.00 97.56 679 LEU A CA 1
ATOM 5182 C C . LEU A 1 679 ? 24.041 -8.494 -14.591 1.00 97.56 679 LEU A C 1
ATOM 5184 O O . LEU A 1 679 ? 22.972 -8.966 -14.974 1.00 97.56 679 LEU A O 1
ATOM 5188 N N . ALA A 1 680 ? 25.109 -8.442 -15.392 1.00 97.94 680 ALA A N 1
ATOM 5189 C CA . ALA A 1 680 ? 25.095 -8.943 -16.766 1.00 97.94 680 ALA A CA 1
ATOM 5190 C C . ALA A 1 680 ? 24.817 -10.455 -16.825 1.00 97.94 680 ALA A C 1
ATOM 5192 O O . ALA A 1 680 ? 24.061 -10.919 -17.681 1.00 97.94 680 ALA A O 1
ATOM 5193 N N . ALA A 1 681 ? 25.332 -11.226 -15.860 1.00 98.19 681 ALA A N 1
ATOM 5194 C CA . ALA A 1 681 ? 24.991 -12.637 -15.720 1.00 98.19 681 ALA A CA 1
ATOM 5195 C C . ALA A 1 681 ? 23.516 -12.864 -15.324 1.00 98.19 681 ALA A C 1
ATOM 5197 O O . ALA A 1 681 ? 22.959 -13.919 -15.628 1.00 98.19 681 ALA A O 1
ATOM 5198 N N . LEU A 1 682 ? 22.854 -11.932 -14.625 1.00 97.94 682 LEU A N 1
ATOM 5199 C CA . LEU A 1 682 ? 21.402 -11.981 -14.403 1.00 97.94 682 LEU A CA 1
ATOM 5200 C C . LEU A 1 682 ? 20.630 -11.647 -15.686 1.00 97.94 682 LEU A C 1
ATOM 5202 O O . LEU A 1 682 ? 19.741 -12.414 -16.047 1.00 97.94 682 LEU A O 1
ATOM 5206 N N . VAL A 1 683 ? 20.997 -10.578 -16.395 1.00 98.12 683 VAL A N 1
ATOM 5207 C CA . VAL A 1 683 ? 20.379 -10.185 -17.675 1.00 98.12 683 VAL A CA 1
ATOM 5208 C C . VAL A 1 683 ? 20.440 -11.326 -18.694 1.00 98.12 683 VAL A C 1
ATOM 5210 O O . VAL A 1 683 ? 19.407 -11.726 -19.228 1.00 98.12 683 VAL A O 1
ATOM 5213 N N . ALA A 1 684 ? 21.611 -11.944 -18.876 1.00 98.00 684 ALA A N 1
ATOM 5214 C CA . ALA A 1 684 ? 21.776 -13.115 -19.738 1.00 98.00 684 ALA A CA 1
ATOM 5215 C C . ALA A 1 684 ? 20.829 -14.271 -19.361 1.00 98.00 684 ALA A C 1
ATOM 5217 O O . ALA A 1 684 ? 20.235 -14.891 -20.239 1.00 98.00 684 ALA A O 1
ATOM 5218 N N . ARG A 1 685 ? 20.617 -14.508 -18.057 1.00 96.69 685 ARG A N 1
ATOM 5219 C CA . ARG A 1 685 ? 19.682 -15.530 -17.557 1.00 96.69 685 ARG A CA 1
ATOM 5220 C C . ARG A 1 685 ? 18.205 -15.164 -17.725 1.00 96.69 685 ARG A C 1
ATOM 5222 O O . ARG A 1 685 ? 17.393 -16.078 -17.795 1.00 96.69 685 ARG A O 1
ATOM 5229 N N . CYS A 1 686 ? 17.849 -13.881 -17.794 1.00 96.00 686 CYS A N 1
ATOM 5230 C CA . CYS A 1 686 ? 16.479 -13.460 -18.110 1.00 96.00 686 CYS A CA 1
ATOM 5231 C C . CYS A 1 686 ? 16.171 -13.722 -19.592 1.00 96.00 686 CYS A C 1
ATOM 5233 O O . CYS A 1 686 ? 15.124 -14.286 -19.902 1.00 96.00 686 CYS A O 1
ATOM 5235 N N . PHE A 1 687 ? 17.129 -13.435 -20.487 1.00 95.88 687 PHE A N 1
ATOM 5236 C CA . PHE A 1 687 ? 17.055 -13.836 -21.898 1.00 95.88 687 PHE A CA 1
ATOM 5237 C C . PHE A 1 687 ? 16.977 -15.365 -22.072 1.00 95.88 687 PHE A C 1
ATOM 5239 O O . PHE A 1 687 ? 16.098 -15.833 -22.786 1.00 95.88 687 PHE A O 1
ATOM 5246 N N . ASP A 1 688 ? 17.834 -16.151 -21.398 1.00 93.88 688 ASP A N 1
ATOM 5247 C CA . ASP A 1 688 ? 17.780 -17.633 -21.440 1.00 93.88 688 ASP A CA 1
ATOM 5248 C C . ASP A 1 688 ? 16.425 -18.207 -20.983 1.00 93.88 688 ASP A C 1
ATOM 5250 O O . ASP A 1 688 ? 16.050 -19.305 -21.392 1.00 93.88 688 ASP A O 1
ATOM 5254 N N . ALA A 1 689 ? 15.714 -17.497 -20.102 1.00 91.38 689 ALA A N 1
ATOM 5255 C CA . ALA A 1 689 ? 14.465 -17.948 -19.495 1.00 91.38 689 ALA A CA 1
ATOM 5256 C C . ALA A 1 689 ? 13.193 -17.413 -20.178 1.00 91.38 689 ALA A C 1
ATOM 5258 O O . ALA A 1 689 ? 12.109 -17.852 -19.801 1.00 91.38 689 ALA A O 1
ATOM 5259 N N . ALA A 1 690 ? 13.312 -16.481 -21.137 1.00 88.88 690 ALA A N 1
ATOM 5260 C CA . ALA A 1 690 ? 12.188 -15.720 -21.700 1.00 88.88 690 ALA A CA 1
ATOM 5261 C C . ALA A 1 690 ? 11.279 -15.107 -20.605 1.00 88.88 690 ALA A C 1
ATOM 5263 O O . ALA A 1 690 ? 10.063 -15.286 -20.605 1.00 88.88 690 ALA A O 1
ATOM 5264 N N . ASP A 1 691 ? 11.897 -14.425 -19.635 1.00 87.69 691 ASP A N 1
ATOM 5265 C CA . ASP A 1 691 ? 11.292 -13.988 -18.366 1.00 87.69 691 ASP A CA 1
ATOM 5266 C C . ASP A 1 691 ? 11.107 -12.453 -18.320 1.00 87.69 691 ASP A C 1
ATOM 5268 O O . ASP A 1 691 ? 11.969 -11.771 -17.759 1.00 87.69 691 ASP A O 1
ATOM 5272 N N . PRO A 1 692 ? 10.031 -11.875 -18.903 1.00 87.19 692 PRO A N 1
ATOM 5273 C CA . PRO A 1 692 ? 9.838 -10.421 -18.971 1.00 87.19 692 PRO A CA 1
ATOM 5274 C C . PRO A 1 692 ? 9.662 -9.771 -17.592 1.00 87.19 692 PRO A C 1
ATOM 5276 O O . PRO A 1 692 ? 10.253 -8.719 -17.351 1.00 87.19 692 PRO A O 1
ATOM 5279 N N . ASP A 1 693 ? 8.958 -10.432 -16.660 1.00 85.12 693 ASP A N 1
ATOM 5280 C CA . ASP A 1 693 ? 8.739 -9.983 -15.269 1.00 85.12 693 ASP A CA 1
ATOM 5281 C C . ASP A 1 693 ? 10.040 -9.567 -14.563 1.00 85.12 693 ASP A C 1
ATOM 5283 O O . ASP A 1 693 ? 10.039 -8.704 -13.682 1.00 85.12 693 ASP A O 1
ATOM 5287 N N . ARG A 1 694 ? 11.157 -10.220 -14.911 1.00 90.06 694 ARG A N 1
ATOM 5288 C CA . ARG A 1 694 ? 12.504 -9.887 -14.424 1.00 90.06 694 ARG A CA 1
ATOM 5289 C C . ARG A 1 694 ? 13.368 -9.205 -15.473 1.00 90.06 694 ARG A C 1
ATOM 5291 O O . ARG A 1 694 ? 14.265 -8.456 -15.096 1.00 90.06 694 ARG A O 1
ATOM 5298 N N . GLY A 1 695 ? 13.120 -9.480 -16.749 1.00 93.25 695 GLY A N 1
ATOM 5299 C CA . GLY A 1 695 ? 13.836 -8.950 -17.900 1.00 93.25 695 GLY A CA 1
ATOM 5300 C C . GLY A 1 695 ? 13.795 -7.431 -17.943 1.00 93.25 695 GLY A C 1
ATOM 5301 O O . GLY A 1 695 ? 14.862 -6.826 -17.942 1.00 93.25 695 GLY A O 1
ATOM 5302 N N . VAL A 1 696 ? 12.600 -6.833 -17.865 1.00 94.50 696 VAL A N 1
ATOM 5303 C CA . VAL A 1 696 ? 12.399 -5.370 -17.816 1.00 94.50 696 VAL A CA 1
ATOM 5304 C C . VAL A 1 696 ? 13.292 -4.739 -16.744 1.00 94.50 696 VAL A C 1
ATOM 5306 O O . VAL A 1 696 ? 14.119 -3.874 -17.019 1.00 94.50 696 VAL A O 1
ATOM 5309 N N . GLU A 1 697 ? 13.193 -5.226 -15.508 1.00 95.56 697 GLU A N 1
ATOM 5310 C CA . GLU A 1 697 ? 13.891 -4.611 -14.378 1.00 95.56 697 GLU A CA 1
ATOM 5311 C C . GLU A 1 697 ? 15.401 -4.885 -14.397 1.00 95.56 697 GLU A C 1
ATOM 5313 O O . GLU A 1 697 ? 16.194 -3.988 -14.129 1.00 95.56 697 GLU A O 1
ATOM 5318 N N . ALA A 1 698 ? 15.836 -6.104 -14.732 1.00 97.06 698 ALA A N 1
ATOM 5319 C CA . ALA A 1 698 ? 17.257 -6.446 -14.779 1.00 97.06 698 ALA A CA 1
ATOM 5320 C C . ALA A 1 698 ? 17.987 -5.744 -15.937 1.00 97.06 698 ALA A C 1
ATOM 5322 O O . ALA A 1 698 ? 19.121 -5.296 -15.754 1.00 97.06 698 ALA A O 1
ATOM 5323 N N . VAL A 1 699 ? 17.346 -5.639 -17.107 1.00 97.56 699 VAL A N 1
ATOM 5324 C CA . VAL A 1 699 ? 17.883 -4.915 -18.267 1.00 97.56 699 VAL A CA 1
ATOM 5325 C C . VAL A 1 699 ? 17.891 -3.416 -17.986 1.00 97.56 699 VAL A C 1
ATOM 5327 O O . VAL A 1 699 ? 18.941 -2.805 -18.146 1.00 97.56 699 VAL A O 1
ATOM 5330 N N . GLY A 1 700 ? 16.802 -2.842 -17.465 1.00 95.81 700 GLY A N 1
ATOM 5331 C CA . GLY A 1 700 ? 16.734 -1.418 -17.124 1.00 95.81 700 GLY A CA 1
ATOM 5332 C C . GLY A 1 700 ? 17.730 -0.989 -16.036 1.00 95.81 700 GLY A C 1
ATOM 5333 O O . GLY A 1 700 ? 18.304 0.094 -16.121 1.00 95.81 700 GLY A O 1
ATOM 5334 N N . VAL A 1 701 ? 18.024 -1.846 -15.046 1.00 97.00 701 VAL A N 1
ATOM 5335 C CA . VAL A 1 701 ? 19.135 -1.609 -14.097 1.00 97.00 701 VAL A CA 1
ATOM 5336 C C . VAL A 1 701 ? 20.486 -1.593 -14.823 1.00 97.00 701 VAL A C 1
ATOM 5338 O O . VAL A 1 701 ? 21.323 -0.749 -14.519 1.00 97.00 701 VAL A O 1
ATOM 5341 N N . LEU A 1 702 ? 20.729 -2.495 -15.780 1.00 97.31 702 LEU A N 1
ATOM 5342 C CA . LEU A 1 702 ? 21.983 -2.507 -16.545 1.00 97.31 702 LEU A CA 1
ATOM 5343 C C . LEU A 1 702 ? 22.088 -1.311 -17.510 1.00 97.31 702 LEU A C 1
ATOM 5345 O O . LEU A 1 702 ? 23.173 -0.759 -17.677 1.00 97.31 702 LEU A O 1
ATOM 5349 N N . ALA A 1 703 ? 20.971 -0.880 -18.096 1.00 95.69 703 ALA A N 1
ATOM 5350 C CA . ALA A 1 703 ? 20.898 0.226 -19.045 1.00 95.69 703 ALA A CA 1
ATOM 5351 C C . ALA A 1 703 ? 21.243 1.592 -18.424 1.00 95.69 703 ALA A C 1
ATOM 5353 O O . ALA A 1 703 ? 21.724 2.477 -19.129 1.00 95.69 703 ALA A O 1
ATOM 5354 N N . GLU A 1 704 ? 21.075 1.764 -17.109 1.00 95.00 704 GLU A N 1
ATOM 5355 C CA . GLU A 1 704 ? 21.470 2.991 -16.403 1.00 95.00 704 GLU A CA 1
ATOM 5356 C C . GLU A 1 704 ? 22.991 3.130 -16.174 1.00 95.00 704 GLU A C 1
ATOM 5358 O O . GLU A 1 704 ? 23.439 4.191 -1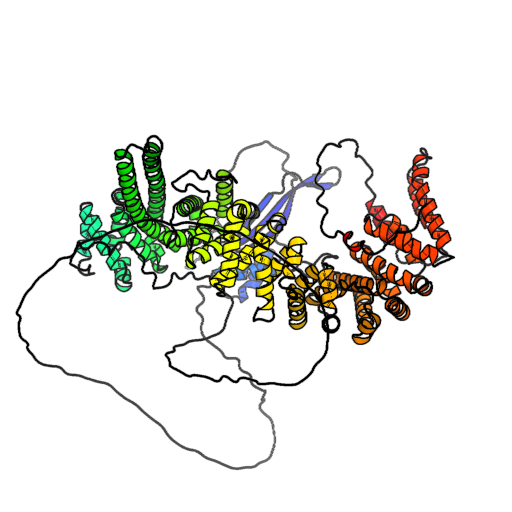5.732 1.00 95.00 704 GLU A O 1
ATOM 5363 N N . VAL A 1 705 ? 23.818 2.130 -16.515 1.00 92.44 705 VAL A N 1
ATOM 5364 C CA . VAL A 1 705 ? 25.292 2.162 -16.342 1.00 92.44 705 VAL A CA 1
ATOM 5365 C C . VAL A 1 705 ? 25.987 2.964 -17.464 1.00 92.44 705 VAL A C 1
ATOM 5367 O O . VAL A 1 705 ? 26.976 2.546 -18.059 1.00 92.44 705 VAL A O 1
ATOM 5370 N N . ALA A 1 706 ? 25.474 4.160 -17.750 1.00 87.50 706 ALA A N 1
ATOM 5371 C CA . ALA A 1 706 ? 26.158 5.167 -18.555 1.00 87.50 706 ALA A CA 1
ATOM 5372 C C . ALA A 1 706 ? 27.290 5.795 -17.719 1.00 87.50 706 ALA A C 1
ATOM 5374 O O . ALA A 1 706 ? 27.053 6.713 -16.932 1.00 87.50 706 ALA A O 1
ATOM 5375 N N . VAL A 1 707 ? 28.501 5.239 -17.836 1.00 87.56 707 VAL A N 1
ATOM 5376 C CA . VAL A 1 707 ? 29.720 5.701 -17.152 1.00 87.56 707 VAL A CA 1
ATOM 5377 C C . VAL A 1 707 ? 30.890 5.665 -18.136 1.00 87.56 707 VAL A C 1
ATOM 5379 O O . VAL A 1 707 ? 31.112 4.646 -18.792 1.00 87.56 707 VAL A O 1
ATOM 5382 N N . ASP A 1 708 ? 31.652 6.754 -18.215 1.00 82.69 708 ASP A N 1
ATOM 5383 C CA . ASP A 1 708 ? 32.793 6.866 -19.126 1.00 82.69 708 ASP A CA 1
ATOM 5384 C C . ASP A 1 708 ? 33.879 5.821 -18.837 1.00 82.69 708 ASP A C 1
ATOM 5386 O O . ASP A 1 708 ? 34.207 5.521 -17.686 1.00 82.69 708 ASP A O 1
ATOM 5390 N N . GLY A 1 709 ? 34.456 5.259 -19.902 1.00 81.75 709 GLY A N 1
ATOM 5391 C CA . GLY A 1 709 ? 35.472 4.207 -19.802 1.00 81.75 709 GLY A CA 1
ATOM 5392 C C . GLY A 1 709 ? 34.933 2.828 -19.399 1.00 81.75 709 GLY A C 1
ATOM 5393 O O . GLY A 1 709 ? 35.729 1.932 -19.109 1.00 81.75 709 GLY A O 1
ATOM 5394 N N . MET A 1 710 ? 33.610 2.627 -19.383 1.00 91.44 710 MET A N 1
ATOM 5395 C CA . MET A 1 710 ? 33.004 1.310 -19.191 1.00 91.44 710 MET A CA 1
ATOM 5396 C C . MET A 1 710 ? 33.294 0.381 -20.384 1.00 91.44 710 MET A C 1
ATOM 5398 O O . MET A 1 710 ? 32.864 0.623 -21.508 1.00 91.44 710 MET A O 1
ATOM 5402 N N . ASP A 1 711 ? 33.995 -0.723 -20.114 1.00 93.75 711 ASP A N 1
ATOM 5403 C CA . ASP A 1 711 ? 34.345 -1.770 -21.084 1.00 93.75 711 ASP A CA 1
ATOM 5404 C C . ASP A 1 711 ? 33.133 -2.675 -21.387 1.00 93.75 711 ASP A C 1
ATOM 5406 O O . ASP A 1 711 ? 32.981 -3.792 -20.862 1.00 93.75 711 ASP A O 1
ATOM 5410 N N . TRP A 1 712 ? 32.225 -2.154 -22.216 1.00 96.12 712 TRP A N 1
ATOM 5411 C CA . TRP A 1 712 ? 31.055 -2.878 -22.702 1.00 96.12 712 TRP A CA 1
ATOM 5412 C C . TRP A 1 712 ? 31.431 -3.969 -23.709 1.00 96.12 712 TRP A C 1
ATOM 5414 O O . TRP A 1 712 ? 30.782 -5.016 -23.720 1.00 96.12 712 TRP A O 1
ATOM 5424 N N . ALA A 1 713 ? 32.493 -3.805 -24.501 1.00 96.00 713 ALA A N 1
ATOM 5425 C CA . ALA A 1 713 ? 33.013 -4.832 -25.405 1.00 96.00 713 ALA A CA 1
ATOM 5426 C C . ALA A 1 713 ? 33.358 -6.144 -24.673 1.00 96.00 713 ALA A C 1
ATOM 5428 O O . ALA A 1 713 ? 32.923 -7.225 -25.087 1.00 96.00 713 ALA A O 1
ATOM 5429 N N . ARG A 1 714 ? 34.065 -6.078 -23.535 1.00 96.38 714 ARG A N 1
ATOM 5430 C CA . ARG A 1 714 ? 34.326 -7.244 -22.670 1.00 96.38 714 ARG A CA 1
ATOM 5431 C C . ARG A 1 714 ? 33.038 -7.825 -22.105 1.00 96.38 714 ARG A C 1
ATOM 5433 O O . ARG A 1 714 ? 32.887 -9.047 -22.090 1.00 96.38 714 ARG A O 1
ATOM 5440 N N . LEU A 1 715 ? 32.124 -6.982 -21.623 1.00 96.81 715 LEU A N 1
ATOM 5441 C CA . LEU A 1 715 ? 30.893 -7.430 -20.965 1.00 96.81 715 LEU A CA 1
ATOM 5442 C C . LEU A 1 715 ? 29.945 -8.137 -21.949 1.00 96.81 715 LEU A C 1
ATOM 5444 O O . LEU A 1 715 ? 29.476 -9.244 -21.675 1.00 96.81 715 LEU A O 1
ATOM 5448 N N . THR A 1 716 ? 29.721 -7.530 -23.116 1.00 96.81 716 THR A N 1
ATOM 5449 C CA . THR A 1 716 ? 28.910 -8.083 -24.209 1.00 96.81 716 THR A CA 1
ATOM 5450 C C . THR A 1 716 ? 29.487 -9.399 -24.715 1.00 96.81 716 THR A C 1
ATOM 5452 O O . THR A 1 716 ? 28.746 -10.377 -24.793 1.00 96.81 716 THR A O 1
ATOM 5455 N N . THR A 1 717 ? 30.802 -9.464 -24.953 1.00 97.44 717 THR A N 1
ATOM 5456 C CA . THR A 1 717 ? 31.502 -10.692 -25.368 1.00 97.44 717 THR A CA 1
ATOM 5457 C C . THR A 1 717 ? 31.394 -11.798 -24.314 1.00 97.44 717 THR A C 1
ATOM 5459 O O . THR A 1 717 ? 31.127 -12.950 -24.651 1.00 97.44 717 THR A O 1
ATOM 5462 N N . LYS A 1 718 ? 31.573 -11.474 -23.025 1.00 98.00 718 LYS A N 1
ATOM 5463 C CA . LYS A 1 718 ? 31.603 -12.463 -21.933 1.00 98.00 718 LYS A CA 1
ATOM 5464 C C . LYS A 1 718 ? 30.251 -13.134 -21.671 1.00 98.00 718 LYS A C 1
ATOM 5466 O O . LYS A 1 718 ? 30.230 -14.309 -21.308 1.00 98.00 718 LYS A O 1
ATOM 5471 N N . TYR A 1 719 ? 29.148 -12.402 -21.820 1.00 98.06 719 TYR A N 1
ATOM 5472 C CA . TYR A 1 719 ? 27.792 -12.900 -21.538 1.00 98.06 719 TYR A CA 1
ATOM 5473 C C . TYR A 1 719 ? 26.940 -13.134 -22.794 1.00 98.06 719 TYR A C 1
ATOM 5475 O O . TYR A 1 719 ? 25.764 -13.500 -22.680 1.00 98.06 719 TYR A O 1
ATOM 5483 N N . SER A 1 720 ? 27.538 -12.945 -23.975 1.00 97.81 720 SER A N 1
ATOM 5484 C CA . SER A 1 720 ? 26.876 -13.001 -25.281 1.00 97.81 720 SER A CA 1
ATOM 5485 C C . SER A 1 720 ? 25.656 -12.076 -25.345 1.00 97.81 720 SER A C 1
ATOM 5487 O O . SER A 1 720 ? 24.563 -12.483 -25.728 1.00 97.81 720 SER A O 1
ATOM 5489 N N . LEU A 1 721 ? 25.802 -10.832 -24.875 1.00 97.75 721 LEU A N 1
ATOM 5490 C CA . LEU A 1 721 ? 24.662 -9.912 -24.767 1.00 97.75 721 LEU A CA 1
ATOM 5491 C C . LEU A 1 721 ? 24.132 -9.510 -26.147 1.00 97.75 721 LEU A C 1
ATOM 5493 O O . LEU A 1 721 ? 22.920 -9.477 -26.329 1.00 97.75 721 LEU A O 1
ATOM 5497 N N . LEU A 1 722 ? 25.007 -9.280 -27.133 1.00 97.81 722 LEU A N 1
ATOM 5498 C CA . LEU A 1 722 ? 24.573 -8.937 -28.491 1.00 97.81 722 LEU A CA 1
ATOM 5499 C C . LEU A 1 722 ? 23.889 -10.121 -29.194 1.00 97.81 722 LEU A C 1
ATOM 5501 O O . LEU A 1 722 ? 22.924 -9.899 -29.913 1.00 97.81 722 LEU A O 1
ATOM 5505 N N . GLU A 1 723 ? 24.299 -11.369 -28.935 1.00 97.44 723 GLU A N 1
ATOM 5506 C CA . GLU A 1 723 ? 23.587 -12.579 -29.391 1.00 97.44 723 GLU A CA 1
ATOM 5507 C C . GLU A 1 723 ? 22.140 -12.618 -28.896 1.00 97.44 723 GLU A C 1
ATOM 5509 O O . GLU A 1 723 ? 21.245 -13.070 -29.607 1.00 97.44 723 GLU A O 1
ATOM 5514 N N . ARG A 1 724 ? 21.924 -12.171 -27.658 1.00 97.88 724 ARG A N 1
ATOM 5515 C CA . ARG A 1 724 ? 20.644 -12.260 -26.950 1.00 97.88 724 ARG A CA 1
ATOM 5516 C C . ARG A 1 724 ? 19.710 -11.113 -27.304 1.00 97.88 724 ARG A C 1
ATOM 5518 O O . ARG A 1 724 ? 18.529 -11.351 -27.528 1.00 97.88 724 ARG A O 1
ATOM 5525 N N . ILE A 1 725 ? 20.259 -9.902 -27.394 1.00 97.94 725 ILE A N 1
ATOM 5526 C CA . ILE A 1 725 ? 19.565 -8.708 -27.881 1.00 97.94 725 ILE A CA 1
ATOM 5527 C C . ILE A 1 725 ? 19.080 -8.962 -29.311 1.00 97.94 725 ILE A C 1
ATOM 5529 O O . ILE A 1 725 ? 17.886 -8.871 -29.563 1.00 97.94 725 ILE A O 1
ATOM 5533 N N . ASP A 1 726 ? 19.968 -9.390 -30.212 1.00 97.56 726 ASP A N 1
ATOM 5534 C CA . ASP A 1 726 ? 19.641 -9.717 -31.606 1.00 97.56 726 ASP A CA 1
ATOM 5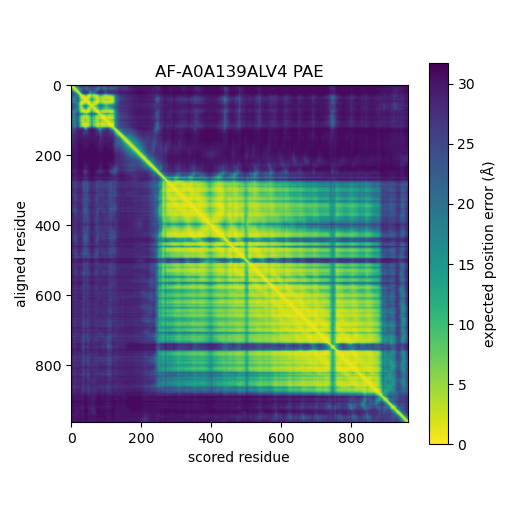535 C C . ASP A 1 726 ? 18.508 -10.749 -31.729 1.00 97.56 726 ASP A C 1
ATOM 5537 O O . ASP A 1 726 ? 17.512 -10.509 -32.409 1.00 97.56 726 ASP A O 1
ATOM 5541 N N . ALA A 1 727 ? 18.607 -11.863 -30.994 1.00 96.06 727 ALA A N 1
ATOM 5542 C CA . ALA A 1 727 ? 17.560 -12.882 -30.967 1.00 96.06 727 ALA A CA 1
ATOM 5543 C C . ALA A 1 727 ? 16.215 -12.352 -30.428 1.00 96.06 727 ALA A C 1
ATOM 5545 O O . ALA A 1 727 ? 15.164 -12.795 -30.889 1.00 96.06 727 ALA A O 1
ATOM 5546 N N . HIS A 1 728 ? 16.235 -11.406 -29.482 1.00 95.00 728 HIS A N 1
ATOM 5547 C CA . HIS A 1 728 ? 15.032 -10.788 -28.921 1.00 95.00 728 HIS A CA 1
ATOM 5548 C C . HIS A 1 728 ? 14.391 -9.763 -29.873 1.00 95.00 728 HIS A C 1
ATOM 5550 O O . HIS A 1 728 ? 13.166 -9.731 -29.978 1.00 95.00 728 HIS A O 1
ATOM 5556 N N . LEU A 1 729 ? 15.187 -8.983 -30.619 1.00 95.75 729 LEU A N 1
ATOM 5557 C CA . LEU A 1 729 ? 14.676 -8.105 -31.682 1.00 95.75 729 LEU A CA 1
ATOM 5558 C C . LEU A 1 729 ? 14.002 -8.937 -32.788 1.00 95.75 729 LEU A C 1
ATOM 5560 O O . LEU A 1 729 ? 12.862 -8.669 -33.154 1.00 95.75 729 LEU A O 1
ATOM 5564 N N . VAL A 1 730 ? 14.658 -10.007 -33.253 1.00 94.12 730 VAL A N 1
ATOM 5565 C CA . VAL A 1 730 ? 14.110 -10.930 -34.267 1.00 94.12 730 VAL A CA 1
ATOM 5566 C C . VAL A 1 730 ? 12.821 -11.620 -33.796 1.00 94.12 730 VAL A C 1
ATOM 5568 O O . VAL A 1 730 ? 11.911 -11.843 -34.594 1.00 94.12 730 VAL A O 1
ATOM 5571 N N . ASP A 1 731 ? 12.710 -11.956 -32.510 1.00 90.00 731 ASP A N 1
ATOM 5572 C CA . ASP A 1 731 ? 11.475 -12.485 -31.921 1.00 90.00 731 ASP A CA 1
ATOM 5573 C C . ASP A 1 731 ? 10.353 -11.430 -31.857 1.00 90.00 731 ASP A C 1
ATOM 5575 O O . ASP A 1 731 ? 9.205 -11.721 -32.195 1.00 90.00 731 ASP A O 1
ATOM 5579 N N . ALA A 1 732 ? 10.679 -10.186 -31.498 1.00 89.81 732 ALA A N 1
ATOM 5580 C CA . ALA A 1 732 ? 9.722 -9.083 -31.468 1.00 89.81 732 ALA A CA 1
ATOM 5581 C C . ALA A 1 732 ? 9.188 -8.701 -32.861 1.00 89.81 732 ALA A C 1
ATOM 5583 O O . ALA A 1 732 ? 7.985 -8.468 -32.992 1.00 89.81 732 ALA A O 1
ATOM 5584 N N . ILE A 1 733 ? 10.035 -8.713 -33.898 1.00 90.44 733 ILE A N 1
ATOM 5585 C CA . ILE A 1 733 ? 9.619 -8.520 -35.299 1.00 90.44 733 ILE A CA 1
ATOM 5586 C C . ILE A 1 733 ? 8.595 -9.595 -35.688 1.00 90.44 733 ILE A C 1
ATOM 5588 O O . ILE A 1 733 ? 7.480 -9.271 -36.091 1.00 90.44 733 ILE A O 1
ATOM 5592 N N . ARG A 1 734 ? 8.908 -10.878 -35.456 1.00 87.12 734 ARG A N 1
ATOM 5593 C CA . ARG A 1 734 ? 7.998 -12.001 -35.759 1.00 87.12 734 ARG A CA 1
ATOM 5594 C C . ARG A 1 734 ? 6.662 -11.914 -35.016 1.00 87.12 734 ARG A C 1
ATOM 5596 O O . ARG A 1 734 ? 5.630 -12.268 -35.579 1.00 87.12 734 ARG A O 1
ATOM 5603 N N . ARG A 1 735 ? 6.663 -11.440 -33.764 1.00 83.44 735 ARG A N 1
ATOM 5604 C CA . ARG A 1 735 ? 5.433 -11.194 -32.989 1.00 83.44 735 ARG A CA 1
ATOM 5605 C C . ARG A 1 735 ? 4.582 -10.060 -33.567 1.00 83.44 735 ARG A C 1
ATOM 5607 O O . ARG A 1 735 ? 3.361 -10.131 -33.482 1.00 83.44 735 ARG A O 1
ATOM 5614 N N . ALA A 1 736 ? 5.192 -9.040 -34.167 1.00 81.69 736 ALA A N 1
ATOM 5615 C CA . ALA A 1 736 ? 4.460 -7.987 -34.871 1.00 81.69 736 ALA A CA 1
ATOM 5616 C C . ALA A 1 736 ? 3.900 -8.464 -36.229 1.00 81.69 736 ALA A C 1
ATOM 5618 O O . ALA A 1 736 ? 2.813 -8.044 -36.626 1.00 81.69 736 ALA A O 1
ATOM 5619 N N . GLU A 1 737 ? 4.601 -9.373 -36.916 1.00 77.69 737 GLU A N 1
ATOM 5620 C CA . GLU A 1 737 ? 4.162 -9.963 -38.192 1.00 77.69 737 GLU A CA 1
ATOM 5621 C C . GLU A 1 737 ? 2.989 -10.956 -38.064 1.00 77.69 737 GLU A C 1
ATOM 5623 O O . GLU A 1 737 ? 2.274 -11.166 -39.047 1.00 77.69 737 GLU A O 1
ATOM 5628 N N . ASP A 1 738 ? 2.760 -11.554 -36.885 1.00 68.94 738 ASP A N 1
ATOM 5629 C CA . ASP A 1 738 ? 1.657 -12.494 -36.624 1.00 68.94 738 ASP A CA 1
ATOM 5630 C C . ASP A 1 738 ? 0.583 -11.911 -35.675 1.00 68.94 738 ASP A C 1
ATOM 5632 O O . ASP A 1 738 ? 0.692 -12.043 -34.448 1.00 68.94 738 ASP A O 1
ATOM 5636 N N . PRO A 1 739 ? -0.531 -11.365 -36.209 1.00 54.81 739 PRO A N 1
ATOM 5637 C CA . PRO A 1 739 ? -1.657 -10.872 -35.411 1.00 54.81 739 PRO A CA 1
ATOM 5638 C C . PRO A 1 739 ? -2.367 -11.934 -34.559 1.00 54.81 739 PRO A C 1
ATOM 5640 O O . PRO A 1 739 ? -3.176 -11.576 -33.705 1.00 54.81 739 PRO A O 1
ATOM 5643 N N . SER A 1 740 ? -2.119 -13.229 -34.786 1.00 54.75 740 SER A N 1
ATOM 5644 C CA . SER A 1 740 ? -2.666 -14.312 -33.960 1.00 54.75 740 SER A CA 1
ATOM 5645 C C . SER A 1 740 ? -1.807 -14.632 -32.730 1.00 54.75 740 SER A C 1
ATOM 5647 O O . SER A 1 740 ? -2.282 -15.317 -31.823 1.00 54.75 740 SER A O 1
ATOM 5649 N N . SER A 1 741 ? -0.594 -14.069 -32.645 1.00 51.72 741 SER A N 1
ATOM 5650 C CA . SER A 1 741 ? 0.326 -14.232 -31.511 1.00 51.72 741 SER A CA 1
ATOM 5651 C C . SER A 1 741 ? 0.020 -13.331 -30.303 1.00 51.72 741 SER A C 1
ATOM 5653 O O . SER A 1 741 ? 0.614 -13.507 -29.238 1.00 51.72 741 SER A O 1
ATOM 5655 N N . VAL A 1 742 ? -0.931 -12.391 -30.422 1.00 52.38 742 VAL A N 1
ATOM 5656 C CA . VAL A 1 742 ? -1.306 -11.430 -29.364 1.00 52.38 742 VAL A CA 1
ATOM 5657 C C . VAL A 1 742 ? -2.160 -12.104 -28.275 1.00 52.38 742 VAL A C 1
ATOM 5659 O O . VAL A 1 742 ? -3.346 -11.827 -28.104 1.00 52.38 742 VAL A O 1
ATOM 5662 N N . THR A 1 743 ? -1.555 -13.015 -27.510 1.00 46.00 743 THR A N 1
ATOM 5663 C CA . THR A 1 743 ? -2.190 -13.725 -26.387 1.00 46.00 743 THR A CA 1
ATOM 5664 C C . THR A 1 743 ? -1.871 -13.079 -25.037 1.00 46.00 743 THR A C 1
ATOM 5666 O O . THR A 1 743 ? -1.437 -13.751 -24.100 1.00 46.00 743 THR A O 1
ATOM 5669 N N . GLY A 1 744 ? -2.081 -11.767 -24.930 1.00 48.72 744 GLY A N 1
ATOM 5670 C CA . GLY A 1 744 ? -2.127 -11.065 -23.648 1.00 48.72 744 GLY A CA 1
ATOM 5671 C C . GLY A 1 744 ? -3.565 -11.018 -23.140 1.00 48.72 744 GLY A C 1
ATOM 5672 O O . GLY A 1 744 ? -4.364 -10.262 -23.680 1.00 48.72 744 GLY A O 1
ATOM 5673 N N . PHE A 1 745 ? -3.897 -11.804 -22.115 1.00 51.19 745 PHE A N 1
ATOM 5674 C CA . PHE A 1 745 ? -5.154 -11.654 -21.375 1.00 51.19 745 PHE A CA 1
ATOM 5675 C C . PHE A 1 745 ? -4.878 -10.976 -20.033 1.00 51.19 745 PHE A C 1
ATOM 5677 O O . PHE A 1 745 ? -3.932 -11.347 -19.338 1.00 51.19 745 PHE A O 1
ATOM 5684 N N . ASP A 1 746 ? -5.703 -9.997 -19.673 1.00 47.53 746 ASP A N 1
ATOM 5685 C CA . ASP A 1 746 ? -5.628 -9.317 -18.382 1.00 47.53 746 ASP A CA 1
ATOM 5686 C C . ASP A 1 746 ? -6.129 -10.219 -17.225 1.00 47.53 746 ASP A C 1
ATOM 5688 O O . ASP A 1 746 ? -6.539 -11.369 -17.413 1.00 47.53 746 ASP A O 1
ATOM 5692 N N . VAL A 1 747 ? -6.131 -9.692 -15.996 1.00 40.72 747 VAL A N 1
ATOM 5693 C CA . VAL A 1 747 ? -6.593 -10.422 -14.801 1.00 40.72 747 VAL A CA 1
ATOM 5694 C C . VAL A 1 747 ? -8.114 -10.692 -14.821 1.00 40.72 747 VAL A C 1
ATOM 5696 O O . VAL A 1 747 ? -8.575 -11.608 -14.135 1.00 40.72 747 VAL A O 1
ATOM 5699 N N . ALA A 1 748 ? -8.903 -9.949 -15.608 1.00 42.88 748 ALA A N 1
ATOM 5700 C CA . ALA A 1 748 ? -10.321 -10.217 -15.865 1.00 42.88 748 ALA A CA 1
ATOM 5701 C C . ALA A 1 748 ? -10.575 -11.201 -17.032 1.00 42.88 748 ALA A C 1
ATOM 5703 O O . ALA A 1 748 ? -11.673 -11.761 -17.122 1.00 42.88 748 ALA A O 1
ATOM 5704 N N . GLY A 1 749 ? -9.576 -11.465 -17.880 1.00 41.12 749 GLY A N 1
ATOM 5705 C CA . GLY A 1 749 ? -9.672 -12.336 -19.053 1.00 41.12 749 GLY A CA 1
ATOM 5706 C C . GLY A 1 749 ? -10.054 -11.616 -20.352 1.00 41.12 749 GLY A C 1
ATOM 5707 O O . GLY A 1 749 ? -10.548 -12.264 -21.277 1.00 41.12 749 GLY A O 1
ATOM 5708 N N . GLU A 1 750 ? -9.848 -10.302 -20.437 1.00 46.81 750 GLU A N 1
ATOM 5709 C CA . GLU A 1 750 ? -10.005 -9.502 -21.657 1.00 46.81 750 GLU A CA 1
ATOM 5710 C C . GLU A 1 750 ? -8.664 -9.357 -22.396 1.00 46.81 750 GLU A C 1
ATOM 5712 O O . GLU A 1 750 ? -7.594 -9.430 -21.792 1.00 46.81 750 GLU A O 1
ATOM 5717 N N . ALA A 1 751 ? -8.706 -9.211 -23.724 1.00 47.06 751 ALA A N 1
ATOM 5718 C CA . ALA A 1 751 ? -7.495 -9.100 -24.536 1.00 47.06 751 ALA A CA 1
ATOM 5719 C C . ALA A 1 751 ? -6.844 -7.719 -24.350 1.00 47.06 751 ALA A C 1
ATOM 5721 O O . ALA A 1 751 ? -7.484 -6.691 -24.580 1.00 47.06 751 ALA A O 1
ATOM 5722 N N . MET A 1 752 ? -5.574 -7.709 -23.946 1.00 50.09 752 MET A N 1
ATOM 5723 C CA . MET A 1 752 ? -4.790 -6.498 -23.709 1.00 50.09 752 MET A CA 1
ATOM 5724 C C . MET A 1 752 ? -4.592 -5.703 -25.013 1.00 50.09 752 MET A C 1
ATOM 5726 O O . MET A 1 752 ? -4.282 -6.304 -26.046 1.00 50.09 752 MET A O 1
ATOM 5730 N N . PRO A 1 753 ? -4.725 -4.362 -24.989 1.00 46.19 753 PRO A N 1
ATOM 5731 C CA . PRO A 1 753 ? -4.335 -3.514 -26.110 1.00 46.19 753 PRO A CA 1
ATOM 5732 C C . PRO A 1 753 ? -2.852 -3.666 -26.477 1.00 46.19 753 PRO A C 1
ATOM 5734 O O . PRO A 1 753 ? -2.006 -3.953 -25.627 1.00 46.19 753 PRO A O 1
ATOM 5737 N N . GLN A 1 754 ? -2.529 -3.402 -27.744 1.00 42.53 754 GLN A N 1
ATOM 5738 C CA . GLN A 1 754 ? -1.146 -3.169 -28.172 1.00 42.53 754 GLN A CA 1
ATOM 5739 C C . GLN A 1 754 ? -0.590 -1.943 -27.416 1.00 42.53 754 GLN A C 1
ATOM 5741 O O . GLN A 1 754 ? -1.339 -1.001 -27.158 1.00 42.53 754 GLN A O 1
ATOM 5746 N N . GLY A 1 755 ? 0.683 -1.989 -27.004 1.00 43.44 755 GLY A N 1
ATOM 5747 C CA . GLY A 1 755 ? 1.295 -0.970 -26.131 1.00 43.44 755 GLY A CA 1
ATOM 5748 C C . GLY A 1 755 ? 1.133 -1.200 -24.616 1.00 43.44 755 GLY A C 1
ATOM 5749 O O . GLY A 1 755 ? 1.529 -0.350 -23.830 1.00 43.44 755 GLY A O 1
ATOM 5750 N N . LEU A 1 756 ? 0.563 -2.333 -24.176 1.00 47.88 756 LEU A N 1
ATOM 5751 C CA . LEU A 1 756 ? 0.501 -2.739 -22.755 1.00 47.88 756 LEU A CA 1
ATOM 5752 C C . LEU A 1 756 ? 1.000 -4.184 -22.538 1.00 47.88 756 LEU A C 1
ATOM 5754 O O . LEU A 1 756 ? 0.487 -4.936 -21.706 1.00 47.88 756 LEU A O 1
ATOM 5758 N N . SER A 1 757 ? 1.979 -4.604 -23.338 1.00 68.75 757 SER A N 1
ATOM 5759 C CA . SER A 1 757 ? 2.580 -5.938 -23.292 1.00 68.75 757 SER A CA 1
ATOM 5760 C C . SER A 1 757 ? 3.891 -5.906 -22.509 1.00 68.75 757 SER A C 1
ATOM 5762 O O . SER A 1 757 ? 4.812 -5.195 -22.893 1.00 68.75 757 SER A O 1
ATOM 5764 N N . LEU A 1 758 ? 4.040 -6.780 -21.508 1.00 66.12 758 LEU A N 1
ATOM 5765 C CA . LEU A 1 758 ? 5.307 -6.977 -20.780 1.00 66.12 758 LEU A CA 1
ATOM 5766 C C . LEU A 1 758 ? 6.485 -7.376 -21.699 1.00 66.12 758 LEU A C 1
ATOM 5768 O O . LEU A 1 758 ? 7.646 -7.234 -21.324 1.00 66.12 758 LEU A O 1
ATOM 5772 N N . ASN A 1 759 ? 6.202 -7.882 -22.906 1.00 81.94 759 ASN A N 1
ATOM 5773 C CA . ASN A 1 759 ? 7.223 -8.181 -23.917 1.00 81.94 759 ASN A CA 1
ATOM 5774 C C . ASN A 1 759 ? 7.607 -6.959 -24.768 1.00 81.94 759 ASN A C 1
ATOM 5776 O O . ASN A 1 759 ? 8.636 -7.001 -25.436 1.00 81.94 759 ASN A O 1
ATOM 5780 N N . ASP A 1 760 ? 6.780 -5.912 -24.769 1.00 88.12 760 ASP A N 1
ATOM 5781 C CA . ASP A 1 760 ? 7.072 -4.626 -25.404 1.00 88.12 760 ASP A CA 1
ATOM 5782 C C . ASP A 1 760 ? 7.796 -3.708 -24.405 1.00 88.12 760 ASP A C 1
ATOM 5784 O O . ASP A 1 760 ? 8.816 -3.128 -24.769 1.00 88.12 760 ASP A O 1
ATOM 5788 N N . ASP A 1 761 ? 7.397 -3.719 -23.123 1.00 91.50 761 ASP A N 1
ATOM 5789 C CA . ASP A 1 761 ? 8.191 -3.151 -22.019 1.00 91.50 761 ASP A CA 1
ATOM 5790 C C . ASP A 1 761 ? 9.625 -3.715 -22.036 1.00 91.50 761 ASP A C 1
ATOM 5792 O O . ASP A 1 761 ? 10.607 -2.983 -21.940 1.00 91.50 761 ASP A O 1
ATOM 5796 N N . TRP A 1 762 ? 9.775 -5.040 -22.186 1.00 93.50 762 TRP A N 1
ATOM 5797 C CA . TRP A 1 762 ? 11.098 -5.672 -22.201 1.00 93.50 762 TRP A CA 1
ATOM 5798 C C . TRP A 1 762 ? 11.890 -5.331 -23.470 1.00 93.50 762 TRP A C 1
ATOM 5800 O O . TRP A 1 762 ? 13.089 -5.064 -23.383 1.00 93.50 762 TRP A O 1
ATOM 5810 N N . LEU A 1 763 ? 11.226 -5.279 -24.629 1.00 95.31 763 LEU A N 1
ATOM 5811 C CA . LEU A 1 763 ? 11.824 -4.840 -25.890 1.00 95.31 763 LEU A CA 1
ATOM 5812 C C . LEU A 1 763 ? 12.372 -3.410 -25.784 1.00 95.31 763 LEU A C 1
ATOM 5814 O O . LEU A 1 763 ? 13.499 -3.164 -26.216 1.00 95.31 763 LEU A O 1
ATOM 5818 N N . LEU A 1 764 ? 11.614 -2.497 -25.171 1.00 95.88 764 LEU A N 1
ATOM 5819 C CA . LEU A 1 764 ? 12.035 -1.121 -24.930 1.00 95.88 764 LEU A CA 1
ATOM 5820 C C . LEU A 1 764 ? 13.329 -1.080 -24.106 1.00 95.88 764 LEU A C 1
ATOM 5822 O O . LEU A 1 764 ? 14.327 -0.534 -24.569 1.00 95.88 764 LEU A O 1
ATOM 5826 N N . GLU A 1 765 ? 13.373 -1.738 -22.943 1.00 96.44 765 GLU A N 1
ATOM 5827 C CA . GLU A 1 765 ? 14.587 -1.790 -22.109 1.00 96.44 765 GLU A CA 1
ATOM 5828 C C . GLU A 1 765 ? 15.792 -2.395 -22.842 1.00 96.44 765 GLU A C 1
ATOM 5830 O O . GLU A 1 765 ? 16.929 -1.957 -22.659 1.00 96.44 765 GLU A O 1
ATOM 5835 N N . VAL A 1 766 ? 15.556 -3.393 -23.697 1.00 98.06 766 VAL A N 1
ATOM 5836 C CA . VAL A 1 766 ? 16.586 -4.023 -24.533 1.00 98.06 766 VAL A CA 1
ATOM 5837 C C . VAL A 1 766 ? 17.174 -3.032 -25.546 1.00 98.06 766 VAL A C 1
ATOM 5839 O O . VAL A 1 766 ? 18.389 -3.044 -25.769 1.00 98.06 766 VAL A O 1
ATOM 5842 N N . ILE A 1 767 ? 16.353 -2.140 -26.103 1.00 98.25 767 ILE A N 1
ATOM 5843 C CA . ILE A 1 767 ? 16.788 -1.068 -27.007 1.00 98.25 767 ILE A CA 1
ATOM 5844 C C . ILE A 1 767 ? 17.481 0.060 -26.221 1.00 98.25 767 ILE A C 1
ATOM 5846 O O . ILE A 1 767 ? 18.547 0.506 -26.646 1.00 98.25 767 ILE A O 1
ATOM 5850 N N . VAL A 1 768 ? 16.981 0.452 -25.040 1.00 97.62 768 VAL A N 1
ATOM 5851 C CA . VAL A 1 768 ? 17.647 1.434 -24.154 1.00 97.62 768 VAL A CA 1
ATOM 5852 C C . VAL A 1 768 ? 19.043 0.944 -23.751 1.00 97.62 768 VAL A C 1
ATOM 5854 O O . VAL A 1 768 ? 20.011 1.699 -23.849 1.00 97.62 768 VAL A O 1
ATOM 5857 N N . LEU A 1 769 ? 19.190 -0.331 -23.365 1.00 97.94 769 LEU A N 1
ATOM 5858 C CA . LEU A 1 769 ? 20.495 -0.933 -23.068 1.00 97.94 769 LEU A CA 1
ATOM 5859 C C . LEU A 1 769 ? 21.422 -0.890 -24.291 1.00 97.94 769 LEU A C 1
ATOM 5861 O O . LEU A 1 769 ? 22.592 -0.527 -24.161 1.00 97.94 769 LEU A O 1
ATOM 5865 N N . LEU A 1 770 ? 20.918 -1.234 -25.479 1.00 98.19 770 LEU A N 1
ATOM 5866 C CA . LEU A 1 770 ? 21.694 -1.150 -26.717 1.00 98.19 770 LEU A CA 1
ATOM 5867 C C . LEU A 1 770 ? 22.132 0.294 -27.018 1.00 98.19 770 LEU A C 1
ATOM 5869 O O . LEU A 1 770 ? 23.273 0.508 -27.434 1.00 98.19 770 LEU A O 1
ATOM 5873 N N . GLY A 1 771 ? 21.276 1.278 -26.733 1.00 96.44 771 GLY A N 1
ATOM 5874 C CA . GLY A 1 771 ? 21.583 2.704 -26.800 1.00 96.44 771 GLY A CA 1
ATOM 5875 C C . GLY A 1 771 ? 22.701 3.113 -25.846 1.00 96.44 771 GLY A C 1
ATOM 5876 O O . GLY A 1 771 ? 23.711 3.647 -26.299 1.00 96.44 771 GLY A O 1
ATOM 5877 N N . THR A 1 772 ? 22.597 2.784 -24.555 1.00 95.44 772 THR A N 1
ATOM 5878 C CA . THR A 1 772 ? 23.659 3.067 -23.571 1.00 95.44 772 THR A CA 1
ATOM 5879 C C . THR A 1 772 ? 25.002 2.479 -24.009 1.00 95.44 772 THR A C 1
ATOM 5881 O O . THR A 1 772 ? 26.015 3.180 -23.979 1.00 95.44 772 THR A O 1
ATOM 5884 N N . MET A 1 773 ? 25.029 1.222 -24.469 1.00 96.50 773 MET A N 1
ATOM 5885 C CA . MET A 1 773 ? 26.270 0.578 -24.916 1.00 96.50 773 MET A CA 1
ATOM 5886 C C . MET A 1 773 ? 26.847 1.214 -26.189 1.00 96.50 773 MET A C 1
ATOM 5888 O O . MET A 1 773 ? 28.047 1.460 -26.250 1.00 96.50 773 MET A O 1
ATOM 5892 N N . THR A 1 774 ? 26.022 1.494 -27.204 1.00 94.88 774 THR A N 1
ATOM 5893 C CA . THR A 1 774 ? 26.501 2.063 -28.481 1.00 94.88 774 THR A CA 1
ATOM 5894 C C . THR A 1 774 ? 26.871 3.537 -28.377 1.00 94.88 774 THR A C 1
ATOM 5896 O O . THR A 1 774 ? 27.741 3.985 -29.113 1.00 94.88 774 THR A O 1
ATOM 5899 N N . GLN A 1 775 ? 26.276 4.294 -27.454 1.00 92.50 775 GLN A N 1
ATOM 5900 C CA . GLN A 1 775 ? 26.658 5.683 -27.196 1.00 92.50 775 GLN A CA 1
ATOM 5901 C C . GLN A 1 775 ? 27.985 5.782 -26.420 1.00 92.50 775 GLN A C 1
ATOM 5903 O O . GLN A 1 775 ? 28.767 6.687 -26.711 1.00 92.50 775 GLN A O 1
ATOM 5908 N N . THR A 1 776 ? 28.261 4.855 -25.487 1.00 91.50 776 THR A N 1
ATOM 5909 C CA . THR A 1 776 ? 29.430 4.925 -24.577 1.00 91.50 776 THR A CA 1
ATOM 5910 C C . THR A 1 776 ? 30.647 4.076 -24.976 1.00 91.50 776 THR A C 1
ATOM 5912 O O . THR A 1 776 ? 31.756 4.424 -24.579 1.00 91.50 776 THR A O 1
ATOM 5915 N N . ASP A 1 777 ? 30.498 3.015 -25.782 1.00 93.00 777 ASP A N 1
ATOM 5916 C CA . ASP A 1 777 ? 31.621 2.198 -26.279 1.00 93.00 777 ASP A CA 1
ATOM 5917 C C . ASP A 1 777 ? 31.629 2.108 -27.825 1.00 93.00 777 ASP A C 1
ATOM 5919 O O . ASP A 1 777 ? 30.857 1.338 -28.417 1.00 93.00 777 ASP A O 1
ATOM 5923 N N . PRO A 1 778 ? 32.548 2.828 -28.507 1.00 93.12 778 PRO A N 1
ATOM 5924 C CA . PRO A 1 778 ? 32.729 2.762 -29.961 1.00 93.12 778 PRO A CA 1
ATOM 5925 C C . PRO A 1 778 ? 32.988 1.346 -30.502 1.00 93.12 778 PRO A C 1
ATOM 5927 O O . PRO A 1 778 ? 32.684 1.043 -31.659 1.00 93.12 778 PRO A O 1
ATOM 5930 N N . THR A 1 779 ? 33.536 0.453 -29.676 1.00 95.44 779 THR A N 1
ATOM 5931 C CA . THR A 1 779 ? 33.787 -0.949 -30.032 1.00 95.44 779 THR A CA 1
ATOM 5932 C C . THR A 1 779 ? 32.477 -1.713 -30.181 1.00 95.44 779 THR A C 1
ATOM 5934 O O . THR A 1 779 ? 32.324 -2.490 -31.127 1.00 95.44 779 THR A O 1
ATOM 5937 N N . VAL A 1 780 ? 31.502 -1.467 -29.296 1.00 95.88 780 VAL A N 1
ATOM 5938 C CA . VAL A 1 780 ? 30.182 -2.110 -29.369 1.00 95.88 780 VAL A CA 1
ATOM 5939 C C . VAL A 1 780 ? 29.411 -1.625 -30.591 1.00 95.88 780 VAL A C 1
ATOM 5941 O O . VAL A 1 780 ? 28.814 -2.453 -31.274 1.00 95.88 780 VAL A O 1
ATOM 5944 N N . ALA A 1 781 ? 29.496 -0.340 -30.950 1.00 94.75 781 ALA A N 1
ATOM 5945 C CA . ALA A 1 781 ? 28.931 0.164 -32.205 1.00 94.75 781 ALA A CA 1
ATOM 5946 C C . ALA A 1 781 ? 29.452 -0.614 -33.435 1.00 94.75 781 ALA A C 1
ATOM 5948 O O . ALA A 1 781 ? 28.662 -1.056 -34.271 1.00 94.75 781 ALA A O 1
ATOM 5949 N N . GLN A 1 782 ? 30.759 -0.893 -33.512 1.00 94.69 782 GLN A N 1
ATOM 5950 C CA . GLN A 1 782 ? 31.317 -1.740 -34.578 1.00 94.69 782 GLN A CA 1
ATOM 5951 C C . GLN A 1 782 ? 30.861 -3.207 -34.491 1.00 94.69 782 GLN A C 1
ATOM 5953 O O . GLN A 1 782 ? 30.664 -3.853 -35.522 1.00 94.69 782 GLN A O 1
ATOM 5958 N N . MET A 1 783 ? 30.694 -3.761 -33.286 1.00 96.50 783 MET A N 1
ATOM 5959 C CA . MET A 1 783 ? 30.182 -5.127 -33.100 1.00 96.50 783 MET A CA 1
ATOM 5960 C C . MET A 1 783 ? 28.721 -5.250 -33.556 1.00 96.50 783 MET A C 1
ATOM 5962 O O . MET A 1 783 ? 28.380 -6.228 -34.214 1.00 96.50 783 MET A O 1
ATOM 5966 N N . VAL A 1 784 ? 27.883 -4.247 -33.279 1.00 96.88 784 VAL A N 1
ATOM 5967 C CA . VAL A 1 784 ? 26.474 -4.155 -33.704 1.00 96.88 784 VAL A CA 1
ATOM 5968 C C . VAL A 1 784 ? 26.344 -4.183 -35.232 1.00 96.88 784 VAL A C 1
ATOM 5970 O O . VAL A 1 784 ? 25.547 -4.959 -35.762 1.00 96.88 784 VAL A O 1
ATOM 5973 N N . VAL A 1 785 ? 27.189 -3.427 -35.942 1.00 95.25 785 VAL A N 1
ATOM 5974 C CA . VAL A 1 785 ? 27.250 -3.402 -37.418 1.00 95.25 785 VAL A CA 1
ATOM 5975 C C . VAL A 1 785 ? 27.739 -4.733 -37.989 1.00 95.25 785 VAL A C 1
ATOM 5977 O O . VAL A 1 785 ? 27.070 -5.323 -38.836 1.00 95.25 785 VAL A O 1
ATOM 5980 N N . ARG A 1 786 ? 28.850 -5.287 -37.482 1.00 94.25 786 ARG A N 1
ATOM 5981 C CA . ARG A 1 786 ? 29.367 -6.601 -37.930 1.00 94.25 786 ARG A CA 1
ATOM 5982 C C . ARG A 1 786 ? 28.380 -7.747 -37.708 1.00 94.25 786 ARG A C 1
ATOM 5984 O O . ARG A 1 786 ? 28.488 -8.781 -38.363 1.00 94.25 786 ARG A O 1
ATOM 5991 N N . ARG A 1 787 ? 27.451 -7.576 -36.767 1.00 94.50 787 ARG A N 1
ATOM 5992 C CA . ARG A 1 787 ? 26.435 -8.561 -36.399 1.00 94.50 787 ARG A CA 1
ATOM 5993 C C . ARG A 1 787 ? 25.105 -8.384 -37.145 1.00 94.50 787 ARG A C 1
ATOM 5995 O O . ARG A 1 787 ? 24.263 -9.268 -37.067 1.00 94.50 787 ARG A O 1
ATOM 6002 N N . GLY A 1 788 ? 24.924 -7.285 -37.881 1.00 94.06 788 GLY A N 1
ATOM 6003 C CA . GLY A 1 788 ? 23.716 -7.003 -38.665 1.00 94.06 788 GLY A CA 1
ATOM 6004 C C . GLY A 1 788 ? 22.523 -6.471 -37.861 1.00 94.06 788 GLY A C 1
ATOM 6005 O O . GLY A 1 788 ? 21.469 -6.241 -38.449 1.00 94.06 788 GLY A O 1
ATOM 6006 N N . ILE A 1 789 ? 22.690 -6.213 -36.555 1.00 96.69 789 ILE A N 1
ATOM 6007 C CA . ILE A 1 789 ? 21.632 -5.726 -35.643 1.00 96.69 789 ILE A CA 1
ATOM 6008 C C . ILE A 1 789 ? 20.991 -4.423 -36.153 1.00 96.69 789 ILE A C 1
ATOM 6010 O O . ILE A 1 789 ? 19.806 -4.196 -35.925 1.00 96.69 789 ILE A O 1
ATOM 6014 N N . VAL A 1 790 ? 21.745 -3.605 -36.898 1.00 95.31 790 VAL A N 1
ATOM 6015 C CA . VAL A 1 790 ? 21.246 -2.411 -37.605 1.00 95.31 790 VAL A CA 1
ATOM 6016 C C . VAL A 1 790 ? 19.961 -2.700 -38.390 1.00 95.31 790 VAL A C 1
ATOM 6018 O O . VAL A 1 790 ? 19.012 -1.930 -38.302 1.00 95.31 790 VAL A O 1
ATOM 6021 N N . LYS A 1 791 ? 19.891 -3.825 -39.111 1.00 93.50 791 LYS A N 1
ATOM 6022 C CA . LYS A 1 791 ? 18.713 -4.177 -39.918 1.00 93.50 791 LYS A CA 1
ATOM 6023 C C . LYS A 1 791 ? 17.514 -4.532 -39.052 1.00 93.50 791 LYS A C 1
ATOM 6025 O O . LYS A 1 791 ? 16.422 -4.043 -39.302 1.00 93.50 791 LYS A O 1
ATOM 6030 N N . HIS A 1 792 ? 17.738 -5.285 -37.979 1.00 95.44 792 HIS A N 1
ATOM 6031 C CA . HIS A 1 792 ? 16.684 -5.609 -37.023 1.00 95.44 792 HIS A CA 1
ATOM 6032 C C . HIS A 1 792 ? 16.168 -4.352 -36.291 1.00 95.44 792 HIS A C 1
ATOM 6034 O O . HIS A 1 792 ? 14.991 -4.291 -35.965 1.00 95.44 792 HIS A O 1
ATOM 6040 N N . LEU A 1 793 ? 16.988 -3.309 -36.092 1.00 95.00 793 LEU A N 1
ATOM 6041 C CA . LEU A 1 793 ? 16.512 -2.009 -35.588 1.00 95.00 793 LEU A CA 1
ATOM 6042 C C . LEU A 1 793 ? 15.640 -1.256 -36.610 1.00 95.00 793 LEU A C 1
ATOM 6044 O O . LEU A 1 793 ? 14.612 -0.701 -36.228 1.00 95.00 793 LEU A O 1
ATOM 6048 N N . VAL A 1 794 ? 16.000 -1.281 -37.899 1.00 92.25 794 VAL A N 1
ATOM 6049 C CA . VAL A 1 794 ? 15.164 -0.741 -38.993 1.00 92.25 794 VAL A CA 1
ATOM 6050 C C . VAL A 1 794 ? 13.822 -1.482 -39.070 1.00 92.25 794 VAL A C 1
ATOM 6052 O O . VAL A 1 794 ? 12.765 -0.857 -39.124 1.00 92.25 794 VAL A O 1
ATOM 6055 N N . GLU A 1 795 ? 13.853 -2.814 -39.016 1.00 92.19 795 GLU A N 1
ATOM 6056 C CA . GLU A 1 795 ? 12.666 -3.677 -39.047 1.00 92.19 795 GLU A CA 1
ATOM 6057 C C . GLU A 1 795 ? 11.774 -3.473 -37.809 1.00 92.19 795 GLU A C 1
ATOM 6059 O O . GLU A 1 795 ? 10.555 -3.389 -37.952 1.00 92.19 795 GLU A O 1
ATOM 6064 N N . ILE A 1 796 ? 12.354 -3.292 -36.613 1.00 92.94 796 ILE A N 1
ATOM 6065 C CA . ILE A 1 796 ? 11.617 -2.906 -35.397 1.00 92.94 796 ILE A CA 1
ATOM 6066 C C . ILE A 1 796 ? 10.946 -1.539 -35.558 1.00 92.94 796 ILE A C 1
ATOM 6068 O O . ILE A 1 796 ? 9.787 -1.406 -35.178 1.00 92.94 796 ILE A O 1
ATOM 6072 N N . MET A 1 797 ? 11.624 -0.544 -36.143 1.00 89.31 797 MET A N 1
ATOM 6073 C CA . MET A 1 797 ? 11.049 0.792 -36.346 1.00 89.31 797 MET A CA 1
ATOM 6074 C C . MET A 1 797 ? 9.782 0.745 -37.213 1.00 89.31 797 MET A C 1
ATOM 6076 O O . MET A 1 797 ? 8.800 1.414 -36.908 1.00 89.31 797 MET A O 1
ATOM 6080 N N . VAL A 1 798 ? 9.772 -0.097 -38.253 1.00 89.12 798 VAL A N 1
ATOM 6081 C CA . VAL A 1 798 ? 8.588 -0.331 -39.098 1.00 89.12 798 VAL A CA 1
ATOM 6082 C C . VAL A 1 798 ? 7.530 -1.165 -38.364 1.00 89.12 798 VAL A C 1
ATOM 6084 O O . VAL A 1 798 ? 6.341 -0.864 -38.436 1.00 89.12 798 VAL A O 1
ATOM 6087 N N . ALA A 1 799 ? 7.940 -2.200 -37.626 1.00 87.81 799 ALA A N 1
ATOM 6088 C CA . ALA A 1 799 ? 7.045 -3.076 -36.866 1.00 87.81 799 ALA A CA 1
ATOM 6089 C C . ALA A 1 799 ? 6.380 -2.395 -35.650 1.00 87.81 799 ALA A C 1
ATOM 6091 O O . ALA A 1 799 ? 5.393 -2.911 -35.118 1.00 87.81 799 ALA A O 1
ATOM 6092 N N . LYS A 1 800 ? 6.922 -1.256 -35.204 1.00 88.88 800 LYS A N 1
ATOM 6093 C CA . LYS A 1 800 ? 6.475 -0.461 -34.052 1.00 88.88 800 LYS A CA 1
ATOM 6094 C C . LYS A 1 800 ? 6.221 1.013 -34.417 1.00 88.88 800 LYS A C 1
ATOM 6096 O O . LYS A 1 800 ? 6.346 1.876 -33.558 1.00 88.88 800 LYS A O 1
ATOM 6101 N N . GLU A 1 801 ? 5.789 1.304 -35.652 1.00 87.31 801 GLU A N 1
ATOM 6102 C CA . GLU A 1 801 ? 5.496 2.680 -36.125 1.00 87.31 801 GLU A CA 1
ATOM 6103 C C . GLU A 1 801 ? 4.385 3.425 -35.340 1.00 87.31 801 GLU A C 1
ATOM 6105 O O . GLU A 1 801 ? 4.151 4.605 -35.583 1.00 87.31 801 GLU A O 1
ATOM 6110 N N . GLU A 1 802 ? 3.692 2.754 -34.410 1.00 85.62 802 GLU A N 1
ATOM 6111 C CA . GLU A 1 802 ? 2.653 3.329 -33.538 1.00 85.62 802 GLU A CA 1
ATOM 6112 C C . GLU A 1 802 ? 3.115 3.529 -32.067 1.00 85.62 802 GLU A C 1
ATOM 6114 O O . GLU A 1 802 ? 2.280 3.838 -31.218 1.00 85.62 802 GLU A O 1
ATOM 6119 N N . ASP A 1 803 ? 4.407 3.344 -31.749 1.00 90.06 803 ASP A N 1
ATOM 6120 C CA . ASP A 1 803 ? 4.977 3.429 -30.387 1.00 90.06 803 ASP A CA 1
ATOM 6121 C C . ASP A 1 803 ? 6.136 4.449 -30.306 1.00 90.06 803 ASP A C 1
ATOM 6123 O O . ASP A 1 803 ? 7.307 4.110 -30.497 1.00 90.06 803 ASP A O 1
ATOM 6127 N N . ASP A 1 804 ? 5.799 5.717 -30.036 1.00 91.31 804 ASP A N 1
ATOM 6128 C CA . ASP A 1 804 ? 6.727 6.860 -29.980 1.00 91.31 804 ASP A CA 1
ATOM 6129 C C . ASP A 1 804 ? 7.986 6.606 -29.122 1.00 91.31 804 ASP A C 1
ATOM 6131 O O . ASP A 1 804 ? 9.071 7.072 -29.470 1.00 91.31 804 ASP A O 1
ATOM 6135 N N . GLU A 1 805 ? 7.870 5.875 -28.009 1.00 93.12 805 GLU A N 1
ATOM 6136 C CA . GLU A 1 805 ? 8.980 5.647 -27.076 1.00 93.12 805 GLU A CA 1
ATOM 6137 C C . GLU A 1 805 ? 9.940 4.571 -27.607 1.00 93.12 805 GLU A C 1
ATOM 6139 O O . GLU A 1 805 ? 11.157 4.771 -27.603 1.00 93.12 805 GLU A O 1
ATOM 6144 N N . ILE A 1 806 ? 9.426 3.473 -28.181 1.00 93.75 806 ILE A N 1
ATOM 6145 C CA . ILE A 1 806 ? 10.274 2.517 -28.913 1.00 93.75 806 ILE A CA 1
ATOM 6146 C C . ILE A 1 806 ? 10.975 3.218 -30.086 1.00 93.75 806 ILE A C 1
ATOM 6148 O O . ILE A 1 806 ? 12.178 3.022 -30.282 1.00 93.75 806 ILE A O 1
ATOM 6152 N N . ILE A 1 807 ? 10.263 4.063 -30.839 1.00 93.75 807 ILE A N 1
ATOM 6153 C CA . ILE A 1 807 ? 10.833 4.841 -31.947 1.00 93.75 807 ILE A CA 1
ATOM 6154 C C . ILE A 1 807 ? 11.970 5.750 -31.452 1.00 93.75 807 ILE A C 1
ATOM 6156 O O . ILE A 1 807 ? 13.069 5.708 -32.016 1.00 93.75 807 ILE A O 1
ATOM 6160 N N . LEU A 1 808 ? 11.755 6.508 -30.371 1.00 94.50 808 LEU A N 1
ATOM 6161 C CA . LEU A 1 808 ? 12.754 7.388 -29.758 1.00 94.50 808 LEU A CA 1
ATOM 6162 C C . LEU A 1 808 ? 14.030 6.622 -29.372 1.00 94.50 808 LEU A C 1
ATOM 6164 O O . LEU A 1 808 ? 15.135 7.031 -29.742 1.00 94.50 808 LEU A O 1
ATOM 6168 N N . GLN A 1 809 ? 13.900 5.477 -28.693 1.00 96.31 809 GLN A N 1
ATOM 6169 C CA . GLN A 1 809 ? 15.061 4.692 -28.259 1.00 96.31 809 GLN A CA 1
ATOM 6170 C C . GLN A 1 809 ? 15.770 3.972 -29.420 1.00 96.31 809 GLN A C 1
ATOM 6172 O O . GLN A 1 809 ? 16.996 3.830 -29.387 1.00 96.31 809 GLN A O 1
ATOM 6177 N N . VAL A 1 810 ? 15.059 3.578 -30.487 1.00 95.94 810 VAL A N 1
ATOM 6178 C CA . VAL A 1 810 ? 15.691 3.062 -31.719 1.00 95.94 810 VAL A CA 1
ATOM 6179 C C . VAL A 1 810 ? 16.570 4.136 -32.363 1.00 95.94 810 VAL A C 1
ATOM 6181 O O . VAL A 1 810 ? 17.724 3.855 -32.697 1.00 95.94 810 VAL A O 1
ATOM 6184 N N . ILE A 1 811 ? 16.080 5.374 -32.486 1.00 94.81 811 ILE A N 1
ATOM 6185 C CA . ILE A 1 811 ? 16.867 6.498 -33.023 1.00 94.81 811 ILE A CA 1
ATOM 6186 C C . ILE A 1 811 ? 18.060 6.791 -32.099 1.00 94.81 811 ILE A C 1
ATOM 6188 O O . ILE A 1 811 ? 19.172 6.990 -32.587 1.00 94.81 811 ILE A O 1
ATOM 6192 N N . TYR A 1 812 ? 17.875 6.741 -30.773 1.00 95.31 812 TYR A N 1
ATOM 6193 C CA . TYR A 1 812 ? 18.959 6.926 -29.799 1.00 95.31 812 TYR A CA 1
ATOM 6194 C C . TYR A 1 812 ? 20.083 5.893 -29.967 1.00 95.31 812 TYR A C 1
ATOM 6196 O O . TYR A 1 812 ? 21.263 6.259 -29.984 1.00 95.31 812 TYR A O 1
ATOM 6204 N N . ALA A 1 813 ? 19.739 4.614 -30.144 1.00 95.88 813 ALA A N 1
ATOM 6205 C CA . ALA A 1 813 ? 20.715 3.556 -30.391 1.00 95.88 813 ALA A CA 1
ATOM 6206 C C . ALA A 1 813 ? 21.409 3.715 -31.752 1.00 95.88 813 ALA A C 1
ATOM 6208 O O . ALA A 1 813 ? 22.637 3.652 -31.837 1.00 95.88 813 ALA A O 1
ATOM 6209 N N . MET A 1 814 ? 20.651 4.006 -32.811 1.00 93.56 814 MET A N 1
ATOM 6210 C CA . MET A 1 814 ? 21.197 4.229 -34.154 1.00 93.56 814 MET A CA 1
ATOM 6211 C C . 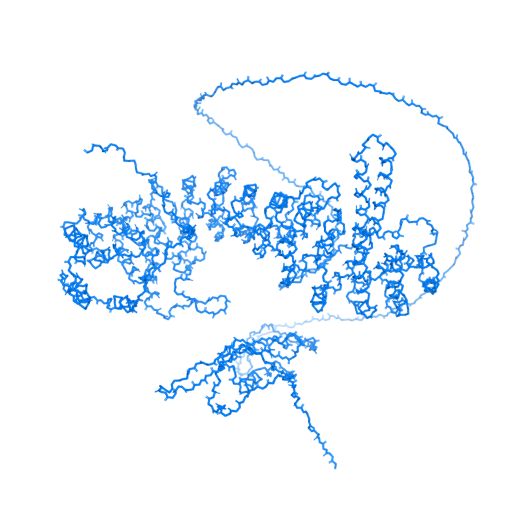MET A 1 814 ? 22.135 5.445 -34.217 1.00 93.56 814 MET A C 1
ATOM 6213 O O . MET A 1 814 ? 23.197 5.362 -34.834 1.00 93.56 814 MET A O 1
ATOM 6217 N N . GLY A 1 815 ? 21.824 6.528 -33.496 1.00 92.56 815 GLY A N 1
ATOM 6218 C CA . GLY A 1 815 ? 22.695 7.697 -33.329 1.00 92.56 815 GLY A CA 1
ATOM 6219 C C . GLY A 1 815 ? 24.067 7.360 -32.735 1.00 92.56 815 GLY A C 1
ATOM 6220 O O . GLY A 1 815 ? 25.085 7.891 -33.186 1.00 92.56 815 GLY A O 1
ATOM 6221 N N . GLY A 1 816 ? 24.108 6.438 -31.768 1.00 92.44 816 GLY A N 1
ATOM 6222 C CA . GLY A 1 816 ? 25.353 5.902 -31.211 1.00 92.44 816 GLY A CA 1
ATOM 6223 C C . GLY A 1 816 ? 26.130 5.072 -32.235 1.00 92.44 816 GLY A C 1
ATOM 6224 O O . GLY A 1 816 ? 27.342 5.233 -32.377 1.00 92.44 816 GLY A O 1
ATOM 6225 N N . VAL A 1 817 ? 25.433 4.235 -33.012 1.00 94.38 817 VAL A N 1
ATOM 6226 C CA . VAL A 1 817 ? 26.057 3.424 -34.067 1.00 94.38 817 VAL A CA 1
ATOM 6227 C C . VAL A 1 817 ? 26.679 4.297 -35.164 1.00 94.38 817 VAL A C 1
ATOM 6229 O O . VAL A 1 817 ? 27.862 4.122 -35.459 1.00 94.38 817 VAL A O 1
ATOM 6232 N N . TRP A 1 818 ? 25.945 5.258 -35.741 1.00 92.25 818 TRP A N 1
ATOM 6233 C CA . TRP A 1 818 ? 26.466 6.106 -36.825 1.00 92.25 818 TRP A CA 1
ATOM 6234 C C . TRP A 1 818 ? 27.688 6.927 -36.392 1.00 92.25 818 TRP A C 1
ATOM 6236 O O . TRP A 1 818 ? 28.659 6.997 -37.145 1.00 92.25 818 TRP A O 1
ATOM 6246 N N . ARG A 1 819 ? 27.684 7.487 -35.169 1.00 90.62 819 ARG A N 1
ATOM 6247 C CA . ARG A 1 819 ? 28.802 8.295 -34.640 1.00 90.62 819 ARG A CA 1
ATOM 6248 C C . ARG A 1 819 ? 30.136 7.541 -34.641 1.00 90.62 819 ARG A C 1
ATOM 6250 O O . ARG A 1 819 ? 31.178 8.154 -34.855 1.00 90.62 819 ARG A O 1
ATOM 6257 N N . TRP A 1 820 ? 30.113 6.230 -34.396 1.00 89.50 820 TRP A N 1
ATOM 6258 C CA . TRP A 1 820 ? 31.324 5.441 -34.141 1.00 89.50 820 TRP A CA 1
ATOM 6259 C C . TRP A 1 820 ? 31.653 4.385 -35.205 1.00 89.50 820 TRP A C 1
ATOM 6261 O O . TRP A 1 820 ? 32.807 3.961 -35.296 1.00 89.50 820 TRP A O 1
ATOM 6271 N N . ALA A 1 821 ? 30.674 3.940 -35.998 1.00 84.75 821 ALA A N 1
ATOM 6272 C CA . ALA A 1 821 ? 30.844 2.854 -36.968 1.00 84.75 821 ALA A CA 1
ATOM 6273 C C . ALA A 1 821 ? 30.849 3.303 -38.444 1.00 84.75 821 ALA A C 1
ATOM 6275 O O . ALA A 1 821 ? 31.127 2.489 -39.324 1.00 84.75 821 ALA A O 1
ATOM 6276 N N . GLY A 1 822 ? 30.616 4.588 -38.732 1.00 80.19 822 GLY A N 1
ATOM 6277 C CA . GLY A 1 822 ? 30.855 5.159 -40.060 1.00 80.19 822 GLY A CA 1
ATOM 6278 C C . GLY A 1 822 ? 29.902 4.665 -41.159 1.00 80.19 822 GLY A C 1
ATOM 6279 O O . GLY A 1 822 ? 28.852 4.077 -40.894 1.00 80.19 822 GLY A O 1
ATOM 6280 N N . VAL A 1 823 ? 30.281 4.907 -42.419 1.00 82.56 823 VAL A N 1
ATOM 6281 C CA . VAL A 1 823 ? 29.412 4.737 -43.605 1.00 82.56 823 VAL A CA 1
ATOM 6282 C C . VAL A 1 823 ? 28.831 3.321 -43.749 1.00 82.56 823 VAL A C 1
ATOM 6284 O O . VAL A 1 823 ? 27.681 3.195 -44.158 1.00 82.56 823 VAL A O 1
ATOM 6287 N N . GLU A 1 824 ? 29.549 2.270 -43.329 1.00 84.19 824 GLU A N 1
ATOM 6288 C CA . GLU A 1 824 ? 29.054 0.878 -43.342 1.00 84.19 824 GLU A CA 1
ATOM 6289 C C . GLU A 1 824 ? 27.716 0.737 -42.590 1.00 84.19 824 GLU A C 1
ATOM 6291 O O . GLU A 1 824 ? 26.799 0.056 -43.048 1.00 84.19 824 GLU A O 1
ATOM 6296 N N . SER A 1 825 ? 27.562 1.435 -41.461 1.00 85.25 825 SER A N 1
ATOM 6297 C CA . SER A 1 825 ? 26.314 1.420 -40.691 1.00 85.25 825 SER A CA 1
ATOM 6298 C C . SER A 1 825 ? 25.154 2.115 -41.412 1.00 85.25 825 SER A C 1
ATOM 6300 O O . SER A 1 825 ? 24.011 1.669 -41.311 1.00 85.25 825 SER A O 1
ATOM 6302 N N . LEU A 1 826 ? 25.435 3.159 -42.197 1.00 85.00 826 LEU A N 1
ATOM 6303 C CA . LEU A 1 826 ? 24.443 3.860 -43.015 1.00 85.00 826 LEU A CA 1
ATOM 6304 C C . LEU A 1 826 ? 24.014 3.014 -44.224 1.00 85.00 826 LEU A C 1
ATOM 6306 O O . LEU A 1 826 ? 22.827 2.939 -44.533 1.00 85.00 826 LEU A O 1
ATOM 6310 N N . GLU A 1 827 ? 24.956 2.314 -44.860 1.00 85.31 827 GLU A N 1
ATOM 6311 C CA . GLU A 1 827 ? 24.669 1.342 -45.924 1.00 85.31 827 GLU A CA 1
ATOM 6312 C C . GLU A 1 827 ? 23.808 0.177 -45.413 1.00 85.31 827 GLU A C 1
ATOM 6314 O O . GLU A 1 827 ? 22.864 -0.230 -46.091 1.00 85.31 827 GLU A O 1
ATOM 6319 N N . GLN A 1 828 ? 24.067 -0.319 -44.196 1.00 86.38 828 GLN A N 1
ATOM 6320 C CA . GLN A 1 828 ? 23.209 -1.322 -43.554 1.00 86.38 828 GLN A CA 1
ATOM 6321 C C . GLN A 1 828 ? 21.827 -0.783 -43.151 1.00 86.38 828 GLN A C 1
ATOM 6323 O O . GLN A 1 828 ? 20.879 -1.567 -43.140 1.00 86.38 828 GLN A O 1
ATOM 6328 N N . SER A 1 829 ? 21.707 0.515 -42.841 1.00 84.56 829 SER A N 1
ATOM 6329 C CA . SER A 1 829 ? 20.430 1.170 -42.494 1.00 84.56 829 SER A CA 1
ATOM 6330 C C . SER A 1 829 ? 19.493 1.288 -43.704 1.00 84.56 829 SER A C 1
ATOM 6332 O O . SER A 1 829 ? 18.276 1.213 -43.565 1.00 84.56 829 SER A O 1
ATOM 6334 N N . GLY A 1 830 ? 20.060 1.464 -44.902 1.00 82.88 830 GLY A N 1
ATOM 6335 C CA . GLY A 1 830 ? 19.310 1.627 -46.145 1.00 82.88 830 GLY A CA 1
ATOM 6336 C C . GLY A 1 830 ? 18.771 3.046 -46.375 1.00 82.88 830 GLY A C 1
ATOM 6337 O O . GLY A 1 830 ? 18.569 3.839 -45.457 1.00 82.88 830 GLY A O 1
ATOM 6338 N N . ALA A 1 831 ? 18.528 3.373 -47.648 1.00 78.31 831 ALA A N 1
ATOM 6339 C CA . ALA A 1 831 ? 18.087 4.705 -48.073 1.00 78.31 831 ALA A CA 1
ATOM 6340 C C . ALA A 1 831 ? 16.691 5.093 -47.547 1.00 78.31 831 ALA A C 1
ATOM 6342 O O . ALA A 1 831 ? 16.428 6.271 -47.307 1.00 78.31 831 ALA A O 1
ATOM 6343 N N . GLU A 1 832 ? 15.809 4.108 -47.360 1.00 75.94 832 GLU A N 1
ATOM 6344 C CA . GLU A 1 832 ? 14.436 4.310 -46.882 1.00 75.94 832 GLU A CA 1
ATOM 6345 C C . GLU A 1 832 ? 14.408 4.776 -45.417 1.00 75.94 832 GLU A C 1
ATOM 6347 O O . GLU A 1 832 ? 13.614 5.645 -45.065 1.00 75.94 832 GLU A O 1
ATOM 6352 N N . PHE A 1 833 ? 15.339 4.298 -44.584 1.00 81.19 833 PHE A N 1
ATOM 6353 C CA . PHE A 1 833 ? 15.468 4.726 -43.189 1.00 81.19 833 PHE A CA 1
ATOM 6354 C C . PHE A 1 833 ? 15.909 6.191 -43.076 1.00 81.19 833 PHE A C 1
ATOM 6356 O O . PHE A 1 833 ? 15.363 6.949 -42.279 1.00 81.19 833 PHE A O 1
ATOM 6363 N N . VAL A 1 834 ? 16.843 6.631 -43.929 1.00 82.50 834 VAL A N 1
ATOM 6364 C CA . VAL A 1 834 ? 17.272 8.042 -43.977 1.00 82.50 834 VAL A CA 1
ATOM 6365 C C . VAL A 1 834 ? 16.135 8.955 -44.448 1.00 82.50 834 VAL A C 1
ATOM 6367 O O . VAL A 1 834 ? 16.036 10.086 -43.978 1.00 82.50 834 VAL A O 1
ATOM 6370 N N . ALA A 1 835 ? 15.251 8.475 -45.329 1.00 81.19 835 ALA A N 1
ATOM 6371 C CA . ALA A 1 835 ? 14.033 9.199 -45.691 1.00 81.19 835 ALA A CA 1
ATOM 6372 C C . ALA A 1 835 ? 13.049 9.289 -44.509 1.00 81.19 835 ALA A C 1
ATOM 6374 O O . ALA A 1 835 ? 12.589 10.383 -44.198 1.00 81.19 835 ALA A O 1
ATOM 6375 N N . TYR A 1 836 ? 12.815 8.187 -43.789 1.00 84.56 836 TYR A N 1
ATOM 6376 C CA . TYR A 1 836 ? 11.932 8.164 -42.617 1.00 84.56 836 TYR A CA 1
ATOM 6377 C C . TYR A 1 836 ? 12.394 9.124 -41.504 1.00 84.56 836 TYR A C 1
ATOM 6379 O O . TYR A 1 836 ? 11.583 9.847 -40.937 1.00 84.56 836 TYR A O 1
ATOM 6387 N N . LEU A 1 837 ? 13.705 9.234 -41.250 1.00 86.12 837 LEU A N 1
ATOM 6388 C CA . LEU A 1 837 ? 14.258 10.234 -40.318 1.00 86.12 837 LEU A CA 1
ATOM 6389 C C . LEU A 1 837 ? 13.990 11.684 -40.755 1.00 86.12 837 LEU A C 1
ATOM 6391 O O . LEU A 1 837 ? 13.851 12.556 -39.901 1.00 86.12 837 LEU A O 1
ATOM 6395 N N . ILE A 1 838 ? 13.943 11.955 -42.066 1.00 83.44 838 ILE A N 1
ATOM 6396 C CA . ILE A 1 838 ? 13.615 13.284 -42.608 1.00 83.44 838 ILE A CA 1
ATOM 6397 C C . ILE A 1 838 ? 12.121 13.577 -42.430 1.00 83.44 838 ILE A C 1
ATOM 6399 O O . ILE A 1 838 ? 11.776 14.714 -42.124 1.00 83.44 838 ILE A O 1
ATOM 6403 N N . ASP A 1 839 ? 11.248 12.577 -42.557 1.00 83.25 839 ASP A N 1
ATOM 6404 C CA . ASP A 1 839 ? 9.817 12.729 -42.268 1.00 83.25 839 ASP A CA 1
ATOM 6405 C C . ASP A 1 839 ? 9.568 12.940 -40.756 1.00 83.25 839 ASP A C 1
ATOM 6407 O O . ASP A 1 839 ? 8.773 13.801 -40.370 1.00 83.25 839 ASP A O 1
ATOM 6411 N N . LEU A 1 840 ? 10.322 12.252 -39.885 1.00 86.12 840 LEU A N 1
ATOM 6412 C CA . LEU A 1 840 ? 10.271 12.421 -38.424 1.00 86.12 840 LEU A CA 1
ATOM 6413 C C . LEU A 1 840 ? 10.801 13.773 -37.906 1.00 86.12 840 LEU A C 1
ATOM 6415 O O . LEU A 1 840 ? 10.544 14.115 -36.751 1.00 86.12 840 LEU A O 1
ATOM 6419 N N . LEU A 1 841 ? 11.438 14.609 -38.741 1.00 79.56 841 LEU A N 1
ATOM 6420 C CA . LEU A 1 841 ? 11.672 16.025 -38.401 1.00 79.56 841 LEU A CA 1
ATOM 6421 C C . LEU A 1 841 ? 10.363 16.798 -38.152 1.00 79.56 841 LEU A C 1
ATOM 6423 O O . LEU A 1 841 ? 10.396 17.885 -37.572 1.00 79.56 841 LEU A O 1
ATOM 6427 N N . TYR A 1 842 ? 9.222 16.247 -38.574 1.00 76.06 842 TYR A N 1
ATOM 6428 C CA . TYR A 1 842 ? 7.887 16.836 -38.441 1.00 76.06 842 TYR A CA 1
ATOM 6429 C C . TYR A 1 842 ? 6.961 16.008 -37.546 1.00 76.06 842 TYR A C 1
ATOM 6431 O O . TYR A 1 842 ? 5.753 16.253 -37.521 1.00 76.06 842 TYR A O 1
ATOM 6439 N N . ASP A 1 843 ? 7.518 15.051 -36.797 1.00 86.69 843 ASP A N 1
ATOM 6440 C CA . ASP A 1 843 ? 6.748 14.272 -35.836 1.00 86.69 843 ASP A CA 1
ATOM 6441 C C . ASP A 1 843 ? 6.147 15.156 -34.726 1.00 86.69 843 ASP A C 1
ATOM 6443 O O . ASP A 1 843 ? 6.605 16.273 -34.469 1.00 86.69 843 ASP A O 1
ATOM 6447 N N . ARG A 1 844 ? 5.095 14.681 -34.055 1.00 85.50 844 ARG A N 1
ATOM 6448 C CA . ARG A 1 844 ? 4.424 15.406 -32.967 1.00 85.50 844 ARG A CA 1
ATOM 6449 C C . ARG A 1 844 ? 5.289 15.500 -31.711 1.00 85.50 844 ARG A C 1
ATOM 6451 O O . ARG A 1 844 ? 5.293 16.556 -31.069 1.00 85.50 844 ARG A O 1
ATOM 6458 N N . ASN A 1 845 ? 6.037 14.452 -31.385 1.00 86.62 845 ASN A N 1
ATOM 6459 C CA . ASN A 1 845 ? 6.896 14.387 -30.214 1.00 86.62 845 ASN A CA 1
ATOM 6460 C C . ASN A 1 845 ? 8.136 15.297 -30.403 1.00 86.62 845 ASN A C 1
ATOM 6462 O O . ASN A 1 845 ? 8.900 15.120 -31.357 1.00 86.62 845 ASN A O 1
ATOM 6466 N N . PRO A 1 846 ? 8.364 16.299 -29.527 1.00 88.25 846 PRO A N 1
ATOM 6467 C CA . PRO A 1 846 ? 9.513 17.198 -29.643 1.00 88.25 846 PRO A CA 1
ATOM 6468 C C . PRO A 1 846 ? 10.863 16.489 -29.490 1.00 88.25 846 PRO A C 1
ATOM 6470 O O . PRO A 1 846 ? 11.840 16.929 -30.098 1.00 88.25 846 PRO A O 1
ATOM 6473 N N . GLU A 1 847 ? 10.924 15.403 -28.720 1.00 90.94 847 GLU A N 1
ATOM 6474 C CA . GLU A 1 847 ? 12.164 14.674 -28.455 1.00 90.94 847 GLU A CA 1
ATOM 6475 C C . GLU A 1 847 ? 12.577 13.834 -29.668 1.00 90.94 847 GLU A C 1
ATOM 6477 O O . GLU A 1 847 ? 13.748 13.864 -30.052 1.00 90.94 847 GLU A O 1
ATOM 6482 N N . ILE A 1 848 ? 11.610 13.205 -30.355 1.00 90.44 848 ILE A N 1
ATOM 6483 C CA . ILE A 1 848 ? 11.840 12.522 -31.640 1.00 90.44 848 ILE A CA 1
ATOM 6484 C C . ILE A 1 848 ? 12.398 13.514 -32.665 1.00 90.44 848 ILE A C 1
ATOM 6486 O O . ILE A 1 848 ? 13.455 13.252 -33.238 1.00 90.44 848 ILE A O 1
ATOM 6490 N N . ARG A 1 849 ? 11.769 14.690 -32.836 1.00 89.56 849 ARG A N 1
ATOM 6491 C CA . ARG A 1 849 ? 12.270 15.727 -33.761 1.00 89.56 849 ARG A CA 1
ATOM 6492 C C . ARG A 1 849 ? 13.716 16.128 -33.451 1.00 89.56 849 ARG A C 1
ATOM 6494 O O . ARG A 1 849 ? 14.551 16.131 -34.353 1.00 89.56 849 ARG A O 1
ATOM 6501 N N . GLN A 1 850 ? 14.025 16.446 -32.190 1.00 90.75 850 GLN A N 1
ATOM 6502 C CA . GLN A 1 850 ? 15.370 16.866 -31.775 1.00 90.75 850 GLN A CA 1
ATOM 6503 C C . GLN A 1 850 ? 16.416 15.761 -32.001 1.00 90.75 850 GLN A C 1
ATOM 6505 O O . GLN A 1 850 ? 17.545 16.039 -32.421 1.00 90.75 850 GLN A O 1
ATOM 6510 N N . LEU A 1 851 ? 16.056 14.505 -31.731 1.00 91.62 851 LEU A N 1
ATOM 6511 C CA . LEU A 1 851 ? 16.962 13.372 -31.864 1.00 91.62 851 LEU A CA 1
ATOM 6512 C C . LEU A 1 851 ? 17.186 12.980 -33.332 1.00 91.62 851 LEU A C 1
ATOM 6514 O O . LEU A 1 851 ? 18.326 12.714 -33.717 1.00 91.62 851 LEU A O 1
ATOM 6518 N N . CYS A 1 852 ? 16.143 13.029 -34.167 1.00 91.75 852 CYS A N 1
ATOM 6519 C CA . CYS A 1 852 ? 16.250 12.893 -35.620 1.00 91.75 852 CYS A CA 1
ATOM 6520 C C . CYS A 1 852 ? 17.147 13.975 -36.225 1.00 91.75 852 CYS A C 1
ATOM 6522 O O . CYS A 1 852 ? 18.030 13.644 -37.013 1.00 91.75 852 CYS A O 1
ATOM 6524 N N . ASP A 1 853 ? 16.989 15.240 -35.825 1.00 89.81 853 ASP A N 1
ATOM 6525 C CA . ASP A 1 853 ? 17.810 16.342 -36.340 1.00 89.81 853 ASP A CA 1
ATOM 6526 C C . ASP A 1 853 ? 19.295 16.159 -35.971 1.00 89.81 853 ASP A C 1
ATOM 6528 O O . ASP A 1 853 ? 20.164 16.219 -36.842 1.00 89.81 853 ASP A O 1
ATOM 6532 N N . THR A 1 854 ? 19.568 15.772 -34.718 1.00 92.06 854 THR A N 1
ATOM 6533 C CA . THR A 1 854 ? 20.917 15.410 -34.236 1.00 92.06 854 THR A CA 1
ATOM 6534 C C . THR A 1 854 ? 21.527 14.250 -35.038 1.00 92.06 854 THR A C 1
ATOM 6536 O O . THR A 1 854 ? 22.717 14.252 -35.354 1.00 92.06 854 THR A O 1
ATOM 6539 N N . CYS A 1 855 ? 20.728 13.240 -35.393 1.00 91.94 855 CYS A N 1
ATOM 6540 C CA . CYS A 1 855 ? 21.190 12.104 -36.192 1.00 91.94 855 CYS A CA 1
ATOM 6541 C C . CYS A 1 855 ? 21.422 12.472 -37.665 1.00 91.94 855 CYS A C 1
ATOM 6543 O O . CYS A 1 855 ? 22.376 11.995 -38.281 1.00 91.94 855 CYS A O 1
ATOM 6545 N N . LEU A 1 856 ? 20.585 13.341 -38.230 1.00 90.75 856 LEU A N 1
ATOM 6546 C CA . LEU A 1 856 ? 20.719 13.826 -39.601 1.00 90.75 856 LEU A CA 1
ATOM 6547 C C . LEU A 1 856 ? 21.924 14.761 -39.780 1.00 90.75 856 LEU A C 1
ATOM 6549 O O . LEU A 1 856 ? 22.480 14.803 -40.879 1.00 90.75 856 LEU A O 1
ATOM 6553 N N . ASP A 1 857 ? 22.392 15.428 -38.721 1.00 91.56 857 ASP A N 1
ATOM 6554 C CA . ASP A 1 857 ? 23.693 16.112 -38.712 1.00 91.56 857 ASP A CA 1
ATOM 6555 C C . ASP A 1 857 ? 24.857 15.119 -38.797 1.00 91.56 857 ASP A C 1
ATOM 6557 O O . ASP A 1 857 ? 25.679 15.229 -39.709 1.00 91.56 857 ASP A O 1
ATOM 6561 N N . ILE A 1 858 ? 24.870 14.077 -37.954 1.00 90.81 858 ILE A N 1
ATOM 6562 C CA . ILE A 1 858 ? 25.883 13.003 -38.004 1.00 90.81 858 ILE A CA 1
ATOM 6563 C C . ILE A 1 858 ? 25.930 12.371 -39.408 1.00 90.81 858 ILE A C 1
ATOM 6565 O O . ILE A 1 858 ? 27.004 12.192 -39.979 1.00 90.81 858 ILE A O 1
ATOM 6569 N N . ILE A 1 859 ? 24.771 12.090 -40.015 1.00 90.06 859 ILE A N 1
ATOM 6570 C CA . ILE A 1 859 ? 24.678 11.557 -41.386 1.00 90.06 859 ILE A CA 1
ATOM 6571 C C . ILE A 1 859 ? 25.150 12.587 -42.434 1.00 90.06 859 ILE A C 1
ATOM 6573 O O . ILE A 1 859 ? 25.758 12.205 -43.437 1.00 90.06 859 ILE A O 1
ATOM 6577 N N . THR A 1 860 ? 24.911 13.884 -42.212 1.00 89.94 860 THR A N 1
ATOM 6578 C CA . THR A 1 860 ? 25.326 14.978 -43.110 1.00 89.94 860 THR A CA 1
ATOM 6579 C C . THR A 1 860 ? 26.838 15.188 -43.136 1.00 89.94 860 THR A C 1
ATOM 6581 O O . THR A 1 860 ? 27.380 15.512 -44.196 1.00 89.94 860 THR A O 1
ATOM 6584 N N . GLU A 1 861 ? 27.518 14.990 -42.007 1.00 88.38 861 GLU A N 1
ATOM 6585 C CA . GLU A 1 861 ? 28.982 15.016 -41.911 1.00 88.38 861 GLU A CA 1
ATOM 6586 C C . GLU A 1 861 ? 29.610 13.719 -42.438 1.00 88.38 861 GLU A C 1
ATOM 6588 O O . GLU A 1 861 ? 30.588 13.754 -43.185 1.00 88.38 861 GLU A O 1
ATOM 6593 N N . MET A 1 862 ? 29.018 12.571 -42.097 1.00 86.75 862 MET A N 1
ATOM 6594 C CA . MET A 1 862 ? 29.528 11.241 -42.439 1.00 86.75 862 MET A CA 1
ATOM 6595 C C . MET A 1 862 ? 29.370 10.877 -43.924 1.00 86.75 862 MET A C 1
ATOM 6597 O O . MET A 1 862 ? 30.184 10.116 -44.451 1.00 86.75 862 MET A O 1
ATOM 6601 N N . SER A 1 863 ? 28.331 11.371 -44.611 1.00 85.19 863 SER A N 1
ATOM 6602 C CA . SER A 1 863 ? 28.013 10.965 -45.987 1.00 85.19 863 SER A CA 1
ATOM 6603 C C . SER A 1 863 ? 28.024 12.130 -46.991 1.00 85.19 863 SER A C 1
ATOM 6605 O O . SER A 1 863 ? 27.138 12.991 -46.953 1.00 85.19 863 SER A O 1
ATOM 6607 N N . PRO A 1 864 ? 28.934 12.120 -47.989 1.00 83.12 864 PRO A N 1
ATOM 6608 C CA . PRO A 1 864 ? 28.945 13.125 -49.051 1.00 83.12 864 PRO A CA 1
ATOM 6609 C C . PRO A 1 864 ? 27.753 13.003 -50.019 1.00 83.12 864 PRO A C 1
ATOM 6611 O O . PRO A 1 864 ? 27.473 13.953 -50.747 1.00 83.12 864 PRO A O 1
ATOM 6614 N N . GLU A 1 865 ? 27.039 11.870 -50.031 1.00 83.94 865 GLU A N 1
ATOM 6615 C CA . GLU A 1 865 ? 25.818 11.687 -50.828 1.00 83.94 865 GLU A CA 1
ATOM 6616 C C . GLU A 1 865 ? 24.576 12.233 -50.106 1.00 83.94 865 GLU A C 1
ATOM 6618 O O . GLU A 1 865 ? 23.760 12.934 -50.712 1.00 83.94 865 GLU A O 1
ATOM 6623 N N . TRP A 1 866 ? 24.430 11.942 -48.808 1.00 84.25 866 TRP A N 1
ATOM 6624 C CA . TRP A 1 866 ? 23.246 12.343 -48.043 1.00 84.25 866 TRP A CA 1
ATOM 6625 C C . TRP A 1 866 ? 23.314 13.777 -47.526 1.00 84.25 866 TRP A C 1
ATOM 6627 O O . TRP A 1 866 ? 22.293 14.463 -47.557 1.00 84.25 866 TRP A O 1
ATOM 6637 N N . GLY A 1 867 ? 24.487 14.292 -47.148 1.00 84.81 867 GLY A N 1
ATOM 6638 C CA . GLY A 1 867 ? 24.618 15.658 -46.632 1.00 84.81 867 GLY A CA 1
ATOM 6639 C C . GLY A 1 867 ? 24.080 16.766 -47.556 1.00 84.81 867 GLY A C 1
ATOM 6640 O O . GLY A 1 867 ? 23.478 17.721 -47.060 1.00 84.81 867 GLY A O 1
ATOM 6641 N N . PRO A 1 868 ? 24.241 16.703 -48.892 1.00 85.94 868 PRO A N 1
ATOM 6642 C CA . PRO A 1 868 ? 23.557 17.617 -49.811 1.00 85.94 868 PRO A CA 1
ATOM 6643 C C . PRO A 1 868 ? 22.029 17.431 -49.839 1.00 85.94 868 PRO A C 1
ATOM 6645 O O . PRO A 1 868 ? 21.300 18.422 -49.877 1.00 85.94 868 PRO A O 1
ATOM 6648 N N . ARG A 1 869 ? 21.532 16.185 -49.783 1.00 82.25 869 ARG A N 1
ATOM 6649 C CA . ARG A 1 869 ? 20.090 15.867 -49.808 1.00 82.25 869 ARG A CA 1
ATOM 6650 C C . ARG A 1 869 ? 19.374 16.337 -48.541 1.00 82.25 869 ARG A C 1
ATOM 6652 O O . ARG A 1 869 ? 18.345 16.995 -48.646 1.00 82.25 869 ARG A O 1
ATOM 6659 N N . ILE A 1 870 ? 19.939 16.053 -47.368 1.00 85.56 870 ILE A N 1
ATOM 6660 C CA . ILE A 1 870 ? 19.390 16.440 -46.059 1.00 85.56 870 ILE A CA 1
ATOM 6661 C C . ILE A 1 870 ? 19.297 17.966 -45.961 1.00 85.56 870 ILE A C 1
ATOM 6663 O O . ILE A 1 870 ? 18.223 18.504 -45.691 1.00 85.56 870 ILE A O 1
ATOM 6667 N N . ARG A 1 871 ? 20.382 18.683 -46.291 1.00 84.62 871 ARG A N 1
ATOM 6668 C CA . ARG A 1 871 ? 20.384 20.157 -46.326 1.00 84.62 871 ARG A CA 1
ATOM 6669 C C . ARG A 1 871 ? 19.368 20.725 -47.321 1.00 84.62 871 ARG A C 1
ATOM 6671 O O . ARG A 1 871 ? 18.713 21.714 -47.005 1.00 84.62 871 ARG A O 1
ATOM 6678 N N . TYR A 1 872 ? 19.183 20.093 -48.481 1.00 81.75 872 TYR A N 1
ATOM 6679 C CA . TYR A 1 872 ? 18.160 20.499 -49.448 1.00 81.75 872 TYR A CA 1
ATOM 6680 C C . TYR A 1 872 ? 16.728 20.281 -48.931 1.00 81.75 872 TYR A C 1
ATOM 6682 O O . TYR A 1 872 ? 15.889 21.162 -49.110 1.00 81.75 872 TYR A O 1
ATOM 6690 N N . GLN A 1 873 ? 16.441 19.170 -48.245 1.00 75.19 873 GLN A N 1
ATOM 6691 C CA . GLN A 1 873 ? 15.117 18.911 -47.662 1.00 75.19 873 GLN A CA 1
ATOM 6692 C C . GLN A 1 873 ? 14.824 19.849 -46.477 1.00 75.19 873 GLN A C 1
ATOM 6694 O O . GLN A 1 873 ? 13.777 20.497 -46.481 1.00 75.19 873 GLN A O 1
ATOM 6699 N N . ARG A 1 874 ? 15.774 20.041 -45.543 1.00 78.62 874 ARG A N 1
ATOM 6700 C CA . ARG A 1 874 ? 15.668 21.062 -44.476 1.00 78.62 874 ARG A CA 1
ATOM 6701 C C . ARG A 1 874 ? 15.410 22.460 -45.057 1.00 78.62 874 ARG A C 1
ATOM 6703 O O . ARG A 1 874 ? 14.528 23.169 -44.581 1.00 78.62 874 ARG A O 1
ATOM 6710 N N . PHE A 1 875 ? 16.121 22.844 -46.124 1.00 79.88 875 PHE A N 1
ATOM 6711 C CA . PHE A 1 875 ? 15.903 24.122 -46.814 1.00 79.88 875 PHE A CA 1
ATOM 6712 C C . PHE A 1 875 ? 14.523 24.206 -47.485 1.00 79.88 875 PHE A C 1
ATOM 6714 O O . PHE A 1 875 ? 13.851 25.229 -47.358 1.00 79.88 875 PHE A O 1
ATOM 6721 N N . ARG A 1 876 ? 14.063 23.151 -48.173 1.00 70.56 876 ARG A N 1
ATOM 6722 C CA . ARG A 1 876 ? 12.705 23.105 -48.747 1.00 70.56 876 ARG A CA 1
ATOM 6723 C C . ARG A 1 876 ? 11.642 23.298 -47.671 1.00 70.56 876 ARG A C 1
ATOM 6725 O O . ARG A 1 876 ? 10.723 24.079 -47.895 1.00 70.56 876 ARG A O 1
ATOM 6732 N N . TRP A 1 877 ? 11.787 22.640 -46.520 1.00 65.62 877 TRP A N 1
ATOM 6733 C CA . TRP A 1 877 ? 10.846 22.774 -45.411 1.00 65.62 877 TRP A CA 1
ATOM 6734 C C . TRP A 1 877 ? 10.862 24.166 -44.779 1.00 65.62 877 TRP A C 1
ATOM 6736 O O . TRP A 1 877 ? 9.806 24.770 -44.629 1.00 65.62 877 TRP A O 1
ATOM 6746 N N . HIS A 1 878 ? 12.042 24.719 -44.480 1.00 67.62 878 HIS A N 1
ATOM 6747 C CA . HIS A 1 878 ? 12.164 26.064 -43.904 1.00 67.62 878 HIS A CA 1
ATOM 6748 C C . HIS A 1 878 ? 11.477 27.144 -44.763 1.00 67.62 878 HIS A C 1
ATOM 6750 O O . HIS A 1 878 ? 11.015 28.152 -44.241 1.00 67.62 878 HIS A O 1
ATOM 6756 N N . ASN A 1 879 ? 11.364 26.918 -46.077 1.00 73.44 879 ASN A N 1
ATOM 6757 C CA . ASN A 1 879 ? 10.647 27.796 -47.002 1.00 73.44 879 ASN A CA 1
ATOM 6758 C C . ASN A 1 879 ? 9.179 27.380 -47.263 1.00 73.44 879 ASN A C 1
ATOM 6760 O O . ASN A 1 879 ? 8.444 28.141 -47.888 1.00 73.44 879 ASN A O 1
ATOM 6764 N N . ALA A 1 880 ? 8.720 26.208 -46.811 1.00 65.69 880 ALA A N 1
ATOM 6765 C CA . ALA A 1 880 ? 7.384 25.681 -47.113 1.00 65.69 880 ALA A CA 1
ATOM 6766 C C . ALA A 1 880 ? 6.255 26.503 -46.465 1.00 65.69 880 ALA A C 1
ATOM 6768 O O . ALA A 1 880 ? 5.247 26.777 -47.117 1.00 65.69 880 ALA A O 1
ATOM 6769 N N . GLU A 1 881 ? 6.448 26.970 -45.228 1.00 53.50 881 GLU A N 1
ATOM 6770 C CA . GLU A 1 881 ? 5.513 27.891 -44.563 1.00 53.50 881 GLU A CA 1
ATOM 6771 C C . GLU A 1 881 ? 5.414 29.231 -45.312 1.00 53.50 881 GLU A C 1
ATOM 6773 O O . GLU A 1 881 ? 4.323 29.763 -45.515 1.00 53.50 881 GLU A O 1
ATOM 6778 N N . TRP A 1 882 ? 6.537 29.738 -45.830 1.00 60.97 882 TRP A N 1
ATOM 6779 C CA . TRP A 1 882 ? 6.555 30.949 -46.654 1.00 60.97 882 TRP A CA 1
ATOM 6780 C C . TRP A 1 882 ? 5.825 30.754 -47.990 1.00 60.97 882 TRP A C 1
ATOM 6782 O O . TRP A 1 882 ? 5.131 31.667 -48.431 1.00 60.97 882 TRP A O 1
ATOM 6792 N N . PHE A 1 883 ? 5.901 29.570 -48.611 1.00 54.31 883 PHE A N 1
ATOM 6793 C CA . PHE A 1 883 ? 5.100 29.247 -49.800 1.00 54.31 883 PHE A CA 1
ATOM 6794 C C . PHE A 1 883 ? 3.592 29.188 -49.507 1.00 54.31 883 PHE A C 1
ATOM 6796 O O . PHE A 1 883 ? 2.810 29.671 -50.326 1.00 54.31 883 PHE A O 1
ATOM 6803 N N . LEU A 1 884 ? 3.186 28.665 -48.344 1.00 51.78 884 LEU A N 1
ATOM 6804 C CA . LEU A 1 884 ? 1.788 28.679 -47.885 1.00 51.78 884 LEU A CA 1
ATOM 6805 C C . LEU A 1 884 ? 1.250 30.107 -47.696 1.00 51.78 884 LEU A C 1
ATOM 6807 O O . LEU A 1 884 ? 0.115 30.391 -48.074 1.00 51.78 884 LEU A O 1
ATOM 6811 N N . VAL A 1 885 ? 2.063 31.019 -47.157 1.00 55.97 885 VAL A N 1
ATOM 6812 C CA . VAL A 1 885 ? 1.681 32.429 -46.949 1.00 55.97 885 VAL A CA 1
ATOM 6813 C C . VAL A 1 885 ? 1.728 33.249 -48.251 1.00 55.97 885 VAL A C 1
ATOM 6815 O O . VAL A 1 885 ? 0.946 34.184 -48.419 1.00 55.97 885 VAL A O 1
ATOM 6818 N N . ALA A 1 886 ? 2.613 32.909 -49.194 1.00 54.47 886 ALA A N 1
ATOM 6819 C CA . ALA A 1 886 ? 2.851 33.696 -50.408 1.00 54.47 886 ALA A CA 1
ATOM 6820 C C . ALA A 1 886 ? 1.884 33.426 -51.582 1.00 54.47 886 ALA A C 1
ATOM 6822 O O . ALA A 1 886 ? 1.902 34.188 -52.551 1.00 54.47 886 ALA A O 1
ATOM 6823 N N . LEU A 1 887 ? 1.049 32.377 -51.533 1.00 53.38 887 LEU A N 1
ATOM 6824 C CA . LEU A 1 887 ? 0.166 31.975 -52.645 1.00 53.38 887 LEU A CA 1
ATOM 6825 C C . LEU A 1 887 ? -1.314 31.807 -52.220 1.00 53.38 887 LEU A C 1
ATOM 6827 O O . LEU A 1 887 ? -1.815 30.686 -52.173 1.00 53.38 887 LEU A O 1
ATOM 6831 N N . PRO A 1 888 ? -2.071 32.901 -51.983 1.00 48.22 888 PRO A N 1
ATOM 6832 C CA . PRO A 1 888 ? -3.418 32.825 -51.393 1.00 48.22 888 PRO A CA 1
ATOM 6833 C C . PRO A 1 888 ? -4.535 32.243 -52.281 1.00 48.22 888 PRO A C 1
ATOM 6835 O O . PRO A 1 888 ? -5.657 32.090 -51.808 1.00 48.22 888 PRO A O 1
ATOM 6838 N N . ASN A 1 889 ? -4.268 31.987 -53.569 1.00 48.06 889 ASN A N 1
ATOM 6839 C CA . ASN A 1 889 ? -5.294 31.827 -54.614 1.00 48.06 889 ASN A CA 1
ATOM 6840 C C . ASN A 1 889 ? -5.206 30.509 -55.421 1.00 48.06 889 ASN A C 1
ATOM 6842 O O . ASN A 1 889 ? -5.732 30.451 -56.532 1.00 48.06 889 ASN A O 1
ATOM 6846 N N . HIS A 1 890 ? -4.544 29.467 -54.908 1.00 47.78 890 HIS A N 1
ATOM 6847 C CA . HIS A 1 890 ? -4.609 28.120 -55.498 1.00 47.78 890 HIS A CA 1
ATOM 6848 C C . HIS A 1 890 ? -5.513 27.199 -54.670 1.00 47.78 890 HIS A C 1
ATOM 6850 O O . HIS A 1 890 ? -5.519 27.262 -53.440 1.00 47.78 890 HIS A O 1
ATOM 6856 N N . ASP A 1 891 ? -6.294 26.356 -55.350 1.00 42.44 891 ASP A N 1
ATOM 6857 C CA . ASP A 1 891 ? -7.281 25.490 -54.705 1.00 42.44 891 ASP A CA 1
ATOM 6858 C C . ASP A 1 891 ? -6.624 24.475 -53.758 1.00 42.44 891 ASP A C 1
ATOM 6860 O O . ASP A 1 891 ? -5.618 23.837 -54.076 1.00 42.44 891 ASP A O 1
ATOM 6864 N N . SER A 1 892 ? -7.248 24.265 -52.597 1.00 43.00 892 SER A N 1
ATOM 6865 C CA . SER A 1 892 ? -6.729 23.395 -51.524 1.00 43.00 892 SER A CA 1
ATOM 6866 C C . SER A 1 892 ? -6.495 21.926 -51.935 1.00 43.00 892 SER A C 1
ATOM 6868 O O . SER A 1 892 ? -5.723 21.217 -51.287 1.00 43.00 892 SER A O 1
ATOM 6870 N N . SER A 1 893 ? -7.078 21.474 -53.050 1.00 40.03 893 SER A N 1
ATOM 6871 C CA . SER A 1 893 ? -6.792 20.173 -53.671 1.00 40.03 893 SER A CA 1
ATOM 6872 C C . SER A 1 893 ? -5.386 20.068 -54.279 1.00 40.03 893 SER A C 1
ATOM 6874 O O . SER A 1 893 ? -4.801 18.982 -54.298 1.00 40.03 893 SER A O 1
ATOM 6876 N N . GLU A 1 894 ? -4.807 21.172 -54.761 1.00 39.78 894 GLU A N 1
ATOM 6877 C CA . GLU A 1 894 ? -3.445 21.162 -55.306 1.00 39.78 894 GLU A CA 1
ATOM 6878 C C . GLU A 1 894 ? -2.390 21.074 -54.199 1.00 39.78 894 GLU A C 1
ATOM 6880 O O . GLU A 1 894 ? -1.359 20.443 -54.413 1.00 39.78 894 GLU A O 1
ATOM 6885 N N . PHE A 1 895 ? -2.666 21.573 -52.987 1.00 38.97 895 PHE A N 1
ATOM 6886 C CA . PHE A 1 895 ? -1.758 21.412 -51.843 1.00 38.97 895 PHE A CA 1
ATOM 6887 C C . PHE A 1 895 ? -1.589 19.937 -51.443 1.00 38.97 895 PHE A C 1
ATOM 6889 O O . PHE A 1 895 ? -0.464 19.461 -51.296 1.00 38.97 895 PHE A O 1
ATOM 6896 N N . SER A 1 896 ? -2.690 19.176 -51.376 1.00 37.19 896 SER A N 1
ATOM 6897 C CA . SER A 1 896 ? -2.648 17.717 -51.162 1.00 37.19 896 SER A CA 1
ATOM 6898 C C . SER A 1 896 ? -1.945 16.971 -52.307 1.00 37.19 896 SER A C 1
ATOM 6900 O O . SER A 1 896 ? -1.320 15.934 -52.089 1.00 37.19 896 SER A O 1
ATOM 6902 N N . THR A 1 897 ? -1.991 17.520 -53.524 1.00 36.47 897 THR A N 1
ATOM 6903 C CA . THR A 1 897 ? -1.259 16.976 -54.675 1.00 36.47 897 THR A CA 1
ATOM 6904 C C . THR A 1 897 ? 0.239 17.295 -54.590 1.00 36.47 897 THR A C 1
ATOM 6906 O O . THR A 1 897 ? 1.064 16.441 -54.912 1.00 36.47 897 THR A O 1
ATOM 6909 N N . TYR A 1 898 ? 0.614 18.483 -54.108 1.00 38.59 898 TYR A N 1
ATOM 6910 C CA . TYR A 1 898 ? 2.008 18.892 -53.933 1.00 38.59 898 TYR A CA 1
ATOM 6911 C C . TYR A 1 898 ? 2.694 18.208 -52.749 1.00 38.59 898 TYR A C 1
ATOM 6913 O O . TYR A 1 898 ? 3.867 17.869 -52.881 1.00 38.59 898 TYR A O 1
ATOM 6921 N N . SER A 1 899 ? 1.998 17.920 -51.643 1.00 39.84 899 SER A N 1
ATOM 6922 C CA . SER A 1 899 ? 2.557 17.082 -50.572 1.00 39.84 899 SER A CA 1
ATOM 6923 C C . SER A 1 899 ? 2.798 15.646 -51.060 1.00 39.84 899 SER A C 1
ATOM 6925 O O . SER A 1 899 ? 3.907 15.131 -50.916 1.00 39.84 899 SER A O 1
ATOM 6927 N N . HIS A 1 900 ? 1.836 15.042 -51.769 1.00 37.16 900 HIS A N 1
ATOM 6928 C CA . HIS A 1 900 ? 2.022 13.724 -52.392 1.00 37.16 900 HIS A CA 1
ATOM 6929 C C . HIS A 1 900 ? 3.128 13.691 -53.462 1.00 37.16 900 HIS A C 1
ATOM 6931 O O . HIS A 1 900 ? 3.815 12.679 -53.596 1.00 37.16 900 HIS A O 1
ATOM 6937 N N . GLN A 1 901 ? 3.334 14.769 -54.227 1.00 36.94 901 GLN A N 1
ATOM 6938 C CA . GLN A 1 901 ? 4.434 14.845 -55.198 1.00 36.94 901 GLN A CA 1
ATOM 6939 C C . GLN A 1 901 ? 5.786 15.177 -54.548 1.00 36.94 901 GLN A C 1
ATOM 6941 O O . GLN A 1 901 ? 6.814 14.720 -55.048 1.00 36.94 901 GLN A O 1
ATOM 6946 N N . ALA A 1 902 ? 5.811 15.895 -53.420 1.00 41.31 902 ALA A N 1
ATOM 6947 C CA . ALA A 1 902 ? 7.034 16.271 -52.709 1.00 41.31 902 ALA A CA 1
ATOM 6948 C C . ALA A 1 902 ? 7.810 15.074 -52.135 1.00 41.31 902 ALA A C 1
ATOM 6950 O O . ALA A 1 902 ? 9.039 15.156 -52.081 1.00 41.31 902 ALA A O 1
ATOM 6951 N N . GLY A 1 903 ? 7.111 13.994 -51.764 1.00 40.62 903 GLY A N 1
ATOM 6952 C CA . GLY A 1 903 ? 7.692 12.684 -51.433 1.00 40.62 903 GLY A CA 1
ATOM 6953 C C . GLY A 1 903 ? 7.672 11.669 -52.589 1.00 40.62 903 GLY A C 1
ATOM 6954 O O . GLY A 1 903 ? 8.108 10.537 -52.423 1.00 40.62 903 GLY A O 1
ATOM 6955 N N . GLY A 1 904 ? 7.148 12.038 -53.765 1.00 33.75 904 GLY A N 1
ATOM 6956 C CA . GLY A 1 904 ? 6.737 11.066 -54.784 1.00 33.75 904 GLY A CA 1
ATOM 6957 C C . GLY A 1 904 ? 7.724 10.778 -55.922 1.00 33.75 904 GLY A C 1
ATOM 6958 O O . GLY A 1 904 ? 7.578 9.743 -56.571 1.00 33.75 904 GLY A O 1
ATOM 6959 N N . ARG A 1 905 ? 8.671 11.679 -56.246 1.00 32.78 905 ARG A N 1
ATOM 6960 C CA . ARG A 1 905 ? 9.506 11.559 -57.469 1.00 32.78 905 ARG A CA 1
ATOM 6961 C C . ARG A 1 905 ? 10.908 12.195 -57.401 1.00 32.78 905 ARG A C 1
ATOM 6963 O O . ARG A 1 905 ? 11.167 13.136 -58.145 1.00 32.78 905 ARG A O 1
ATOM 6970 N N . TYR A 1 906 ? 11.830 11.643 -56.601 1.00 31.77 906 TYR A N 1
ATOM 6971 C CA . TYR A 1 906 ? 13.236 11.458 -57.044 1.00 31.77 906 TYR A CA 1
ATOM 6972 C C . TYR A 1 906 ? 14.061 10.453 -56.205 1.00 31.77 906 TYR A C 1
ATOM 6974 O O . TYR A 1 906 ? 15.267 10.616 -56.022 1.00 31.77 906 TYR A O 1
ATOM 6982 N N . VAL A 1 907 ? 13.431 9.376 -55.731 1.00 31.03 907 VAL A N 1
ATOM 6983 C CA . VAL A 1 907 ? 14.154 8.134 -55.406 1.00 31.03 907 VAL A CA 1
ATOM 6984 C C . VAL A 1 907 ? 14.026 7.226 -56.641 1.00 31.03 907 VAL A C 1
ATOM 6986 O O . VAL A 1 907 ? 12.928 7.168 -57.203 1.00 31.03 907 VAL A O 1
ATOM 6989 N N . PRO A 1 908 ? 15.096 6.563 -57.125 1.00 28.28 908 PRO A N 1
ATOM 6990 C CA . PRO A 1 908 ? 14.968 5.500 -58.126 1.00 28.28 908 PRO A CA 1
ATOM 6991 C C . PRO A 1 908 ? 14.012 4.407 -57.629 1.00 28.28 908 PRO A C 1
ATOM 6993 O O . PRO A 1 908 ? 13.892 4.220 -56.423 1.00 28.28 908 PRO A O 1
ATOM 6996 N N . GLU A 1 909 ? 13.329 3.697 -58.529 1.00 29.28 909 GLU A N 1
ATOM 6997 C CA . GLU A 1 909 ? 12.263 2.755 -58.155 1.00 29.28 909 GLU A CA 1
ATOM 6998 C C . GLU A 1 909 ? 12.747 1.647 -57.198 1.00 29.28 909 GLU A C 1
ATOM 7000 O O . GLU A 1 909 ? 13.346 0.655 -57.612 1.00 29.28 909 GLU A O 1
ATOM 7005 N N . VAL A 1 910 ? 12.427 1.809 -55.912 1.00 29.42 910 VAL A N 1
ATOM 7006 C CA . VAL A 1 910 ? 12.417 0.753 -54.896 1.00 29.42 910 VAL A CA 1
ATOM 7007 C C . VAL A 1 910 ? 10.952 0.519 -54.533 1.00 29.42 910 VAL A C 1
ATOM 7009 O O . VAL A 1 910 ? 10.219 1.461 -54.222 1.00 29.42 910 VAL A O 1
ATOM 7012 N N . GLU A 1 911 ? 10.475 -0.721 -54.658 1.00 25.25 911 GLU A N 1
ATOM 7013 C CA . GLU A 1 911 ? 9.051 -1.029 -54.499 1.00 25.25 911 GLU A CA 1
ATOM 7014 C C . GLU A 1 911 ? 8.625 -1.054 -53.027 1.00 25.25 911 GLU A C 1
ATOM 7016 O O . GLU A 1 911 ? 8.523 -2.105 -52.393 1.00 25.25 911 GLU A O 1
ATOM 7021 N N . PHE A 1 912 ? 8.311 0.132 -52.508 1.00 29.72 912 PHE A N 1
ATOM 7022 C CA . PHE A 1 912 ? 7.832 0.351 -51.146 1.00 29.72 912 PHE A CA 1
ATOM 7023 C C . PHE A 1 912 ? 6.655 -0.579 -50.798 1.00 29.72 912 PHE A C 1
ATOM 7025 O O . PHE A 1 912 ? 5.552 -0.448 -51.346 1.00 29.72 912 PHE A O 1
ATOM 7032 N N . HIS A 1 913 ? 6.875 -1.517 -49.872 1.00 30.23 913 HIS A N 1
ATOM 7033 C CA . HIS A 1 913 ? 5.832 -2.428 -49.384 1.00 30.23 913 HIS A CA 1
ATOM 7034 C C . HIS A 1 913 ? 4.933 -1.770 -48.314 1.00 30.23 913 HIS A C 1
ATOM 7036 O O . HIS A 1 913 ? 3.785 -2.178 -48.133 1.00 30.23 913 HIS A O 1
ATOM 7042 N N . GLY A 1 914 ? 5.385 -0.675 -47.690 1.00 32.62 914 GLY A N 1
ATOM 7043 C CA . GLY A 1 914 ? 4.672 0.095 -46.657 1.00 32.62 914 GLY A CA 1
ATOM 7044 C C . GLY A 1 914 ? 3.485 0.954 -47.130 1.00 32.62 914 GLY A C 1
ATOM 7045 O O . GLY A 1 914 ? 3.144 1.938 -46.478 1.00 32.62 914 GLY A O 1
ATOM 7046 N N . LYS A 1 915 ? 2.810 0.613 -48.241 1.00 30.30 915 LYS A N 1
ATOM 7047 C CA . LYS A 1 915 ? 1.716 1.400 -48.878 1.00 30.30 915 LYS A CA 1
ATOM 7048 C C . LYS A 1 915 ? 0.425 1.565 -48.035 1.00 30.30 915 LYS A C 1
ATOM 7050 O O . LYS A 1 915 ? -0.621 1.909 -48.579 1.00 30.30 915 LYS A O 1
ATOM 7055 N N . ARG A 1 916 ? 0.468 1.310 -46.722 1.00 32.44 916 ARG A N 1
ATOM 7056 C CA . ARG A 1 916 ? -0.659 1.425 -45.775 1.00 32.44 916 ARG A CA 1
ATOM 7057 C C . ARG A 1 916 ? -0.534 2.569 -44.760 1.00 32.44 916 ARG A C 1
ATOM 7059 O O . ARG A 1 916 ? -1.577 3.017 -44.293 1.00 32.44 916 ARG A O 1
ATOM 7066 N N . SER A 1 917 ? 0.675 3.035 -44.436 1.00 39.38 917 SER A N 1
ATOM 7067 C CA . SER A 1 917 ? 0.890 4.007 -43.347 1.00 39.38 917 SER A CA 1
ATOM 7068 C C . SER A 1 917 ? 0.379 5.413 -43.712 1.00 39.38 917 SER A C 1
ATOM 7070 O O . SER A 1 917 ? -0.634 5.870 -43.173 1.00 39.38 917 SER A O 1
ATOM 7072 N N . VAL A 1 918 ? 0.957 6.036 -44.750 1.00 33.00 918 VAL A N 1
ATOM 7073 C CA . VAL A 1 918 ? 0.618 7.398 -45.231 1.00 33.00 918 VAL A CA 1
ATOM 7074 C C . VAL A 1 918 ? -0.890 7.606 -45.467 1.00 33.00 918 VAL A C 1
ATOM 7076 O O . VAL A 1 918 ? -1.448 8.646 -45.118 1.00 33.00 918 VAL A O 1
ATOM 7079 N N . ALA A 1 919 ? -1.583 6.602 -46.016 1.00 28.56 919 ALA A N 1
ATOM 7080 C CA . ALA A 1 919 ? -3.020 6.685 -46.290 1.00 28.56 919 ALA A CA 1
ATOM 7081 C C . ALA A 1 919 ? -3.871 6.813 -45.009 1.00 28.56 919 ALA A C 1
ATOM 7083 O O . ALA A 1 919 ? -4.826 7.588 -44.984 1.00 28.56 919 ALA A O 1
ATOM 7084 N N . ARG A 1 920 ? -3.508 6.111 -43.924 1.00 35.00 920 ARG A N 1
ATOM 7085 C CA . ARG A 1 920 ? -4.238 6.160 -42.642 1.00 35.00 920 ARG A CA 1
ATOM 7086 C C . ARG A 1 920 ? -4.066 7.493 -41.919 1.00 35.00 920 ARG A C 1
ATOM 7088 O O . ARG A 1 920 ? -5.002 7.964 -41.273 1.00 35.00 920 ARG A O 1
ATOM 7095 N N . GLN A 1 921 ? -2.888 8.109 -42.022 1.00 34.81 921 GLN A N 1
ATOM 7096 C CA . GLN A 1 921 ? -2.646 9.437 -41.454 1.00 34.81 921 GLN A CA 1
ATOM 7097 C C . GLN A 1 921 ? -3.479 10.511 -42.181 1.00 34.81 921 GLN A C 1
ATOM 7099 O O . GLN A 1 921 ? -4.076 11.369 -41.529 1.00 34.81 921 GLN A O 1
ATOM 7104 N N . LEU A 1 922 ? -3.624 10.405 -43.508 1.00 32.06 922 LEU A N 1
ATOM 7105 C CA . LEU A 1 922 ? -4.491 11.284 -44.303 1.00 32.06 922 LEU A CA 1
ATOM 7106 C C . LEU A 1 922 ? -5.989 11.049 -44.049 1.00 32.06 922 LEU A C 1
ATOM 7108 O O . LEU A 1 922 ? -6.720 12.027 -43.892 1.00 32.06 922 LEU A O 1
ATOM 7112 N N . GLU A 1 923 ? -6.455 9.804 -43.893 1.00 32.03 923 GLU A N 1
ATOM 7113 C CA . GLU A 1 923 ? -7.847 9.527 -43.483 1.00 32.03 923 GLU A CA 1
ATOM 7114 C C . GLU A 1 923 ? -8.179 10.117 -42.096 1.00 32.03 923 GLU A C 1
ATOM 7116 O O . GLU A 1 923 ? -9.311 10.543 -41.862 1.00 32.03 923 GLU A O 1
ATOM 7121 N N . ARG A 1 924 ? -7.191 10.240 -41.195 1.00 38.34 924 ARG A N 1
ATOM 7122 C CA . ARG A 1 924 ? -7.339 10.927 -39.896 1.00 38.34 924 ARG A CA 1
ATOM 7123 C C . ARG A 1 924 ? -7.385 12.464 -39.982 1.00 38.34 924 ARG A C 1
ATOM 7125 O O . ARG A 1 924 ? -7.779 13.086 -39.001 1.00 38.34 924 ARG A O 1
ATOM 7132 N N . SER A 1 925 ? -7.037 13.093 -41.111 1.00 33.38 925 SER A N 1
ATOM 7133 C CA . SER A 1 925 ? -7.069 14.566 -41.272 1.00 33.38 925 SER A CA 1
ATOM 7134 C C . SER A 1 925 ? -8.411 15.156 -41.748 1.00 33.38 925 SER A C 1
ATOM 7136 O O . SER A 1 925 ? -8.536 16.371 -41.915 1.00 33.38 925 SER A O 1
ATOM 7138 N N . GLY A 1 926 ? -9.445 14.330 -41.940 1.00 27.38 926 GLY A N 1
ATOM 7139 C CA . GLY A 1 926 ? -10.765 14.765 -42.410 1.00 27.38 926 GLY A CA 1
ATOM 7140 C C . GLY A 1 926 ? -11.593 15.533 -41.369 1.00 27.38 926 GLY A C 1
ATOM 7141 O O . GLY A 1 926 ? -12.552 14.979 -40.835 1.00 27.38 926 GLY A O 1
ATOM 7142 N N . GLY A 1 927 ? -11.262 16.803 -41.087 1.00 26.56 927 GLY A N 1
ATOM 7143 C CA . GLY A 1 927 ? -11.964 17.574 -40.044 1.00 26.56 927 GLY A CA 1
ATOM 7144 C C . GLY A 1 927 ? -11.765 19.098 -39.982 1.00 26.56 927 GLY A C 1
ATOM 7145 O O . GLY A 1 927 ? -12.105 19.692 -38.962 1.00 26.56 927 GLY A O 1
ATOM 7146 N N . LEU A 1 928 ? -11.232 19.759 -41.018 1.00 32.62 928 LEU A N 1
ATOM 7147 C CA . LEU A 1 928 ? -10.977 21.211 -40.992 1.00 32.62 928 LEU A CA 1
ATOM 7148 C C . LEU A 1 928 ? -12.264 22.064 -41.078 1.00 32.62 928 LEU A C 1
ATOM 7150 O O . LEU A 1 928 ? -12.636 22.560 -42.141 1.00 32.62 928 LEU A O 1
ATOM 7154 N N . SER A 1 929 ? -12.931 22.293 -39.941 1.00 28.22 929 SER A N 1
ATOM 7155 C CA . SER A 1 929 ? -13.922 23.370 -39.804 1.00 28.22 929 SER A CA 1
ATOM 7156 C C . SER A 1 929 ? -14.142 23.822 -38.354 1.00 28.22 929 SER A C 1
ATOM 7158 O O . SER A 1 929 ? -14.619 23.037 -37.539 1.00 28.22 929 SER A O 1
ATOM 7160 N N . ARG A 1 930 ? -13.931 25.124 -38.104 1.00 29.33 930 ARG A N 1
ATOM 7161 C CA . ARG A 1 930 ? -14.270 25.892 -36.883 1.00 29.33 930 ARG A CA 1
ATOM 7162 C C . ARG A 1 930 ? -13.524 25.535 -35.587 1.00 29.33 930 ARG A C 1
ATOM 7164 O O . ARG A 1 930 ? -14.041 24.812 -34.744 1.00 29.33 930 ARG A O 1
ATOM 7171 N N . LEU A 1 931 ? -12.433 26.259 -35.351 1.00 25.09 931 LEU A N 1
ATOM 7172 C CA . LEU A 1 931 ? -12.276 27.010 -34.101 1.00 25.09 931 LEU A CA 1
ATOM 7173 C C . LEU A 1 931 ? -11.967 28.470 -34.455 1.00 25.09 931 LEU A C 1
ATOM 7175 O O . LEU A 1 931 ? -11.187 28.738 -35.367 1.00 25.09 931 LEU A O 1
ATOM 7179 N N . SER A 1 932 ? -12.628 29.389 -33.764 1.00 29.20 932 SER A N 1
ATOM 7180 C CA . SER A 1 932 ? -12.421 30.836 -33.811 1.00 29.20 932 SER A CA 1
ATOM 7181 C C . SER A 1 932 ? -12.810 31.362 -32.439 1.00 29.20 932 SER A C 1
ATOM 7183 O O . SER A 1 932 ? -13.927 31.069 -32.022 1.00 29.20 932 SER A O 1
ATOM 7185 N N . ASP A 1 933 ? -11.902 32.097 -31.802 1.00 29.92 933 ASP A N 1
ATOM 7186 C CA . ASP A 1 933 ? -12.078 32.839 -30.549 1.00 29.92 933 ASP A CA 1
ATOM 7187 C C . ASP A 1 933 ? -12.688 32.062 -29.364 1.00 29.92 933 ASP A C 1
ATOM 7189 O O . ASP A 1 933 ? -13.893 31.870 -29.271 1.00 29.92 933 ASP A O 1
ATOM 7193 N N . ASP A 1 934 ? -11.824 31.653 -28.433 1.00 26.67 934 ASP A N 1
ATOM 7194 C CA . ASP A 1 934 ? -11.938 32.007 -27.008 1.00 26.67 934 ASP A CA 1
ATOM 7195 C C . ASP A 1 934 ? -10.634 31.581 -26.313 1.00 26.67 934 ASP A C 1
ATOM 7197 O O . ASP A 1 934 ? -10.236 30.418 -26.375 1.00 26.67 934 ASP A O 1
ATOM 7201 N N . ASN A 1 935 ? -9.912 32.539 -25.723 1.00 29.69 935 ASN A N 1
ATOM 7202 C CA . ASN A 1 935 ? -8.548 32.328 -25.223 1.00 29.69 935 ASN A CA 1
ATOM 7203 C C . ASN A 1 935 ? -8.322 33.101 -23.910 1.00 29.69 935 ASN A C 1
ATOM 7205 O O . ASN A 1 935 ? -7.534 34.046 -23.865 1.00 29.69 935 ASN A O 1
ATOM 7209 N N . GLU A 1 936 ? -9.046 32.715 -22.853 1.00 27.80 936 GLU A N 1
ATOM 7210 C CA . GLU A 1 936 ? -8.868 33.246 -21.495 1.00 27.80 936 GLU A CA 1
ATOM 7211 C C . GLU A 1 936 ? -8.581 32.133 -20.467 1.00 27.80 936 GLU A C 1
ATOM 7213 O O . GLU A 1 936 ? -9.378 31.226 -20.249 1.00 27.80 936 GLU A O 1
ATOM 7218 N N . ASP A 1 937 ? -7.409 32.268 -19.843 1.00 29.34 937 ASP A N 1
ATOM 7219 C CA . ASP A 1 937 ? -7.032 31.875 -18.477 1.00 29.34 937 ASP A CA 1
ATOM 7220 C C . ASP A 1 937 ? -7.424 30.482 -17.927 1.00 29.34 937 ASP A C 1
ATOM 7222 O O . ASP A 1 937 ? -8.434 30.293 -17.249 1.00 29.34 937 ASP A O 1
ATOM 7226 N N . SER A 1 938 ? -6.513 29.515 -18.084 1.00 27.14 938 SER A N 1
ATOM 7227 C CA . SER A 1 938 ? -6.193 28.569 -17.000 1.00 27.14 938 SER A CA 1
ATOM 7228 C C . SER A 1 938 ? -4.774 28.012 -17.164 1.00 27.14 938 SER A C 1
ATOM 7230 O O . SER A 1 938 ? -4.485 27.243 -18.078 1.00 27.14 938 SER A O 1
ATOM 7232 N N . GLY A 1 939 ? -3.861 28.426 -16.283 1.00 34.50 939 GLY A N 1
ATOM 7233 C CA . GLY A 1 939 ? -2.490 27.920 -16.250 1.00 34.50 939 GLY A CA 1
ATOM 7234 C C . GLY A 1 939 ? -2.304 26.814 -15.214 1.00 34.50 939 GLY A C 1
ATOM 7235 O O . GLY A 1 939 ? -2.127 27.129 -14.046 1.00 34.50 939 GLY A O 1
ATOM 7236 N N . ASP A 1 940 ? -2.284 25.553 -15.653 1.00 30.28 940 ASP A N 1
ATOM 7237 C CA . ASP A 1 940 ? -1.719 24.410 -14.915 1.00 30.28 940 ASP A CA 1
ATOM 7238 C C . ASP A 1 940 ? -1.404 23.277 -15.913 1.00 30.28 940 ASP A C 1
ATOM 7240 O O . ASP A 1 940 ? -2.283 22.517 -16.318 1.00 30.28 940 ASP A O 1
ATOM 7244 N N . ASN A 1 941 ? -0.144 23.183 -16.352 1.00 26.95 941 ASN A N 1
ATOM 7245 C CA . ASN A 1 941 ? 0.309 22.160 -17.302 1.00 26.95 941 ASN A CA 1
ATOM 7246 C C . ASN A 1 941 ? 1.068 21.053 -16.544 1.00 26.95 941 ASN A C 1
ATOM 7248 O O . ASN A 1 941 ? 2.285 21.128 -16.365 1.00 26.95 941 ASN A O 1
ATOM 7252 N N . GLU A 1 942 ? 0.356 20.024 -16.073 1.00 33.78 942 GLU A N 1
ATOM 7253 C CA . GLU A 1 942 ? 0.984 18.814 -15.523 1.00 33.78 942 GLU A CA 1
ATOM 7254 C C . GLU A 1 942 ? 1.585 17.965 -16.659 1.00 33.78 942 GLU A C 1
ATOM 7256 O O . GLU A 1 942 ? 0.902 17.158 -17.287 1.00 33.78 942 GLU A O 1
ATOM 7261 N N . SER A 1 943 ? 2.885 18.135 -16.917 1.00 26.55 943 SER A N 1
ATOM 7262 C CA . SER A 1 943 ? 3.652 17.301 -17.855 1.00 26.55 943 SER A CA 1
ATOM 7263 C C . SER A 1 943 ? 5.048 16.976 -17.307 1.00 26.55 943 SER A C 1
ATOM 7265 O O . SER A 1 943 ? 6.062 17.363 -17.885 1.00 26.55 943 SER A O 1
ATOM 7267 N N . ASP A 1 944 ? 5.098 16.285 -16.166 1.00 27.88 944 ASP A N 1
ATOM 7268 C CA . ASP A 1 944 ? 6.340 15.855 -15.512 1.00 27.88 944 ASP A CA 1
ATOM 7269 C C . ASP A 1 944 ? 6.253 14.373 -15.109 1.00 27.88 944 ASP A C 1
ATOM 7271 O O . ASP A 1 944 ? 5.447 14.008 -14.256 1.00 27.88 944 ASP A O 1
ATOM 7275 N N . ILE A 1 945 ? 7.087 13.543 -15.747 1.00 26.95 945 ILE A N 1
ATOM 7276 C CA . ILE A 1 945 ? 7.868 12.386 -15.242 1.00 26.95 945 ILE A CA 1
ATOM 7277 C C . ILE A 1 945 ? 8.356 11.614 -16.484 1.00 26.95 945 ILE A C 1
ATOM 7279 O O . ILE A 1 945 ? 7.825 10.573 -16.829 1.00 26.95 945 ILE A O 1
ATOM 7283 N N . TYR A 1 946 ? 9.332 12.195 -17.190 1.00 27.94 946 TYR A N 1
ATOM 7284 C CA . TYR A 1 946 ? 10.375 11.537 -18.012 1.00 27.94 946 TYR A CA 1
ATOM 7285 C C . TYR A 1 946 ? 11.372 12.618 -18.486 1.00 27.94 946 TYR A C 1
ATOM 7287 O O . TYR A 1 946 ? 11.739 12.733 -19.646 1.00 27.94 946 TYR A O 1
ATOM 7295 N N . ASN A 1 947 ? 11.769 13.499 -17.563 1.00 25.69 947 ASN A N 1
ATOM 7296 C CA . ASN A 1 947 ? 12.441 14.754 -17.890 1.00 25.69 947 ASN A CA 1
ATOM 7297 C C . ASN A 1 947 ? 13.932 14.510 -18.225 1.00 25.69 947 ASN A C 1
ATOM 7299 O O . ASN A 1 947 ? 14.781 14.464 -17.334 1.00 25.69 947 ASN A O 1
ATOM 7303 N N . PHE A 1 948 ? 14.257 14.325 -19.513 1.00 32.00 948 PHE A N 1
ATOM 7304 C CA . PHE A 1 948 ? 15.583 13.901 -20.012 1.00 32.00 948 PHE A CA 1
ATOM 7305 C C . PHE A 1 948 ? 16.731 14.897 -19.713 1.00 32.00 948 PHE A C 1
ATOM 7307 O O . PHE A 1 948 ? 17.908 14.581 -19.901 1.00 32.00 948 PHE A O 1
ATOM 7314 N N . ASN A 1 949 ? 16.415 16.102 -19.223 1.00 26.72 949 ASN A N 1
ATOM 7315 C CA . ASN A 1 949 ? 17.353 17.218 -19.061 1.00 26.72 949 ASN A CA 1
ATOM 7316 C C . ASN A 1 949 ? 18.547 16.954 -18.118 1.00 26.72 949 ASN A C 1
ATOM 7318 O O . ASN A 1 949 ? 19.610 17.539 -18.332 1.00 26.72 949 ASN A O 1
ATOM 7322 N N . ASP A 1 950 ? 18.441 16.038 -17.147 1.00 28.23 950 ASP A N 1
ATOM 7323 C CA . ASP A 1 950 ? 19.564 15.683 -16.254 1.00 28.23 950 ASP A CA 1
ATOM 7324 C C . ASP A 1 950 ? 20.708 14.923 -16.970 1.00 28.23 950 ASP A C 1
ATOM 7326 O O . ASP A 1 950 ? 21.816 14.826 -16.444 1.00 28.23 950 ASP A O 1
ATOM 7330 N N . ARG A 1 951 ? 20.501 14.423 -18.201 1.00 34.19 951 ARG A N 1
ATOM 7331 C CA . ARG A 1 951 ? 21.547 13.737 -18.993 1.00 34.19 951 ARG A CA 1
ATOM 7332 C C . ARG A 1 951 ? 22.525 14.688 -19.711 1.00 34.19 951 ARG A C 1
ATOM 7334 O O . ARG A 1 951 ? 23.396 14.214 -20.435 1.00 34.19 951 ARG A O 1
ATOM 7341 N N . ARG A 1 952 ? 22.407 16.015 -19.544 1.00 29.19 952 ARG A N 1
ATOM 7342 C CA . ARG A 1 952 ? 23.145 17.017 -20.352 1.00 29.19 952 ARG A CA 1
ATOM 7343 C C . ARG A 1 952 ? 24.408 17.606 -19.698 1.00 29.19 952 ARG A C 1
ATOM 7345 O O . ARG A 1 952 ? 25.093 18.407 -20.326 1.00 29.19 952 ARG A O 1
ATOM 7352 N N . ALA A 1 953 ? 24.737 17.223 -18.466 1.00 27.44 953 ALA A N 1
ATOM 7353 C CA . ALA A 1 953 ? 25.780 17.863 -17.654 1.00 27.44 953 ALA A CA 1
ATOM 7354 C C . ALA A 1 953 ? 27.190 17.230 -17.768 1.00 27.44 953 ALA A C 1
ATOM 7356 O O . ALA A 1 953 ? 27.856 17.060 -16.748 1.00 27.44 953 ALA A O 1
ATOM 7357 N N . MET A 1 954 ? 27.651 16.862 -18.976 1.00 25.47 954 MET A N 1
ATOM 7358 C CA . MET A 1 954 ? 29.044 16.406 -19.177 1.00 25.47 954 MET A CA 1
ATOM 7359 C C . MET A 1 954 ? 29.590 16.585 -20.611 1.00 25.47 954 MET A C 1
ATOM 7361 O O . MET A 1 954 ? 30.145 15.665 -21.204 1.00 25.47 954 MET A O 1
ATOM 7365 N N . LEU A 1 955 ? 29.446 17.790 -21.172 1.00 27.53 955 LEU A N 1
ATOM 7366 C CA . LEU A 1 955 ? 30.256 18.259 -22.304 1.00 27.53 955 LEU A CA 1
ATOM 7367 C C . LEU A 1 955 ? 30.694 19.700 -22.030 1.00 27.53 955 LEU A C 1
ATOM 7369 O O . LEU A 1 955 ? 29.913 20.632 -22.221 1.00 27.53 955 LEU A O 1
ATOM 7373 N N . ASP A 1 956 ? 31.936 19.868 -21.578 1.00 25.78 956 ASP A N 1
ATOM 7374 C CA . ASP A 1 956 ? 32.546 21.186 -21.418 1.00 25.78 956 ASP A CA 1
ATOM 7375 C C . ASP A 1 956 ? 32.799 21.803 -22.802 1.00 25.78 956 ASP A C 1
ATOM 7377 O O . ASP A 1 956 ? 33.595 21.296 -23.594 1.00 25.78 956 ASP A O 1
ATOM 7381 N N . LEU A 1 957 ? 32.104 22.906 -23.087 1.00 28.44 957 LEU A N 1
ATOM 7382 C CA . LEU A 1 957 ? 32.332 23.783 -24.238 1.00 28.44 957 LEU A CA 1
ATOM 7383 C C . LEU A 1 957 ? 32.673 25.195 -23.743 1.00 28.44 957 LEU A C 1
ATOM 7385 O O . LEU A 1 957 ? 31.978 26.168 -24.032 1.00 28.44 957 LEU A O 1
ATOM 7389 N N . GLU A 1 958 ? 33.756 25.287 -22.972 1.00 29.75 958 GLU A N 1
ATOM 7390 C CA . GLU A 1 958 ? 34.547 26.519 -22.910 1.00 29.75 958 GLU A CA 1
ATOM 7391 C C . GLU A 1 958 ? 35.437 26.615 -24.176 1.00 29.75 958 GLU A C 1
ATOM 7393 O O . GLU A 1 958 ? 35.676 25.616 -24.856 1.00 29.75 958 GLU A O 1
ATOM 7398 N N . ASP A 1 959 ? 35.907 27.822 -24.505 1.00 32.16 959 ASP A N 1
ATOM 7399 C CA . ASP A 1 959 ? 36.829 28.132 -25.616 1.00 32.16 959 ASP A CA 1
ATOM 7400 C C . ASP A 1 959 ? 36.346 27.913 -27.077 1.00 32.16 959 ASP A C 1
ATOM 7402 O O . ASP A 1 959 ? 37.092 27.412 -27.921 1.00 32.16 959 ASP A O 1
ATOM 7406 N N . ILE A 1 960 ? 35.173 28.459 -27.444 1.00 29.94 960 ILE A N 1
ATOM 7407 C CA . ILE A 1 960 ? 35.037 29.185 -28.732 1.00 29.94 960 ILE A CA 1
ATOM 7408 C C . ILE A 1 960 ? 34.293 30.515 -28.512 1.00 29.94 960 ILE A C 1
ATOM 7410 O O . ILE A 1 960 ? 33.108 30.533 -28.189 1.00 29.94 960 ILE A O 1
ATOM 7414 N N . GLU A 1 961 ? 34.987 31.627 -28.756 1.00 25.06 961 GLU A N 1
ATOM 7415 C CA . GLU A 1 961 ? 34.450 32.994 -28.830 1.00 25.06 961 GLU A CA 1
ATOM 7416 C C . GLU A 1 961 ? 34.972 33.648 -30.132 1.00 25.06 961 GLU A C 1
ATOM 7418 O O . GLU A 1 961 ? 36.078 33.313 -30.571 1.00 25.06 961 GLU A O 1
ATOM 7423 N N . PRO A 1 962 ? 34.275 34.652 -30.685 1.00 36.94 962 PRO A N 1
ATOM 7424 C CA . PRO A 1 962 ? 33.038 34.560 -31.466 1.00 36.94 962 PRO A CA 1
ATOM 7425 C C . PRO A 1 962 ? 33.249 34.346 -32.986 1.00 36.94 962 PRO A C 1
ATOM 7427 O O . PRO A 1 962 ? 34.232 34.880 -33.551 1.00 36.94 962 PRO A O 1
#

Solvent-accessible surface area (backbone atoms only — not comparable to full-atom values): 58585 Å² total; per-residue (Å²): 131,92,86,84,88,88,88,80,89,83,80,86,84,80,88,86,85,83,88,82,84,81,94,74,91,80,61,77,46,73,50,75,43,61,73,52,76,41,58,36,96,86,52,65,23,36,34,36,35,31,36,42,35,36,22,36,62,38,91,88,77,69,47,75,44,77,49,79,72,76,45,74,46,76,48,79,46,75,59,78,92,75,92,49,83,83,54,44,66,62,50,38,52,52,47,45,73,75,36,84,64,52,60,81,89,50,49,63,59,50,41,55,35,49,50,56,35,47,66,75,61,60,89,73,73,82,87,82,77,88,83,90,87,79,92,77,85,91,82,85,79,89,84,89,86,89,86,85,88,82,89,86,87,81,91,86,90,89,90,90,92,88,93,87,87,90,89,91,88,87,90,85,91,85,93,86,84,91,80,90,81,91,80,90,82,89,85,89,89,86,89,86,87,89,87,87,85,89,90,83,90,84,88,86,88,88,88,87,86,84,86,83,88,81,90,81,90,85,90,82,91,83,87,82,89,84,88,85,83,85,88,82,89,82,89,89,87,92,83,91,83,88,82,86,91,74,98,70,94,71,81,77,82,72,80,64,101,71,71,82,72,82,74,62,82,82,75,69,85,88,64,97,66,81,72,55,84,85,51,47,64,60,42,52,56,28,63,74,56,56,73,71,44,30,34,53,22,33,46,40,51,28,58,44,37,73,38,71,73,48,32,63,57,57,74,69,37,59,69,56,52,51,49,53,39,45,47,49,64,75,45,29,89,79,33,65,65,44,31,27,24,49,34,40,36,54,25,57,44,31,79,37,74,89,41,42,62,58,44,53,74,58,44,40,60,60,40,34,50,59,45,50,68,56,45,52,68,44,48,55,55,53,51,52,53,47,48,56,41,49,48,60,22,75,78,39,76,84,44,68,64,48,49,53,49,33,55,50,51,49,55,49,47,53,55,54,48,56,52,46,51,50,31,46,37,26,30,50,51,27,48,45,44,56,34,75,81,29,71,80,43,45,67,52,40,62,80,60,58,48,63,63,56,42,48,56,48,46,38,73,46,64,82,49,72,54,34,34,50,42,37,48,45,49,34,62,43,41,74,38,68,74,48,43,56,52,48,47,52,52,50,60,74,66,43,97,62,82,66,71,91,75,54,90,86,53,84,48,49,70,53,49,33,50,26,48,44,44,69,68,32,54,73,75,34,35,37,28,47,33,41,28,45,40,42,43,38,74,38,67,71,58,39,62,54,43,51,81,69,21,32,64,38,48,44,55,42,43,51,46,38,68,74,75,36,86,48,65,80,44,36,51,30,38,36,43,32,49,24,45,49,31,72,41,68,77,50,55,68,37,78,58,53,63,76,44,39,43,53,51,46,46,54,61,61,73,45,91,53,78,61,72,60,66,48,53,36,50,27,49,38,46,39,29,75,33,73,79,48,28,59,37,37,38,42,64,85,62,36,48,51,50,43,42,55,47,18,65,74,50,67,29,42,56,46,26,44,33,45,30,56,43,29,73,42,75,88,39,33,69,57,45,61,87,42,44,69,62,45,46,55,47,36,42,49,21,62,76,62,74,37,40,82,45,29,29,27,43,31,38,42,59,30,44,57,73,52,90,85,52,67,48,54,60,52,32,66,74,54,43,44,63,64,48,51,45,54,48,45,54,49,52,40,54,51,56,75,33,83,86,65,74,80,46,61,48,98,90,68,48,76,54,60,90,96,72,42,61,69,52,54,24,49,41,26,53,36,42,29,48,16,37,41,16,62,64,22,53,64,37,12,41,49,39,50,77,68,48,46,50,43,50,50,52,48,40,46,66,61,38,73,88,39,71,65,53,43,42,32,47,52,50,21,50,44,18,24,46,76,53,38,42,63,66,44,52,66,56,47,37,73,67,51,60,50,50,44,60,57,35,57,69,46,89,51,68,64,46,20,54,51,33,50,58,38,52,48,55,44,35,74,68,27,88,75,48,25,61,52,53,54,50,51,55,52,52,53,74,45,44,65,55,53,63,70,73,52,90,84,67,65,74,69,54,56,62,49,48,55,55,48,74,80,61,75,88,72,79,96,67,87,75,82,71,82,61,58,71,59,54,60,55,67,70,61,79,70,94,73,88,88,78,90,87,91,81,90,83,94,79,84,92,83,88,91,79,78,69,72,80,78,65,85,84,73,92,78,77,94,85,81,136

Secondary structure (DSSP, 8-state):
---------PPPPPPP------S-TT-EEEEEEEEEEEE-SSSSEEEEEEEEEEEEE-TTT--EEE-S--EEEEEEEEPP--SSGGGHHHHHHHHHHH-TTS-GGGHHHHHHHHHHHHHTT-SS------------------------------------------------------------------------------------------------------------------------------------TT-----STTS----SS---GGGHHHHHHTTTS-HHHHHHHHHHHHHHHTSHHHHHHHTT-HHHHHHHHHHHHHTTTT-HHHHHHHHHHHHHHHTSGGGHHHHHHTTHHHHHHHHHHHHHHHHHHHHHHHHHHHHHHHT-TT-HHHHHHHHHHHHHHHHHHHHHHHHHHHHHHHHHHHHHT-HHHHHHHHTTTHHHHHHHHHHHPPTTHHHHHHHHHHHHHTTSHHHHHHHHHHHHHH-S----TT-TT----HHHHHHHHHHH--HHHHHHHHHHHHHHTTSHHHHHHHHHHHHHHHHHHHHHHHHH---HHHHHHHHHHHHHHHTSHHHHT-GGGGGTHHHHHHHHHT-SSSSPPHHHHHHHHHHHTSHHHHHHHTTTTTHHHHHHHHHHHHT-HHHHHHHHHHHTSHHHHHHHGGGHHHHHHHHHHHHHHT-HHHHHHHHHHHHT---TT--HHHHHHHHTHHHHHHHHHHHHHHHHH-TT----B-TTSPBPPTT--HHHHHHHHHHHHHHHHHHH-HHHHHHHHHTTHHHHHHHHHHHTTT-HHHHHHHHHHHHHHHHHH-HHHHHHH-HHHHHHHHHGGG-S-HHHHHHHHHHHHHHHHH-TTHHHHHHHHHHHHHTHHHHHHH-TTS-HHHHHHHHHHHTTSSS-----S-TTHHHHHHHTT-------------------S--GGGGG----------

Radius of gyration: 41.45 Å; Cα contacts (8 Å, |Δi|>4): 879; chains: 1; bounding box: 115×112×132 Å

Mean predicted aligned error: 19.59 Å

Organism: Gonapodya prolifera (strain JEL478) (NCBI:txid1344416)